Protein AF-0000000082584749 (afdb_homodimer)

Sequence (1196 aa):
MNTLLPANLIPKFQNQLLIPPVYKPTIVIDPNTGKVLSHNYVISIRAFRQQLLPKKFPQTTVWGYSGTVIDPLSGSTINNFYSSPGPTFQAERNIPINVQWINAIKTPHLLPVDPTLCWADPNGLGMVLPQAVPPFPPGLPKAQMPVPIVTHIHGGENSSIFDGHPNAWFTAEEKKIGSAFITSVYNYPNKQPSATLWYHDHAMGITRLNVLMGLAGFYIIKDPKNKLDYSESILPSKKYDIPIVIQDRSFNKDGSFNFPTKGINPGIHPYWMPEFFGNTIMVNGRVWPNLNVEKRQYRFRLLNGSNARFYKLKFSNNIPFMQISSDGGYLAHAVKLSSLTLAPGERADILVDFSNEHSKSKIILQNYANAPYPMGDAPDPNTTGQIMQFTIKNSHSETPNKLPKTLNKITKLKVDSKKRILVLFEVQGPNGPKEVLLNGQKWSAPVSELPRIGSTEEWEFVNLTQDAHPMHLHLIQFQVYNRQAFKVKEYTNDWIALNGNPPLNHPTKRLSVKPYLIGNPINPDSNEEGWKDTVRANPGEVTRIKVRFAPQDIDPKLTSPGKNFYSFNPEIGPGYVWHCHILDHEDNEMMRPYKIILMNTLLPANLIPKFQNQLLIPPVYKPTIVIDPNTGKVLSHNYVISIRAFRQQLLPKKFPQTTVWGYSGTVIDPLSGSTINNFYSSPGPTFQAERNIPINVQWINAIKTPHLLPVDPTLCWADPNGLGMVLPQAVPPFPPGLPKAQMPVPIVTHIHGGENSSIFDGHPNAWFTAEEKKIGSAFITSVYNYPNKQPSATLWYHDHAMGITRLNVLMGLAGFYIIKDPKNKLDYSESILPSKKYDIPIVIQDRSFNKDGSFNFPTKGINPGIHPYWMPEFFGNTIMVNGRVWPNLNVEKRQYRFRLLNGSNARFYKLKFSNNIPFMQISSDGGYLAHAVKLSSLTLAPGERADILVDFSNEHSKSKIILQNYANAPYPMGDAPDPNTTGQIMQFTIKNSHSETPNKLPKTLNKITKLKVDSKKRILVLFEVQGPNGPKEVLLNGQKWSAPVSELPRIGSTEEWEFVNLTQDAHPMHLHLIQFQVYNRQAFKVKEYTNDWIALNGNPPLNHPTKRLSVKPYLIGNPINPDSNEEGWKDTVRANPGEVTRIKVRFAPQDIDPKLTSPGKNFYSFNPEIGPGYVWHCHILDHEDNEMMRPYKIIL

Secondary structure (DSSP, 8-state):
---B--GGGSPSS-SBPP-PPEEPPEEEE-TTT--EEEEEEEEEEEEEEE--S-TTSPPEEEEEEEEEEE-TTT--EEEEEEESSEEEEEEETT--EEEEEEE---S--SS---TTSS---TT---S--GGG-PPTTT--HHHHSSPPB-EEEET----GGGS--TT--B-GGGSSB-TT---SEEEE---SPSEEEEEEE--TTTHHHHHHHT-EEEEEEE-TT-HHHH-TTTS--GGGEEEEEEEEE-BBTTSSB----S-SSTTT-SS--S----SEEEETTEES-EEEE-SSEEEEEEEE--SS--EEEEETT---EEEEEETTEEEEEEEEES-EEE-TT-EEEEEEE-TTSPTT-EEEEEE---BSTTTSBPPPTTTTTEEEEEEEPS----PPPPPPS-S---PPP---S--EEEEEEEEEETTEEEEEEETTB-TTSPP-B-PBTT-EEEEEEEE-SSS-EEEEESS--BEEEEEEEE-HHHHHHHHHHHH-SSSBSSPPPP--SGGGEEEEEEPPPGGGSS-BSEEEE-TTEEEEEEEESS-TTS-GGG--TT---SSS-TTSSS-EEEEES-HHHHHTT-EEEE--B-/---B--GGGS-SS-SBPP-PPEEPPEEEE-TTT--EEEEEEEEEEEEEEE--S-TTSPPEEEEEEEEEEE-TTT--EEEEEEESSEEEEEEETT--EEEEEEE---S--SS---TTSS---TT---S--GGG-PPTTT--HHHHSSPPB-EEEET----GGGS--TT--B-GGGSSB-TT---SEEEE---SPSEEEEEEE--TTTHHHHHHHT-EEEEEEE-TT-HHHH-TTTS--GGGEEEEEEEEE-BBTTSSB----S-SSTTT-SS--S----SEEEETTEES-EEEE-SSEEEEEEEE--SS--EEEEETT---EEEEEETTEEEEEEEEES-EEE-TT-EEEEEEE-TTSPTT-EEEEEE---BSTTTSBPPPTTTTTEEEEEEEPS----PPPPPPS-S---PPP---S--EEEEEEEEEETTEEEEEEETTB-TTSPP-B-PBTT-EEEEEEEE-SSS-EEEEESS--BEEEEEEEE-HHHHHHHHHHHH-SSSBSSPPPP--SGGGEEEEEEPPPGGGSS-BSEEEE-TTEEEEEEEESS-TTS-GGG--TT---SSS-TTSSS-EEEEES-HHHHHTT-EEEE--B-

Nearest PDB structures (foldseek):
  5ys1-assembly1_A  TM=8.151E-01  e=1.477E-40  Escherichia coli K-12
  1pf3-assembly1_A  TM=8.143E-01  e=9.425E-40  Escherichia coli
  3nsd-assembly1_A  TM=7.878E-01  e=1.653E-39  Escherichia coli
  3nsf-assembly1_A  TM=7.879E-01  e=1.180E-38  Escherichia coli
  3nsy-assembly1_A  TM=7.837E-01  e=5.684E-39  Escherichia coli

Foldseek 3Di:
DQQFDDQLPADFAQAAFDFAFEADFDFDADPVPRHTQATEWEKEKEWDWACQGPPVAGTEIFIEIFAWGQDLVPRDIDGGDTDFDHHEYEAEAQHKYKYQYAYPQFDFQPAEQWLLFFFAQQPPPHNDALVVWDFDVVTDRSRRDDDWWFKAWAQAQAFQLQRRPQQLIAGGVRPGGGPQHDHSMHMGRNNAAWFKIKMFTRHFLCSQRNVLRRGMGIYTYHYPVACQRPPCQAAPDRPQEGEKEKEAFIAGRNGYTDAFRQELPSNSTGGFYLFDDHQFMGISSHTAHEHEDEQFKGKYKYAHQYLQDKFKKAKPVQAKKWWQAKGRGGAFFIDIDRIDIDTHRIIIIIMDGNLPPDAQDKMWIFGFDAVQPHPHDTRDCSGNGTHYMYHYHPDHRDYYRDHDGTNDDADDADADDEAAEKEWDFPADPRGGPATAILLEFQQADADAAAFALGKYKYKYHYLDQGWFWKFWGSWFWFWAWKFAWQNVVVVVVQCVQANHGNDRYDGDDDDRVVTTDDDTGGDDSSRGDTDRIDIDHHRMITMIMIGNAHRPDDNVPTDGPDYPDPDDSQDGDAIKMFGSSNSNSNRGRMYGYGYDD/DQQFDDQLVADFAQAAFDFAFEADFDFDADPVPRHTQATEWEKEKEWDWACQGPPVAGTEIFIEIFAWGQDLVPRDIDGGDTDFDGHEYEAEAQHKYKYQYAYPQFDFQPAEQWLLFFFAQQPPPHNDALVVWDFDVVTDRSRRDDDWWFKAWAQAQAFQLQRRPQQLIAGGVRPGGGPQHDHSMHMGRNNAAWFKIKMFTRHFLCSQRNVLRRGMGIYTYHYPVACQRPPCQAAPDRPQEGEKEKEAFIAGRNGYTDAFRQELPSNSTGGFYLFDDHQFMGISSHTAHEHEDEQFKGKYKYAHQYLQDKFKKAKPVQAKKWWQAKGRGGAFFIDIDSIDIDTHRIIIIIMDGNLPPDAQDKMWIFGFDAVQPHPHDTRDCSGNGTHYMYHYHPDHRDYYRDHDGTNDDADDADADDEAAEKEWDFPADPRGGPATAILLEFQQADADAAAFALGKYKYKYHYLDQGWFWKFWGSWFWFWAWKFAWQNVVCVVVQCVQANDGNDRYDGDDDDRVVTTDDDTGGDDSSRGDTDRIDTDHHRMITIIMIGNAHRPDDNVPTDGPDYPDPDDSQDGDAIKMFGSSNSNSNRGRMYGYGYDD

Radius of gyration: 33.0 Å; Cα contacts (8 Å, |Δi|>4): 3386; chains: 2; bounding box: 64×98×89 Å

pLDDT: mean 96.72, std 3.55, range [47.72, 98.94]

Organism: NCBI:txid2716538

InterPro domains:
  IPR001117 Multicopper oxidase, second cupredoxin domain [PF00394] (288-357)
  IPR008972 Cupredoxin [G3DSA:2.60.40.420] (4-222)
  IPR008972 Cupredoxin [G3DSA:2.60.40.420] (231-408)
  IPR008972 Cupredoxin [G3DSA:2.60.40.420] (409-597)
  IPR008972 Cupredoxin [SSF49503] (16-226)
  IPR008972 Cupredoxin [SSF49503] (239-357)
  IPR008972 Cupredoxin [SSF49503] (417-596)
  IPR011706 Multicopper oxidase, C-terminal [PF07731] (433-594)
  IPR011707 Multicopper oxidase-like, N-terminal [PF07732] (150-225)
  IPR045087 Multicopper oxidase [PTHR48267] (146-597)

Structure (mmCIF, N/CA/C/O backbone):
data_AF-0000000082584749-model_v1
#
loop_
_entity.id
_entity.type
_entity.pdbx_description
1 polymer 'Multicopper oxidase domain-containing protein'
#
loop_
_atom_site.group_PDB
_atom_site.id
_atom_site.type_symbol
_atom_site.label_atom_id
_atom_site.label_alt_id
_atom_site.label_comp_id
_atom_site.label_asym_id
_atom_site.label_entity_id
_atom_site.label_seq_id
_atom_site.pdbx_PDB_ins_code
_atom_site.Cartn_x
_atom_site.Cartn_y
_atom_site.Cartn_z
_atom_site.occupancy
_atom_site.B_iso_or_equiv
_atom_site.auth_seq_id
_atom_site.auth_comp_id
_atom_site.auth_asym_id
_atom_site.auth_atom_id
_atom_site.pdbx_PDB_model_num
ATOM 1 N N . MET A 1 1 ? -32.188 34.812 14.328 1 47.72 1 MET A N 1
ATOM 2 C CA . MET A 1 1 ? -31.625 35.156 15.625 1 47.72 1 MET A CA 1
ATOM 3 C C . MET A 1 1 ? -30.141 34.844 15.656 1 47.72 1 MET A C 1
ATOM 5 O O . MET A 1 1 ? -29.688 33.844 15.07 1 47.72 1 MET A O 1
ATOM 9 N N . ASN A 1 2 ? -29.375 35.781 16.094 1 69.19 2 ASN A N 1
ATOM 10 C CA . ASN A 1 2 ? -27.922 35.656 16.219 1 69.19 2 ASN A CA 1
ATOM 11 C C . ASN A 1 2 ? -27.547 34.562 17.203 1 69.19 2 ASN A C 1
ATOM 13 O O . ASN A 1 2 ? -27.766 34.688 18.406 1 69.19 2 ASN A O 1
ATOM 17 N N . THR A 1 3 ? -27.219 33.406 16.719 1 89.62 3 THR A N 1
ATOM 18 C CA . THR A 1 3 ? -27 32.219 17.531 1 89.62 3 THR A CA 1
ATOM 19 C C . THR A 1 3 ? -25.578 32.219 18.094 1 89.62 3 THR A C 1
ATOM 21 O O . THR A 1 3 ? -25.234 31.391 18.953 1 89.62 3 THR A O 1
ATOM 24 N N . LEU A 1 4 ? -24.859 33.281 17.781 1 95.19 4 LEU A N 1
ATOM 25 C CA . LEU A 1 4 ? -23.469 33.312 18.188 1 95.19 4 LEU A CA 1
ATOM 26 C C . LEU A 1 4 ? -23.344 33.531 19.688 1 95.19 4 LEU A C 1
ATOM 28 O O . LEU A 1 4 ? -24.016 34.406 20.25 1 95.19 4 LEU A O 1
ATOM 32 N N . LEU A 1 5 ? -22.531 32.781 20.312 1 97.38 5 LEU A N 1
ATOM 33 C CA . LEU A 1 5 ? -22.141 33.031 21.688 1 97.38 5 LEU A CA 1
ATOM 34 C C . LEU A 1 5 ? -21.031 34.031 21.781 1 97.38 5 LEU A C 1
ATOM 36 O O . LEU A 1 5 ? -19.906 33.781 21.328 1 97.38 5 LEU A O 1
ATOM 40 N N . PRO A 1 6 ? -21.297 35.219 22.391 1 97.06 6 PRO A N 1
ATOM 41 C CA . PRO A 1 6 ? -20.219 36.219 22.5 1 97.06 6 PRO A CA 1
ATOM 42 C C . PRO A 1 6 ? -19.047 35.719 23.344 1 97.06 6 PRO A C 1
ATOM 44 O O . PRO A 1 6 ? -19.25 35.188 24.453 1 97.06 6 PRO A O 1
ATOM 47 N N . ALA A 1 7 ? -17.891 35.875 22.812 1 97.56 7 ALA A N 1
ATOM 48 C CA . ALA A 1 7 ? -16.688 35.344 23.469 1 97.56 7 ALA A CA 1
ATOM 49 C C . ALA A 1 7 ? -16.484 35.938 24.844 1 97.56 7 ALA A C 1
ATOM 51 O O . ALA A 1 7 ? -16 35.281 25.766 1 97.56 7 ALA A O 1
ATOM 52 N N . ASN A 1 8 ? -16.891 37.188 25.016 1 95.94 8 ASN A N 1
ATOM 53 C CA . ASN A 1 8 ? -16.656 37.906 26.266 1 95.94 8 ASN A CA 1
ATOM 54 C C . ASN A 1 8 ? -17.516 37.344 27.391 1 95.94 8 ASN A C 1
ATOM 56 O O . ASN A 1 8 ? -17.25 37.625 28.562 1 95.94 8 ASN A O 1
ATOM 60 N N . LEU A 1 9 ? -18.516 36.625 27.047 1 96 9 LEU A N 1
ATOM 61 C CA . LEU A 1 9 ? -19.391 36.031 28.047 1 96 9 LEU A CA 1
ATOM 62 C C . LEU A 1 9 ? -18.828 34.719 28.562 1 96 9 LEU A C 1
ATOM 64 O O . LEU A 1 9 ? -19.312 34.156 29.562 1 96 9 LEU A O 1
ATOM 68 N N . ILE A 1 10 ? -17.859 34.188 27.969 1 97.56 10 ILE A N 1
ATOM 69 C CA . ILE A 1 10 ? -17.297 32.906 28.344 1 97.56 10 ILE A CA 1
ATOM 70 C C . ILE A 1 10 ? -16.188 33.125 29.375 1 97.56 10 ILE A C 1
ATOM 72 O O . ILE A 1 10 ? -15.164 33.75 29.078 1 97.56 10 ILE A O 1
ATOM 76 N N . PRO A 1 11 ? -16.359 32.625 30.594 1 97.19 11 PRO A N 1
ATOM 77 C CA . PRO A 1 11 ? -15.281 32.75 31.562 1 97.19 11 PRO A CA 1
ATOM 78 C C . PRO A 1 11 ? -14.008 32.031 31.125 1 97.19 11 PRO A C 1
ATOM 80 O O . PRO A 1 11 ? -14.07 30.953 30.562 1 97.19 11 PRO A O 1
ATOM 83 N N . LYS A 1 12 ? -12.867 32.625 31.438 1 97.56 12 LYS A N 1
ATOM 84 C CA . LYS A 1 12 ? -11.578 32.062 31.031 1 97.56 12 LYS A CA 1
ATOM 85 C C . LYS A 1 12 ? -10.891 31.359 32.188 1 97.56 12 LYS A C 1
ATOM 87 O O . LYS A 1 12 ? -11.156 31.656 33.344 1 97.56 12 LYS A O 1
ATOM 92 N N . PHE A 1 13 ? -10.031 30.438 31.812 1 98 13 PHE A N 1
ATOM 93 C CA . PHE A 1 13 ? -9.078 29.75 32.688 1 98 13 PHE A CA 1
ATOM 94 C C . PHE A 1 13 ? -9.805 28.953 33.75 1 98 13 PHE A C 1
ATOM 96 O O . PHE A 1 13 ? -9.32 28.844 34.875 1 98 13 PHE A O 1
ATOM 103 N N . GLN A 1 14 ? -11.07 28.453 33.438 1 95.31 14 GLN A N 1
ATOM 104 C CA . GLN A 1 14 ? -11.867 27.672 34.375 1 95.31 14 GLN A CA 1
ATOM 105 C C . GLN A 1 14 ? -11.555 26.172 34.25 1 95.31 14 GLN A C 1
ATOM 107 O O . GLN A 1 14 ? -11.438 25.469 35.25 1 95.31 14 GLN A O 1
ATOM 112 N N . ASN A 1 15 ? -11.422 25.703 33 1 93.94 15 ASN A N 1
ATOM 113 C CA . ASN A 1 15 ? -11.109 24.297 32.75 1 93.94 15 ASN A CA 1
ATOM 114 C C . ASN A 1 15 ? -9.609 24.047 32.781 1 93.94 15 ASN A C 1
ATOM 116 O O . ASN A 1 15 ? -8.812 24.891 32.375 1 93.94 15 ASN A O 1
ATOM 120 N N . GLN A 1 16 ? -9.203 22.828 33.281 1 95.31 16 GLN A N 1
ATOM 121 C CA . GLN A 1 16 ? -7.809 22.406 33.188 1 95.31 16 GLN A CA 1
ATOM 122 C C . GLN A 1 16 ? -7.477 21.922 31.781 1 95.31 16 GLN A C 1
ATOM 124 O O . GLN A 1 16 ? -8.336 21.375 31.094 1 95.31 16 GLN A O 1
ATOM 129 N N . LEU A 1 17 ? -6.242 22.172 31.422 1 96.38 17 LEU A N 1
ATOM 130 C CA . LEU A 1 17 ? -5.77 21.703 30.125 1 96.38 17 LEU A CA 1
ATOM 131 C C . LEU A 1 17 ? -5.898 20.188 30.016 1 96.38 17 LEU A C 1
ATOM 133 O O . LEU A 1 17 ? -5.512 19.469 30.938 1 96.38 17 LEU A O 1
ATOM 137 N N . LEU A 1 18 ? -6.473 19.812 28.906 1 92.38 18 LEU A N 1
ATOM 138 C CA . LEU A 1 18 ? -6.48 18.391 28.594 1 92.38 18 LEU A CA 1
ATOM 139 C C . LEU A 1 18 ? -5.156 17.953 27.969 1 92.38 18 LEU A C 1
ATOM 141 O O . LEU A 1 18 ? -4.66 18.609 27.047 1 92.38 18 LEU A O 1
ATOM 145 N N . ILE A 1 19 ? -4.492 16.984 28.5 1 93.75 19 ILE A N 1
ATOM 146 C CA . ILE A 1 19 ? -3.332 16.375 27.859 1 93.75 19 ILE A CA 1
ATOM 147 C C . ILE A 1 19 ? -3.736 15.055 27.203 1 93.75 19 ILE A C 1
ATOM 149 O O . ILE A 1 19 ? -3.982 14.07 27.891 1 93.75 19 ILE A O 1
ATOM 153 N N . PRO A 1 20 ? -3.889 15.086 25.844 1 89.31 20 PRO A N 1
ATOM 154 C CA . PRO A 1 20 ? -4.328 13.836 25.219 1 89.31 20 PRO A CA 1
ATOM 155 C C . PRO A 1 20 ? -3.449 12.641 25.594 1 89.31 20 PRO A C 1
ATOM 157 O O . PRO A 1 20 ? -2.221 12.75 25.562 1 89.31 20 PRO A O 1
ATOM 160 N N . PRO A 1 21 ? -4.07 11.531 25.922 1 94.81 21 PRO A N 1
ATOM 161 C CA . PRO A 1 21 ? -3.277 10.352 26.266 1 94.81 21 PRO A CA 1
ATOM 162 C C . PRO A 1 21 ? -2.553 9.758 25.047 1 94.81 21 PRO A C 1
ATOM 164 O O . PRO A 1 21 ? -2.754 10.211 23.922 1 94.81 21 PRO A O 1
ATOM 167 N N . VAL A 1 22 ? -1.695 8.82 25.344 1 96.44 22 VAL A N 1
ATOM 168 C CA . VAL A 1 22 ? -0.92 8.148 24.312 1 96.44 22 VAL A CA 1
ATOM 169 C C . VAL A 1 22 ? -1.599 6.832 23.922 1 96.44 22 VAL A C 1
ATOM 171 O O . VAL A 1 22 ? -2.068 6.094 24.797 1 96.44 22 VAL A O 1
ATOM 174 N N . TYR A 1 23 ? -1.701 6.523 22.656 1 97.75 23 TYR A N 1
ATOM 175 C CA . TYR A 1 23 ? -2.215 5.238 22.188 1 97.75 23 TYR A CA 1
ATOM 176 C C . TYR A 1 23 ? -1.358 4.09 22.719 1 97.75 23 TYR A C 1
ATOM 178 O O . TYR A 1 23 ? -0.133 4.203 22.781 1 97.75 23 TYR A O 1
ATOM 186 N N . LYS A 1 24 ? -2.025 3.059 23.062 1 96.81 24 LYS A N 1
ATOM 187 C CA . LYS A 1 24 ? -1.333 1.807 23.359 1 96.81 24 LYS A CA 1
ATOM 188 C C . LYS A 1 24 ? -1.294 0.897 22.125 1 96.81 24 LYS A C 1
ATOM 190 O O . LYS A 1 24 ? -2.34 0.491 21.625 1 96.81 24 LYS A O 1
ATOM 195 N N . PRO A 1 25 ? -0.166 0.571 21.609 1 96.5 25 PRO A N 1
ATOM 196 C CA . PRO A 1 25 ? -0.093 -0.293 20.438 1 96.5 25 PRO A CA 1
ATOM 197 C C . PRO A 1 25 ? -0.237 -1.774 20.781 1 96.5 25 PRO A C 1
ATOM 199 O O . PRO A 1 25 ? 0.008 -2.174 21.922 1 96.5 25 PRO A O 1
ATOM 202 N N . THR A 1 26 ? -0.732 -2.572 19.812 1 96.06 26 THR A N 1
ATOM 203 C CA . THR A 1 26 ? -0.437 -4 19.797 1 96.06 26 THR A CA 1
ATOM 204 C C . THR A 1 26 ? 0.957 -4.262 19.234 1 96.06 26 THR A C 1
ATOM 206 O O . THR A 1 26 ? 1.226 -3.965 18.062 1 96.06 26 THR A O 1
ATOM 209 N N . ILE A 1 27 ? 1.803 -4.785 20.062 1 97 27 ILE A N 1
ATOM 210 C CA . ILE A 1 27 ? 3.184 -5.023 19.641 1 97 27 ILE A CA 1
ATOM 211 C C . ILE A 1 27 ? 3.271 -6.332 18.859 1 97 27 ILE A C 1
ATOM 213 O O . ILE A 1 27 ? 2.846 -7.383 19.359 1 97 27 ILE A O 1
ATOM 217 N N . VAL A 1 28 ? 3.727 -6.285 17.641 1 96.44 28 VAL A N 1
ATOM 218 C CA . VAL A 1 28 ? 3.943 -7.469 16.812 1 96.44 28 VAL A CA 1
ATOM 219 C C . VAL A 1 28 ? 5.418 -7.859 16.844 1 96.44 28 VAL A C 1
ATOM 221 O O . VAL A 1 28 ? 6.289 -7.035 16.562 1 96.44 28 VAL A O 1
ATOM 224 N N . ILE A 1 29 ? 5.676 -9.07 17.188 1 94.44 29 ILE A N 1
ATOM 225 C CA . ILE A 1 29 ? 7.047 -9.531 17.359 1 94.44 29 ILE A CA 1
ATOM 226 C C . ILE A 1 29 ? 7.348 -10.641 16.344 1 94.44 29 ILE A C 1
ATOM 228 O O . ILE A 1 29 ? 6.461 -11.422 15.992 1 94.44 29 ILE A O 1
ATOM 232 N N . ASP A 1 30 ? 8.547 -10.695 15.82 1 90.12 30 ASP A N 1
ATOM 233 C CA . ASP A 1 30 ? 9.023 -11.852 15.078 1 90.12 30 ASP A CA 1
ATOM 234 C C . ASP A 1 30 ? 9.172 -13.07 15.992 1 90.12 30 ASP A C 1
ATOM 236 O O . ASP A 1 30 ? 10.023 -13.086 16.875 1 90.12 30 ASP A O 1
ATOM 240 N N . PRO A 1 31 ? 8.375 -14.055 15.727 1 82.88 31 PRO A N 1
ATOM 241 C CA . PRO A 1 31 ? 8.43 -15.188 16.656 1 82.88 31 PRO A CA 1
ATOM 242 C C . PRO A 1 31 ? 9.773 -15.906 16.625 1 82.88 31 PRO A C 1
ATOM 244 O O . PRO A 1 31 ? 10.109 -16.625 17.562 1 82.88 31 PRO A O 1
ATOM 247 N N . ASN A 1 32 ? 10.562 -15.68 15.609 1 81.44 32 ASN A N 1
ATOM 248 C CA . ASN A 1 32 ? 11.844 -16.375 15.477 1 81.44 32 ASN A CA 1
ATOM 249 C C . ASN A 1 32 ? 12.961 -15.617 16.188 1 81.44 32 ASN A C 1
ATOM 251 O O . ASN A 1 32 ? 13.828 -16.234 16.812 1 81.44 32 ASN A O 1
ATOM 255 N N . THR A 1 33 ? 12.906 -14.289 16.141 1 88.12 33 THR A N 1
ATOM 256 C CA . THR A 1 33 ? 14.039 -13.516 16.641 1 88.12 33 THR A CA 1
ATOM 257 C C . THR A 1 33 ? 13.664 -12.758 17.906 1 88.12 33 THR A C 1
ATOM 259 O O . THR A 1 33 ? 14.539 -12.281 18.625 1 88.12 33 THR A O 1
ATOM 262 N N . GLY A 1 34 ? 12.422 -12.609 18.094 1 91.06 34 GLY A N 1
ATOM 263 C CA . GLY A 1 34 ? 11.969 -11.82 19.234 1 91.06 34 GLY A CA 1
ATOM 264 C C . GLY A 1 34 ? 12.023 -10.328 18.984 1 91.06 34 GLY A C 1
ATOM 265 O O . GLY A 1 34 ? 11.633 -9.539 19.844 1 91.06 34 GLY A O 1
ATOM 266 N N . LYS A 1 35 ? 12.375 -9.953 17.844 1 93.62 35 LYS A N 1
ATOM 267 C CA . LYS A 1 35 ? 12.461 -8.531 17.531 1 93.62 35 LYS A CA 1
ATOM 268 C C . LYS A 1 35 ? 11.07 -7.938 17.281 1 93.62 35 LYS A C 1
ATOM 270 O O . LYS A 1 35 ? 10.195 -8.602 16.719 1 93.62 35 LYS A O 1
ATOM 275 N N . VAL A 1 36 ? 10.891 -6.676 17.688 1 96.94 36 VAL A N 1
ATOM 276 C CA . VAL A 1 36 ? 9.648 -5.965 17.406 1 96.94 36 VAL A CA 1
ATOM 277 C C . VAL A 1 36 ? 9.562 -5.656 15.914 1 96.94 36 VAL A C 1
ATOM 279 O O . VAL A 1 36 ? 10.461 -5.039 15.352 1 96.94 36 VAL A O 1
ATOM 282 N N . LEU A 1 37 ? 8.492 -6.113 15.297 1 96.38 37 LEU A N 1
ATOM 283 C CA . LEU A 1 37 ? 8.289 -5.887 13.875 1 96.38 37 LEU A CA 1
ATOM 284 C C . LEU A 1 37 ? 7.516 -4.594 13.633 1 96.38 37 LEU A C 1
ATOM 286 O O . LEU A 1 37 ? 7.809 -3.859 12.688 1 96.38 37 LEU A O 1
ATOM 290 N N . SER A 1 38 ? 6.543 -4.344 14.5 1 98.06 38 SER A N 1
ATOM 291 C CA . SER A 1 38 ? 5.688 -3.18 14.289 1 98.06 38 SER A CA 1
ATOM 292 C C . SER A 1 38 ? 4.824 -2.906 15.516 1 98.06 38 SER A C 1
ATOM 294 O O . SER A 1 38 ? 4.656 -3.777 16.375 1 98.06 38 SER A O 1
ATOM 296 N N . HIS A 1 39 ? 4.418 -1.699 15.688 1 98.31 39 HIS A N 1
ATOM 297 C CA . HIS A 1 39 ? 3.311 -1.292 16.547 1 98.31 39 HIS A CA 1
ATOM 298 C C . HIS A 1 39 ? 2.025 -1.115 15.75 1 98.31 39 HIS A C 1
ATOM 300 O O . HIS A 1 39 ? 1.963 -0.279 14.844 1 98.31 39 HIS A O 1
ATOM 306 N N . ASN A 1 40 ? 1.024 -1.891 16.078 1 97.94 40 ASN A N 1
ATOM 307 C CA . ASN A 1 40 ? -0.213 -1.864 15.305 1 97.94 40 ASN A CA 1
ATOM 308 C C . ASN A 1 40 ? -1.341 -1.185 16.078 1 97.94 40 ASN A C 1
ATOM 310 O O . ASN A 1 40 ? -1.434 -1.322 17.297 1 97.94 40 ASN A O 1
ATOM 314 N N . TYR A 1 41 ? -2.178 -0.429 15.352 1 97.56 41 TYR A N 1
ATOM 315 C CA . TYR A 1 41 ? -3.277 0.316 15.953 1 97.56 41 TYR A CA 1
ATOM 316 C C . TYR A 1 41 ? -4.566 0.121 15.164 1 97.56 41 TYR A C 1
ATOM 318 O O . TYR A 1 41 ? -4.535 -0.064 13.945 1 97.56 41 TYR A O 1
ATOM 326 N N . VAL A 1 42 ? -5.695 0.097 15.844 1 97.81 42 VAL A N 1
ATOM 327 C CA . VAL A 1 42 ? -7.031 0.248 15.273 1 97.81 42 VAL A CA 1
ATOM 328 C C . VAL A 1 42 ? -7.645 1.567 15.734 1 97.81 42 VAL A C 1
ATOM 330 O O . VAL A 1 42 ? -7.906 1.754 16.922 1 97.81 42 VAL A O 1
ATOM 333 N N . ILE A 1 43 ? -7.816 2.494 14.805 1 98.12 43 ILE A N 1
ATOM 334 C CA . ILE A 1 43 ? -8.266 3.838 15.156 1 98.12 43 ILE A CA 1
ATOM 335 C C . ILE A 1 43 ? -9.578 4.148 14.438 1 98.12 43 ILE A C 1
ATOM 337 O O . ILE A 1 43 ? -9.648 4.074 13.203 1 98.12 43 ILE A O 1
ATOM 341 N N . SER A 1 44 ? -10.562 4.523 15.164 1 97.56 44 SER A N 1
ATOM 342 C CA . SER A 1 44 ? -11.852 4.891 14.594 1 97.56 44 SER A CA 1
ATOM 343 C C . SER A 1 44 ? -12.07 6.398 14.641 1 97.56 44 SER A C 1
ATOM 345 O O . SER A 1 44 ? -11.711 7.055 15.625 1 97.56 44 SER A O 1
ATOM 347 N N . ILE A 1 45 ? -12.562 6.918 13.586 1 98.12 45 ILE A N 1
ATOM 348 C CA . ILE A 1 45 ? -13.031 8.297 13.539 1 98.12 45 ILE A CA 1
ATOM 349 C C . ILE A 1 45 ? -14.531 8.344 13.812 1 98.12 45 ILE A C 1
ATOM 351 O O . ILE A 1 45 ? -15.32 7.711 13.102 1 98.12 45 ILE A O 1
ATOM 355 N N . ARG A 1 46 ? -14.922 9.117 14.789 1 97.19 46 ARG A N 1
ATOM 356 C CA . ARG A 1 46 ? -16.328 9.062 15.195 1 97.19 46 ARG A CA 1
ATOM 357 C C . ARG A 1 46 ? -16.797 10.422 15.695 1 97.19 46 ARG A C 1
ATOM 359 O O . ARG A 1 46 ? -15.984 11.281 16.047 1 97.19 46 ARG A O 1
ATOM 366 N N . ALA A 1 47 ? -18.078 10.602 15.742 1 97.56 47 ALA A N 1
ATOM 367 C CA . ALA A 1 47 ? -18.734 11.766 16.344 1 97.56 47 ALA A CA 1
ATOM 368 C C . ALA A 1 47 ? -19.109 11.5 17.797 1 97.56 47 ALA A C 1
ATOM 370 O O . ALA A 1 47 ? -19.5 10.391 18.141 1 97.56 47 ALA A O 1
ATOM 371 N N . PHE A 1 48 ? -18.906 12.453 18.594 1 97.5 48 PHE A N 1
ATOM 372 C CA . PHE A 1 48 ? -19.312 12.375 20 1 97.5 48 PHE A CA 1
ATOM 373 C C . PHE A 1 48 ? -19.469 13.773 20.594 1 97.5 48 PHE A C 1
ATOM 375 O O . PHE A 1 48 ? -19.203 14.773 19.922 1 97.5 48 PHE A O 1
ATOM 382 N N . ARG A 1 49 ? -20.125 13.914 21.859 1 97.62 49 ARG A N 1
ATOM 383 C CA . ARG A 1 49 ? -20.25 15.18 22.578 1 97.62 49 ARG A CA 1
ATOM 384 C C . ARG A 1 49 ? -19.094 15.367 23.562 1 97.62 49 ARG A C 1
ATOM 386 O O . ARG A 1 49 ? -18.672 14.414 24.234 1 97.62 49 ARG A O 1
ATOM 393 N N . GLN A 1 50 ? -18.438 16.531 23.531 1 97.5 50 GLN A N 1
ATOM 394 C CA . GLN A 1 50 ? -17.312 16.859 24.406 1 97.5 50 GLN A CA 1
ATOM 395 C C . GLN A 1 50 ? -17.5 18.234 25.031 1 97.5 50 GLN A C 1
ATOM 397 O O . GLN A 1 50 ? -18.016 19.156 24.406 1 97.5 50 GLN A O 1
ATOM 402 N N . GLN A 1 51 ? -17.125 18.344 26.297 1 97.19 51 GLN A N 1
ATOM 403 C CA . GLN A 1 51 ? -17.188 19.625 27 1 97.19 51 GLN A CA 1
ATOM 404 C C . GLN A 1 51 ? -16 20.5 26.625 1 97.19 51 GLN A C 1
ATOM 406 O O . GLN A 1 51 ? -14.961 20.453 27.281 1 97.19 51 GLN A O 1
ATOM 411 N N . LEU A 1 52 ? -16.141 21.328 25.609 1 98 52 LEU A N 1
ATOM 412 C CA . LEU A 1 52 ? -15.102 22.25 25.188 1 98 52 LEU A CA 1
ATOM 413 C C . LEU A 1 52 ? -15.148 23.547 25.984 1 98 52 LEU A C 1
ATOM 415 O O . LEU A 1 52 ? -14.109 24.094 26.359 1 98 52 LEU A O 1
ATOM 419 N N . LEU A 1 53 ? -16.328 24.047 26.203 1 98.19 53 LEU A N 1
ATOM 420 C CA . LEU A 1 53 ? -16.609 25.266 26.969 1 98.19 53 LEU A CA 1
ATOM 421 C C . LEU A 1 53 ? -16.641 24.969 28.453 1 98.19 53 LEU A C 1
ATOM 423 O O . LEU A 1 53 ? -16.672 23.812 28.875 1 98.19 53 LEU A O 1
ATOM 427 N N . PRO A 1 54 ? -16.516 26.031 29.219 1 96.94 54 PRO A N 1
ATOM 428 C CA . PRO A 1 54 ? -16.641 25.781 30.656 1 96.94 54 PRO A CA 1
ATOM 429 C C . PRO A 1 54 ? -17.891 25 31.031 1 96.94 54 PRO A C 1
ATOM 431 O O . PRO A 1 54 ? -18.891 25.047 30.297 1 96.94 54 PRO A O 1
ATOM 434 N N . LYS A 1 55 ? -17.891 24.281 32.125 1 94.56 55 LYS A N 1
ATOM 435 C CA . LYS A 1 55 ? -18.875 23.281 32.531 1 94.56 55 LYS A CA 1
ATOM 436 C C . LYS A 1 55 ? -20.297 23.875 32.5 1 94.56 55 LYS A C 1
ATOM 438 O O . LYS A 1 55 ? -21.266 23.141 32.281 1 94.56 55 LYS A O 1
ATOM 443 N N . LYS A 1 56 ? -20.562 25.094 32.719 1 94 56 LYS A N 1
ATOM 444 C CA . LYS A 1 56 ? -21.891 25.703 32.75 1 94 56 LYS A CA 1
ATOM 445 C C . LYS A 1 56 ? -22.484 25.828 31.359 1 94 56 LYS A C 1
ATOM 447 O O . LYS A 1 56 ? -23.688 26.016 31.203 1 94 56 LYS A O 1
ATOM 452 N N . PHE A 1 57 ? -21.672 25.656 30.344 1 97.31 57 PHE A N 1
ATOM 453 C CA . PHE A 1 57 ? -22.109 25.75 28.969 1 97.31 57 PHE A CA 1
ATOM 454 C C . PHE A 1 57 ? -22.391 24.359 28.391 1 97.31 57 PHE A C 1
ATOM 456 O O . PHE A 1 57 ? -21.922 23.359 28.922 1 97.31 57 PHE A O 1
ATOM 463 N N . PRO A 1 58 ? -23.156 24.266 27.312 1 97.44 58 PRO A N 1
ATOM 464 C CA . PRO A 1 58 ? -23.469 22.969 26.703 1 97.44 58 PRO A CA 1
ATOM 465 C C . PRO A 1 58 ? -22.234 22.297 26.094 1 97.44 58 PRO A C 1
ATOM 467 O O . PRO A 1 58 ? -21.266 22.984 25.75 1 97.44 58 PRO A O 1
ATOM 470 N N . GLN A 1 59 ? -22.328 21 26 1 97.88 59 GLN A N 1
ATOM 471 C CA . GLN A 1 59 ? -21.312 20.25 25.281 1 97.88 59 GLN A CA 1
ATOM 472 C C . GLN A 1 59 ? -21.406 20.5 23.781 1 97.88 59 GLN A C 1
ATOM 474 O O . GLN A 1 59 ? -22.438 20.953 23.281 1 97.88 59 GLN A O 1
ATOM 479 N N . THR A 1 60 ? -20.312 20.281 23.156 1 98.38 60 THR A N 1
ATOM 480 C CA . THR A 1 60 ? -20.219 20.453 21.703 1 98.38 60 THR A CA 1
ATOM 481 C C . THR A 1 60 ? -20.109 19.109 21 1 98.38 60 THR A C 1
ATOM 483 O O . THR A 1 60 ? -19.375 18.219 21.438 1 98.38 60 THR A O 1
ATOM 486 N N . THR A 1 61 ? -20.922 18.875 19.922 1 98.25 61 THR A N 1
ATOM 487 C CA . THR A 1 61 ? -20.672 17.734 19.047 1 98.25 61 THR A CA 1
ATOM 488 C C . THR A 1 61 ? -19.391 17.922 18.25 1 98.25 61 THR A C 1
ATOM 490 O O . THR A 1 61 ? -19.234 18.891 17.516 1 98.25 61 THR A O 1
ATOM 493 N N . VAL A 1 62 ? -18.453 17.016 18.453 1 98.56 62 VAL A N 1
ATOM 494 C CA . VAL A 1 62 ? -17.172 17.062 17.766 1 98.56 62 VAL A CA 1
ATOM 495 C C . VAL A 1 62 ? -16.922 15.734 17.062 1 98.56 62 VAL A C 1
ATOM 497 O O . VAL A 1 62 ? -17.656 14.773 17.266 1 98.56 62 VAL A O 1
ATOM 500 N N . TRP A 1 63 ? -16.031 15.742 16.141 1 98.5 63 TRP A N 1
ATOM 501 C CA . TRP A 1 63 ? -15.406 14.516 15.656 1 98.5 63 TRP A CA 1
ATOM 502 C C . TRP A 1 63 ? -14.047 14.305 16.312 1 98.5 63 TRP A C 1
ATOM 504 O O . TRP A 1 63 ? -13.453 15.242 16.859 1 98.5 63 TRP A O 1
ATOM 514 N N . GLY A 1 64 ? -13.648 13.109 16.406 1 97.94 64 GLY A N 1
ATOM 515 C CA . GLY A 1 64 ? -12.344 12.781 16.953 1 97.94 64 GLY A CA 1
ATOM 516 C C . GLY A 1 64 ? -11.891 11.367 16.641 1 97.94 64 GLY A C 1
ATOM 517 O O . GLY A 1 64 ? -12.562 10.648 15.891 1 97.94 64 GLY A O 1
ATOM 518 N N . TYR A 1 65 ? -10.703 11 17.031 1 97.94 65 TYR A N 1
ATOM 519 C CA . TYR A 1 65 ? -10.102 9.68 16.859 1 97.94 65 TYR A CA 1
ATOM 520 C C . TYR A 1 65 ? -10.234 8.852 18.141 1 97.94 65 TYR A C 1
ATOM 522 O O . TYR A 1 65 ? -10.133 9.375 19.25 1 97.94 65 TYR A O 1
ATOM 530 N N . SER A 1 66 ? -10.516 7.609 17.922 1 96.56 66 SER A N 1
ATOM 531 C CA . SER A 1 66 ? -10.734 6.676 19.031 1 96.56 66 SER A CA 1
ATOM 532 C C . SER A 1 66 ? -9.812 5.465 18.906 1 96.56 66 SER A C 1
ATOM 534 O O . SER A 1 66 ? -9.57 4.965 17.812 1 96.56 66 SER A O 1
ATOM 536 N N . GLY A 1 67 ? -9.266 5.039 20.016 1 96.44 67 GLY A N 1
ATOM 537 C CA . GLY A 1 67 ? -8.422 3.857 20.094 1 96.44 67 GLY A CA 1
ATOM 538 C C . GLY A 1 67 ? -8.102 3.441 21.516 1 96.44 67 GLY A C 1
ATOM 539 O O . GLY A 1 67 ? -8.672 3.971 22.469 1 96.44 67 GLY A O 1
ATOM 540 N N . THR A 1 68 ? -7.234 2.453 21.625 1 95.69 68 THR A N 1
ATOM 541 C CA . THR A 1 68 ? -6.762 1.996 22.938 1 95.69 68 THR A CA 1
ATOM 542 C C . THR A 1 68 ? -5.652 2.9 23.453 1 95.69 68 THR A C 1
ATOM 544 O O . THR A 1 68 ? -4.691 3.188 22.734 1 95.69 68 THR A O 1
ATOM 547 N N . VAL A 1 69 ? -5.848 3.371 24.672 1 96.31 69 VAL A N 1
ATOM 548 C CA . VAL A 1 69 ? -4.848 4.277 25.234 1 96.31 69 VAL A CA 1
ATOM 549 C C . VAL A 1 69 ? -4.418 3.781 26.609 1 96.31 69 VAL A C 1
ATOM 551 O O . VAL A 1 69 ? -5.031 2.865 27.172 1 96.31 69 VAL A O 1
ATOM 554 N N . ILE A 1 70 ? -3.311 4.352 27.016 1 90 70 ILE A N 1
ATOM 555 C CA . ILE A 1 70 ? -2.863 4.184 28.391 1 90 70 ILE A CA 1
ATOM 556 C C . ILE A 1 70 ? -3.279 5.395 29.219 1 90 70 ILE A C 1
ATOM 558 O O . ILE A 1 70 ? -2.922 6.531 28.891 1 90 70 ILE A O 1
ATOM 562 N N . ASP A 1 71 ? -3.986 5.148 30.281 1 83.69 71 ASP A N 1
ATOM 563 C CA . ASP A 1 71 ? -4.344 6.227 31.188 1 83.69 71 ASP A CA 1
ATOM 564 C C . ASP A 1 71 ? -3.109 6.766 31.906 1 83.69 71 ASP A C 1
ATOM 566 O O . ASP A 1 71 ? -2.463 6.047 32.656 1 83.69 71 ASP A O 1
ATOM 570 N N . PRO A 1 72 ? -2.785 7.957 31.656 1 77.69 72 PRO A N 1
ATOM 571 C CA . PRO A 1 72 ? -1.567 8.492 32.281 1 77.69 72 PRO A CA 1
ATOM 572 C C . PRO A 1 72 ? -1.649 8.531 33.781 1 77.69 72 PRO A C 1
ATOM 574 O O . PRO A 1 72 ? -0.618 8.547 34.469 1 77.69 72 PRO A O 1
ATOM 577 N N . LEU A 1 73 ? -2.814 8.586 34.375 1 77.69 73 LEU A N 1
ATOM 578 C CA . LEU A 1 73 ? -2.996 8.688 35.812 1 77.69 73 LEU A CA 1
ATOM 579 C C . LEU A 1 73 ? -2.908 7.316 36.469 1 77.69 73 LEU A C 1
ATOM 581 O O . LEU A 1 73 ? -2.164 7.133 37.438 1 77.69 73 LEU A O 1
ATOM 585 N N . SER A 1 74 ? -3.662 6.352 35.906 1 81.56 74 SER A N 1
ATOM 586 C CA . SER A 1 74 ? -3.764 5.043 36.531 1 81.56 74 SER A CA 1
ATOM 587 C C . SER A 1 74 ? -2.797 4.047 35.906 1 81.56 74 SER A C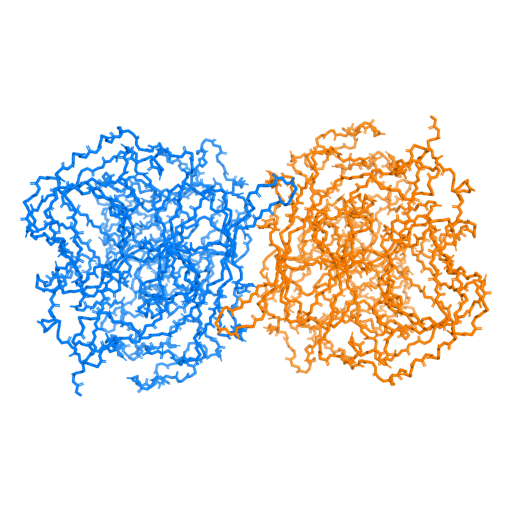 1
ATOM 589 O O . SER A 1 74 ? -2.477 3.02 36.531 1 81.56 74 SER A O 1
ATOM 591 N N . GLY A 1 75 ? -2.377 4.379 34.719 1 84 75 GLY A N 1
ATOM 592 C CA . GLY A 1 75 ? -1.558 3.42 34 1 84 75 GLY A CA 1
ATOM 593 C C . GLY A 1 75 ? -2.363 2.295 33.375 1 84 75 GLY A C 1
ATOM 594 O O . GLY A 1 75 ? -1.815 1.449 32.688 1 84 75 GLY A O 1
ATOM 595 N N . SER A 1 76 ? -3.652 2.369 33.594 1 90.19 76 SER A N 1
ATOM 596 C CA . SER A 1 76 ? -4.508 1.307 33.062 1 90.19 76 SER A CA 1
ATOM 597 C C . SER A 1 76 ? -4.816 1.511 31.594 1 90.19 76 SER A C 1
ATOM 599 O O . SER A 1 76 ? -4.75 2.635 31.078 1 90.19 76 SER A O 1
ATOM 601 N N . THR A 1 77 ? -5.16 0.366 30.953 1 92.38 77 THR A N 1
ATOM 602 C CA . THR A 1 77 ? -5.555 0.402 29.547 1 92.38 77 THR A CA 1
ATOM 603 C C . THR A 1 77 ? -7.031 0.773 29.422 1 92.38 77 THR A C 1
ATOM 605 O O . THR A 1 77 ? -7.879 0.224 30.109 1 92.38 77 THR A O 1
ATOM 608 N N . ILE A 1 78 ? -7.34 1.778 28.562 1 92.56 78 ILE A N 1
ATOM 609 C CA . ILE A 1 78 ? -8.711 2.156 28.234 1 92.56 78 ILE A CA 1
ATOM 610 C C . ILE A 1 78 ? -8.969 1.888 26.75 1 92.56 78 ILE A C 1
ATOM 612 O O . ILE A 1 78 ? -8.328 2.479 25.875 1 92.56 78 ILE A O 1
ATOM 616 N N . ASN A 1 79 ? -9.938 0.994 26.578 1 90.38 79 ASN A N 1
ATOM 617 C CA . ASN A 1 79 ? -10.328 0.709 25.203 1 90.38 79 ASN A CA 1
ATOM 618 C C . ASN A 1 79 ? -11.344 1.722 24.688 1 90.38 79 ASN A C 1
ATOM 620 O O . ASN A 1 79 ? -12.086 2.316 25.469 1 90.38 79 ASN A O 1
ATOM 624 N N . ASN A 1 80 ? -11.344 2.068 23.469 1 91.88 80 ASN A N 1
ATOM 625 C CA . ASN A 1 80 ? -12.305 2.926 22.781 1 91.88 80 ASN A CA 1
ATOM 626 C C . ASN A 1 80 ? -12.32 4.332 23.359 1 91.88 80 ASN A C 1
ATOM 628 O O . ASN A 1 80 ? -13.391 4.898 23.594 1 91.88 80 ASN A O 1
ATOM 632 N N . PHE A 1 81 ? -11.133 4.699 23.797 1 94.31 81 PHE A N 1
ATOM 633 C CA . PHE A 1 81 ? -11.008 6.09 24.219 1 94.31 81 PHE A CA 1
ATOM 634 C C . PHE A 1 81 ? -11.148 7.027 23.031 1 94.31 81 PHE A C 1
ATOM 636 O O . PHE A 1 81 ? -10.68 6.719 21.938 1 94.31 81 PHE A O 1
ATOM 643 N N . TYR A 1 82 ? -11.836 8.094 23.219 1 94.12 82 TYR A N 1
ATOM 644 C CA . TYR A 1 82 ? -11.961 9.094 22.156 1 94.12 82 TYR A CA 1
ATOM 645 C C . TYR A 1 82 ? -11.836 10.5 22.734 1 94.12 82 TYR A C 1
ATOM 647 O O . TYR A 1 82 ? -12.219 10.758 23.875 1 94.12 82 TYR A O 1
ATOM 655 N N . SER A 1 83 ? -11.297 11.336 22 1 95.5 83 SER A N 1
ATOM 656 C CA . SER A 1 83 ? -11.18 12.75 22.328 1 95.5 83 SER A CA 1
ATOM 657 C C . SER A 1 83 ? -10.914 13.594 21.094 1 95.5 83 SER A C 1
ATOM 659 O O . SER A 1 83 ? -10.57 13.062 20.031 1 95.5 83 SER A O 1
ATOM 661 N N . SER A 1 84 ? -11.133 14.875 21.219 1 97.06 84 SER A N 1
ATOM 662 C CA . SER A 1 84 ? -10.742 15.906 20.25 1 97.06 84 SER A CA 1
ATOM 663 C C . SER A 1 84 ? -9.945 17.016 20.938 1 97.06 84 SER A C 1
ATOM 665 O O . SER A 1 84 ? -10.477 17.75 21.766 1 97.06 84 SER A O 1
ATOM 667 N N . PRO A 1 85 ? -8.664 17.078 20.562 1 97.12 85 PRO A N 1
ATOM 668 C CA . PRO A 1 85 ? -7.879 16.328 19.594 1 97.12 85 PRO A CA 1
ATOM 669 C C . PRO A 1 85 ? -7.699 14.859 19.969 1 97.12 85 PRO A C 1
ATOM 671 O O . PRO A 1 85 ? -7.953 14.484 21.109 1 97.12 85 PRO A O 1
ATOM 674 N N . GLY A 1 86 ? -7.312 14.141 18.969 1 97.75 86 GLY A N 1
ATOM 675 C CA . GLY A 1 86 ? -7.117 12.719 19.188 1 97.75 86 GLY A CA 1
ATOM 676 C C . GLY A 1 86 ? -5.914 12.414 20.062 1 97.75 86 GLY A C 1
ATOM 677 O O . GLY A 1 86 ? -5.082 13.281 20.312 1 97.75 86 GLY A O 1
ATOM 678 N N . PRO A 1 87 ? -5.879 11.141 20.562 1 97.69 87 PRO A N 1
ATOM 679 C CA . PRO A 1 87 ? -4.711 10.711 21.344 1 97.69 87 PRO A CA 1
ATOM 680 C C . PRO A 1 87 ? -3.41 10.812 20.547 1 97.69 87 PRO A C 1
ATOM 682 O O . PRO A 1 87 ? -3.439 10.992 19.328 1 97.69 87 PRO A O 1
ATOM 685 N N . THR A 1 88 ? -2.342 10.75 21.281 1 97.75 88 THR A N 1
ATOM 686 C CA . THR A 1 88 ? -1.021 10.945 20.703 1 97.75 88 THR A CA 1
ATOM 687 C C . THR A 1 88 ? -0.416 9.617 20.266 1 97.75 88 THR A C 1
ATOM 689 O O . THR A 1 88 ? -0.396 8.656 21.047 1 97.75 88 THR A O 1
ATOM 692 N N . PHE A 1 89 ? 0.008 9.531 19.016 1 98.31 89 PHE A N 1
ATOM 693 C CA . PHE A 1 89 ? 0.92 8.453 18.641 1 98.31 89 PHE A CA 1
ATOM 694 C C . PHE A 1 89 ? 2.32 8.727 19.172 1 98.31 89 PHE A C 1
ATOM 696 O O . PHE A 1 89 ? 2.895 9.789 18.922 1 98.31 89 PHE A O 1
ATOM 703 N N . GLN A 1 90 ? 2.854 7.895 19.922 1 96.81 90 GLN A N 1
ATOM 704 C CA . GLN A 1 90 ? 4.262 7.922 20.297 1 96.81 90 GLN A CA 1
ATOM 705 C C . GLN A 1 90 ? 5.043 6.82 19.578 1 96.81 90 GLN A C 1
ATOM 707 O O . GLN A 1 90 ? 5.145 5.699 20.078 1 96.81 90 GLN A O 1
ATOM 712 N N . ALA A 1 91 ? 5.633 7.141 18.516 1 98.19 91 ALA A N 1
ATOM 713 C CA . ALA A 1 91 ? 6.359 6.191 17.672 1 98.19 91 ALA A CA 1
ATOM 714 C C . ALA A 1 91 ? 7.836 6.133 18.062 1 98.19 91 ALA A C 1
ATOM 716 O O . ALA A 1 91 ? 8.375 7.086 18.625 1 98.19 91 ALA A O 1
ATOM 717 N N . GLU A 1 92 ? 8.43 5.039 17.812 1 98.06 92 GLU A N 1
ATOM 718 C CA . GLU A 1 92 ? 9.867 4.848 17.938 1 98.06 92 GLU A CA 1
ATOM 719 C C . GLU A 1 92 ? 10.547 4.75 16.578 1 98.06 92 GLU A C 1
ATOM 721 O O . GLU A 1 92 ? 10.102 4 15.711 1 98.06 92 GLU A O 1
ATOM 726 N N . ARG A 1 93 ? 11.609 5.539 16.438 1 97.88 93 ARG A N 1
ATOM 727 C CA . ARG A 1 93 ? 12.32 5.531 15.164 1 97.88 93 ARG A CA 1
ATOM 728 C C . ARG A 1 93 ? 12.727 4.117 14.773 1 97.88 93 ARG A C 1
ATOM 730 O O . ARG A 1 93 ? 13.219 3.354 15.609 1 97.88 93 ARG A O 1
ATOM 737 N N . ASN A 1 94 ? 12.508 3.703 13.547 1 96.94 94 ASN A N 1
ATOM 738 C CA . ASN A 1 94 ? 12.867 2.439 12.914 1 96.94 94 ASN A CA 1
ATOM 739 C C . ASN A 1 94 ? 11.922 1.314 13.328 1 96.94 94 ASN A C 1
ATOM 741 O O . ASN A 1 94 ? 12.141 0.154 12.977 1 96.94 94 ASN A O 1
ATOM 745 N N . ILE A 1 95 ? 10.891 1.539 14.117 1 97.75 95 ILE A N 1
ATOM 746 C CA . ILE A 1 95 ? 9.797 0.6 14.312 1 97.75 95 ILE A CA 1
ATOM 747 C C . ILE A 1 95 ? 8.578 1.056 13.508 1 97.75 95 ILE A C 1
ATOM 749 O O . ILE A 1 95 ? 7.957 2.072 13.836 1 97.75 95 ILE A O 1
ATOM 753 N N . PRO A 1 96 ? 8.266 0.321 12.469 1 97.81 96 PRO A N 1
ATOM 754 C CA . PRO A 1 96 ? 7.086 0.702 11.68 1 97.81 96 PRO A CA 1
ATOM 755 C C . PRO A 1 96 ? 5.793 0.652 12.492 1 97.81 96 PRO A C 1
ATOM 757 O O . PRO A 1 96 ? 5.684 -0.133 13.438 1 97.81 96 PRO A O 1
ATOM 760 N N . ILE A 1 97 ? 4.887 1.514 12.102 1 97.94 97 ILE A N 1
ATOM 761 C CA . ILE A 1 97 ? 3.539 1.502 12.664 1 97.94 97 ILE A CA 1
ATOM 762 C C . ILE A 1 97 ? 2.525 1.163 11.57 1 97.94 97 ILE A C 1
ATOM 764 O O . ILE A 1 97 ? 2.645 1.633 10.438 1 97.94 97 ILE A O 1
ATOM 768 N N . ASN A 1 98 ? 1.629 0.227 11.898 1 98.25 98 ASN A N 1
ATOM 769 C CA . ASN A 1 98 ? 0.467 -0.035 11.055 1 98.25 98 ASN A CA 1
ATOM 770 C C . ASN A 1 98 ? -0.82 0.464 11.703 1 98.25 98 ASN A C 1
ATOM 772 O O . ASN A 1 98 ? -1.083 0.174 12.875 1 98.25 98 ASN A O 1
ATOM 776 N N . VAL A 1 99 ? -1.622 1.231 10.961 1 98.5 99 VAL A N 1
ATOM 777 C CA . VAL A 1 99 ? -2.863 1.78 11.5 1 98.5 99 VAL A CA 1
ATOM 778 C C . VAL A 1 99 ? -4.039 1.358 10.617 1 98.5 99 VAL A C 1
ATOM 780 O O . VAL A 1 99 ? -4.082 1.679 9.43 1 98.5 99 VAL A O 1
ATOM 783 N N . GLN A 1 100 ? -4.996 0.603 11.195 1 98.25 100 GLN A N 1
ATOM 784 C CA . GLN A 1 100 ? -6.316 0.445 10.586 1 98.25 100 GLN A CA 1
ATOM 785 C C . GLN A 1 100 ? -7.207 1.644 10.898 1 98.25 100 GLN A C 1
ATOM 787 O O . GLN A 1 100 ? -7.648 1.82 12.039 1 98.25 100 GLN A O 1
ATOM 792 N N . TRP A 1 101 ? -7.453 2.453 9.891 1 98.19 101 TRP A N 1
ATOM 793 C CA . TRP A 1 101 ? -8.383 3.57 10.047 1 98.19 101 TRP A CA 1
ATOM 794 C C . TRP A 1 101 ? -9.82 3.125 9.781 1 98.19 101 TRP A C 1
ATOM 796 O O . TRP A 1 101 ? -10.086 2.416 8.812 1 98.19 101 TRP A O 1
ATOM 806 N N . ILE A 1 102 ? -10.711 3.498 10.633 1 98 102 ILE A N 1
ATOM 807 C CA . ILE A 1 102 ? -12.125 3.176 10.484 1 98 102 ILE A CA 1
ATOM 808 C C . ILE A 1 102 ? -12.953 4.461 10.453 1 98 102 ILE A C 1
ATOM 810 O O . ILE A 1 102 ? -12.859 5.281 11.367 1 98 102 ILE A O 1
ATOM 814 N N . ASN A 1 103 ? -13.68 4.738 9.391 1 97.81 103 ASN A N 1
ATOM 815 C CA . ASN A 1 103 ? -14.641 5.832 9.352 1 97.81 103 ASN A CA 1
ATOM 816 C C . ASN A 1 103 ? -15.984 5.426 9.953 1 97.81 103 ASN A C 1
ATOM 818 O O . ASN A 1 103 ? -16.75 4.699 9.328 1 97.81 103 ASN A O 1
ATOM 822 N N . ALA A 1 104 ? -16.281 5.922 11.109 1 97.25 104 ALA A N 1
ATOM 823 C CA . ALA A 1 104 ? -17.516 5.555 11.797 1 97.25 104 ALA A CA 1
ATOM 824 C C . ALA A 1 104 ? -18.531 6.695 11.758 1 97.25 104 ALA A C 1
ATOM 826 O O . ALA A 1 104 ? -19.516 6.688 12.5 1 97.25 104 ALA A O 1
ATOM 827 N N . ILE A 1 105 ? -18.25 7.707 10.969 1 97.25 105 ILE A N 1
ATOM 828 C CA . ILE A 1 105 ? -19.203 8.805 10.812 1 97.25 105 ILE A CA 1
ATOM 829 C C . ILE A 1 105 ? -20.328 8.383 9.859 1 97.25 105 ILE A C 1
ATOM 831 O O . ILE A 1 105 ? -20.094 8.195 8.664 1 97.25 105 ILE A O 1
ATOM 835 N N . LYS A 1 106 ? -21.609 8.336 10.32 1 93.38 106 LYS A N 1
ATOM 836 C CA . LYS A 1 106 ? -22.719 7.848 9.523 1 93.38 106 LYS A CA 1
ATOM 837 C C . LYS A 1 106 ? -23.797 8.922 9.367 1 93.38 106 LYS A C 1
ATOM 839 O O . LYS A 1 106 ? -24.844 8.672 8.766 1 93.38 106 LYS A O 1
ATOM 844 N N . THR A 1 107 ? -23.531 10.094 9.922 1 95.94 107 THR A N 1
ATOM 845 C CA . THR A 1 107 ? -24.469 11.219 9.836 1 95.94 107 THR A CA 1
ATOM 846 C C . THR A 1 107 ? -23.953 12.266 8.852 1 95.94 107 THR A C 1
ATOM 848 O O . THR A 1 107 ? -22.766 12.266 8.492 1 95.94 107 THR A O 1
ATOM 851 N N . PRO A 1 108 ? -24.875 13.094 8.406 1 97.75 108 PRO A N 1
ATOM 852 C CA . PRO A 1 108 ? -24.422 14.172 7.527 1 97.75 108 PRO A CA 1
ATOM 853 C C . PRO A 1 108 ? -23.422 15.102 8.203 1 97.75 108 PRO A C 1
ATOM 855 O O . PRO A 1 108 ? -23.422 15.227 9.43 1 97.75 108 PRO A O 1
ATOM 858 N N . HIS A 1 109 ? -22.625 15.703 7.391 1 98.38 109 HIS A N 1
ATOM 859 C CA . HIS A 1 109 ? -21.719 16.719 7.918 1 98.38 109 HIS A CA 1
ATOM 860 C C . HIS A 1 109 ? -22.469 17.812 8.648 1 98.38 109 HIS A C 1
ATOM 862 O O . HIS A 1 109 ? -23.531 18.266 8.188 1 98.38 109 HIS A O 1
ATOM 868 N N . LEU A 1 110 ? -21.953 18.312 9.695 1 97.44 110 LEU A N 1
ATOM 869 C CA . LEU A 1 110 ? -22.625 19.312 10.531 1 97.44 110 LEU A CA 1
ATOM 870 C C . LEU A 1 110 ? -22.281 20.719 10.07 1 97.44 110 LEU A C 1
ATOM 872 O O . LEU A 1 110 ? -22.922 21.688 10.508 1 97.44 110 LEU A O 1
ATOM 876 N N . LEU A 1 111 ? -21.281 20.859 9.242 1 98.31 111 LEU A N 1
ATOM 877 C CA . LEU A 1 111 ? -20.891 22.125 8.633 1 98.31 111 LEU A CA 1
ATOM 878 C C . LEU A 1 111 ? -21.172 22.125 7.137 1 98.31 111 LEU A C 1
ATOM 880 O O . LEU A 1 111 ? -21.344 21.062 6.535 1 98.31 111 LEU A O 1
ATOM 884 N N . PRO A 1 112 ? -21.297 23.297 6.535 1 98.25 112 PRO A N 1
ATOM 885 C CA . PRO A 1 112 ? -21.719 23.359 5.137 1 98.25 112 PRO A CA 1
ATOM 886 C C . PRO A 1 112 ? -20.625 22.891 4.172 1 98.25 112 PRO A C 1
ATOM 888 O O . PRO A 1 112 ? -19.656 23.594 3.949 1 98.25 112 PRO A O 1
ATOM 891 N N . VAL A 1 113 ? -20.828 21.797 3.529 1 98.62 113 VAL A N 1
ATOM 892 C CA . VAL A 1 113 ? -19.969 21.344 2.436 1 98.62 113 VAL A CA 1
ATOM 893 C C . VAL A 1 113 ? -20.297 22.125 1.167 1 98.62 113 VAL A C 1
ATOM 895 O O . VAL A 1 113 ? -21.453 22.203 0.758 1 98.62 113 VAL A O 1
ATOM 898 N N . ASP A 1 114 ? -19.359 22.75 0.562 1 98.56 114 ASP A N 1
ATOM 899 C CA . ASP A 1 114 ? -19.562 23.562 -0.634 1 98.56 114 ASP A CA 1
ATOM 900 C C . ASP A 1 114 ? -19.219 22.766 -1.897 1 98.56 114 ASP A C 1
ATOM 902 O O . ASP A 1 114 ? -18.047 22.672 -2.277 1 98.56 114 ASP A O 1
ATOM 906 N N . PRO A 1 115 ? -20.141 22.266 -2.602 1 98.06 115 PRO A N 1
ATOM 907 C CA . PRO A 1 115 ? -19.875 21.406 -3.754 1 98.06 115 PRO A CA 1
ATOM 908 C C . PRO A 1 115 ? -19.531 22.188 -5.016 1 98.06 115 PRO A C 1
ATOM 910 O O . PRO A 1 115 ? -19.453 21.609 -6.105 1 98.06 115 PRO A O 1
ATOM 913 N N . THR A 1 116 ? -19.422 23.531 -4.879 1 98.19 116 THR A N 1
ATOM 914 C CA . THR A 1 116 ? -18.938 24.328 -6 1 98.19 116 THR A CA 1
ATOM 915 C C . THR A 1 116 ? -17.406 24.328 -6.043 1 98.19 116 THR A C 1
ATOM 917 O O . THR A 1 116 ? -16.812 24.828 -6.996 1 98.19 116 THR A O 1
ATOM 920 N N . LEU A 1 117 ? -16.719 23.734 -5.047 1 98.06 117 LEU A N 1
ATOM 921 C CA . LEU A 1 117 ? -15.273 23.547 -5.004 1 98.06 117 LEU A CA 1
ATOM 922 C C . LEU A 1 117 ? -14.891 22.203 -5.594 1 98.06 117 LEU A C 1
ATOM 924 O O . LEU A 1 117 ? -15.742 21.328 -5.801 1 98.06 117 LEU A O 1
ATOM 928 N N . CYS A 1 118 ? -13.586 22.047 -6.012 1 96.88 118 CYS A N 1
ATOM 929 C CA . CYS A 1 118 ? -13.047 20.703 -6.188 1 96.88 118 CYS A CA 1
ATOM 930 C C . CYS A 1 118 ? -12.984 19.953 -4.859 1 96.88 118 CYS A C 1
ATOM 932 O O . CYS A 1 118 ? -12.273 20.375 -3.941 1 96.88 118 CYS A O 1
ATOM 934 N N . TRP A 1 119 ? -13.781 18.922 -4.723 1 97.38 119 TRP A N 1
ATOM 935 C CA . TRP A 1 119 ? -13.938 18.328 -3.395 1 97.38 119 TRP A CA 1
ATOM 936 C C . TRP A 1 119 ? -14.078 16.812 -3.479 1 97.38 119 TRP A C 1
ATOM 938 O O . TRP A 1 119 ? -14.219 16.266 -4.57 1 97.38 119 TRP A O 1
ATOM 948 N N . ALA A 1 120 ? -13.828 16.109 -2.363 1 97.81 120 ALA A N 1
ATOM 949 C CA . ALA A 1 120 ? -14.133 14.688 -2.213 1 97.81 120 ALA A CA 1
ATOM 950 C C . ALA A 1 120 ? -15.633 14.43 -2.367 1 97.81 120 ALA A C 1
ATOM 952 O O . ALA A 1 120 ? -16.422 14.773 -1.484 1 97.81 120 ALA A O 1
ATOM 953 N N . ASP A 1 121 ? -16.031 13.82 -3.434 1 97.44 121 ASP A N 1
ATOM 954 C CA . ASP A 1 121 ? -17.422 13.711 -3.895 1 97.44 121 ASP A CA 1
ATOM 955 C C . ASP A 1 121 ? -17.875 12.258 -3.93 1 97.44 121 ASP A C 1
ATOM 957 O O . ASP A 1 121 ? -17.875 11.625 -4.988 1 97.44 121 ASP A O 1
ATOM 961 N N . PRO A 1 122 ? -18.375 11.773 -2.775 1 97.25 122 PRO A N 1
ATOM 962 C CA . PRO A 1 122 ? -18.734 10.359 -2.721 1 97.25 122 PRO A CA 1
ATOM 963 C C . PRO A 1 122 ? -19.906 10.016 -3.631 1 97.25 122 PRO A C 1
ATOM 965 O O . PRO A 1 122 ? -20.047 8.867 -4.066 1 97.25 122 PRO A O 1
ATOM 968 N N . ASN A 1 123 ? -20.734 10.992 -4.004 1 97.38 123 ASN A N 1
ATOM 969 C CA . ASN A 1 123 ? -21.953 10.695 -4.754 1 97.38 123 ASN A CA 1
ATOM 970 C C . ASN A 1 123 ? -21.828 11.094 -6.223 1 97.38 123 ASN A C 1
ATOM 972 O O . ASN A 1 123 ? -22.797 11.047 -6.977 1 97.38 123 ASN A O 1
ATOM 976 N N . GLY A 1 124 ? -20.688 11.617 -6.633 1 94.94 124 GLY A N 1
ATOM 977 C CA . GLY A 1 124 ? -20.438 11.93 -8.031 1 94.94 124 GLY A CA 1
ATOM 978 C C . GLY A 1 124 ? -21.219 13.133 -8.523 1 94.94 124 GLY A C 1
ATOM 979 O O . GLY A 1 124 ? -21.672 13.164 -9.664 1 94.94 124 GLY A O 1
ATOM 980 N N . LEU A 1 125 ? -21.438 14.102 -7.668 1 96 125 LEU A N 1
ATOM 981 C CA . LEU A 1 125 ? -22.172 15.312 -8.023 1 96 125 LEU A CA 1
ATOM 982 C C . LEU A 1 125 ? -21.359 16.172 -8.984 1 96 125 LEU A C 1
ATOM 984 O O . LEU A 1 125 ? -21.922 16.922 -9.781 1 96 125 LEU A O 1
ATOM 988 N N . GLY A 1 126 ? -20.047 16.047 -8.883 1 94.88 126 GLY A N 1
ATOM 989 C CA . GLY A 1 126 ? -19.188 17.016 -9.547 1 94.88 126 GLY A CA 1
ATOM 990 C C . GLY A 1 126 ? -19.25 18.391 -8.914 1 94.88 126 GLY A C 1
ATOM 991 O O . GLY A 1 126 ? -19.891 18.578 -7.879 1 94.88 126 GLY A O 1
ATOM 992 N N . MET A 1 127 ? -18.531 19.359 -9.445 1 96.44 127 MET A N 1
ATOM 993 C CA . MET A 1 127 ? -18.672 20.766 -9.039 1 96.44 127 MET A CA 1
ATOM 994 C C . MET A 1 127 ? -19.969 21.359 -9.57 1 96.44 127 MET A C 1
ATOM 996 O O . MET A 1 127 ? -20.094 21.641 -10.766 1 96.44 127 MET A O 1
ATOM 1000 N N . VAL A 1 128 ? -20.859 21.641 -8.703 1 97.44 128 VAL A N 1
ATOM 1001 C CA . VAL A 1 128 ? -22.188 22.094 -9.125 1 97.44 128 VAL A CA 1
ATOM 1002 C C . VAL A 1 128 ? -22.188 23.609 -9.281 1 97.44 128 VAL A C 1
ATOM 1004 O O . VAL A 1 128 ? -21.266 24.297 -8.836 1 97.44 128 VAL A O 1
ATOM 1007 N N . LEU A 1 129 ? -23.25 24.141 -9.906 1 97.38 129 LEU A N 1
ATOM 1008 C CA . LEU A 1 129 ? -23.438 25.578 -10.016 1 97.38 129 LEU A CA 1
ATOM 1009 C C . LEU A 1 129 ? -23.938 26.156 -8.695 1 97.38 129 LEU A C 1
ATOM 1011 O O . LEU A 1 129 ? -24.703 25.516 -7.977 1 97.38 129 LEU A O 1
ATOM 1015 N N . PRO A 1 130 ? -23.469 27.359 -8.422 1 97.44 130 PRO A N 1
ATOM 1016 C CA . PRO A 1 130 ? -23.844 27.953 -7.145 1 97.44 130 PRO A CA 1
ATOM 1017 C C . PRO A 1 130 ? -25.359 28.062 -6.973 1 97.44 130 PRO A C 1
ATOM 1019 O O . PRO A 1 130 ? -25.859 27.953 -5.852 1 97.44 130 PRO A O 1
ATOM 1022 N N . GLN A 1 131 ? -26.109 28.219 -8.07 1 96.69 131 GLN A N 1
ATOM 1023 C CA . GLN A 1 131 ? -27.562 28.391 -8.008 1 96.69 131 GLN A CA 1
ATOM 1024 C C . GLN A 1 131 ? -28.234 27.109 -7.523 1 96.69 131 GLN A C 1
ATOM 1026 O O . GLN A 1 131 ? -29.359 27.141 -7.031 1 96.69 131 GLN A O 1
ATOM 1031 N N . ALA A 1 132 ? -27.5 26.031 -7.66 1 96.31 132 ALA A N 1
ATOM 1032 C CA . ALA A 1 132 ? -28.062 24.734 -7.293 1 96.31 132 ALA A CA 1
ATOM 1033 C C . ALA A 1 132 ? -27.844 24.453 -5.809 1 96.31 132 ALA A C 1
ATOM 1035 O O . ALA A 1 132 ? -28.375 23.469 -5.281 1 96.31 132 ALA A O 1
ATOM 1036 N N . VAL A 1 133 ? -27.156 25.25 -5.117 1 97.81 133 VAL A N 1
ATOM 1037 C CA . VAL A 1 133 ? -26.797 25.016 -3.725 1 97.81 133 VAL A CA 1
ATOM 1038 C C . VAL A 1 133 ? -27.703 25.812 -2.803 1 97.81 133 VAL A C 1
ATOM 1040 O O . VAL A 1 133 ? -27.656 27.047 -2.801 1 97.81 133 VAL A O 1
ATOM 1043 N N . PRO A 1 134 ? -28.5 25.188 -2 1 97.62 134 PRO A N 1
ATOM 1044 C CA . PRO A 1 134 ? -29.391 25.906 -1.097 1 97.62 134 PRO A CA 1
ATOM 1045 C C . PRO A 1 134 ? -28.672 26.484 0.122 1 97.62 134 PRO A C 1
ATOM 1047 O O . PRO A 1 134 ? -27.531 26.125 0.387 1 97.62 134 PRO A O 1
ATOM 1050 N N . PRO A 1 135 ? -29.359 27.359 0.809 1 96.31 135 PRO A N 1
ATOM 1051 C CA . PRO A 1 135 ? -28.781 27.859 2.062 1 96.31 135 PRO A CA 1
ATOM 1052 C C . PRO A 1 135 ? -28.578 26.75 3.092 1 96.31 135 PRO A C 1
ATOM 1054 O O . PRO A 1 135 ? -29.328 25.766 3.113 1 96.31 135 PRO A O 1
ATOM 1057 N N . PHE A 1 136 ? -27.594 26.828 3.877 1 96.38 136 PHE A N 1
ATOM 1058 C CA . PHE A 1 136 ? -27.312 25.953 5 1 96.38 136 PHE A CA 1
ATOM 1059 C C . PHE A 1 136 ? -27.875 26.531 6.297 1 96.38 136 PHE A C 1
ATOM 1061 O O . PHE A 1 136 ? -27.797 27.734 6.527 1 96.38 136 PHE A O 1
ATOM 1068 N N . PRO A 1 137 ? -28.406 25.734 7.043 1 93.38 137 PRO A N 1
ATOM 1069 C CA . PRO A 1 137 ? -28.703 24.312 6.895 1 93.38 137 PRO A CA 1
ATOM 1070 C C . PRO A 1 137 ? -29.984 24.062 6.102 1 93.38 137 PRO A C 1
ATOM 1072 O O . PRO A 1 137 ? -30.922 24.875 6.137 1 93.38 137 PRO A O 1
ATOM 1075 N N . PRO A 1 138 ? -30.172 22.906 5.461 1 94.44 138 PRO A N 1
ATOM 1076 C CA . PRO A 1 138 ? -29.266 21.781 5.645 1 94.44 138 PRO A CA 1
ATOM 1077 C C . PRO A 1 138 ? -28.172 21.734 4.578 1 94.44 138 PRO A C 1
ATOM 1079 O O . PRO A 1 138 ? -27.312 20.844 4.602 1 94.44 138 PRO A O 1
ATOM 1082 N N . GLY A 1 139 ? -28.156 22.656 3.605 1 96.5 139 GLY A N 1
ATOM 1083 C CA . GLY A 1 139 ? -27.281 22.547 2.453 1 96.5 139 GLY A CA 1
ATOM 1084 C C . GLY A 1 139 ? -27.734 21.531 1.435 1 96.5 139 GLY A C 1
ATOM 1085 O O . GLY A 1 139 ? -28.922 21.141 1.417 1 96.5 139 GLY A O 1
ATOM 1086 N N . LEU A 1 140 ? -26.875 21.172 0.505 1 97.31 140 LEU A N 1
ATOM 1087 C CA . LEU A 1 140 ? -27.203 20.141 -0.479 1 97.31 140 LEU A CA 1
ATOM 1088 C C . LEU A 1 140 ? -27.047 18.75 0.11 1 97.31 140 LEU A C 1
ATOM 1090 O O . LEU A 1 140 ? -25.922 18.297 0.357 1 97.31 140 LEU A O 1
ATOM 1094 N N . PRO A 1 141 ? -28.078 18.047 0.234 1 96.94 141 PRO A N 1
ATOM 1095 C CA . PRO A 1 141 ? -28.047 16.781 0.969 1 96.94 141 PRO A CA 1
ATOM 1096 C C . PRO A 1 141 ? -27.016 15.797 0.404 1 96.94 141 PRO A C 1
ATOM 1098 O O . PRO A 1 141 ? -26.281 15.156 1.163 1 96.94 141 PRO A O 1
ATOM 1101 N N . LYS A 1 142 ? -26.859 15.656 -0.881 1 97.25 142 LYS A N 1
ATOM 1102 C CA . LYS A 1 142 ? -25.953 14.711 -1.522 1 97.25 142 LYS A CA 1
ATOM 1103 C C . LYS A 1 142 ? -24.5 15.125 -1.313 1 97.25 142 LYS A C 1
ATOM 1105 O O . LYS A 1 142 ? -23.578 14.328 -1.525 1 97.25 142 LYS A O 1
ATOM 1110 N N . ALA A 1 143 ? -24.266 16.344 -0.916 1 98.12 143 ALA A N 1
ATOM 1111 C CA . ALA A 1 143 ? -22.922 16.797 -0.598 1 98.12 143 ALA A CA 1
ATOM 1112 C C . ALA A 1 143 ? -22.594 16.578 0.878 1 98.12 143 ALA A C 1
ATOM 1114 O O . ALA A 1 143 ? -21.422 16.422 1.251 1 98.12 143 ALA A O 1
ATOM 1115 N N . GLN A 1 144 ? -23.688 16.484 1.662 1 98.31 144 GLN A N 1
ATOM 1116 C CA . GLN A 1 144 ? -23.516 16.5 3.111 1 98.31 144 GLN A CA 1
ATOM 1117 C C . GLN A 1 144 ? -23.266 15.086 3.639 1 98.31 144 GLN A C 1
ATOM 1119 O O . GLN A 1 144 ? -22.812 14.914 4.773 1 98.31 144 GLN A O 1
ATOM 1124 N N . MET A 1 145 ? -23.531 14.031 2.863 1 97.81 145 MET A N 1
ATOM 1125 C CA . MET A 1 145 ? -23.359 12.648 3.293 1 97.81 145 MET A CA 1
ATOM 1126 C C . MET A 1 145 ? -23.234 11.719 2.092 1 97.81 145 MET A C 1
ATOM 1128 O O . MET A 1 145 ? -23.859 11.953 1.053 1 97.81 145 MET A O 1
ATOM 1132 N N . PRO A 1 146 ? -22.531 10.555 2.221 1 98.25 146 PRO A N 1
ATOM 1133 C CA . PRO A 1 146 ? -21.719 10.219 3.383 1 98.25 146 PRO A CA 1
ATOM 1134 C C . PRO A 1 146 ? -20.453 11.078 3.484 1 98.25 146 PRO A C 1
ATOM 1136 O O . PRO A 1 146 ? -20.062 11.727 2.51 1 98.25 146 PRO A O 1
ATOM 1139 N N . VAL A 1 147 ? -19.844 11.148 4.633 1 98.69 147 VAL A N 1
ATOM 1140 C CA . VAL A 1 147 ? -18.688 12 4.906 1 98.69 147 VAL A CA 1
ATOM 1141 C C . VAL A 1 147 ? -17.406 11.266 4.539 1 98.69 147 VAL A C 1
ATOM 1143 O O . VAL A 1 147 ? -17.141 10.18 5.062 1 98.69 147 VAL A O 1
ATOM 1146 N N . PRO A 1 148 ? -16.625 11.766 3.625 1 98.75 148 PRO A N 1
ATOM 1147 C CA . PRO A 1 148 ? -15.32 11.172 3.324 1 98.75 148 PRO A CA 1
ATOM 1148 C C . PRO A 1 148 ? -14.227 11.648 4.277 1 98.75 148 PRO A C 1
ATOM 1150 O O . PRO A 1 148 ? -14.234 12.805 4.711 1 98.75 148 PRO A O 1
ATOM 1153 N N . ILE A 1 149 ? -13.234 10.758 4.574 1 98.81 149 ILE A N 1
ATOM 1154 C CA . ILE A 1 149 ? -12.086 11.117 5.398 1 98.81 149 ILE A CA 1
ATOM 1155 C C . ILE A 1 149 ? -10.812 10.523 4.797 1 98.81 149 ILE A C 1
ATOM 1157 O O . ILE A 1 149 ? -10.875 9.547 4.047 1 98.81 149 ILE A O 1
ATOM 1161 N N . VAL A 1 150 ? -9.758 11.055 5.062 1 98.81 150 VAL A N 1
ATOM 1162 C CA . VAL A 1 150 ? -8.43 10.484 4.852 1 98.81 150 VAL A CA 1
ATOM 1163 C C . VAL A 1 150 ? -7.434 11.133 5.812 1 98.81 150 VAL A C 1
ATOM 1165 O O . VAL A 1 150 ? -7.402 12.359 5.953 1 98.81 150 VAL A O 1
ATOM 1168 N N . THR A 1 151 ? -6.664 10.391 6.539 1 98.75 151 THR A N 1
ATOM 1169 C CA . THR A 1 151 ? -5.754 10.914 7.551 1 98.75 151 THR A CA 1
ATOM 1170 C C . THR A 1 151 ? -4.344 11.055 6.98 1 98.75 151 THR A C 1
ATOM 1172 O O . THR A 1 151 ? -3.832 10.141 6.336 1 98.75 151 THR A O 1
ATOM 1175 N N . HIS A 1 152 ? -3.74 12.133 7.188 1 98.62 152 HIS A N 1
ATOM 1176 C CA . HIS A 1 152 ? -2.389 12.484 6.77 1 98.62 152 HIS A CA 1
ATOM 1177 C C . HIS A 1 152 ? -1.485 12.727 7.977 1 98.62 152 HIS A C 1
ATOM 1179 O O . HIS A 1 152 ? -1.886 13.383 8.938 1 98.62 152 HIS A O 1
ATOM 1185 N N . ILE A 1 153 ? -0.283 12.141 7.965 1 98.69 153 ILE A N 1
ATOM 1186 C CA . ILE A 1 153 ? 0.735 12.5 8.945 1 98.69 153 ILE A CA 1
ATOM 1187 C C . ILE A 1 153 ? 1.555 13.68 8.43 1 98.69 153 ILE A C 1
ATOM 1189 O O . ILE A 1 153 ? 2.461 13.508 7.613 1 98.69 153 ILE A O 1
ATOM 1193 N N . HIS A 1 154 ? 1.293 14.773 8.953 1 98.62 154 HIS A N 1
ATOM 1194 C CA . HIS A 1 154 ? 1.942 16.031 8.57 1 98.62 154 HIS A CA 1
ATOM 1195 C C . HIS A 1 154 ? 3.408 16.031 8.992 1 98.62 154 HIS A C 1
ATOM 1197 O O . HIS A 1 154 ? 3.717 16.031 10.18 1 98.62 154 HIS A O 1
ATOM 1203 N N . GLY A 1 155 ? 4.289 16.031 8.008 1 98.31 155 GLY A N 1
ATOM 1204 C CA . GLY A 1 155 ? 5.723 16.031 8.258 1 98.31 155 GLY A CA 1
ATOM 1205 C C . GLY A 1 155 ? 6.359 14.664 8.141 1 98.31 155 GLY A C 1
ATOM 1206 O O . GLY A 1 155 ? 7.574 14.523 8.289 1 98.31 155 GLY A O 1
ATOM 1207 N N . GLY A 1 156 ? 5.578 13.664 7.801 1 98.06 156 GLY A N 1
ATOM 1208 C CA . GLY A 1 156 ? 6.078 12.305 7.758 1 98.06 156 GLY A CA 1
ATOM 1209 C C . GLY A 1 156 ? 6.758 11.961 6.441 1 98.06 156 GLY A C 1
ATOM 1210 O O . GLY A 1 156 ? 6.34 12.43 5.383 1 98.06 156 GLY A O 1
ATOM 1211 N N . GLU A 1 157 ? 7.848 11.172 6.527 1 97.94 157 GLU A N 1
ATOM 1212 C CA . GLU A 1 157 ? 8.461 10.562 5.355 1 97.94 157 GLU A CA 1
ATOM 1213 C C . GLU A 1 157 ? 7.824 9.211 5.031 1 97.94 157 GLU A C 1
ATOM 1215 O O . GLU A 1 157 ? 8.352 8.164 5.398 1 97.94 157 GLU A O 1
ATOM 1220 N N . ASN A 1 158 ? 6.758 9.258 4.301 1 98.12 158 ASN A N 1
ATOM 1221 C CA . ASN A 1 158 ? 5.973 8.07 4.004 1 98.12 158 ASN A CA 1
ATOM 1222 C C . ASN A 1 158 ? 5.77 7.883 2.504 1 98.12 158 ASN A C 1
ATOM 1224 O O . ASN A 1 158 ? 5.797 8.859 1.747 1 98.12 158 ASN A O 1
ATOM 1228 N N . SER A 1 159 ? 5.574 6.617 2.08 1 97.88 159 SER A N 1
ATOM 1229 C CA . SER A 1 159 ? 5.164 6.355 0.704 1 97.88 159 SER A CA 1
ATOM 1230 C C . SER A 1 159 ? 3.898 7.129 0.35 1 97.88 159 SER A C 1
ATOM 1232 O O . SER A 1 159 ? 3.02 7.312 1.195 1 97.88 159 SER A O 1
ATOM 1234 N N . SER A 1 160 ? 3.828 7.543 -0.955 1 98 160 SER A N 1
ATOM 1235 C CA . SER A 1 160 ? 2.66 8.305 -1.375 1 98 160 SER A CA 1
ATOM 1236 C C . SER A 1 160 ? 1.378 7.5 -1.199 1 98 160 SER A C 1
ATOM 1238 O O . SER A 1 160 ? 0.292 8.07 -1.073 1 98 160 SER A O 1
ATOM 1240 N N . ILE A 1 161 ? 1.512 6.156 -1.12 1 97.75 161 ILE A N 1
ATOM 1241 C CA . ILE A 1 161 ? 0.383 5.25 -0.921 1 97.75 161 ILE A CA 1
ATOM 1242 C C . ILE A 1 161 ? -0.233 5.492 0.455 1 97.75 161 ILE A C 1
ATOM 1244 O O . ILE A 1 161 ? -1.447 5.367 0.629 1 97.75 161 ILE A O 1
ATOM 1248 N N . PHE A 1 162 ? 0.606 5.902 1.437 1 98.44 162 PHE A N 1
ATOM 1249 C CA . PHE A 1 162 ? 0.174 6.004 2.824 1 98.44 162 PHE A CA 1
ATOM 1250 C C . PHE A 1 162 ? 0.309 7.438 3.328 1 98.44 162 PHE A C 1
ATOM 1252 O O . PHE A 1 162 ? 0.382 7.672 4.535 1 98.44 162 PHE A O 1
ATOM 1259 N N . ASP A 1 163 ? 0.399 8.406 2.469 1 98.31 163 ASP A N 1
ATOM 1260 C CA . ASP A 1 163 ? 0.672 9.797 2.832 1 98.31 163 ASP A CA 1
ATOM 1261 C C . ASP A 1 163 ? -0.615 10.531 3.193 1 98.31 163 ASP A C 1
ATOM 1263 O O . ASP A 1 163 ? -0.572 11.641 3.734 1 98.31 163 ASP A O 1
ATOM 1267 N N . GLY A 1 164 ? -1.708 9.922 2.914 1 98.31 164 GLY A N 1
ATOM 1268 C CA . GLY A 1 164 ? -2.967 10.625 3.084 1 98.31 164 GLY A CA 1
ATOM 1269 C C . GLY A 1 164 ? -3.27 11.586 1.948 1 98.31 164 GLY A C 1
ATOM 1270 O O . GLY A 1 164 ? -3.631 12.742 2.184 1 98.31 164 GLY A O 1
ATOM 1271 N N . HIS A 1 165 ? -3.039 11.102 0.7 1 98.44 165 HIS A N 1
ATOM 1272 C CA . HIS A 1 165 ? -3.391 11.883 -0.482 1 98.44 165 HIS A CA 1
ATOM 1273 C C . HIS A 1 165 ? -4.844 12.336 -0.427 1 98.44 165 HIS A C 1
ATOM 1275 O O . HIS A 1 165 ? -5.73 11.562 -0.059 1 98.44 165 HIS A O 1
ATOM 1281 N N . PRO A 1 166 ? -5.137 13.555 -0.807 1 98.5 166 PRO A N 1
ATOM 1282 C CA . PRO A 1 166 ? -6.488 14.094 -0.633 1 98.5 166 PRO A CA 1
ATOM 1283 C C . PRO A 1 166 ? -7.551 13.258 -1.346 1 98.5 166 PRO A C 1
ATOM 1285 O O . PRO A 1 166 ? -8.711 13.234 -0.922 1 98.5 166 PRO A O 1
ATOM 1288 N N . ASN A 1 167 ? -7.188 12.57 -2.385 1 98.19 167 ASN A N 1
ATOM 1289 C CA . ASN A 1 167 ? -8.125 11.75 -3.143 1 98.19 167 ASN A CA 1
ATOM 1290 C C . ASN A 1 167 ? -8.117 10.305 -2.672 1 98.19 167 ASN A C 1
ATOM 1292 O O . ASN A 1 167 ? -8.766 9.445 -3.27 1 98.19 167 ASN A O 1
ATOM 1296 N N . ALA A 1 168 ? -7.41 9.961 -1.643 1 98.56 168 ALA A N 1
ATOM 1297 C CA . ALA A 1 168 ? -7.41 8.609 -1.089 1 98.56 168 ALA A CA 1
ATOM 1298 C C . ALA A 1 168 ? -8.477 8.461 -0.007 1 98.56 168 ALA A C 1
ATOM 1300 O O . ALA A 1 168 ? -8.352 7.621 0.887 1 98.56 168 ALA A O 1
ATOM 1301 N N . TRP A 1 169 ? -9.516 9.273 -0.068 1 98.69 169 TRP A N 1
ATOM 1302 C CA . TRP A 1 169 ? -10.562 9.312 0.946 1 98.69 169 TRP A CA 1
ATOM 1303 C C . TRP A 1 169 ? -11.469 8.094 0.845 1 98.69 169 TRP A C 1
ATOM 1305 O O . TRP A 1 169 ? -11.469 7.395 -0.17 1 98.69 169 TRP A O 1
ATOM 1315 N N . PHE A 1 170 ? -12.188 7.77 1.913 1 98.5 170 PHE A N 1
ATOM 1316 C CA . PHE A 1 170 ? -13.195 6.715 1.958 1 98.5 170 PHE A CA 1
ATOM 1317 C C . PHE A 1 170 ? -14.289 7.059 2.961 1 98.5 170 PHE A C 1
ATOM 1319 O O . PHE A 1 170 ? -14.07 7.84 3.887 1 98.5 170 PHE A O 1
ATOM 1326 N N . THR A 1 171 ? -15.5 6.566 2.775 1 98.31 171 THR A N 1
ATOM 1327 C CA . THR A 1 171 ? -16.641 6.773 3.658 1 98.31 171 THR A CA 1
ATOM 1328 C C . THR A 1 171 ? -16.828 5.586 4.602 1 98.31 171 THR A C 1
ATOM 1330 O O . THR A 1 171 ? -16 4.66 4.602 1 98.31 171 THR A O 1
ATOM 1333 N N . ALA A 1 172 ? -17.797 5.707 5.484 1 96.62 172 ALA A N 1
ATOM 1334 C CA . ALA A 1 172 ? -18.094 4.621 6.41 1 96.62 172 ALA A CA 1
ATOM 1335 C C . ALA A 1 172 ? -18.219 3.289 5.676 1 96.62 172 ALA A C 1
ATOM 1337 O O . ALA A 1 172 ? -18.844 3.213 4.609 1 96.62 172 ALA A O 1
ATOM 1338 N N . GLU A 1 173 ? -17.516 2.246 6.195 1 93.56 173 GLU A N 1
ATOM 1339 C CA . GLU A 1 173 ? -17.516 0.885 5.668 1 93.56 173 GLU A CA 1
ATOM 1340 C C . GLU A 1 173 ? -16.875 0.825 4.285 1 93.56 173 GLU A C 1
ATOM 1342 O O . GLU A 1 173 ? -17.062 -0.144 3.547 1 93.56 173 GLU A O 1
ATOM 1347 N N . GLU A 1 174 ? -16.203 1.959 3.896 1 95.25 174 GLU A N 1
ATOM 1348 C CA . GLU A 1 174 ? -15.523 2.045 2.607 1 95.25 174 GLU A CA 1
ATOM 1349 C C . GLU A 1 174 ? -16.5 1.85 1.453 1 95.25 174 GLU A C 1
ATOM 1351 O O . GLU A 1 174 ? -16.156 1.267 0.426 1 95.25 174 GLU A O 1
ATOM 1356 N N . LYS A 1 175 ? -17.719 2.305 1.664 1 95.31 175 LYS A N 1
ATOM 1357 C CA . LYS A 1 175 ? -18.75 2.137 0.644 1 95.31 175 LYS A CA 1
ATOM 1358 C C . LYS A 1 175 ? -18.438 2.961 -0.6 1 95.31 175 LYS A C 1
ATOM 1360 O O . LYS A 1 175 ? -18.75 2.557 -1.719 1 95.31 175 LYS A O 1
ATOM 1365 N N . LYS A 1 176 ? -17.969 4.133 -0.313 1 96.62 176 LYS A N 1
ATOM 1366 C CA . LYS A 1 176 ? -17.453 5.008 -1.365 1 96.62 176 LYS A CA 1
ATOM 1367 C C . LYS A 1 176 ? -15.984 5.332 -1.141 1 96.62 176 LYS A C 1
ATOM 1369 O O . LYS A 1 176 ? -15.555 5.52 -0.002 1 96.62 176 LYS A O 1
ATOM 1374 N N . ILE A 1 177 ? -15.219 5.34 -2.219 1 96.62 177 ILE A N 1
ATOM 1375 C CA . ILE A 1 177 ? -13.781 5.562 -2.109 1 96.62 177 ILE A CA 1
ATOM 1376 C C . ILE A 1 177 ? -13.336 6.586 -3.15 1 96.62 177 ILE A C 1
ATOM 1378 O O . ILE A 1 177 ? -14 6.766 -4.176 1 96.62 177 ILE A O 1
ATOM 1382 N N . GLY A 1 178 ? -12.258 7.262 -2.832 1 97.25 178 GLY A N 1
ATOM 1383 C CA . GLY A 1 178 ? -11.688 8.219 -3.768 1 97.25 178 GLY A CA 1
ATOM 1384 C C . GLY A 1 178 ? -10.844 7.559 -4.844 1 97.25 178 GLY A C 1
ATOM 1385 O O . GLY A 1 178 ? -10.539 6.367 -4.758 1 97.25 178 GLY A O 1
ATOM 1386 N N . SER A 1 179 ? -10.43 8.352 -5.816 1 95.75 179 SER A N 1
ATOM 1387 C CA . SER A 1 179 ? -9.734 7.852 -7 1 95.75 179 SER A CA 1
ATOM 1388 C C . SER A 1 179 ? -8.32 7.395 -6.656 1 95.75 179 SER A C 1
ATOM 1390 O O . SER A 1 179 ? -7.699 6.656 -7.426 1 95.75 179 SER A O 1
ATOM 1392 N N . ALA A 1 180 ? -7.797 7.801 -5.516 1 97.12 180 ALA A N 1
ATOM 1393 C CA . ALA A 1 180 ? -6.445 7.41 -5.125 1 97.12 180 ALA A CA 1
ATOM 1394 C C . ALA A 1 180 ? -6.477 6.391 -3.988 1 97.12 180 ALA A C 1
ATOM 1396 O O . ALA A 1 180 ? -5.438 6.07 -3.406 1 97.12 180 ALA A O 1
ATOM 1397 N N . PHE A 1 181 ? -7.672 5.824 -3.596 1 97.44 181 PHE A N 1
ATOM 1398 C CA . PHE A 1 181 ? -7.812 4.914 -2.467 1 97.44 181 PHE A CA 1
ATOM 1399 C C . PHE A 1 181 ? -7.242 3.541 -2.807 1 97.44 181 PHE A C 1
ATOM 1401 O O . PHE A 1 181 ? -7.5 3.004 -3.885 1 97.44 181 PHE A O 1
ATOM 1408 N N . ILE A 1 182 ? -6.492 2.977 -1.867 1 96.81 182 ILE A N 1
ATOM 1409 C CA . ILE A 1 182 ? -5.957 1.628 -2.014 1 96.81 182 ILE A CA 1
ATOM 1410 C C . ILE A 1 182 ? -6.434 0.756 -0.854 1 96.81 182 ILE A C 1
ATOM 1412 O O . ILE A 1 182 ? -6.996 -0.321 -1.069 1 96.81 182 ILE A O 1
ATOM 1416 N N . THR A 1 183 ? -6.27 1.247 0.354 1 97 183 THR A N 1
ATOM 1417 C CA . THR A 1 183 ? -6.617 0.539 1.582 1 97 183 THR A CA 1
ATOM 1418 C C . THR A 1 183 ? -6.766 1.516 2.744 1 97 183 THR A C 1
ATOM 1420 O O . THR A 1 183 ? -6.254 2.635 2.693 1 97 183 THR A O 1
ATOM 1423 N N . SER A 1 184 ? -7.527 1.113 3.75 1 97.5 184 SER A N 1
ATOM 1424 C CA . SER A 1 184 ? -7.645 1.903 4.973 1 97.5 184 SER A CA 1
ATOM 1425 C C . SER A 1 184 ? -6.613 1.469 6.008 1 97.5 184 SER A C 1
ATOM 1427 O O . SER A 1 184 ? -6.582 2 7.121 1 97.5 184 SER A O 1
ATOM 1429 N N . VAL A 1 185 ? -5.742 0.521 5.699 1 97.88 185 VAL A N 1
ATOM 1430 C CA . VAL A 1 185 ? -4.594 0.156 6.527 1 97.88 185 VAL A CA 1
ATOM 1431 C C . VAL A 1 185 ? -3.352 0.901 6.043 1 97.88 185 VAL A C 1
ATOM 1433 O O . VAL A 1 185 ? -2.916 0.719 4.906 1 97.88 185 VAL A O 1
ATOM 1436 N N . TYR A 1 186 ? -2.816 1.715 6.883 1 98.56 186 TYR A N 1
ATOM 1437 C CA . TYR A 1 186 ? -1.65 2.51 6.512 1 98.56 186 TYR A CA 1
ATOM 1438 C C . TYR A 1 186 ? -0.399 2.002 7.223 1 98.56 186 TYR A C 1
ATOM 1440 O O . TYR A 1 186 ? -0.47 1.527 8.359 1 98.56 186 TYR A O 1
ATOM 1448 N N . ASN A 1 187 ? 0.728 2.062 6.527 1 98.25 187 ASN A N 1
ATOM 1449 C CA . ASN A 1 187 ? 2.049 1.7 7.031 1 98.25 187 ASN A CA 1
ATOM 1450 C C . ASN A 1 187 ? 2.98 2.906 7.078 1 98.25 187 ASN A C 1
ATOM 1452 O O . ASN A 1 187 ? 3.18 3.584 6.066 1 98.25 187 ASN A O 1
ATOM 1456 N N . TYR A 1 188 ? 3.5 3.17 8.234 1 98.62 188 TYR A N 1
ATOM 1457 C CA . TYR A 1 188 ? 4.461 4.25 8.438 1 98.62 188 TYR A CA 1
ATOM 1458 C C . TYR A 1 188 ? 5.793 3.709 8.938 1 98.62 188 TYR A C 1
ATOM 1460 O O . TYR A 1 188 ? 5.898 3.25 10.07 1 98.62 188 TYR A O 1
ATOM 1468 N N . PRO A 1 189 ? 6.883 3.859 8.188 1 97.75 189 PRO A N 1
ATOM 1469 C CA . PRO A 1 189 ? 8.156 3.223 8.531 1 97.75 189 PRO A CA 1
ATOM 1470 C C . PRO A 1 189 ? 8.852 3.887 9.711 1 97.75 189 PRO A C 1
ATOM 1472 O O . PRO A 1 189 ? 9.617 3.238 10.43 1 97.75 189 PRO A O 1
ATOM 1475 N N . ASN A 1 190 ? 8.609 5.184 9.922 1 98.19 190 ASN A N 1
ATOM 1476 C CA . ASN A 1 190 ? 9.203 5.957 11.008 1 98.19 190 ASN A CA 1
ATOM 1477 C C . ASN A 1 190 ? 10.727 5.914 10.961 1 98.19 190 ASN A C 1
ATOM 1479 O O . ASN A 1 190 ? 11.375 5.668 11.977 1 98.19 190 ASN A O 1
ATOM 1483 N N . LYS A 1 191 ? 11.289 6.207 9.781 1 97.31 191 LYS A N 1
ATOM 1484 C CA . LYS A 1 191 ? 12.742 6.156 9.617 1 97.31 191 LYS A CA 1
ATOM 1485 C C . LYS A 1 191 ? 13.375 7.508 9.938 1 97.31 191 LYS A C 1
ATOM 1487 O O . LYS A 1 191 ? 14.57 7.582 10.234 1 97.31 191 LYS A O 1
ATOM 1492 N N . GLN A 1 192 ? 12.633 8.602 9.891 1 97.69 192 GLN A N 1
ATOM 1493 C CA . GLN A 1 192 ? 13.18 9.938 10.062 1 97.69 192 GLN A CA 1
ATOM 1494 C C . GLN A 1 192 ? 13.586 10.188 11.508 1 97.69 192 GLN A C 1
ATOM 1496 O O . GLN A 1 192 ? 13.203 9.438 12.406 1 97.69 192 GLN A O 1
ATOM 1501 N N . PRO A 1 193 ? 14.406 11.242 11.734 1 97.19 193 PRO A N 1
ATOM 1502 C CA . PRO A 1 193 ? 14.805 11.594 13.094 1 97.19 193 PRO A CA 1
ATOM 1503 C C . PRO A 1 193 ? 13.633 12.055 13.961 1 97.19 193 PRO A C 1
ATOM 1505 O O . PRO A 1 193 ? 12.547 12.32 13.438 1 97.19 193 PRO A O 1
ATOM 1508 N N . SER A 1 194 ? 13.945 12.125 15.266 1 97.19 194 SER A N 1
ATOM 1509 C CA . SER A 1 194 ? 12.938 12.539 16.234 1 97.19 194 SER A CA 1
ATOM 1510 C C . SER A 1 194 ? 12.32 13.883 15.867 1 97.19 194 SER A C 1
ATOM 1512 O O . SER A 1 194 ? 13.031 14.797 15.438 1 97.19 194 SER A O 1
ATOM 1514 N N . ALA A 1 195 ? 11.023 13.953 15.984 1 98.31 195 ALA A N 1
ATOM 1515 C CA . ALA A 1 195 ? 10.312 15.18 15.648 1 98.31 195 ALA A CA 1
ATOM 1516 C C . ALA A 1 195 ? 8.906 15.172 16.234 1 98.31 195 ALA A C 1
ATOM 1518 O O . ALA A 1 195 ? 8.352 14.109 16.516 1 98.31 195 ALA A O 1
ATOM 1519 N N . THR A 1 196 ? 8.367 16.359 16.453 1 98.5 196 THR A N 1
ATOM 1520 C CA . THR A 1 196 ? 6.953 16.531 16.75 1 98.5 196 THR A CA 1
ATOM 1521 C C . THR A 1 196 ? 6.137 16.703 15.477 1 98.5 196 THR A C 1
ATOM 1523 O O . THR A 1 196 ? 6.062 17.797 14.914 1 98.5 196 THR A O 1
ATOM 1526 N N . LEU A 1 197 ? 5.539 15.578 15.078 1 98.75 197 LEU A N 1
ATOM 1527 C CA . LEU A 1 197 ? 4.621 15.617 13.945 1 98.75 197 LEU A CA 1
ATOM 1528 C C . LEU A 1 197 ? 3.172 15.656 14.414 1 98.75 197 LEU A C 1
ATOM 1530 O O . LEU A 1 197 ? 2.91 15.781 15.617 1 98.75 197 LEU A O 1
ATOM 1534 N N . TRP A 1 198 ? 2.238 15.719 13.492 1 98.62 198 TRP A N 1
ATOM 1535 C CA . TRP A 1 198 ? 0.821 15.625 13.828 1 98.62 198 TRP A CA 1
ATOM 1536 C C . TRP A 1 198 ? 0.032 14.984 12.688 1 98.62 198 TRP A C 1
ATOM 1538 O O . TRP A 1 198 ? 0.544 14.836 11.578 1 98.62 198 TRP A O 1
ATOM 1548 N N . TYR A 1 199 ? -1.066 14.398 13 1 98.75 199 TYR A N 1
ATOM 1549 C CA . TYR A 1 199 ? -1.961 13.812 12.008 1 98.75 199 TYR A CA 1
ATOM 1550 C C . TYR A 1 199 ? -3.291 14.555 11.961 1 98.75 199 TYR A C 1
ATOM 1552 O O . TYR A 1 199 ? -3.764 15.055 12.992 1 98.75 199 TYR A O 1
ATOM 1560 N N . HIS A 1 200 ? -3.881 14.703 10.797 1 98.88 200 HIS A N 1
ATOM 1561 C CA . HIS A 1 200 ? -5.168 15.352 10.602 1 98.88 200 HIS A CA 1
ATOM 1562 C C . HIS A 1 200 ? -5.809 14.922 9.289 1 98.88 200 HIS A C 1
ATOM 1564 O O . HIS A 1 200 ? -5.16 14.289 8.453 1 98.88 200 HIS A O 1
ATOM 1570 N N . ASP A 1 201 ? -7.035 15.164 9.172 1 98.81 201 ASP A N 1
ATOM 1571 C CA . ASP A 1 201 ? -7.742 14.852 7.938 1 98.81 201 ASP A CA 1
ATOM 1572 C C . ASP A 1 201 ? -7.23 15.703 6.777 1 98.81 201 ASP A C 1
ATOM 1574 O O . ASP A 1 201 ? -6.824 16.859 6.98 1 98.81 201 ASP A O 1
ATOM 1578 N N . HIS A 1 202 ? -7.266 15.117 5.621 1 98.75 202 HIS A N 1
ATOM 1579 C CA . HIS A 1 202 ? -6.746 15.805 4.441 1 98.75 202 HIS A CA 1
ATOM 1580 C C . HIS A 1 202 ? -7.605 15.516 3.213 1 98.75 202 HIS A C 1
ATOM 1582 O O . HIS A 1 202 ? -7.098 15.477 2.09 1 98.75 202 HIS A O 1
ATOM 1588 N N . ALA A 1 203 ? -8.914 15.266 3.436 1 98.75 203 ALA A N 1
ATOM 1589 C CA . ALA A 1 203 ? -9.812 14.953 2.33 1 98.75 203 ALA A CA 1
ATOM 1590 C C . ALA A 1 203 ? -10 16.172 1.418 1 98.75 203 ALA A C 1
ATOM 1592 O O . ALA A 1 203 ? -10.148 17.297 1.895 1 98.75 203 ALA A O 1
ATOM 1593 N N . MET A 1 204 ? -10.055 16.016 0.172 1 98.44 204 MET A N 1
ATOM 1594 C CA . MET A 1 204 ? -10.102 17.047 -0.853 1 98.44 204 MET A CA 1
ATOM 1595 C C . MET A 1 204 ? -11.297 17.969 -0.626 1 98.44 204 MET A C 1
ATOM 1597 O O . MET A 1 204 ? -12.438 17.516 -0.559 1 98.44 204 MET A O 1
ATOM 1601 N N . GLY A 1 205 ? -11.023 19.203 -0.457 1 98.19 205 GLY A N 1
ATOM 1602 C CA . GLY A 1 205 ? -12.039 20.234 -0.49 1 98.19 205 GLY A CA 1
ATOM 1603 C C . GLY A 1 205 ? -12.82 20.344 0.806 1 98.19 205 GLY A C 1
ATOM 1604 O O . GLY A 1 205 ? -13.688 21.219 0.943 1 98.19 205 GLY A O 1
ATOM 1605 N N . ILE A 1 206 ? -12.547 19.469 1.78 1 98.44 206 ILE A N 1
ATOM 1606 C CA . ILE A 1 206 ? -13.328 19.531 3.008 1 98.44 206 ILE A CA 1
ATOM 1607 C C . ILE A 1 206 ? -12.406 19.375 4.219 1 98.44 206 ILE A C 1
ATOM 1609 O O . ILE A 1 206 ? -12.867 19.094 5.324 1 98.44 206 ILE A O 1
ATOM 1613 N N . THR A 1 207 ? -11.109 19.516 4.059 1 98.69 207 THR A N 1
ATOM 1614 C CA . THR A 1 207 ? -10.164 19.484 5.164 1 98.69 207 THR A CA 1
ATOM 1615 C C . THR A 1 207 ? -10.516 20.531 6.207 1 98.69 207 THR A C 1
ATOM 1617 O O . THR A 1 207 ? -10.484 20.266 7.41 1 98.69 207 THR A O 1
ATOM 1620 N N . ARG A 1 208 ? -10.906 21.797 5.742 1 98.62 208 ARG A N 1
ATOM 1621 C CA . ARG A 1 208 ? -11.219 22.906 6.637 1 98.62 208 ARG A CA 1
ATOM 1622 C C . ARG A 1 208 ? -12.383 22.562 7.559 1 98.62 208 ARG A C 1
ATOM 1624 O O . ARG A 1 208 ? -12.414 22.984 8.719 1 98.62 208 ARG A O 1
ATOM 1631 N N . LEU A 1 209 ? -13.281 21.734 7.055 1 98.81 209 LEU A N 1
ATOM 1632 C CA . LEU A 1 209 ? -14.453 21.344 7.828 1 98.81 209 LEU A CA 1
ATOM 1633 C C . LEU A 1 209 ? -14.125 20.203 8.789 1 98.81 209 LEU A C 1
ATOM 1635 O O . LEU A 1 209 ? -14.453 20.266 9.977 1 98.81 209 LEU A O 1
ATOM 1639 N N . ASN A 1 210 ? -13.438 19.156 8.227 1 98.75 210 ASN A N 1
ATOM 1640 C CA . ASN A 1 210 ? -13.125 17.969 9.016 1 98.75 210 ASN A CA 1
ATOM 1641 C C . ASN A 1 210 ? -12.203 18.297 10.18 1 98.75 210 ASN A C 1
ATOM 1643 O O . ASN A 1 210 ? -12.383 17.781 11.289 1 98.75 210 ASN A O 1
ATOM 1647 N N . VAL A 1 211 ? -11.234 19.141 9.969 1 98.81 211 VAL A N 1
ATOM 1648 C CA . VAL A 1 211 ? -10.305 19.531 11.023 1 98.81 211 VAL A CA 1
ATOM 1649 C C . VAL A 1 211 ? -11.016 20.438 12.023 1 98.81 211 VAL A C 1
ATOM 1651 O O . VAL A 1 211 ? -10.789 20.328 13.234 1 98.81 211 VAL A O 1
ATOM 1654 N N . LEU A 1 212 ? -11.898 21.344 11.5 1 98.69 212 LEU A N 1
ATOM 1655 C CA . LEU A 1 212 ? -12.68 22.188 12.398 1 98.69 212 LEU A CA 1
ATOM 1656 C C . LEU A 1 212 ? -13.523 21.328 13.344 1 98.69 212 LEU A C 1
ATOM 1658 O O . LEU A 1 212 ? -13.656 21.672 14.523 1 98.69 212 LEU A O 1
ATOM 1662 N N . MET A 1 213 ? -13.984 20.25 12.836 1 98.62 213 MET A N 1
ATOM 1663 C CA . MET A 1 213 ? -14.812 19.375 13.648 1 98.62 213 MET A CA 1
ATOM 1664 C C . MET A 1 213 ? -13.969 18.641 14.688 1 98.62 213 MET A C 1
ATOM 1666 O O . MET A 1 213 ? -14.508 18.094 15.656 1 98.62 213 MET A O 1
ATOM 1670 N N . GLY A 1 214 ? -12.664 18.516 14.453 1 98.44 214 GLY A N 1
ATOM 1671 C CA . GLY A 1 214 ? -11.859 17.984 15.539 1 98.44 214 GLY A CA 1
ATOM 1672 C C . GLY A 1 214 ? -10.844 16.969 15.078 1 98.44 214 GLY A C 1
ATOM 1673 O O . GLY A 1 214 ? -10.078 16.422 15.883 1 98.44 214 GLY A O 1
ATOM 1674 N N . LEU A 1 215 ? -10.711 16.672 13.758 1 98.62 215 LEU A N 1
ATOM 1675 C CA . LEU A 1 215 ? -9.867 15.578 13.273 1 98.62 215 LEU A CA 1
ATOM 1676 C C . LEU A 1 215 ? -8.406 16.016 13.188 1 98.62 215 LEU A C 1
ATOM 1678 O O . LEU A 1 215 ? -7.902 16.281 12.094 1 98.62 215 LEU A O 1
ATOM 1682 N N . ALA A 1 216 ? -7.73 15.969 14.312 1 98.56 216 ALA A N 1
ATOM 1683 C CA . ALA A 1 216 ? -6.32 16.297 14.477 1 98.56 216 ALA A CA 1
ATOM 1684 C C . ALA A 1 216 ? -5.742 15.641 15.727 1 98.56 216 ALA A C 1
ATOM 1686 O O . ALA A 1 216 ? -6.473 15.352 16.672 1 98.56 216 ALA A O 1
ATOM 1687 N N . GLY A 1 217 ? -4.5 15.398 15.75 1 98.5 217 GLY A N 1
ATOM 1688 C CA . GLY A 1 217 ? -3.771 14.859 16.891 1 98.5 217 GLY A CA 1
ATOM 1689 C C . GLY A 1 217 ? -2.268 14.875 16.703 1 98.5 217 GLY A C 1
ATOM 1690 O O . GLY A 1 217 ? -1.778 15.172 15.602 1 98.5 217 GLY A O 1
ATOM 1691 N N . PHE A 1 218 ? -1.562 14.578 17.781 1 98.56 218 PHE A N 1
ATOM 1692 C CA . PHE A 1 218 ? -0.106 14.609 17.734 1 98.56 218 PHE A CA 1
ATOM 1693 C C . PHE A 1 218 ? 0.455 13.266 17.297 1 98.56 218 PHE A C 1
ATOM 1695 O O . PHE A 1 218 ? -0.126 12.219 17.594 1 98.56 218 PHE A O 1
ATOM 1702 N N . TYR A 1 219 ? 1.491 13.281 16.578 1 98.75 219 TYR A N 1
ATOM 1703 C CA . TYR A 1 219 ? 2.346 12.164 16.203 1 98.75 219 TYR A CA 1
ATOM 1704 C C . TYR A 1 219 ? 3.803 12.445 16.547 1 98.75 219 TYR A C 1
ATOM 1706 O O . TYR A 1 219 ? 4.477 13.211 15.852 1 98.75 219 TYR A O 1
ATOM 1714 N N . ILE A 1 220 ? 4.305 11.82 17.562 1 98.44 220 ILE A N 1
ATOM 1715 C CA . ILE A 1 220 ? 5.641 12.125 18.062 1 98.44 220 ILE A CA 1
ATOM 1716 C C . ILE A 1 220 ? 6.574 10.945 17.781 1 98.44 220 ILE A C 1
ATOM 1718 O O . ILE A 1 220 ? 6.273 9.812 18.156 1 98.44 220 ILE A O 1
ATOM 1722 N N . ILE A 1 221 ? 7.676 11.188 17.125 1 98.5 221 ILE A N 1
ATOM 1723 C CA . ILE A 1 221 ? 8.711 10.188 16.906 1 98.5 221 ILE A CA 1
ATOM 1724 C C . ILE A 1 221 ? 9.844 10.391 17.906 1 98.5 221 ILE A C 1
ATOM 1726 O O . ILE A 1 221 ? 10.391 11.492 18.031 1 98.5 221 ILE A O 1
ATOM 1730 N N . LYS A 1 222 ? 10.188 9.438 18.625 1 97.75 222 LYS A N 1
ATOM 1731 C CA . LYS A 1 222 ? 11.359 9.422 19.484 1 97.75 222 LYS A CA 1
ATOM 1732 C C . LYS A 1 222 ? 12.43 8.477 18.953 1 97.75 222 LYS A C 1
ATOM 1734 O O . LYS A 1 222 ? 12.117 7.504 18.266 1 97.75 222 LYS A O 1
ATOM 1739 N N . ASP A 1 223 ? 13.609 8.781 19.172 1 97.44 223 ASP A N 1
ATOM 1740 C CA . ASP A 1 223 ? 14.75 7.969 18.766 1 97.44 223 ASP A CA 1
ATOM 1741 C C . ASP A 1 223 ? 15.469 7.391 19.984 1 97.44 223 ASP A C 1
ATOM 1743 O O . ASP A 1 223 ? 16.078 8.125 20.766 1 97.44 223 ASP A O 1
ATOM 1747 N N . PRO A 1 224 ? 15.43 6.086 20.109 1 95 224 PRO A N 1
ATOM 1748 C CA . PRO A 1 224 ? 16.078 5.473 21.281 1 95 224 PRO A CA 1
ATOM 1749 C C . PRO A 1 224 ? 17.578 5.727 21.312 1 95 224 PRO A C 1
ATOM 1751 O O . PRO A 1 224 ? 18.203 5.633 22.375 1 95 224 PRO A O 1
ATOM 1754 N N . LYS A 1 225 ? 18.156 6.098 20.266 1 95.12 225 LYS A N 1
ATOM 1755 C CA . LYS A 1 225 ? 19.594 6.324 20.203 1 95.12 225 LYS A CA 1
ATOM 1756 C C . LYS A 1 225 ? 19.938 7.785 20.5 1 95.12 225 LYS A C 1
ATOM 1758 O O . LYS A 1 225 ? 21.109 8.141 20.641 1 95.12 225 LYS A O 1
ATOM 1763 N N . ASN A 1 226 ? 18.922 8.664 20.578 1 95.69 226 ASN A N 1
ATOM 1764 C CA . ASN A 1 226 ? 19.125 10.07 20.891 1 95.69 226 ASN A CA 1
ATOM 1765 C C . ASN A 1 226 ? 18.938 10.344 22.391 1 95.69 226 ASN A C 1
ATOM 1767 O O . ASN A 1 226 ? 17.828 10.242 22.906 1 95.69 226 ASN A O 1
ATOM 1771 N N . LYS A 1 227 ? 19.906 10.758 23.031 1 94.06 227 LYS A N 1
ATOM 1772 C CA . LYS A 1 227 ? 19.875 10.992 24.484 1 94.06 227 LYS A CA 1
ATOM 1773 C C . LYS A 1 227 ? 18.859 12.086 24.828 1 94.06 227 LYS A C 1
ATOM 1775 O O . LYS A 1 227 ? 18.297 12.078 25.922 1 94.06 227 LYS A O 1
ATOM 1780 N N . LEU A 1 228 ? 18.625 12.984 23.922 1 95.75 228 LEU A N 1
ATOM 1781 C CA . LEU A 1 228 ? 17.688 14.078 24.188 1 95.75 228 LEU A CA 1
ATOM 1782 C C . LEU A 1 228 ? 16.266 13.547 24.328 1 95.75 228 LEU A C 1
ATOM 1784 O O . LEU A 1 228 ? 15.422 14.203 24.938 1 95.75 228 LEU A O 1
ATOM 1788 N N . ASP A 1 229 ? 16 12.383 23.781 1 94.75 229 ASP A N 1
ATOM 1789 C CA . ASP A 1 229 ? 14.641 11.859 23.766 1 94.75 229 ASP A CA 1
ATOM 1790 C C . ASP A 1 229 ? 14.336 11.055 25.016 1 94.75 229 ASP A C 1
ATOM 1792 O O . ASP A 1 229 ? 13.18 10.945 25.438 1 94.75 229 ASP A O 1
ATOM 1796 N N . TYR A 1 230 ? 15.289 10.469 25.688 1 89 230 TYR A N 1
ATOM 1797 C CA . TYR A 1 230 ? 14.961 9.547 26.781 1 89 230 TYR A CA 1
ATOM 1798 C C . TYR A 1 230 ? 15.719 9.906 28.047 1 89 230 TYR A C 1
ATOM 1800 O O . TYR A 1 230 ? 15.383 9.422 29.141 1 89 230 TYR A O 1
ATOM 1808 N N . SER A 1 231 ? 16.688 10.773 27.969 1 84.06 231 SER A N 1
ATOM 1809 C CA . SER A 1 231 ? 17.391 11.156 29.172 1 84.06 231 SER A CA 1
ATOM 1810 C C . SER A 1 231 ? 16.609 12.195 29.969 1 84.06 231 SER A C 1
ATOM 1812 O O . SER A 1 231 ? 16.438 13.328 29.516 1 84.06 231 SER A O 1
ATOM 1814 N N . GLU A 1 232 ? 16.328 11.859 31.156 1 83.88 232 GLU A N 1
ATOM 1815 C CA . GLU A 1 232 ? 15.586 12.773 32.031 1 83.88 232 GLU A CA 1
ATOM 1816 C C . GLU A 1 232 ? 16.5 13.844 32.594 1 83.88 232 GLU A C 1
ATOM 1818 O O . GLU A 1 232 ? 16.031 14.852 33.156 1 83.88 232 GLU A O 1
ATOM 1823 N N . SER A 1 233 ? 17.703 13.68 32.312 1 87 233 SER A N 1
ATOM 1824 C CA . SER A 1 233 ? 18.672 14.617 32.875 1 87 233 SER A CA 1
ATOM 1825 C C . SER A 1 233 ? 18.953 15.758 31.906 1 87 233 SER A C 1
ATOM 1827 O O . SER A 1 233 ? 19.672 16.703 32.25 1 87 233 SER A O 1
ATOM 1829 N N . ILE A 1 234 ? 18.391 15.648 30.766 1 92.69 234 ILE A N 1
ATOM 1830 C CA . ILE A 1 234 ? 18.703 16.688 29.797 1 92.69 234 ILE A CA 1
ATOM 1831 C C . ILE A 1 234 ? 17.469 17.531 29.531 1 92.69 234 ILE A C 1
ATOM 1833 O O . ILE A 1 234 ? 17.484 18.766 29.688 1 92.69 234 ILE A O 1
ATOM 1837 N N . LEU A 1 235 ? 16.422 16.906 29.125 1 96.12 235 LEU A N 1
ATOM 1838 C CA . LEU A 1 235 ? 15.172 17.609 28.828 1 96.12 235 LEU A CA 1
ATOM 1839 C C . LEU A 1 235 ? 14.047 17.125 29.734 1 96.12 235 LEU A C 1
ATOM 1841 O O . LEU A 1 235 ? 14.039 15.969 30.172 1 96.12 235 LEU A O 1
ATOM 1845 N N . PRO A 1 236 ? 13.094 18.047 30 1 94.88 236 PRO A N 1
ATOM 1846 C CA . PRO A 1 236 ? 11.898 17.594 30.719 1 94.88 236 PRO A CA 1
ATOM 1847 C C . PRO A 1 236 ? 11.227 16.406 30.016 1 94.88 236 PRO A C 1
ATOM 1849 O O . PRO A 1 236 ? 11.156 16.359 28.797 1 94.88 236 PRO A O 1
ATOM 1852 N N . SER A 1 237 ? 10.734 15.438 30.797 1 91.56 237 SER A N 1
ATOM 1853 C CA . SER A 1 237 ? 10.125 14.219 30.281 1 91.56 237 SER A CA 1
ATOM 1854 C C . SER A 1 237 ? 8.844 13.875 31.031 1 91.56 237 SER A C 1
ATOM 1856 O O . SER A 1 237 ? 8.453 14.594 31.953 1 91.56 237 SER A O 1
ATOM 1858 N N . LYS A 1 238 ? 8.109 12.891 30.531 1 88.88 238 LYS A N 1
ATOM 1859 C CA . LYS A 1 238 ? 6.906 12.375 31.188 1 88.88 238 LYS A CA 1
ATOM 1860 C C . LYS A 1 238 ? 5.875 13.484 31.391 1 88.88 238 LYS A C 1
ATOM 1862 O O . LYS A 1 238 ? 5.512 14.188 30.453 1 88.88 238 LYS A O 1
ATOM 1867 N N . LYS A 1 239 ? 5.531 13.797 32.594 1 91.5 239 LYS A N 1
ATOM 1868 C CA . LYS A 1 239 ? 4.453 14.75 32.844 1 91.5 239 LYS A CA 1
ATOM 1869 C C . LYS A 1 239 ? 4.906 16.172 32.562 1 91.5 239 LYS A C 1
ATOM 1871 O O . LYS A 1 239 ? 4.086 17.094 32.5 1 91.5 239 LYS A O 1
ATOM 1876 N N . TYR A 1 240 ? 6.211 16.406 32.344 1 95.5 240 TYR A N 1
ATOM 1877 C CA . TYR A 1 240 ? 6.746 17.734 32.125 1 95.5 240 TYR A CA 1
ATOM 1878 C C . TYR A 1 240 ? 6.992 17.984 30.625 1 95.5 240 TYR A C 1
ATOM 1880 O O . TYR A 1 240 ? 7.508 19.047 30.25 1 95.5 240 TYR A O 1
ATOM 1888 N N . ASP A 1 241 ? 6.734 16.984 29.766 1 96.31 241 ASP A N 1
ATOM 1889 C CA . ASP A 1 241 ? 6.691 17.078 28.312 1 96.31 241 ASP A CA 1
ATOM 1890 C C . ASP A 1 241 ? 5.254 17.094 27.797 1 96.31 241 ASP A C 1
ATOM 1892 O O . ASP A 1 241 ? 4.609 16.047 27.703 1 96.31 241 ASP A O 1
ATOM 1896 N N . ILE A 1 242 ? 4.766 18.312 27.422 1 97.38 242 ILE A N 1
ATOM 1897 C CA . ILE A 1 242 ? 3.328 18.484 27.234 1 97.38 242 ILE A CA 1
ATOM 1898 C C . ILE A 1 242 ? 3.049 18.969 25.812 1 97.38 242 ILE A C 1
ATOM 1900 O O . ILE A 1 242 ? 3.49 20.047 25.422 1 97.38 242 ILE A O 1
ATOM 1904 N N . PRO A 1 243 ? 2.32 18.141 25 1 97.75 243 PRO A N 1
ATOM 1905 C CA . PRO A 1 243 ? 1.858 18.625 23.703 1 97.75 243 PRO A CA 1
ATOM 1906 C C . PRO A 1 243 ? 0.726 19.641 23.828 1 97.75 243 PRO A C 1
ATOM 1908 O O . PRO A 1 243 ? -0.205 19.453 24.609 1 97.75 243 PRO A O 1
ATOM 1911 N N . ILE A 1 244 ? 0.821 20.734 23.078 1 98.5 244 ILE A N 1
ATOM 1912 C CA . ILE A 1 244 ? -0.158 21.812 23.109 1 98.5 244 ILE A CA 1
ATOM 1913 C C . ILE A 1 244 ? -0.559 22.172 21.672 1 98.5 244 ILE A C 1
ATOM 1915 O O . ILE A 1 244 ? 0.255 22.703 20.906 1 98.5 244 ILE A O 1
ATOM 1919 N N . VAL A 1 245 ? -1.77 21.844 21.312 1 98.81 245 VAL A N 1
ATOM 1920 C CA . VAL A 1 245 ? -2.287 22.297 20.031 1 98.81 245 VAL A CA 1
ATOM 1921 C C . VAL A 1 245 ? -3.207 23.5 20.234 1 98.81 245 VAL A C 1
ATOM 1923 O O . VAL A 1 245 ? -4.121 23.453 21.062 1 98.81 245 VAL A O 1
ATOM 1926 N N . ILE A 1 246 ? -2.9 24.594 19.562 1 98.88 246 ILE A N 1
ATOM 1927 C CA . ILE A 1 246 ? -3.686 25.828 19.625 1 98.88 246 ILE A CA 1
ATOM 1928 C C . ILE A 1 246 ? -4.578 25.922 18.391 1 98.88 246 ILE A C 1
ATOM 1930 O O . ILE A 1 246 ? -4.102 25.812 17.266 1 98.88 246 ILE A O 1
ATOM 1934 N N . GLN A 1 247 ? -5.84 26.094 18.641 1 98.81 247 GLN A N 1
ATOM 1935 C CA . GLN A 1 247 ? -6.844 26.266 17.594 1 98.81 247 GLN A CA 1
ATOM 1936 C C . GLN A 1 247 ? -7.816 27.391 17.938 1 98.81 247 GLN A C 1
ATOM 1938 O O . GLN A 1 247 ? -7.848 27.859 19.078 1 98.81 247 GLN A O 1
ATOM 1943 N N . ASP A 1 248 ? -8.555 27.953 17 1 98.69 248 ASP A N 1
ATOM 1944 C CA . ASP A 1 248 ? -9.633 28.891 17.281 1 98.69 248 ASP A CA 1
ATOM 1945 C C . ASP A 1 248 ? -10.984 28.359 16.812 1 98.69 248 ASP A C 1
ATOM 1947 O O . ASP A 1 248 ? -11.047 27.578 15.859 1 98.69 248 ASP A O 1
ATOM 1951 N N . ARG A 1 249 ? -11.953 28.688 17.594 1 98.62 249 ARG A N 1
ATOM 1952 C CA . ARG A 1 249 ? -13.328 28.281 17.328 1 98.62 249 ARG A CA 1
ATOM 1953 C C . ARG A 1 249 ? -14.305 29.391 17.672 1 98.62 249 ARG A C 1
ATOM 1955 O O . ARG A 1 249 ? -13.969 30.328 18.406 1 98.62 249 ARG A O 1
ATOM 1962 N N . SER A 1 250 ? -15.469 29.344 17.094 1 98.56 250 SER A N 1
ATOM 1963 C CA . SER A 1 250 ? -16.656 30.078 17.516 1 98.56 250 SER A CA 1
ATOM 1964 C C . SER A 1 250 ? -17.797 29.141 17.859 1 98.56 250 SER A C 1
ATOM 1966 O O . SER A 1 250 ? -17.922 28.062 17.281 1 98.56 250 SER A O 1
ATOM 1968 N N . PHE A 1 251 ? -18.609 29.578 18.797 1 98.5 251 PHE A N 1
ATOM 1969 C CA . PHE A 1 251 ? -19.672 28.719 19.281 1 98.5 251 PHE A CA 1
ATOM 1970 C C . PHE A 1 251 ? -21.031 29.422 19.188 1 98.5 251 PHE A C 1
ATOM 1972 O O . PHE A 1 251 ? -21.094 30.656 19.266 1 98.5 251 PHE A O 1
ATOM 1979 N N . ASN A 1 252 ? -22.031 28.625 18.953 1 98.12 252 ASN A N 1
ATOM 1980 C CA . ASN A 1 252 ? -23.391 29.078 19.188 1 98.12 252 ASN A CA 1
ATOM 1981 C C . ASN A 1 252 ? -23.797 28.953 20.656 1 98.12 252 ASN A C 1
ATOM 1983 O O . ASN A 1 252 ? -23.156 28.234 21.406 1 98.12 252 ASN A O 1
ATOM 1987 N N . LYS A 1 253 ? -24.875 29.578 20.953 1 96.94 253 LYS A N 1
ATOM 1988 C CA . LYS A 1 253 ? -25.375 29.562 22.328 1 96.94 253 LYS A CA 1
ATOM 1989 C C . LYS A 1 253 ? -25.719 28.141 22.766 1 96.94 253 LYS A C 1
ATOM 1991 O O . LYS A 1 253 ? -25.609 27.797 23.953 1 96.94 253 LYS A O 1
ATOM 1996 N N . ASP A 1 254 ? -26.047 27.266 21.844 1 97.06 254 ASP A N 1
ATOM 1997 C CA . ASP A 1 254 ? -26.406 25.891 22.156 1 97.06 254 ASP A CA 1
ATOM 1998 C C . ASP A 1 254 ? -25.172 25 22.25 1 97.06 254 ASP A C 1
ATOM 2000 O O . ASP A 1 254 ? -25.281 23.781 22.375 1 97.06 254 ASP A O 1
ATOM 2004 N N . GLY A 1 255 ? -24 25.578 22.109 1 97.25 255 GLY A N 1
ATOM 2005 C CA . GLY A 1 255 ? -22.75 24.844 22.281 1 97.25 255 GLY A CA 1
ATOM 2006 C C . GLY A 1 255 ? -22.172 24.344 20.969 1 97.25 255 GLY A C 1
ATOM 2007 O O . GLY A 1 255 ? -21.016 23.922 20.906 1 97.25 255 GLY A O 1
ATOM 2008 N N . SER A 1 256 ? -22.969 24.328 19.922 1 97.75 256 SER A N 1
ATOM 2009 C CA . SER A 1 256 ? -22.469 23.875 18.625 1 97.75 256 SER A CA 1
ATOM 2010 C C . SER A 1 256 ? -21.484 24.891 18.031 1 97.75 256 SER A C 1
ATOM 2012 O O . SER A 1 256 ? -21.453 26.047 18.453 1 97.75 256 SER A O 1
ATOM 2014 N N . PHE A 1 257 ? -20.672 24.469 17.156 1 98.25 257 PHE A N 1
ATOM 2015 C CA . PHE A 1 257 ? -19.734 25.359 16.484 1 98.25 257 PHE A CA 1
ATOM 2016 C C . PHE A 1 257 ? -20.484 26.391 15.633 1 98.25 257 PHE A C 1
ATOM 2018 O O . PHE A 1 257 ? -21.484 26.062 14.992 1 98.25 257 PHE A O 1
ATOM 2025 N N . ASN A 1 258 ? -20.062 27.578 15.766 1 98.06 258 ASN A N 1
ATOM 2026 C CA . ASN A 1 258 ? -20.516 28.625 14.844 1 98.06 258 ASN A CA 1
ATOM 2027 C C . ASN A 1 258 ? -19.531 28.797 13.688 1 98.06 258 ASN A C 1
ATOM 2029 O O . ASN A 1 258 ? -18.453 29.375 13.859 1 98.06 258 ASN A O 1
ATOM 2033 N N . PHE A 1 259 ? -19.766 28.266 12.57 1 97.69 259 PHE A N 1
ATOM 2034 C CA . PHE A 1 259 ? -18.984 28.328 11.344 1 97.69 259 PHE A CA 1
ATOM 2035 C C . PHE A 1 259 ? -19.75 29.062 10.25 1 97.69 259 PHE A C 1
ATOM 2037 O O . PHE A 1 259 ? -20.984 28.969 10.18 1 97.69 259 PHE A O 1
ATOM 2044 N N . PRO A 1 260 ? -19.047 29.812 9.414 1 96.81 260 PRO A N 1
ATOM 2045 C CA . PRO A 1 260 ? -19.766 30.562 8.375 1 96.81 260 PRO A CA 1
ATOM 2046 C C . PRO A 1 260 ? -20.641 29.688 7.496 1 96.81 260 PRO A C 1
ATOM 2048 O O . PRO A 1 260 ? -20.203 28.609 7.062 1 96.81 260 PRO A O 1
ATOM 2051 N N . THR A 1 261 ? -21.812 30.156 7.203 1 97.19 261 THR A N 1
ATOM 2052 C CA . THR A 1 261 ? -22.75 29.422 6.355 1 97.19 261 THR A CA 1
ATOM 2053 C C . THR A 1 261 ? -22.953 30.141 5.023 1 97.19 261 THR A C 1
ATOM 2055 O O . THR A 1 261 ? -23.688 29.656 4.156 1 97.19 261 THR A O 1
ATOM 2058 N N . LYS A 1 262 ? -22.438 31.281 4.887 1 97.12 262 LYS A N 1
ATOM 2059 C CA . LYS A 1 262 ? -22.438 32.062 3.656 1 97.12 262 LYS A CA 1
ATOM 2060 C C . LYS A 1 262 ? -21.031 32.5 3.262 1 97.12 262 LYS A C 1
ATOM 2062 O O . LYS A 1 262 ? -20.281 33 4.094 1 97.12 262 LYS A O 1
ATOM 2067 N N . GLY A 1 263 ? -20.703 32.281 2.07 1 97.44 263 GLY A N 1
ATOM 2068 C CA . GLY A 1 263 ? -19.391 32.656 1.581 1 97.44 263 GLY A CA 1
ATOM 2069 C C . GLY A 1 263 ? -19.219 34.156 1.363 1 97.44 263 GLY A C 1
ATOM 2070 O O . GLY A 1 263 ? -20.188 34.906 1.484 1 97.44 263 GLY A O 1
ATOM 2071 N N . ILE A 1 264 ? -17.953 34.531 1.1 1 96.69 264 ILE A N 1
ATOM 2072 C CA . ILE A 1 264 ? -17.672 35.969 0.883 1 96.69 264 ILE A CA 1
ATOM 2073 C C . ILE A 1 264 ? -18.188 36.375 -0.493 1 96.69 264 ILE A C 1
ATOM 2075 O O . ILE A 1 264 ? -18.516 37.562 -0.708 1 96.69 264 ILE A O 1
ATOM 2079 N N . ASN A 1 265 ? -18.188 35.438 -1.443 1 97.06 265 ASN A N 1
ATOM 2080 C CA . ASN A 1 265 ? -18.797 35.562 -2.76 1 97.06 265 ASN A CA 1
ATOM 2081 C C . ASN A 1 265 ? -19.844 34.469 -2.98 1 97.06 265 ASN A C 1
ATOM 2083 O O . ASN A 1 265 ? -19.641 33.562 -3.785 1 97.06 265 ASN A O 1
ATOM 2087 N N . PRO A 1 266 ? -20.969 34.594 -2.404 1 96.94 266 PRO A N 1
ATOM 2088 C CA . PRO A 1 266 ? -21.938 33.5 -2.391 1 96.94 266 PRO A CA 1
ATOM 2089 C C . PRO A 1 266 ? -22.469 33.188 -3.781 1 96.94 266 PRO A C 1
ATOM 2091 O O . PRO A 1 266 ? -22.953 32.062 -4.012 1 96.94 266 PRO A O 1
ATOM 2094 N N . GLY A 1 267 ? -22.438 34.125 -4.688 1 97 267 GLY A N 1
ATOM 2095 C CA . GLY A 1 267 ? -22.859 33.875 -6.055 1 97 267 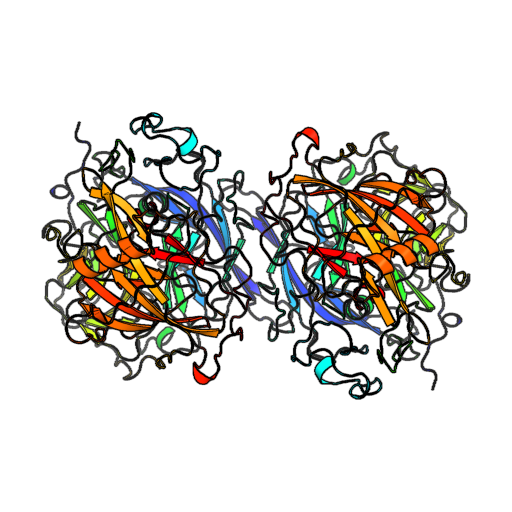GLY A CA 1
ATOM 2096 C C . GLY A 1 267 ? -21.891 32.969 -6.801 1 97 267 GLY A C 1
ATOM 2097 O O . GLY A 1 267 ? -22.234 32.406 -7.852 1 97 267 GLY A O 1
ATOM 2098 N N . ILE A 1 268 ? -20.719 32.781 -6.277 1 97.62 268 ILE A N 1
ATOM 2099 C CA . ILE A 1 268 ? -19.688 31.922 -6.863 1 97.62 268 ILE A CA 1
ATOM 2100 C C . ILE A 1 268 ? -19.5 30.688 -5.992 1 97.62 268 ILE A C 1
ATOM 2102 O O . ILE A 1 268 ? -19.594 29.562 -6.477 1 97.62 268 ILE A O 1
ATOM 2106 N N . HIS A 1 269 ? -19.234 30.906 -4.762 1 98.25 269 HIS A N 1
ATOM 2107 C CA . HIS A 1 269 ? -19.156 29.859 -3.74 1 98.25 269 HIS A CA 1
ATOM 2108 C C . HIS A 1 269 ? -20.109 30.156 -2.58 1 98.25 269 HIS A C 1
ATOM 2110 O O . HIS A 1 269 ? -19.812 31 -1.73 1 98.25 269 HIS A O 1
ATOM 2116 N N . PRO A 1 270 ? -21.109 29.422 -2.486 1 98.44 270 PRO A N 1
ATOM 2117 C CA . PRO A 1 270 ? -22.172 29.75 -1.534 1 98.44 270 PRO A CA 1
ATOM 2118 C C . PRO A 1 270 ? -21.688 29.75 -0.086 1 98.44 270 PRO A C 1
ATOM 2120 O O . PRO A 1 270 ? -22.156 30.562 0.719 1 98.44 270 PRO A O 1
ATOM 2123 N N . TYR A 1 271 ? -20.75 28.844 0.154 1 98.44 271 TYR A N 1
ATOM 2124 C CA . TYR A 1 271 ? -20.453 28.656 1.57 1 98.44 271 TYR A CA 1
ATOM 2125 C C . TYR A 1 271 ? -19 29 1.878 1 98.44 271 TYR A C 1
ATOM 2127 O O . TYR A 1 271 ? -18.641 29.219 3.037 1 98.44 271 TYR A O 1
ATOM 2135 N N . TRP A 1 272 ? -18.047 29.141 0.973 1 98.19 272 TRP A N 1
ATOM 2136 C CA . TRP A 1 272 ? -16.609 29.172 1.2 1 98.19 272 TRP A CA 1
ATOM 2137 C C . TRP A 1 272 ? -16.156 30.578 1.608 1 98.19 272 TRP A C 1
ATOM 2139 O O . TRP A 1 272 ? -16.531 31.562 0.974 1 98.19 272 TRP A O 1
ATOM 2149 N N . MET A 1 273 ? -15.414 30.672 2.678 1 97.44 273 MET A N 1
ATOM 2150 C CA . MET A 1 273 ? -14.641 31.828 3.115 1 97.44 273 MET A CA 1
ATOM 2151 C C . MET A 1 273 ? -13.148 31.594 2.912 1 97.44 273 MET A C 1
ATOM 2153 O O . MET A 1 273 ? -12.656 30.484 3.123 1 97.44 273 MET A O 1
ATOM 2157 N N . PRO A 1 274 ? -12.406 32.531 2.488 1 97.12 274 PRO A N 1
ATOM 2158 C CA . PRO A 1 274 ? -10.969 32.344 2.283 1 97.12 274 PRO A CA 1
ATOM 2159 C C . PRO A 1 274 ? -10.227 32 3.578 1 97.12 274 PRO A C 1
ATOM 2161 O O . PRO A 1 274 ? -9.172 31.359 3.545 1 97.12 274 PRO A O 1
ATOM 2164 N N . GLU A 1 275 ? -10.719 32.531 4.672 1 97.88 275 GLU A N 1
ATOM 2165 C CA . GLU A 1 275 ? -10.125 32.25 5.977 1 97.88 275 GLU A CA 1
ATOM 2166 C C . GLU A 1 275 ? -11.188 32.188 7.066 1 97.88 275 GLU A C 1
ATOM 2168 O O . GLU A 1 275 ? -12.133 33 7.062 1 97.88 275 GLU A O 1
ATOM 2173 N N . PHE A 1 276 ? -11.047 31.312 7.949 1 97.81 276 PHE A N 1
ATOM 2174 C CA . PHE A 1 276 ? -11.875 31.266 9.148 1 97.81 276 PHE A CA 1
ATOM 2175 C C . PHE A 1 276 ? -11.109 31.797 10.352 1 97.81 276 PHE A C 1
ATOM 2177 O O . PHE A 1 276 ? -9.977 31.391 10.609 1 97.81 276 PHE A O 1
ATOM 2184 N N . PHE A 1 277 ? -11.727 32.688 11.102 1 98.25 277 PHE A N 1
ATOM 2185 C CA . PHE A 1 277 ? -11.188 33.219 12.344 1 98.25 277 PHE A CA 1
ATOM 2186 C C . PHE A 1 277 ? -12.211 33.125 13.469 1 98.25 277 PHE A C 1
ATOM 2188 O O . PHE A 1 277 ? -13.125 33.938 13.562 1 98.25 277 PHE A O 1
ATOM 2195 N N . GLY A 1 278 ? -12.031 32.188 14.344 1 98.38 278 GLY A N 1
ATOM 2196 C CA . GLY A 1 278 ? -12.898 32.031 15.5 1 98.38 278 GLY A CA 1
ATOM 2197 C C . GLY A 1 278 ? -12.695 33.125 16.531 1 98.38 278 GLY A C 1
ATOM 2198 O O . GLY A 1 278 ? -11.633 33.75 16.578 1 98.38 278 GLY A O 1
ATOM 2199 N N . ASN A 1 279 ? -13.672 33.312 17.391 1 98.12 279 ASN A N 1
ATOM 2200 C CA . ASN A 1 279 ? -13.586 34.375 18.375 1 98.12 279 ASN A CA 1
ATOM 2201 C C . ASN A 1 279 ? -13.141 33.844 19.734 1 98.12 279 ASN A C 1
ATOM 2203 O O . ASN A 1 279 ? -13.109 34.594 20.719 1 98.12 279 ASN A O 1
ATOM 2207 N N . THR A 1 280 ? -12.859 32.594 19.797 1 98.56 280 THR A N 1
ATOM 2208 C CA . THR A 1 280 ? -12.273 31.969 20.984 1 98.56 280 THR A CA 1
ATOM 2209 C C . THR A 1 280 ? -11.008 31.203 20.609 1 98.56 280 THR A C 1
ATOM 2211 O O . THR A 1 280 ? -10.812 30.828 19.453 1 98.56 280 THR A O 1
ATOM 2214 N N . ILE A 1 281 ? -10.125 31.078 21.609 1 98.69 281 ILE A N 1
ATOM 2215 C CA . ILE A 1 281 ? -8.961 30.219 21.453 1 98.69 281 ILE A CA 1
ATOM 2216 C C . ILE A 1 281 ? -9.172 28.922 22.234 1 98.69 281 ILE A C 1
ATOM 2218 O O . ILE A 1 281 ? -9.586 28.953 23.406 1 98.69 281 ILE A O 1
ATOM 2222 N N . MET A 1 282 ? -9.016 27.859 21.531 1 98.5 282 MET A N 1
ATOM 2223 C CA . MET A 1 282 ? -9.094 26.516 22.094 1 98.5 282 MET A CA 1
ATOM 2224 C C . MET A 1 282 ? -7.723 25.859 22.141 1 98.5 282 MET A C 1
ATOM 2226 O O . MET A 1 282 ? -6.949 25.969 21.188 1 98.5 282 MET A O 1
ATOM 2230 N N . VAL A 1 283 ? -7.344 25.297 23.312 1 98.75 283 VAL A N 1
ATOM 2231 C CA . VAL A 1 283 ? -6.094 24.578 23.5 1 98.75 283 VAL A CA 1
ATOM 2232 C C . VAL A 1 283 ? -6.383 23.141 23.938 1 98.75 283 VAL A C 1
ATOM 2234 O O . VAL A 1 283 ? -7 22.922 24.984 1 98.75 283 VAL A O 1
ATOM 2237 N N . ASN A 1 284 ? -5.926 22.188 23.141 1 98.25 284 ASN A N 1
ATOM 2238 C CA . ASN A 1 284 ? -6.152 20.781 23.406 1 98.25 284 ASN A CA 1
ATOM 2239 C C . ASN A 1 284 ? -7.629 20.484 23.641 1 98.25 284 A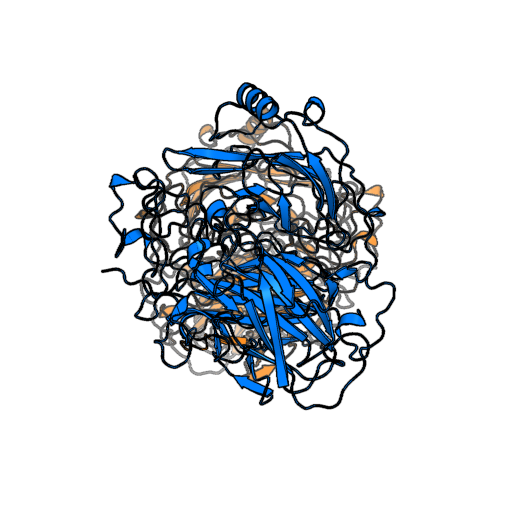SN A C 1
ATOM 2241 O O . ASN A 1 284 ? -7.977 19.766 24.578 1 98.25 284 ASN A O 1
ATOM 2245 N N . GLY A 1 285 ? -8.484 21.125 22.969 1 97.56 285 GLY A N 1
ATOM 2246 C CA . GLY A 1 285 ? -9.898 20.797 23.031 1 97.56 285 GLY A CA 1
ATOM 2247 C C . GLY A 1 285 ? -10.609 21.484 24.188 1 97.56 285 GLY A C 1
ATOM 2248 O O . GLY A 1 285 ? -11.719 21.094 24.562 1 97.56 285 GLY A O 1
ATOM 2249 N N . ARG A 1 286 ? -9.992 22.484 24.812 1 97.94 286 ARG A N 1
ATOM 2250 C CA . ARG A 1 286 ? -10.594 23.281 25.859 1 97.94 286 ARG A CA 1
ATOM 2251 C C . ARG A 1 286 ? -10.43 24.781 25.578 1 97.94 286 ARG A C 1
ATOM 2253 O O . ARG A 1 286 ? -9.336 25.234 25.266 1 97.94 286 ARG A O 1
ATOM 2260 N N . VAL A 1 287 ? -11.539 25.5 25.719 1 98.44 287 VAL A N 1
ATOM 2261 C CA . VAL A 1 287 ? -11.469 26.938 25.484 1 98.44 287 VAL A CA 1
ATOM 2262 C C . VAL A 1 287 ? -10.773 27.625 26.656 1 98.44 287 VAL A C 1
ATOM 2264 O O . VAL A 1 287 ? -11.211 27.5 27.812 1 98.44 287 VAL A O 1
ATOM 2267 N N . TRP A 1 288 ? -9.68 28.312 26.438 1 98.69 288 TRP A N 1
ATOM 2268 C CA . TRP A 1 288 ? -8.867 29.078 27.375 1 98.69 288 TRP A CA 1
ATOM 2269 C C . TRP A 1 288 ? -8.617 28.266 28.641 1 98.69 288 TRP A C 1
ATOM 2271 O O . TRP A 1 288 ? -8.992 28.703 29.734 1 98.69 288 TRP A O 1
ATOM 2281 N N . PRO A 1 289 ? -7.859 27.188 28.562 1 98.56 289 PRO A N 1
ATOM 2282 C CA . PRO A 1 289 ? -7.652 26.359 29.75 1 98.56 289 PRO A CA 1
ATOM 2283 C C . PRO A 1 289 ? -6.582 26.922 30.688 1 98.56 289 PRO A C 1
ATOM 2285 O O . PRO A 1 289 ? -5.883 27.875 30.328 1 98.56 289 PRO A O 1
ATOM 2288 N N . ASN A 1 290 ? -6.605 26.359 31.844 1 98.62 290 ASN A N 1
ATOM 2289 C CA . ASN A 1 290 ? -5.523 26.531 32.812 1 98.62 290 ASN A CA 1
ATOM 2290 C C . ASN A 1 290 ? -4.66 25.266 32.906 1 98.62 290 ASN A C 1
ATOM 2292 O O . ASN A 1 290 ? -5.16 24.156 32.75 1 98.62 290 ASN A O 1
ATOM 2296 N N . LEU A 1 291 ? -3.398 25.453 33 1 98.44 291 LEU A N 1
ATOM 2297 C CA . LEU A 1 291 ? -2.496 24.375 33.375 1 98.44 291 LEU A CA 1
ATOM 2298 C C . LEU A 1 291 ? -1.778 24.703 34.688 1 98.44 291 LEU A C 1
ATOM 2300 O O . LEU A 1 291 ? -1.091 25.719 34.781 1 98.44 291 LEU A O 1
ATOM 2304 N N . ASN A 1 292 ? -1.947 23.859 35.75 1 98 292 ASN A N 1
ATOM 2305 C CA . ASN A 1 292 ? -1.119 23.969 36.938 1 98 292 ASN A CA 1
ATOM 2306 C C . ASN A 1 292 ? 0.292 23.438 36.688 1 98 292 ASN A C 1
ATOM 2308 O O . ASN A 1 292 ? 0.464 22.328 36.188 1 98 292 ASN A O 1
ATOM 2312 N N . VAL A 1 293 ? 1.278 24.281 37.031 1 98.12 293 VAL A N 1
ATOM 2313 C CA . VAL A 1 293 ? 2.656 23.859 36.781 1 98.12 293 VAL A CA 1
ATOM 2314 C C . VAL A 1 293 ? 3.457 23.953 38.094 1 98.12 293 VAL A C 1
ATOM 2316 O O . VAL A 1 293 ? 3.145 24.766 38.969 1 98.12 293 VAL A O 1
ATOM 2319 N N . GLU A 1 294 ? 4.406 23.125 38.188 1 97.81 294 GLU A N 1
ATOM 2320 C CA . GLU A 1 294 ? 5.379 23.172 39.281 1 97.81 294 GLU A CA 1
ATOM 2321 C C . GLU A 1 294 ? 6.492 24.172 39 1 97.81 294 GLU A C 1
ATOM 2323 O O . GLU A 1 294 ? 6.629 24.641 37.844 1 97.81 294 GLU A O 1
ATOM 2328 N N . LYS A 1 295 ? 7.211 24.5 40.062 1 97.62 295 LYS A N 1
ATOM 2329 C CA . LYS A 1 295 ? 8.352 25.406 39.906 1 97.62 295 LYS A CA 1
ATOM 2330 C C . LYS A 1 295 ? 9.555 24.672 39.312 1 97.62 295 LYS A C 1
ATOM 2332 O O . LYS A 1 295 ? 10.555 24.469 40 1 97.62 295 LYS A O 1
ATOM 2337 N N . ARG A 1 296 ? 9.531 24.469 38.062 1 97.44 296 ARG A N 1
ATOM 2338 C CA . ARG A 1 296 ? 10.57 23.781 37.312 1 97.44 296 ARG A CA 1
ATOM 2339 C C . ARG A 1 296 ? 10.438 24.047 35.812 1 97.44 296 ARG A C 1
ATOM 2341 O O . ARG A 1 296 ? 9.539 24.781 35.406 1 97.44 296 ARG A O 1
ATOM 2348 N N . GLN A 1 297 ? 11.367 23.438 35.062 1 97.31 297 GLN A N 1
ATOM 2349 C CA . GLN A 1 297 ? 11.32 23.594 33.625 1 97.31 297 GLN A CA 1
ATOM 2350 C C . GLN A 1 297 ? 10.359 22.594 33 1 97.31 297 GLN A C 1
ATOM 2352 O O . GLN A 1 297 ? 10.305 21.438 33.406 1 97.31 297 GLN A O 1
ATOM 2357 N N . TYR A 1 298 ? 9.586 23.062 32 1 97.69 298 TYR A N 1
ATOM 2358 C CA . TYR A 1 298 ? 8.695 22.234 31.188 1 97.69 298 TYR A CA 1
ATOM 2359 C C . TYR A 1 298 ? 9.102 22.297 29.719 1 97.69 298 TYR A C 1
ATOM 2361 O O . TYR A 1 298 ? 9.648 23.297 29.25 1 97.69 298 TYR A O 1
ATOM 2369 N N . ARG A 1 299 ? 8.953 21.188 29.031 1 98 299 ARG A N 1
ATOM 2370 C CA . ARG A 1 299 ? 8.938 21.188 27.578 1 98 299 ARG A CA 1
ATOM 2371 C C . ARG A 1 299 ? 7.508 21.281 27.047 1 98 299 ARG A C 1
ATOM 2373 O O . ARG A 1 299 ? 6.668 20.438 27.375 1 98 299 ARG A O 1
ATOM 2380 N N . PHE A 1 300 ? 7.195 22.281 26.297 1 98.56 300 PHE A N 1
ATOM 2381 C CA . PHE A 1 300 ? 5.918 22.406 25.594 1 98.56 300 PHE A CA 1
ATOM 2382 C C . PHE A 1 300 ? 6.098 22.203 24.094 1 98.56 300 PHE A C 1
ATOM 2384 O O . PHE A 1 300 ? 6.898 22.906 23.469 1 98.56 300 PHE A O 1
ATOM 2391 N N . ARG A 1 301 ? 5.414 21.188 23.547 1 98.56 301 ARG A N 1
ATOM 2392 C CA . ARG A 1 301 ? 5.367 20.984 22.109 1 98.56 301 ARG A CA 1
ATOM 2393 C C . ARG A 1 301 ? 4.195 21.734 21.484 1 98.56 301 ARG A C 1
ATOM 2395 O O . ARG A 1 301 ? 3.061 21.266 21.516 1 98.56 301 ARG A O 1
ATOM 2402 N N . LEU A 1 302 ? 4.508 22.812 20.859 1 98.81 302 LEU A N 1
ATOM 2403 C CA . LEU A 1 302 ? 3.473 23.719 20.375 1 98.81 302 LEU A CA 1
ATOM 2404 C C . LEU A 1 302 ? 3.131 23.406 18.922 1 98.81 302 LEU A C 1
ATOM 2406 O O . LEU A 1 302 ? 4.023 23.203 18.094 1 98.81 302 LEU A O 1
ATOM 2410 N N . LEU A 1 303 ? 1.873 23.266 18.641 1 98.88 303 LEU A N 1
ATOM 2411 C CA . LEU A 1 303 ? 1.328 23.094 17.297 1 98.88 303 LEU A CA 1
ATOM 2412 C C . LEU A 1 303 ? 0.244 24.141 17.016 1 98.88 303 LEU A C 1
ATOM 2414 O O . LEU A 1 303 ? -0.67 24.312 17.828 1 98.88 303 LEU A O 1
ATOM 2418 N N . ASN A 1 304 ? 0.406 24.938 15.945 1 98.94 304 ASN A N 1
ATOM 2419 C CA . ASN A 1 304 ? -0.727 25.703 15.438 1 98.94 304 ASN A CA 1
ATOM 2420 C C . ASN A 1 304 ? -1.641 24.844 14.57 1 98.94 304 ASN A C 1
ATOM 2422 O O . ASN A 1 304 ? -1.34 24.578 13.406 1 98.94 304 ASN A O 1
ATOM 2426 N N . GLY A 1 305 ? -2.734 24.422 15.133 1 98.75 305 GLY A N 1
ATOM 2427 C CA . GLY A 1 305 ? -3.682 23.578 14.43 1 98.75 305 GLY A CA 1
ATOM 2428 C C . GLY A 1 305 ? -4.887 24.328 13.906 1 98.75 305 GLY A C 1
ATOM 2429 O O . GLY A 1 305 ? -5.938 23.734 13.656 1 98.75 305 GLY A O 1
ATOM 2430 N N . SER A 1 306 ? -4.793 25.656 13.805 1 98.81 306 SER A N 1
ATOM 2431 C CA . SER A 1 306 ? -5.914 26.484 13.352 1 98.81 306 SER A CA 1
ATOM 2432 C C . SER A 1 306 ? -6.066 26.422 11.836 1 98.81 306 SER A C 1
ATOM 2434 O O . SER A 1 306 ? -5.129 26.047 11.125 1 98.81 306 SER A O 1
ATOM 2436 N N . ASN A 1 307 ? -7.227 26.797 11.391 1 98.69 307 ASN A N 1
ATOM 2437 C CA . ASN A 1 307 ? -7.496 26.844 9.961 1 98.69 307 ASN A CA 1
ATOM 2438 C C . ASN A 1 307 ? -6.641 27.891 9.258 1 98.69 307 ASN A C 1
ATOM 2440 O O . ASN A 1 307 ? -6.062 27.625 8.203 1 98.69 307 ASN A O 1
ATOM 2444 N N . ALA A 1 308 ? -6.582 29.078 9.953 1 98.69 308 ALA A N 1
ATOM 2445 C CA . ALA A 1 308 ? -5.961 30.188 9.211 1 98.69 308 ALA A CA 1
ATOM 2446 C C . ALA A 1 308 ? -5.164 31.094 10.148 1 98.69 308 ALA A C 1
ATOM 2448 O O . ALA A 1 308 ? -4.223 31.75 9.719 1 98.69 308 ALA A O 1
ATOM 2449 N N . ARG A 1 309 ? -5.453 31.156 11.414 1 98.75 309 ARG A N 1
ATOM 2450 C CA . ARG A 1 309 ? -4.918 32.125 12.344 1 98.75 309 ARG A CA 1
ATOM 2451 C C . ARG A 1 309 ? -3.441 31.875 12.625 1 98.75 309 ARG A C 1
ATOM 2453 O O . ARG A 1 309 ? -3.055 30.75 12.953 1 98.75 309 ARG A O 1
ATOM 2460 N N . PHE A 1 310 ? -2.666 32.875 12.445 1 98.81 310 PHE A N 1
ATOM 2461 C CA . PHE A 1 310 ? -1.297 32.875 12.945 1 98.81 310 PHE A CA 1
ATOM 2462 C C . PHE A 1 310 ? -1.264 33.219 14.43 1 98.81 310 PHE A C 1
ATOM 2464 O O . PHE A 1 310 ? -2.18 33.875 14.945 1 98.81 310 PHE A O 1
ATOM 2471 N N . TYR A 1 311 ? -0.257 32.812 15.062 1 98.81 311 TYR A N 1
ATOM 2472 C CA . TYR A 1 311 ? -0.015 33.219 16.453 1 98.81 311 TYR A CA 1
ATOM 2473 C C . TYR A 1 311 ? 1.379 33.812 16.609 1 98.81 311 TYR A C 1
ATOM 2475 O O . TYR A 1 311 ? 2.346 33.312 16.031 1 98.81 311 TYR A O 1
ATOM 2483 N N . LYS A 1 312 ? 1.474 34.875 17.203 1 98.62 312 LYS A N 1
ATOM 2484 C CA . LYS A 1 312 ? 2.703 35.406 17.797 1 98.62 312 LYS A CA 1
ATOM 2485 C C . LYS A 1 312 ? 2.654 35.344 19.328 1 98.62 312 LYS A C 1
ATOM 2487 O O . LYS A 1 312 ? 2.035 36.188 19.953 1 98.62 312 LYS A O 1
ATOM 2492 N N . LEU A 1 313 ? 3.396 34.438 19.875 1 98.81 313 LEU A N 1
ATOM 2493 C CA . LEU A 1 313 ? 3.201 34 21.25 1 98.81 313 LEU A CA 1
ATOM 2494 C C . LEU A 1 313 ? 4.215 34.656 22.188 1 98.81 313 LEU A C 1
ATOM 2496 O O . LEU A 1 313 ? 5.387 34.812 21.828 1 98.81 313 LEU A O 1
ATOM 2500 N N . LYS A 1 314 ? 3.799 35.094 23.297 1 98.38 314 LYS A N 1
ATOM 2501 C CA . LYS A 1 314 ? 4.641 35.594 24.375 1 98.38 314 LYS A CA 1
ATOM 2502 C C . LYS A 1 314 ? 3.975 35.406 25.734 1 98.38 314 LYS A C 1
ATOM 2504 O O . LYS A 1 314 ? 2.748 35.312 25.812 1 98.38 314 LYS A O 1
ATOM 2509 N N . PHE A 1 315 ? 4.762 35.281 26.734 1 98.56 315 PHE A N 1
ATOM 2510 C CA . PHE A 1 315 ? 4.23 35.156 28.078 1 98.56 315 PHE A CA 1
ATOM 2511 C C . PHE A 1 315 ? 3.938 36.531 28.672 1 98.56 315 PHE A C 1
ATOM 2513 O O . PHE A 1 315 ? 4.688 37.5 28.438 1 98.56 315 PHE A O 1
ATOM 2520 N N . SER A 1 316 ? 2.893 36.656 29.453 1 98.19 316 SER A N 1
ATOM 2521 C CA . SER A 1 316 ? 2.414 37.938 29.984 1 98.19 316 SER A CA 1
ATOM 2522 C C . SER A 1 316 ? 3.459 38.594 30.875 1 98.19 316 SER A C 1
ATOM 2524 O O . SER A 1 316 ? 3.482 39.812 31.031 1 98.19 316 SER A O 1
ATOM 2526 N N . ASN A 1 317 ? 4.312 37.781 31.5 1 97.31 317 ASN A N 1
ATOM 2527 C CA . ASN A 1 317 ? 5.359 38.312 32.344 1 97.31 317 ASN A CA 1
ATOM 2528 C C . ASN A 1 317 ? 6.676 38.469 31.594 1 97.31 317 ASN A C 1
ATOM 2530 O O . ASN A 1 317 ? 7.727 38.688 32.188 1 97.31 317 ASN A O 1
ATOM 2534 N N . ASN A 1 318 ? 6.688 38.188 30.359 1 97.12 318 ASN A N 1
ATOM 2535 C CA . ASN A 1 318 ? 7.801 38.406 29.453 1 97.12 318 ASN A CA 1
ATOM 2536 C C . ASN A 1 318 ? 8.969 37.469 29.75 1 97.12 318 ASN A C 1
ATOM 2538 O O . ASN A 1 318 ? 10.109 37.75 29.406 1 97.12 318 ASN A O 1
ATOM 2542 N N . ILE A 1 319 ? 8.695 36.406 30.422 1 96.62 319 ILE A N 1
ATOM 2543 C CA . ILE A 1 319 ? 9.773 35.469 30.625 1 96.62 319 ILE A CA 1
ATOM 2544 C C . ILE A 1 319 ? 10.242 34.906 29.281 1 96.62 319 ILE A C 1
ATOM 2546 O O . ILE A 1 319 ? 9.422 34.656 28.391 1 96.62 319 ILE A O 1
ATOM 2550 N N . PRO A 1 320 ? 11.539 34.875 29.094 1 97.31 320 PRO A N 1
ATOM 2551 C CA . PRO A 1 320 ? 12.039 34.219 27.875 1 97.31 320 PRO A CA 1
ATOM 2552 C C . PRO A 1 320 ? 11.914 32.719 27.922 1 97.31 320 PRO A C 1
ATOM 2554 O O . PRO A 1 320 ? 11.609 32.125 28.969 1 97.31 320 PRO A O 1
ATOM 2557 N N . PHE A 1 321 ? 12.094 32.094 26.828 1 98.06 321 PHE A N 1
ATOM 2558 C CA . PHE A 1 321 ? 12.102 30.641 26.703 1 98.06 321 PHE A CA 1
ATOM 2559 C C . PHE A 1 321 ? 13.086 30.203 25.641 1 98.06 321 PHE A C 1
ATOM 2561 O O . PHE A 1 321 ? 13.617 31.016 24.891 1 98.06 321 PHE A O 1
ATOM 2568 N N . MET A 1 322 ? 13.414 28.922 25.625 1 98.12 322 MET A N 1
ATOM 2569 C CA . MET A 1 322 ? 14.328 28.344 24.641 1 98.12 322 MET A CA 1
ATOM 2570 C C . MET A 1 322 ? 13.57 27.469 23.641 1 98.12 322 MET A C 1
ATOM 2572 O O . MET A 1 322 ? 12.867 26.547 24.031 1 98.12 322 MET A O 1
ATOM 2576 N N . GLN A 1 323 ? 13.664 27.797 22.391 1 98.69 323 GLN A N 1
ATOM 2577 C CA . GLN A 1 323 ? 13.203 26.859 21.375 1 98.69 323 GLN A CA 1
ATOM 2578 C C . GLN A 1 323 ? 14.266 25.797 21.094 1 98.69 323 GLN A C 1
ATOM 2580 O O . GLN A 1 323 ? 15.422 26.125 20.828 1 98.69 323 GLN A O 1
ATOM 2585 N N . ILE A 1 324 ? 13.898 24.531 21.125 1 98.44 324 ILE A N 1
ATOM 2586 C CA . ILE A 1 324 ? 14.898 23.469 20.953 1 98.44 324 ILE A CA 1
ATOM 2587 C C . ILE A 1 324 ? 14.586 22.672 19.688 1 98.44 324 ILE A C 1
ATOM 2589 O O . ILE A 1 324 ? 15.422 21.891 19.234 1 98.44 324 ILE A O 1
ATOM 2593 N N . SER A 1 325 ? 13.375 22.797 19.156 1 98.38 325 SER A N 1
ATOM 2594 C CA . SER A 1 325 ? 12.984 22.047 17.969 1 98.38 325 SER A CA 1
ATOM 2595 C C . SER A 1 325 ? 12.07 22.891 17.078 1 98.38 325 SER A C 1
ATOM 2597 O O . SER A 1 325 ? 11.383 23.781 17.547 1 98.38 325 SER A O 1
ATOM 2599 N N . SER A 1 326 ? 12.133 22.641 15.781 1 98 326 SER A N 1
ATOM 2600 C CA . SER A 1 326 ? 11.156 23.094 14.797 1 98 326 SER A CA 1
ATOM 2601 C C . SER A 1 326 ? 10.359 21.922 14.227 1 98 326 SER A C 1
ATOM 2603 O O . SER A 1 326 ? 10.227 20.891 14.875 1 98 326 SER A O 1
ATOM 2605 N N . ASP A 1 327 ? 9.766 22.031 12.977 1 97.56 327 ASP A N 1
ATOM 2606 C CA . ASP A 1 327 ? 8.867 21.047 12.383 1 97.56 327 ASP A CA 1
ATOM 2607 C C . ASP A 1 327 ? 9.539 19.688 12.297 1 97.56 327 ASP A C 1
ATOM 2609 O O . ASP A 1 327 ? 8.93 18.672 12.656 1 97.56 327 ASP A O 1
ATOM 2613 N N . GLY A 1 328 ? 10.828 19.75 11.859 1 97.56 328 GLY A N 1
ATOM 2614 C CA . GLY A 1 328 ? 11.492 18.516 11.5 1 97.56 328 GLY A CA 1
ATOM 2615 C C . GLY A 1 328 ? 12.438 18.016 12.57 1 97.56 328 GLY A C 1
ATOM 2616 O O . GLY A 1 328 ? 13.391 17.297 12.266 1 97.56 328 GLY A O 1
ATOM 2617 N N . GLY A 1 329 ? 12.266 18.469 13.82 1 98.12 329 GLY A N 1
ATOM 2618 C CA . GLY A 1 329 ? 13.102 17.953 14.898 1 98.12 329 GLY A CA 1
ATOM 2619 C C . GLY A 1 329 ? 13.969 19.016 15.539 1 98.12 329 GLY A C 1
ATOM 2620 O O . GLY A 1 329 ? 13.68 20.203 15.438 1 98.12 329 GLY A O 1
ATOM 2621 N N . TYR A 1 330 ? 14.992 18.578 16.234 1 98.31 330 TYR A N 1
ATOM 2622 C CA . TYR A 1 330 ? 15.844 19.438 17.047 1 98.31 330 TYR A CA 1
ATOM 2623 C C . TYR A 1 330 ? 16.594 20.438 16.172 1 98.31 330 TYR A C 1
ATOM 2625 O O . TYR A 1 330 ? 17.031 20.094 15.07 1 98.31 330 TYR A O 1
ATOM 2633 N N . LEU A 1 331 ? 16.688 21.641 16.672 1 98.38 331 LEU A N 1
ATOM 2634 C CA . LEU A 1 331 ? 17.578 22.641 16.094 1 98.38 331 LEU A CA 1
ATOM 2635 C C . LEU A 1 331 ? 19.031 22.281 16.359 1 98.38 331 LEU A C 1
ATOM 2637 O O . LEU A 1 331 ? 19.328 21.453 17.203 1 98.38 331 LEU A O 1
ATOM 2641 N N . ALA A 1 332 ? 19.906 22.938 15.547 1 97.5 332 ALA A N 1
ATOM 2642 C CA . ALA A 1 332 ? 21.328 22.719 15.812 1 97.5 332 ALA A CA 1
ATOM 2643 C C . ALA A 1 332 ? 21.703 23.203 17.219 1 97.5 332 ALA A C 1
ATOM 2645 O O . ALA A 1 332 ? 22.484 22.547 17.906 1 97.5 332 ALA A O 1
ATOM 2646 N N . HIS A 1 333 ? 21.141 24.391 17.547 1 97.5 333 HIS A N 1
ATOM 2647 C CA . HIS A 1 333 ? 21.328 24.984 18.859 1 97.5 333 HIS A CA 1
ATOM 2648 C C . HIS A 1 333 ? 20.016 25.562 19.406 1 97.5 333 HIS A C 1
ATOM 2650 O O . HIS A 1 333 ? 19.172 26.031 18.625 1 97.5 333 HIS A O 1
ATOM 2656 N N . ALA A 1 334 ? 19.906 25.469 20.719 1 98.06 334 ALA A N 1
ATOM 2657 C CA . ALA A 1 334 ? 18.734 26.109 21.312 1 98.06 334 ALA A CA 1
ATOM 2658 C C . ALA A 1 334 ? 18.734 27.609 21.047 1 98.06 334 ALA A C 1
ATOM 2660 O O . ALA A 1 334 ? 19.781 28.25 21.047 1 98.06 334 ALA A O 1
ATOM 2661 N N . VAL A 1 335 ? 17.625 28.125 20.859 1 98.56 335 VAL A N 1
ATOM 2662 C CA . VAL A 1 335 ? 17.5 29.547 20.562 1 98.56 335 VAL A CA 1
ATOM 2663 C C . VAL A 1 335 ? 16.672 30.234 21.641 1 98.56 335 VAL A C 1
ATOM 2665 O O . VAL A 1 335 ? 15.531 29.844 21.906 1 98.56 335 VAL A O 1
ATOM 2668 N N . LYS A 1 336 ? 17.203 31.266 22.25 1 98 336 LYS A N 1
ATOM 2669 C CA . LYS A 1 336 ? 16.484 32.031 23.25 1 98 336 LYS A CA 1
ATOM 2670 C C . LYS A 1 336 ? 15.539 33.031 22.578 1 98 336 LYS A C 1
ATOM 2672 O O . LYS A 1 336 ? 15.953 33.812 21.703 1 98 336 LYS A O 1
ATOM 2677 N N . LEU A 1 337 ? 14.305 33 22.969 1 98.38 337 LEU A N 1
ATOM 2678 C CA . LEU A 1 337 ? 13.289 33.875 22.375 1 98.38 337 LEU A CA 1
ATOM 2679 C C . LEU A 1 337 ? 12.445 34.531 23.469 1 98.38 337 LEU A C 1
ATOM 2681 O O . LEU A 1 337 ? 12.336 34.031 24.578 1 98.38 337 LEU A O 1
ATOM 2685 N N . SER A 1 338 ? 11.867 35.656 23.109 1 97 338 SER A N 1
ATOM 2686 C CA . SER A 1 338 ? 10.852 36.281 23.938 1 97 338 SER A CA 1
ATOM 2687 C C . SER A 1 338 ? 9.469 36.188 23.297 1 97 338 SER A C 1
ATOM 2689 O O . SER A 1 338 ? 8.461 36.438 23.953 1 97 338 SER A O 1
ATOM 2691 N N . SER A 1 339 ? 9.453 35.875 22.078 1 98 339 SER A N 1
ATOM 2692 C CA . SER A 1 339 ? 8.227 35.625 21.328 1 98 339 SER A CA 1
ATOM 2693 C C . SER A 1 339 ? 8.438 34.625 20.219 1 98 339 SER A C 1
ATOM 2695 O O . SER A 1 339 ? 9.57 34.406 19.781 1 98 339 SER A O 1
ATOM 2697 N N . LEU A 1 340 ? 7.418 33.938 19.781 1 98.56 340 LEU A N 1
ATOM 2698 C CA . LEU A 1 340 ? 7.473 32.906 18.766 1 98.56 340 LEU A CA 1
ATOM 2699 C C . LEU A 1 340 ? 6.277 33 17.828 1 98.56 340 LEU A C 1
ATOM 2701 O O . LEU A 1 340 ? 5.129 33.062 18.266 1 98.56 340 LEU A O 1
ATOM 2705 N N . THR A 1 341 ? 6.531 33.156 16.562 1 98.44 341 THR A N 1
ATOM 2706 C CA . THR A 1 341 ? 5.469 33.125 15.555 1 98.44 341 THR A CA 1
ATOM 2707 C C . THR A 1 341 ? 5.25 31.719 15.031 1 98.44 341 THR A C 1
ATOM 2709 O O . THR A 1 341 ? 6.207 31.031 14.672 1 98.44 341 THR A O 1
ATOM 2712 N N . LEU A 1 342 ? 4.055 31.25 15.039 1 98.69 342 LEU A N 1
ATOM 2713 C CA . LEU A 1 342 ? 3.668 29.969 14.461 1 98.69 342 LEU A CA 1
ATOM 2714 C C . LEU A 1 342 ? 2.561 30.156 13.43 1 98.69 342 LEU A C 1
ATOM 2716 O O . LEU A 1 342 ? 1.483 30.656 13.75 1 98.69 342 LEU A O 1
ATOM 2720 N N . ALA A 1 343 ? 2.834 29.781 12.227 1 98.69 343 ALA A N 1
ATOM 2721 C CA . ALA A 1 343 ? 1.813 29.719 11.188 1 98.69 343 ALA A CA 1
ATOM 2722 C C . ALA A 1 343 ? 1.031 28.406 11.266 1 98.69 343 ALA A C 1
ATOM 2724 O O . ALA A 1 343 ? 1.476 27.453 11.898 1 98.69 343 ALA A O 1
ATOM 2725 N N . PRO A 1 344 ? -0.167 28.359 10.656 1 98.81 344 PRO A N 1
ATOM 2726 C CA . PRO A 1 344 ? -0.914 27.094 10.641 1 98.81 344 PRO A CA 1
ATOM 2727 C C . PRO A 1 344 ? -0.079 25.922 10.141 1 98.81 344 PRO A C 1
ATOM 2729 O O . PRO A 1 344 ? 0.527 26 9.07 1 98.81 344 PRO A O 1
ATOM 2732 N N . GLY A 1 345 ? -0.039 24.859 10.961 1 98.69 345 GLY A N 1
ATOM 2733 C CA . GLY A 1 345 ? 0.68 23.656 10.586 1 98.69 345 GLY A CA 1
ATOM 2734 C C . GLY A 1 345 ? 2.094 23.609 11.133 1 98.69 345 GLY A C 1
ATOM 2735 O O . GLY A 1 345 ? 2.729 22.547 11.141 1 98.69 345 GLY A O 1
ATOM 2736 N N . GLU A 1 346 ? 2.68 24.719 11.609 1 98.81 346 GLU A N 1
ATOM 2737 C CA . GLU A 1 346 ? 4.031 24.75 12.164 1 98.81 346 GLU A CA 1
ATOM 2738 C C . GLU A 1 346 ? 4.055 24.25 13.602 1 98.81 346 GLU A C 1
ATOM 2740 O O . GLU A 1 346 ? 3.041 24.297 14.305 1 98.81 346 GLU A O 1
ATOM 2745 N N . ARG A 1 347 ? 5.191 23.719 13.984 1 98.75 347 ARG A N 1
ATOM 2746 C CA . ARG A 1 347 ? 5.441 23.25 15.344 1 98.75 347 ARG A CA 1
ATOM 2747 C C . ARG A 1 347 ? 6.75 23.812 15.883 1 98.75 347 ARG A C 1
ATOM 2749 O O . ARG A 1 347 ? 7.648 24.172 15.109 1 98.75 347 ARG A O 1
ATOM 2756 N N . ALA A 1 348 ? 6.82 23.906 17.172 1 98.81 348 ALA A N 1
ATOM 2757 C CA . ALA A 1 348 ? 8.031 24.25 17.906 1 98.81 348 ALA A CA 1
ATOM 2758 C C . ALA A 1 348 ? 7.996 23.656 19.312 1 98.81 348 ALA A C 1
ATOM 2760 O O . ALA A 1 348 ? 6.965 23.719 19.984 1 98.81 348 ALA A O 1
ATOM 2761 N N . ASP A 1 349 ? 9.086 23.078 19.703 1 98.69 349 ASP A N 1
ATOM 2762 C CA . ASP A 1 349 ? 9.25 22.703 21.109 1 98.69 349 ASP A CA 1
ATOM 2763 C C . ASP A 1 349 ? 10.008 23.781 21.875 1 98.69 349 ASP A C 1
ATOM 2765 O O . ASP A 1 349 ? 11.109 24.188 21.469 1 98.69 349 ASP A O 1
ATOM 2769 N N . ILE A 1 350 ? 9.43 24.141 22.969 1 98.75 350 ILE A N 1
ATOM 2770 C CA . ILE A 1 350 ? 10.078 25.188 23.766 1 98.75 350 ILE A CA 1
ATOM 2771 C C . ILE A 1 350 ? 10.258 24.703 25.203 1 98.75 350 ILE A C 1
ATOM 2773 O O . ILE A 1 350 ? 9.492 23.875 25.688 1 98.75 350 ILE A O 1
ATOM 2777 N N . LEU A 1 351 ? 11.289 25.219 25.828 1 98.31 351 LEU A N 1
ATOM 2778 C CA . LEU A 1 351 ? 11.539 25.031 27.25 1 98.31 351 LEU A CA 1
ATOM 2779 C C . LEU A 1 351 ? 11.203 26.297 28.031 1 98.31 351 LEU A C 1
ATOM 2781 O O . LEU A 1 351 ? 11.734 27.375 27.734 1 98.31 351 LEU A O 1
ATOM 2785 N N . VAL A 1 352 ? 10.344 26.172 28.953 1 98.38 352 VAL A N 1
ATOM 2786 C CA . VAL A 1 352 ? 9.938 27.281 29.812 1 98.38 352 VAL A CA 1
ATOM 2787 C C . VAL A 1 352 ? 10.305 26.969 31.266 1 98.38 352 VAL A C 1
ATOM 2789 O O . VAL A 1 352 ? 9.914 25.938 31.797 1 98.38 352 VAL A O 1
ATOM 2792 N N . ASP A 1 353 ? 10.992 27.891 31.844 1 97.81 353 ASP A N 1
ATOM 2793 C CA . ASP A 1 353 ? 11.469 27.719 33.219 1 97.81 353 ASP A CA 1
ATOM 2794 C C . ASP A 1 353 ? 10.602 28.484 34.219 1 97.81 353 ASP A C 1
ATOM 2796 O O . ASP A 1 353 ? 10.602 29.719 34.219 1 97.81 353 ASP A O 1
ATOM 2800 N N . PHE A 1 354 ? 9.922 27.781 35.094 1 97.75 354 PHE A N 1
ATOM 2801 C CA . PHE A 1 354 ? 9.062 28.391 36.094 1 97.75 354 PHE A CA 1
ATOM 2802 C C . PHE A 1 354 ? 9.719 28.375 37.469 1 97.75 354 PHE A C 1
ATOM 2804 O O . PHE A 1 354 ? 9.086 28.672 38.469 1 97.75 354 PHE A O 1
ATOM 2811 N N . SER A 1 355 ? 10.961 28.031 37.562 1 96.94 355 SER A N 1
ATOM 2812 C CA . SER A 1 355 ? 11.625 27.766 38.844 1 96.94 355 SER A CA 1
ATOM 2813 C C . SER A 1 355 ? 11.695 29.031 39.688 1 96.94 355 SER A C 1
ATOM 2815 O O . SER A 1 355 ? 11.719 28.953 40.906 1 96.94 355 SER A O 1
ATOM 2817 N N . ASN A 1 356 ? 11.703 30.172 39.094 1 95.25 356 ASN A N 1
ATOM 2818 C CA . ASN A 1 356 ? 11.875 31.406 39.844 1 95.25 356 ASN A CA 1
ATOM 2819 C C . ASN A 1 356 ? 10.555 32.156 40.031 1 95.25 356 ASN A C 1
ATOM 2821 O O . ASN A 1 356 ? 10.523 33.25 40.531 1 95.25 356 ASN A O 1
ATOM 2825 N N . GLU A 1 357 ? 9.523 31.562 39.625 1 96.06 357 GLU A N 1
ATOM 2826 C CA . GLU A 1 357 ? 8.219 32.219 39.719 1 96.06 357 GLU A CA 1
ATOM 2827 C C . GLU A 1 357 ? 7.652 32.062 41.125 1 96.06 357 GLU A C 1
ATOM 2829 O O . GLU A 1 357 ? 7.965 31.094 41.844 1 96.06 357 GLU A O 1
ATOM 2834 N N . HIS A 1 358 ? 6.762 32.969 41.5 1 95.94 358 HIS A N 1
ATOM 2835 C CA . HIS A 1 358 ? 6.148 32.938 42.844 1 95.94 358 HIS A CA 1
ATOM 2836 C C . HIS A 1 358 ? 4.953 31.969 42.844 1 95.94 358 HIS A C 1
ATOM 2838 O O . HIS A 1 358 ? 4.18 31.922 41.875 1 95.94 358 HIS A O 1
ATOM 2844 N N . SER A 1 359 ? 4.848 31.344 43.969 1 95.56 359 SER A N 1
ATOM 2845 C CA . SER A 1 359 ? 3.693 30.453 44.156 1 95.56 359 SER A CA 1
ATOM 2846 C C . SER A 1 359 ? 2.385 31.234 44 1 95.56 359 SER A C 1
ATOM 2848 O O . SER A 1 359 ? 2.273 32.375 44.438 1 95.56 359 SER A O 1
ATOM 2850 N N . LYS A 1 360 ? 1.486 30.641 43.312 1 95.06 360 LYS A N 1
ATOM 2851 C CA . LYS A 1 360 ? 0.123 31.125 43.094 1 95.06 360 LYS A CA 1
ATOM 2852 C C . LYS A 1 360 ? 0.083 32.25 42.062 1 95.06 360 LYS A C 1
ATOM 2854 O O . LYS A 1 360 ? -0.988 32.75 41.75 1 95.06 360 LYS A O 1
ATOM 2859 N N . SER A 1 361 ? 1.203 32.469 41.531 1 96.75 361 SER A N 1
ATOM 2860 C CA . SER A 1 361 ? 1.195 33.438 40.406 1 96.75 361 SER A CA 1
ATOM 2861 C C . SER A 1 361 ? 0.541 32.844 39.188 1 96.75 361 SER A C 1
ATOM 2863 O O . SER A 1 361 ? 0.495 31.625 39 1 96.75 361 SER A O 1
ATOM 2865 N N . LYS A 1 362 ? -0.057 33.719 38.438 1 98.12 362 LYS A N 1
ATOM 2866 C CA . LYS A 1 362 ? -0.707 33.375 37.188 1 98.12 362 LYS A CA 1
ATOM 2867 C C . LYS A 1 362 ? -0.016 34.031 36 1 98.12 362 LYS A C 1
ATOM 2869 O O . LYS A 1 362 ? 0.251 35.219 36 1 98.12 362 LYS A O 1
ATOM 2874 N N . ILE A 1 363 ? 0.372 33.188 35.031 1 98.5 363 ILE A N 1
ATOM 2875 C CA . ILE A 1 363 ? 1.023 33.656 33.812 1 98.5 363 ILE A CA 1
ATOM 2876 C C . ILE A 1 363 ? 0.168 33.281 32.625 1 98.5 363 ILE A C 1
ATOM 2878 O O . ILE A 1 363 ? -0.279 32.156 32.469 1 98.5 363 ILE A O 1
ATOM 2882 N N . ILE A 1 364 ? -0.078 34.25 31.719 1 98.69 364 ILE A N 1
ATOM 2883 C CA . ILE A 1 364 ? -0.9 34 30.547 1 98.69 364 ILE A CA 1
ATOM 2884 C C . ILE A 1 364 ? -0.01 33.906 29.297 1 98.69 364 ILE A C 1
ATOM 2886 O O . ILE A 1 364 ? 0.877 34.75 29.109 1 98.69 364 ILE A O 1
ATOM 2890 N N . LEU A 1 365 ? -0.122 32.812 28.547 1 98.81 365 LEU A N 1
ATOM 2891 C CA . LEU A 1 365 ? 0.387 32.812 27.188 1 98.81 365 LEU A CA 1
ATOM 2892 C C . LEU A 1 365 ? -0.494 33.688 26.281 1 98.81 365 LEU A C 1
ATOM 2894 O O . LEU A 1 365 ? -1.704 33.469 26.188 1 98.81 365 LEU A O 1
ATOM 2898 N N . GLN A 1 366 ? 0.103 34.625 25.578 1 98.75 366 GLN A N 1
ATOM 2899 C CA . GLN A 1 366 ? -0.652 35.625 24.797 1 98.75 366 GLN A CA 1
ATOM 2900 C C . GLN A 1 366 ? -0.368 35.5 23.312 1 98.75 366 GLN A C 1
ATOM 2902 O O . GLN A 1 366 ? 0.583 34.812 22.906 1 98.75 366 GLN A O 1
ATOM 2907 N N . ASN A 1 367 ? -1.234 36.062 22.531 1 98.69 367 ASN A N 1
ATOM 2908 C CA . ASN A 1 367 ? -1.105 36.156 21.094 1 98.69 367 ASN A CA 1
ATOM 2909 C C . ASN A 1 367 ? -1.196 37.625 20.625 1 98.69 367 ASN A C 1
ATOM 2911 O O . ASN A 1 367 ? -2.08 38.344 21.062 1 98.69 367 ASN A O 1
ATOM 2915 N N . TYR A 1 368 ? -0.354 38.031 19.734 1 97.56 368 TYR A N 1
ATOM 2916 C CA . TYR A 1 368 ? -0.431 39.406 19.234 1 97.56 368 TYR A CA 1
ATOM 2917 C C . TYR A 1 368 ? -0.339 39.438 17.719 1 97.56 368 TYR A C 1
ATOM 2919 O O . TYR A 1 368 ? -0.046 40.469 17.125 1 97.56 368 TYR A O 1
ATOM 2927 N N . ALA A 1 369 ? -0.477 38.312 17.109 1 98.44 369 ALA A N 1
ATOM 2928 C CA . ALA A 1 369 ? -0.466 38.281 15.648 1 98.44 369 ALA A CA 1
ATOM 2929 C C . ALA A 1 369 ? -1.779 38.812 15.07 1 98.44 369 ALA A C 1
ATOM 2931 O O . ALA A 1 369 ? -2.859 38.469 15.555 1 98.44 369 ALA A O 1
ATOM 2932 N N . ASN A 1 370 ? -1.689 39.625 14.062 1 97.94 370 ASN A N 1
ATOM 2933 C CA . ASN A 1 370 ? -2.865 40.094 13.328 1 97.94 370 ASN A CA 1
ATOM 2934 C C . ASN A 1 370 ? -3.562 38.969 12.602 1 97.94 370 ASN A C 1
ATOM 2936 O O . ASN A 1 370 ? -2.957 37.906 12.352 1 97.94 370 ASN A O 1
ATOM 2940 N N . ALA A 1 371 ? -4.801 39.156 12.32 1 97.31 371 ALA A N 1
ATOM 2941 C CA . ALA A 1 371 ? -5.586 38.219 11.516 1 97.31 371 ALA A CA 1
ATOM 2942 C C . ALA A 1 371 ? -6.488 38.969 10.531 1 97.31 371 ALA A C 1
ATOM 2944 O O . ALA A 1 371 ? -7.348 39.75 10.945 1 97.31 371 ALA A O 1
ATOM 2945 N N . PRO A 1 372 ? -6.391 38.875 9.25 1 96.25 372 PRO A N 1
ATOM 2946 C CA . PRO A 1 372 ? -5.414 38 8.602 1 96.25 372 PRO A CA 1
ATOM 2947 C C . PRO A 1 372 ? -3.977 38.469 8.789 1 96.25 372 PRO A C 1
ATOM 2949 O O . PRO A 1 372 ? -3.746 39.656 9.078 1 96.25 372 PRO A O 1
ATOM 2952 N N . TYR A 1 373 ? -3.084 37.594 8.727 1 97.31 373 TYR A N 1
ATOM 2953 C CA . TYR A 1 373 ? -1.678 37.906 8.953 1 97.31 373 TYR A CA 1
ATOM 2954 C C . TYR A 1 373 ? -0.982 38.25 7.645 1 97.31 373 TYR A C 1
ATOM 2956 O O . TYR A 1 373 ? -1.14 37.562 6.641 1 97.31 373 TYR A O 1
ATOM 2964 N N . PRO A 1 374 ? -0.169 39.406 7.531 1 96.38 374 PRO A N 1
ATOM 2965 C CA . PRO A 1 374 ? 0.268 40.219 8.664 1 96.38 374 PRO A CA 1
ATOM 2966 C C . PRO A 1 374 ? -0.51 41.531 8.781 1 96.38 374 PRO A C 1
ATOM 2968 O O . PRO A 1 374 ? -0.3 42.281 9.727 1 96.38 374 PRO A O 1
ATOM 2971 N N . MET A 1 375 ? -1.388 41.875 7.895 1 92.5 375 MET A N 1
ATOM 2972 C CA . MET A 1 375 ? -1.908 43.219 7.805 1 92.5 375 MET A CA 1
ATOM 2973 C C . MET A 1 375 ? -3.309 43.312 8.406 1 92.5 375 MET A C 1
ATOM 2975 O O . MET A 1 375 ? -3.91 44.375 8.438 1 92.5 375 MET A O 1
ATOM 2979 N N . GLY A 1 376 ? -3.854 42.312 9 1 95.38 376 GLY A N 1
ATOM 2980 C CA . GLY A 1 376 ? -5.207 42.312 9.539 1 95.38 376 GLY A CA 1
ATOM 2981 C C . GLY A 1 376 ? -5.312 42.969 10.898 1 95.38 376 GLY A C 1
ATOM 2982 O O . GLY A 1 376 ? -4.535 43.875 11.219 1 95.38 376 GLY A O 1
ATOM 2983 N N . ASP A 1 377 ? -6.316 42.719 11.594 1 96.88 377 ASP A N 1
ATOM 2984 C CA . ASP A 1 377 ? -6.613 43.312 12.883 1 96.88 377 ASP A CA 1
ATOM 2985 C C . ASP A 1 377 ? -5.824 42.656 14.008 1 96.88 377 ASP A C 1
ATOM 2987 O O . ASP A 1 377 ? -5.621 41.438 13.984 1 96.88 377 ASP A O 1
ATOM 2991 N N . ALA A 1 378 ? -5.422 43.469 14.883 1 97.81 378 ALA A N 1
ATOM 2992 C CA . ALA A 1 378 ? -4.824 42.906 16.094 1 97.81 378 ALA A CA 1
ATOM 2993 C C . ALA A 1 378 ? -5.832 42.062 16.875 1 97.81 378 ALA A C 1
ATOM 2995 O O . ALA A 1 378 ? -7.035 42.344 16.859 1 97.81 378 ALA A O 1
ATOM 2996 N N . PRO A 1 379 ? -5.305 41.062 17.5 1 98 379 PRO A N 1
ATOM 2997 C CA . PRO A 1 379 ? -6.242 40.281 18.281 1 98 379 PRO A CA 1
ATOM 2998 C C . PRO A 1 379 ? -6.809 41.031 19.484 1 98 379 PRO A C 1
ATOM 3000 O O . PRO A 1 379 ? -6.121 41.875 20.062 1 98 379 PRO A O 1
ATOM 3003 N N . ASP A 1 380 ? -8.047 40.719 19.828 1 97.69 380 ASP A N 1
ATOM 3004 C CA . ASP A 1 380 ? -8.656 41.281 21.047 1 97.69 380 ASP A CA 1
ATOM 3005 C C . ASP A 1 380 ? -7.91 40.812 22.297 1 97.69 380 ASP A C 1
ATOM 3007 O O . ASP A 1 380 ? -7.879 39.625 22.594 1 97.69 380 ASP A O 1
ATOM 3011 N N . PRO A 1 381 ? -7.363 41.75 23.016 1 96.81 381 PRO A N 1
ATOM 3012 C CA . PRO A 1 381 ? -6.555 41.344 24.172 1 96.81 381 PRO A CA 1
ATOM 3013 C C . PRO A 1 381 ? -7.352 40.562 25.219 1 96.81 381 PRO A C 1
ATOM 3015 O O . PRO A 1 381 ? -6.766 39.875 26.062 1 96.81 381 PRO A O 1
ATOM 3018 N N . ASN A 1 382 ? -8.648 40.688 25.141 1 96.44 382 ASN A N 1
ATOM 3019 C CA . ASN A 1 382 ? -9.461 40.031 26.156 1 96.44 382 ASN A CA 1
ATOM 3020 C C . ASN A 1 382 ? -9.992 38.688 25.672 1 96.44 382 ASN A C 1
ATOM 3022 O O . ASN A 1 382 ? -10.57 37.906 26.453 1 96.44 382 ASN A O 1
ATOM 3026 N N . THR A 1 383 ? -9.836 38.344 24.422 1 98 383 THR A N 1
ATOM 3027 C CA . THR A 1 383 ? -10.344 37.062 23.891 1 98 383 THR A CA 1
ATOM 3028 C C . THR A 1 383 ? -9.273 36.375 23.062 1 98 383 THR A C 1
ATOM 3030 O O . THR A 1 383 ? -8.438 35.625 23.609 1 98 383 THR A O 1
ATOM 3033 N N . THR A 1 384 ? -9.18 36.688 21.781 1 98.38 384 THR A N 1
ATOM 3034 C CA . THR A 1 384 ? -8.281 35.969 20.891 1 98.38 384 THR A CA 1
ATOM 3035 C C . THR A 1 384 ? -6.828 36.375 21.156 1 98.38 384 THR A C 1
ATOM 3037 O O . THR A 1 384 ? -5.902 35.688 20.703 1 98.38 384 THR A O 1
ATOM 3040 N N . GLY A 1 385 ? -6.57 37.344 21.969 1 98.62 385 GLY A N 1
ATOM 3041 C CA . GLY A 1 385 ? -5.234 37.719 22.406 1 98.62 385 GLY A CA 1
ATOM 3042 C C . GLY A 1 385 ? -4.73 36.875 23.578 1 98.62 385 GLY A C 1
ATOM 3043 O O . GLY A 1 385 ? -3.57 37 23.969 1 98.62 385 GLY A O 1
ATOM 3044 N N . GLN A 1 386 ? -5.559 36.062 24.141 1 98.44 386 GLN A N 1
ATOM 3045 C CA . GLN A 1 386 ? -5.203 35.156 25.219 1 98.44 386 GLN A CA 1
ATOM 3046 C C . GLN A 1 386 ? -5.277 33.719 24.75 1 98.44 386 GLN A C 1
ATOM 3048 O O . GLN A 1 386 ? -6.219 33.312 24.062 1 98.44 386 GLN A O 1
ATOM 3053 N N . ILE A 1 387 ? -4.25 32.938 25.156 1 98.75 387 ILE A N 1
ATOM 3054 C CA . ILE A 1 387 ? -4.195 31.547 24.719 1 98.75 387 ILE A CA 1
ATOM 3055 C C . ILE A 1 387 ? -4.586 30.625 25.859 1 98.75 387 ILE A C 1
ATOM 3057 O O . ILE A 1 387 ? -5.578 29.891 25.781 1 98.75 387 ILE A O 1
ATOM 3061 N N . MET A 1 388 ? -3.875 30.641 26.938 1 98.81 388 MET A N 1
ATOM 3062 C CA . MET A 1 388 ? -4.09 29.828 28.125 1 98.81 388 MET A CA 1
ATOM 3063 C C . MET A 1 388 ? -3.359 30.422 29.328 1 98.81 388 MET A C 1
ATOM 3065 O O . MET A 1 388 ? -2.549 31.344 29.172 1 98.81 388 MET A O 1
ATOM 3069 N N . GLN A 1 389 ? -3.693 29.891 30.5 1 98.81 389 GLN A N 1
ATOM 3070 C CA . GLN A 1 389 ? -3.094 30.359 31.75 1 98.81 389 GLN A CA 1
ATOM 3071 C C . GLN A 1 389 ? -2.266 29.25 32.406 1 98.81 389 GLN A C 1
ATOM 3073 O O . GLN A 1 389 ? -2.617 28.078 32.344 1 98.81 389 GLN A O 1
ATOM 3078 N N . PHE A 1 390 ? -1.12 29.641 32.938 1 98.75 390 PHE A N 1
ATOM 3079 C CA . PHE A 1 390 ? -0.33 28.797 33.844 1 98.75 390 PHE A CA 1
ATOM 3080 C C . PHE A 1 390 ? -0.438 29.281 35.281 1 98.75 390 PHE A C 1
ATOM 3082 O O . PHE A 1 390 ? -0.161 30.438 35.562 1 98.75 390 PHE A O 1
ATOM 3089 N N . THR A 1 391 ? -0.882 28.406 36.094 1 98.62 391 THR A N 1
ATOM 3090 C CA . THR A 1 391 ? -0.891 28.688 37.531 1 98.62 391 THR A CA 1
ATOM 3091 C C . THR A 1 391 ? 0.26 27.969 38.25 1 98.62 391 THR A C 1
ATOM 3093 O O . THR A 1 391 ? 0.357 26.75 38.188 1 98.62 391 THR A O 1
ATOM 3096 N N . ILE A 1 392 ? 1.1 28.734 38.938 1 98.19 392 ILE A N 1
ATOM 3097 C CA . ILE A 1 392 ? 2.273 28.172 39.594 1 98.19 392 ILE A CA 1
ATOM 3098 C C . ILE A 1 392 ? 1.863 27.547 40.938 1 98.19 392 ILE A C 1
ATOM 3100 O O . ILE A 1 392 ? 1.375 28.234 41.812 1 98.19 392 ILE A O 1
ATOM 3104 N N . LYS A 1 393 ? 2.146 26.344 41 1 97.44 393 LYS A N 1
ATOM 3105 C CA . LYS A 1 393 ? 1.845 25.625 42.219 1 97.44 393 LYS A CA 1
ATOM 3106 C C . LYS A 1 393 ? 2.873 25.938 43.312 1 97.44 393 LYS A C 1
ATOM 3108 O O . LYS A 1 393 ? 3.994 26.359 43 1 97.44 393 LYS A O 1
ATOM 3113 N N . ASN A 1 394 ? 2.354 25.703 44.594 1 95.62 394 ASN A N 1
ATOM 3114 C CA . ASN A 1 394 ? 3.32 25.719 45.688 1 95.62 394 ASN A CA 1
ATOM 3115 C C . ASN A 1 394 ? 4.16 24.438 45.719 1 95.62 394 ASN A C 1
ATOM 3117 O O . ASN A 1 394 ? 3.703 23.406 46.188 1 95.62 394 ASN A O 1
ATOM 3121 N N . SER A 1 395 ? 5.301 24.562 45.125 1 93 395 SER A N 1
ATOM 3122 C CA . SER A 1 395 ? 6.199 23.406 45.031 1 93 395 SER A CA 1
ATOM 3123 C C . SER A 1 395 ? 7.652 23.828 45.219 1 93 395 SER A C 1
ATOM 3125 O O . SER A 1 395 ? 7.973 25.016 45.219 1 93 395 SER A O 1
ATOM 3127 N N . HIS A 1 396 ? 8.453 22.797 45.469 1 94.06 396 HIS A N 1
ATOM 3128 C CA . HIS A 1 396 ? 9.883 23.062 45.531 1 94.06 396 HIS A CA 1
ATOM 3129 C C . HIS A 1 396 ? 10.414 23.531 44.188 1 94.06 396 HIS A C 1
ATOM 3131 O O . HIS A 1 396 ? 9.984 23.047 43.156 1 94.06 396 HIS A O 1
ATOM 3137 N N . SER A 1 397 ? 11.266 24.453 44.344 1 94.62 397 SER A N 1
ATOM 3138 C CA . SER A 1 397 ? 11.906 24.953 43.125 1 94.62 397 SER A CA 1
ATOM 3139 C C . SER A 1 397 ? 13 24 42.625 1 94.62 397 SER A C 1
ATOM 3141 O O . SER A 1 397 ? 13.852 23.578 43.406 1 94.62 397 SER A O 1
ATOM 3143 N N . GLU A 1 398 ? 12.93 23.688 41.375 1 94.69 398 GLU A N 1
ATOM 3144 C CA . GLU A 1 398 ? 13.938 22.844 40.719 1 94.69 398 GLU A CA 1
ATOM 3145 C C . GLU A 1 398 ? 14.648 23.578 39.594 1 94.69 398 GLU A C 1
ATOM 3147 O O . GLU A 1 398 ? 14.008 24.047 38.656 1 94.69 398 GLU A O 1
ATOM 3152 N N . THR A 1 399 ? 15.977 23.594 39.656 1 91.94 399 THR A N 1
ATOM 3153 C CA . THR A 1 399 ? 16.781 24.281 38.625 1 91.94 399 THR A CA 1
ATOM 3154 C C . THR A 1 399 ? 16.781 23.484 37.344 1 91.94 399 THR A C 1
ATOM 3156 O O . THR A 1 399 ? 16.875 22.25 37.344 1 91.94 399 THR A O 1
ATOM 3159 N N . PRO A 1 400 ? 16.688 24.25 36.25 1 93.31 400 PRO A N 1
ATOM 3160 C CA . PRO A 1 400 ? 16.688 23.562 34.969 1 93.31 400 PRO A CA 1
ATOM 3161 C C . PRO A 1 400 ? 18 22.812 34.688 1 93.31 400 PRO A C 1
ATOM 3163 O O . PRO A 1 400 ? 19.062 23.25 35.125 1 93.31 400 PRO A O 1
ATOM 3166 N N . ASN A 1 401 ? 17.828 21.75 33.969 1 90.44 401 ASN A N 1
ATOM 3167 C CA . ASN A 1 401 ? 19.016 21.031 33.5 1 90.44 401 ASN A CA 1
ATOM 3168 C C . ASN A 1 401 ? 19.812 21.875 32.5 1 90.44 401 ASN A C 1
ATOM 3170 O O . ASN A 1 401 ? 19.281 22.75 31.828 1 90.44 401 ASN A O 1
ATOM 3174 N N . LYS A 1 402 ? 21.141 21.516 32.5 1 91.38 402 LYS A N 1
ATOM 3175 C CA . LYS A 1 402 ? 21.984 22.172 31.5 1 91.38 402 LYS A CA 1
ATOM 3176 C C . LYS A 1 402 ? 21.781 21.578 30.109 1 91.38 402 LYS A C 1
ATOM 3178 O O . LYS A 1 402 ? 21.875 20.359 29.938 1 91.38 402 LYS A O 1
ATOM 3183 N N . LEU A 1 403 ? 21.5 22.438 29.172 1 94.44 403 LEU A N 1
ATOM 3184 C CA . LEU A 1 403 ? 21.344 21.969 27.797 1 94.44 403 LEU A CA 1
ATOM 3185 C C . LEU A 1 403 ? 22.703 21.797 27.125 1 94.44 403 LEU A C 1
ATOM 3187 O O . LEU A 1 403 ? 23.625 22.594 27.328 1 94.44 403 LEU A O 1
ATOM 3191 N N . PRO A 1 404 ? 22.859 20.75 26.359 1 95.06 404 PRO A N 1
ATOM 3192 C CA . PRO A 1 404 ? 24.062 20.688 25.547 1 95.06 404 PRO A CA 1
ATOM 3193 C C . PRO A 1 404 ? 24.172 21.844 24.562 1 95.06 404 PRO A C 1
ATOM 3195 O O . PRO A 1 404 ? 23.156 22.391 24.109 1 95.06 404 PRO A O 1
ATOM 3198 N N . LYS A 1 405 ? 25.359 22.141 24.234 1 94.94 405 LYS A N 1
ATOM 3199 C CA . LYS A 1 405 ? 25.609 23.219 23.281 1 94.94 405 LYS A CA 1
ATOM 3200 C C . LYS A 1 405 ? 25.047 22.891 21.906 1 94.94 405 LYS A C 1
ATOM 3202 O O . LYS A 1 405 ? 24.531 23.766 21.219 1 94.94 405 LYS A O 1
ATOM 3207 N N . THR A 1 406 ? 25.266 21.688 21.531 1 96.5 406 THR A N 1
ATOM 3208 C CA . THR A 1 406 ? 24.766 21.188 20.25 1 96.5 406 THR A CA 1
ATOM 3209 C C . THR A 1 406 ? 23.656 20.156 20.453 1 96.5 406 THR A C 1
ATOM 3211 O O . THR A 1 406 ? 23.844 19.172 21.156 1 96.5 406 THR A O 1
ATOM 3214 N N . LEU A 1 407 ? 22.484 20.469 19.891 1 97.06 407 LEU A N 1
ATOM 3215 C CA . LEU A 1 407 ? 21.344 19.547 20.016 1 97.06 407 LEU A CA 1
ATOM 3216 C C . LEU A 1 407 ? 21.281 18.594 18.812 1 97.06 407 LEU A C 1
ATOM 3218 O O . LEU A 1 407 ? 20.781 17.484 18.938 1 97.06 407 LEU A O 1
ATOM 3222 N N . ASN A 1 408 ? 21.688 19.062 17.688 1 95.81 408 ASN A N 1
ATOM 3223 C CA . ASN A 1 408 ? 21.578 18.359 16.422 1 95.81 408 ASN A CA 1
ATOM 3224 C C . ASN A 1 408 ? 22.641 18.828 15.43 1 95.81 408 ASN A C 1
ATOM 3226 O O . ASN A 1 408 ? 23.172 19.938 15.555 1 95.81 408 ASN A O 1
ATOM 3230 N N . LYS A 1 409 ? 23.094 18 14.586 1 93.81 409 LYS A N 1
ATOM 3231 C CA . LYS A 1 409 ? 23.953 18.375 13.469 1 93.81 409 LYS A CA 1
ATOM 3232 C C . LYS A 1 409 ? 23.156 18.453 12.164 1 93.81 409 LYS A C 1
ATOM 3234 O O . LYS A 1 409 ? 22.688 17.422 11.656 1 93.81 409 LYS A O 1
ATOM 3239 N N . ILE A 1 410 ? 22.953 19.625 11.68 1 95.69 410 ILE A N 1
ATOM 3240 C CA . ILE A 1 410 ? 22.188 19.844 10.453 1 95.69 410 ILE A CA 1
ATOM 3241 C C . ILE A 1 410 ? 23.141 20.297 9.344 1 95.69 410 ILE A C 1
ATOM 3243 O O . ILE A 1 410 ? 23.672 21.422 9.398 1 95.69 410 ILE A O 1
ATOM 3247 N N . THR A 1 411 ? 23.328 19.438 8.375 1 93.62 411 THR A N 1
ATOM 3248 C CA . THR A 1 411 ? 24.188 19.797 7.246 1 93.62 411 THR A CA 1
ATOM 3249 C C . THR A 1 411 ? 23.438 20.672 6.25 1 93.62 411 THR A C 1
ATOM 3251 O O . THR A 1 411 ? 22.281 20.391 5.906 1 93.62 411 THR A O 1
ATOM 3254 N N . LYS A 1 412 ? 24.094 21.719 5.82 1 94.06 412 LYS A N 1
ATOM 3255 C CA . LYS A 1 412 ? 23.5 22.594 4.824 1 94.06 412 LYS A CA 1
ATOM 3256 C C . LYS A 1 412 ? 23.359 21.875 3.48 1 94.06 412 LYS A C 1
ATOM 3258 O O . LYS A 1 412 ? 24.266 21.156 3.053 1 94.06 412 LYS A O 1
ATOM 3263 N N . LEU A 1 413 ? 22.266 22.078 2.887 1 96.81 413 LEU A N 1
ATOM 3264 C CA . LEU A 1 413 ? 22 21.438 1.607 1 96.81 413 LEU A CA 1
ATOM 3265 C C . LEU A 1 413 ? 22.609 22.234 0.458 1 96.81 413 LEU A C 1
ATOM 3267 O O . LEU A 1 413 ? 22.609 23.453 0.473 1 96.81 413 LEU A O 1
ATOM 3271 N N . LYS A 1 414 ? 23.188 21.484 -0.504 1 95.5 414 LYS A N 1
ATOM 3272 C CA . LYS A 1 414 ? 23.734 22.078 -1.723 1 95.5 414 LYS A CA 1
ATOM 3273 C C . LYS A 1 414 ? 22.875 21.719 -2.934 1 95.5 414 LYS A C 1
ATOM 3275 O O . LYS A 1 414 ? 22.609 20.547 -3.195 1 95.5 414 LYS A O 1
ATOM 3280 N N . VAL A 1 415 ? 22.5 22.672 -3.643 1 96.88 415 VAL A N 1
ATOM 3281 C CA . VAL A 1 415 ? 21.625 22.484 -4.805 1 96.88 415 VAL A CA 1
ATOM 3282 C C . VAL A 1 415 ? 22.406 21.812 -5.93 1 96.88 415 VAL A C 1
ATOM 3284 O O . VAL A 1 415 ? 23.562 22.188 -6.199 1 96.88 415 VAL A O 1
ATOM 3287 N N . ASP A 1 416 ? 21.797 20.828 -6.586 1 96.5 416 ASP A N 1
ATOM 3288 C CA . ASP A 1 416 ? 22.469 20.141 -7.688 1 96.5 416 ASP A CA 1
ATOM 3289 C C . ASP A 1 416 ? 21.531 20.016 -8.891 1 96.5 416 ASP A C 1
ATOM 3291 O O . ASP A 1 416 ? 21.781 19.188 -9.781 1 96.5 416 ASP A O 1
ATOM 3295 N N . SER A 1 417 ? 20.391 20.703 -8.82 1 95 417 SER A N 1
ATOM 3296 C CA . SER A 1 417 ? 19.391 20.656 -9.883 1 95 417 SER A CA 1
ATOM 3297 C C . SER A 1 417 ? 18.812 22.047 -10.148 1 95 417 SER A C 1
ATOM 3299 O O . SER A 1 417 ? 19.078 22.984 -9.398 1 95 417 SER A O 1
ATOM 3301 N N . LYS A 1 418 ? 18.031 22.156 -11.188 1 91.56 418 LYS A N 1
ATOM 3302 C CA . LYS A 1 418 ? 17.422 23.438 -11.555 1 91.56 418 LYS A CA 1
ATOM 3303 C C . LYS A 1 418 ? 16.438 23.906 -10.484 1 91.56 418 LYS A C 1
ATOM 3305 O O . LYS A 1 418 ? 15.734 23.094 -9.883 1 91.56 418 LYS A O 1
ATOM 3310 N N . LYS A 1 419 ? 16.438 25.203 -10.281 1 94.75 419 LYS A N 1
ATOM 3311 C CA . LYS A 1 419 ? 15.516 25.797 -9.312 1 94.75 419 LYS A CA 1
ATOM 3312 C C . LYS A 1 419 ? 14.078 25.75 -9.82 1 94.75 419 LYS A C 1
ATOM 3314 O O . LYS A 1 419 ? 13.852 25.656 -11.031 1 94.75 419 LYS A O 1
ATOM 3319 N N . ARG A 1 420 ? 13.195 25.703 -8.977 1 96.81 420 ARG A N 1
ATOM 3320 C CA . ARG A 1 420 ? 11.773 25.844 -9.273 1 96.81 420 ARG A CA 1
ATOM 3321 C C . ARG A 1 420 ? 11.234 27.188 -8.805 1 96.81 420 ARG A C 1
ATOM 3323 O O . ARG A 1 420 ? 11.508 27.609 -7.684 1 96.81 420 ARG A O 1
ATOM 3330 N N . ILE A 1 421 ? 10.539 27.891 -9.688 1 98 421 ILE A N 1
ATOM 3331 C CA . ILE A 1 421 ? 9.867 29.156 -9.352 1 98 421 ILE A CA 1
ATOM 3332 C C . ILE A 1 421 ? 8.359 28.922 -9.266 1 98 421 ILE A C 1
ATOM 3334 O O . ILE A 1 421 ? 7.727 28.547 -10.258 1 98 421 ILE A O 1
ATOM 3338 N N . LEU A 1 422 ? 7.832 29.125 -8.133 1 97.94 422 LEU A N 1
ATOM 3339 C CA . LEU A 1 422 ? 6.445 28.797 -7.812 1 97.94 422 LEU A CA 1
ATOM 3340 C C . LEU A 1 422 ? 5.684 30.062 -7.395 1 97.94 422 LEU A C 1
ATOM 3342 O O . LEU A 1 422 ? 5.973 30.641 -6.352 1 97.94 422 LEU A O 1
ATOM 3346 N N . VAL A 1 423 ? 4.715 30.375 -8.141 1 98.56 423 VAL A N 1
ATOM 3347 C CA . VAL A 1 423 ? 4.016 31.641 -7.969 1 98.56 423 VAL A CA 1
ATOM 3348 C C . VAL A 1 423 ? 2.73 31.422 -7.176 1 98.56 423 VAL A C 1
ATOM 3350 O O . VAL A 1 423 ? 1.942 30.531 -7.492 1 98.56 423 VAL A O 1
ATOM 3353 N N . LEU A 1 424 ? 2.533 32.188 -6.121 1 98.69 424 LEU A N 1
ATOM 3354 C CA . LEU A 1 424 ? 1.307 32.219 -5.332 1 98.69 424 LEU A CA 1
ATOM 3355 C C . LEU A 1 424 ? 0.362 33.312 -5.816 1 98.69 424 LEU A C 1
ATOM 3357 O O . LEU A 1 424 ? 0.732 34.469 -5.848 1 98.69 424 LEU A O 1
ATOM 3361 N N . PHE A 1 425 ? -0.816 32.938 -6.191 1 97.56 425 PHE A N 1
ATOM 3362 C CA . PHE A 1 425 ? -1.714 33.844 -6.91 1 97.56 425 PHE A CA 1
ATOM 3363 C C . PHE A 1 425 ? -3.121 33.781 -6.328 1 97.56 425 PHE A C 1
ATOM 3365 O O . PHE A 1 425 ? -3.619 32.688 -6.016 1 97.56 425 PHE A O 1
ATOM 3372 N N . GLU A 1 426 ? -3.746 34.875 -6.082 1 96.94 426 GLU A N 1
ATOM 3373 C CA . GLU A 1 426 ? -5.152 34.969 -5.703 1 96.94 426 GLU A CA 1
ATOM 3374 C C . GLU A 1 426 ? -5.996 35.531 -6.848 1 96.94 426 GLU A C 1
ATOM 3376 O O . GLU A 1 426 ? -5.691 36.594 -7.383 1 96.94 426 GLU A O 1
ATOM 3381 N N . VAL A 1 427 ? -6.957 34.781 -7.23 1 97.12 427 VAL A N 1
ATOM 3382 C CA . VAL A 1 427 ? -7.922 35.281 -8.203 1 97.12 427 VAL A CA 1
ATOM 3383 C C . VAL A 1 427 ? -9.016 36.062 -7.48 1 97.12 427 VAL A C 1
ATOM 3385 O O . VAL A 1 427 ? -9.758 35.5 -6.672 1 97.12 427 VAL A O 1
ATOM 3388 N N . GLN A 1 428 ? -9.203 37.281 -7.812 1 95 428 GLN A N 1
ATOM 3389 C CA . GLN A 1 428 ? -10.086 38.188 -7.07 1 95 428 GLN A CA 1
ATOM 3390 C C . GLN A 1 428 ? -11.531 38.062 -7.559 1 95 428 GLN A C 1
ATOM 3392 O O . GLN A 1 428 ? -11.773 37.875 -8.75 1 95 428 GLN A O 1
ATOM 3397 N N . GLY A 1 429 ? -12.398 38.062 -6.645 1 94.62 429 GLY A N 1
ATOM 3398 C CA . GLY A 1 429 ? -13.82 38.25 -6.898 1 94.62 429 GLY A CA 1
ATOM 3399 C C . GLY A 1 429 ? -14.352 39.562 -6.398 1 94.62 429 GLY A C 1
ATOM 3400 O O . GLY A 1 429 ? -13.57 40.438 -6.004 1 94.62 429 GLY A O 1
ATOM 3401 N N . PRO A 1 430 ? -15.695 39.75 -6.457 1 95.31 430 PRO A N 1
ATOM 3402 C CA . PRO A 1 430 ? -16.297 41.031 -6.086 1 95.31 430 PRO A CA 1
ATOM 3403 C C . PRO A 1 430 ? -16.016 41.406 -4.633 1 95.31 430 PRO A C 1
ATOM 3405 O O . PRO A 1 430 ? -15.836 42.594 -4.324 1 95.31 430 PRO A O 1
ATOM 3408 N N . ASN A 1 431 ? -15.953 40.469 -3.732 1 95.19 431 ASN A N 1
ATOM 3409 C CA . ASN A 1 431 ? -15.844 40.781 -2.311 1 95.19 431 ASN A CA 1
ATOM 3410 C C . ASN A 1 431 ? -14.594 40.156 -1.696 1 95.19 431 ASN A C 1
ATOM 3412 O O . ASN A 1 431 ? -14.562 39.906 -0.495 1 95.19 431 ASN A O 1
ATOM 3416 N N . GLY A 1 432 ? -13.609 39.875 -2.529 1 94 432 GLY A N 1
ATOM 3417 C CA . GLY A 1 432 ? -12.398 39.188 -2.119 1 94 432 GLY A CA 1
ATOM 3418 C C . GLY A 1 432 ? -12.031 38.031 -3.033 1 94 432 GLY A C 1
ATOM 3419 O O . GLY A 1 432 ? -12.656 37.844 -4.082 1 94 432 GLY A O 1
ATOM 3420 N N . PRO A 1 433 ? -11.078 37.281 -2.617 1 95.88 433 PRO A N 1
ATOM 3421 C CA . PRO A 1 433 ? -10.648 36.188 -3.52 1 95.88 433 PRO A CA 1
ATOM 3422 C C . PRO A 1 433 ? -11.75 35.188 -3.793 1 95.88 433 PRO A C 1
ATOM 3424 O O . PRO A 1 433 ? -12.516 34.844 -2.889 1 95.88 433 PRO A O 1
ATOM 3427 N N . LYS A 1 434 ? -11.891 34.75 -4.996 1 96.19 434 LYS A N 1
ATOM 3428 C CA . LYS A 1 434 ? -12.812 33.688 -5.348 1 96.19 434 LYS A CA 1
ATOM 3429 C C . LYS A 1 434 ? -12.078 32.344 -5.477 1 96.19 434 LYS A C 1
ATOM 3431 O O . LYS A 1 434 ? -12.703 31.297 -5.477 1 96.19 434 LYS A O 1
ATOM 3436 N N . GLU A 1 435 ? -10.758 32.406 -5.613 1 96.31 435 GLU A N 1
ATOM 3437 C CA . GLU A 1 435 ? -9.875 31.234 -5.668 1 96.31 435 GLU A CA 1
ATOM 3438 C C . GLU A 1 435 ? -8.438 31.609 -5.316 1 96.31 435 GLU A C 1
ATOM 3440 O O . GLU A 1 435 ? -8.016 32.75 -5.547 1 96.31 435 GLU A O 1
ATOM 3445 N N . VAL A 1 436 ? -7.742 30.703 -4.746 1 97.81 436 VAL A N 1
ATOM 3446 C CA . VAL A 1 436 ? -6.328 30.906 -4.445 1 97.81 436 VAL A CA 1
ATOM 3447 C C . VAL A 1 436 ? -5.504 29.781 -5.07 1 97.81 436 VAL A C 1
ATOM 3449 O O . VAL A 1 436 ? -5.785 28.594 -4.859 1 97.81 436 VAL A O 1
ATOM 3452 N N . LEU A 1 437 ? -4.488 30.109 -5.852 1 98.06 437 LEU A N 1
ATOM 3453 C CA . LEU A 1 437 ? -3.867 29.141 -6.746 1 98.06 437 LEU A CA 1
ATOM 3454 C C . LEU A 1 437 ? -2.357 29.094 -6.531 1 98.06 437 LEU A C 1
ATOM 3456 O O . LEU A 1 437 ? -1.763 30.062 -6.051 1 98.06 437 LEU A O 1
ATOM 3460 N N . LEU A 1 438 ? -1.77 27.984 -6.812 1 98.31 438 LEU A N 1
ATOM 3461 C CA . LEU A 1 438 ? -0.332 27.797 -6.973 1 98.31 438 LEU A CA 1
ATOM 3462 C C . LEU A 1 438 ? 0.043 27.719 -8.453 1 98.31 438 LEU A C 1
ATOM 3464 O O . LEU A 1 438 ? -0.509 26.906 -9.195 1 98.31 438 LEU A O 1
ATOM 3468 N N . ASN A 1 439 ? 0.938 28.609 -8.867 1 97.44 439 ASN A N 1
ATOM 3469 C CA . ASN A 1 439 ? 1.325 28.75 -10.266 1 97.44 439 ASN A CA 1
ATOM 3470 C C . ASN A 1 439 ? 0.128 29.094 -11.148 1 97.44 439 ASN A C 1
ATOM 3472 O O . ASN A 1 439 ? 0.065 28.688 -12.305 1 97.44 439 ASN A O 1
ATOM 3476 N N . GLY A 1 440 ? -0.856 29.656 -10.547 1 97.25 440 GLY A N 1
ATOM 3477 C CA . GLY A 1 440 ? -2.059 30.031 -11.281 1 97.25 440 GLY A CA 1
ATOM 3478 C C . GLY A 1 440 ? -2.838 28.844 -11.797 1 97.25 440 GLY A C 1
ATOM 3479 O O . GLY A 1 440 ? -3.752 29 -12.609 1 97.25 440 GLY A O 1
ATOM 3480 N N . GLN A 1 441 ? -2.521 27.656 -11.367 1 97.19 441 GLN A N 1
ATOM 3481 C CA . GLN A 1 441 ? -3.096 26.438 -11.914 1 97.19 441 GLN A CA 1
ATOM 3482 C C . GLN A 1 441 ? -4.16 25.859 -10.984 1 97.19 441 GLN A C 1
ATOM 3484 O O . GLN A 1 441 ? -4.027 25.938 -9.758 1 97.19 441 GLN A O 1
ATOM 3489 N N . LYS A 1 442 ? -5.148 25.234 -11.57 1 95.31 442 LYS A N 1
ATOM 3490 C CA . LYS A 1 442 ? -6.117 24.453 -10.812 1 95.31 442 LYS A CA 1
ATOM 3491 C C . LYS A 1 442 ? -5.57 23.062 -10.484 1 95.31 442 LYS A C 1
ATOM 3493 O O . LYS A 1 442 ? -4.578 22.625 -11.07 1 95.31 442 LYS A O 1
ATOM 3498 N N . TRP A 1 443 ? -6.203 22.406 -9.523 1 95.81 443 TRP A N 1
ATOM 3499 C CA . TRP A 1 443 ? -5.871 21.031 -9.172 1 95.81 443 TRP A CA 1
ATOM 3500 C C . TRP A 1 443 ? -5.906 20.141 -10.398 1 95.81 443 TRP A C 1
ATOM 3502 O O . TRP A 1 443 ? -5.086 19.219 -10.531 1 95.81 443 TRP A O 1
ATOM 3512 N N . SER A 1 444 ? -6.812 20.375 -11.32 1 93.94 444 SER A N 1
ATOM 3513 C CA . SER A 1 444 ? -7.082 19.516 -12.461 1 93.94 444 SER A CA 1
ATOM 3514 C C . SER A 1 444 ? -6.035 19.703 -13.555 1 93.94 444 SER A C 1
ATOM 3516 O O . SER A 1 444 ? -5.965 18.922 -14.5 1 93.94 444 SER A O 1
ATOM 3518 N N . ALA A 1 445 ? -5.234 20.797 -13.422 1 95.94 445 ALA A N 1
ATOM 3519 C CA . ALA A 1 445 ? -4.184 21 -14.414 1 95.94 445 ALA A CA 1
ATOM 3520 C C . ALA A 1 445 ? -3.164 19.859 -14.375 1 95.94 445 ALA A C 1
ATOM 3522 O O . ALA A 1 445 ? -3.037 19.172 -13.367 1 95.94 445 ALA A O 1
ATOM 3523 N N . PRO A 1 446 ? -2.492 19.625 -15.469 1 94.44 446 PRO A N 1
ATOM 3524 C CA . PRO A 1 446 ? -1.452 18.594 -15.453 1 94.44 446 PRO A CA 1
ATOM 3525 C C . PRO A 1 446 ? -0.401 18.828 -14.367 1 94.44 446 PRO A C 1
ATOM 3527 O O . PRO A 1 446 ? -0.077 19.984 -14.062 1 94.44 446 PRO A O 1
ATOM 3530 N N . VAL A 1 447 ? 0.063 17.781 -13.875 1 95.88 447 VAL A N 1
ATOM 3531 C CA . VAL A 1 447 ? 1.139 17.891 -12.891 1 95.88 447 VAL A CA 1
ATOM 3532 C C . VAL A 1 447 ? 2.371 18.516 -13.539 1 95.88 447 VAL A C 1
ATOM 3534 O O . VAL A 1 447 ? 2.838 18.047 -14.578 1 95.88 447 VAL A O 1
ATOM 3537 N N . SER A 1 448 ? 2.861 19.516 -13.008 1 94.69 448 SER A N 1
ATOM 3538 C CA . SER A 1 448 ? 4 20.234 -13.578 1 94.69 448 SER A CA 1
ATOM 3539 C C . SER A 1 448 ? 5.258 20.016 -12.742 1 94.69 448 SER A C 1
ATOM 3541 O O . SER A 1 448 ? 6.375 20.141 -13.25 1 94.69 448 SER A O 1
ATOM 3543 N N . GLU A 1 449 ? 5.125 19.734 -11.484 1 96.12 449 GLU A N 1
ATOM 3544 C CA . GLU A 1 449 ? 6.266 19.516 -10.602 1 96.12 449 GLU A CA 1
ATOM 3545 C C . GLU A 1 449 ? 6.684 18.047 -10.586 1 96.12 449 GLU A C 1
ATOM 3547 O O . GLU A 1 449 ? 6.02 17.219 -9.961 1 96.12 449 GLU A O 1
ATOM 3552 N N . LEU A 1 450 ? 7.773 17.766 -11.227 1 96.81 450 LEU A N 1
ATOM 3553 C CA . LEU A 1 450 ? 8.289 16.406 -11.383 1 96.81 450 LEU A CA 1
ATOM 3554 C C . LEU A 1 450 ? 9.75 16.328 -10.938 1 96.81 450 LEU A C 1
ATOM 3556 O O . LEU A 1 450 ? 10.633 16.047 -11.742 1 96.81 450 LEU A O 1
ATOM 3560 N N . PRO A 1 451 ? 9.984 16.531 -9.633 1 97.69 451 PRO A N 1
ATOM 3561 C CA . PRO A 1 451 ? 11.375 16.438 -9.18 1 97.69 451 PRO A CA 1
ATOM 3562 C C . PRO A 1 451 ? 11.961 15.039 -9.336 1 97.69 451 PRO A C 1
ATOM 3564 O O . PRO A 1 451 ? 11.242 14.047 -9.203 1 97.69 451 PRO A O 1
ATOM 3567 N N . ARG A 1 452 ? 13.273 15.039 -9.578 1 97.12 452 ARG A N 1
ATOM 3568 C CA . ARG A 1 452 ? 13.984 13.766 -9.68 1 97.12 452 ARG A CA 1
ATOM 3569 C C . ARG A 1 452 ? 14.359 13.242 -8.297 1 97.12 452 ARG A C 1
ATOM 3571 O O . ARG A 1 452 ? 14.812 14.008 -7.438 1 97.12 452 ARG A O 1
ATOM 3578 N N . ILE A 1 453 ? 14.195 12.008 -8.07 1 97.25 453 ILE A N 1
ATOM 3579 C CA . ILE A 1 453 ? 14.57 11.398 -6.801 1 97.25 453 ILE A CA 1
ATOM 3580 C C . ILE A 1 453 ? 16.047 11.641 -6.535 1 97.25 453 ILE A C 1
ATOM 3582 O O . ILE A 1 453 ? 16.875 11.602 -7.453 1 97.25 453 ILE A O 1
ATOM 3586 N N . GLY A 1 454 ? 16.406 11.984 -5.305 1 97.25 454 GLY A N 1
ATOM 3587 C CA . GLY A 1 454 ? 17.797 12.195 -4.902 1 97.25 454 GLY A CA 1
ATOM 3588 C C . GLY A 1 454 ? 18.297 13.594 -5.18 1 97.25 454 GLY A C 1
ATOM 3589 O O . GLY A 1 454 ? 19.344 14 -4.668 1 97.25 454 GLY A O 1
ATOM 3590 N N . SER A 1 455 ? 17.578 14.367 -5.906 1 97.81 455 SER A N 1
ATOM 3591 C CA . SER A 1 455 ? 18.016 15.719 -6.27 1 97.81 455 SER A CA 1
ATOM 3592 C C . SER A 1 455 ? 17.797 16.703 -5.125 1 97.81 455 SER A C 1
ATOM 3594 O O . SER A 1 455 ? 17.016 16.422 -4.211 1 97.81 455 SER A O 1
ATOM 3596 N N . THR A 1 456 ? 18.516 17.75 -5.172 1 98.19 456 THR A N 1
ATOM 3597 C CA . THR A 1 456 ? 18.312 18.906 -4.312 1 98.19 456 THR A CA 1
ATOM 3598 C C . THR A 1 456 ? 17.984 20.141 -5.145 1 98.19 456 THR A C 1
ATOM 3600 O O . THR A 1 456 ? 18.766 20.547 -5.996 1 98.19 456 THR A O 1
ATOM 3603 N N . GLU A 1 457 ? 16.859 20.672 -4.852 1 98.31 457 GLU A N 1
ATOM 3604 C CA . GLU A 1 457 ? 16.391 21.828 -5.602 1 98.31 457 GLU A CA 1
ATOM 3605 C C . GLU A 1 457 ? 16.234 23.047 -4.695 1 98.31 457 GLU A C 1
ATOM 3607 O O . GLU A 1 457 ? 16.078 22.906 -3.479 1 98.31 457 GLU A O 1
ATOM 3612 N N . GLU A 1 458 ? 16.391 24.188 -5.32 1 98.5 458 GLU A N 1
ATOM 3613 C CA . GLU A 1 458 ? 15.914 25.406 -4.699 1 98.5 458 GLU A CA 1
ATOM 3614 C C . GLU A 1 458 ? 14.508 25.75 -5.184 1 98.5 458 GLU A C 1
ATOM 3616 O O . GLU A 1 458 ? 14.258 25.812 -6.387 1 98.5 458 GLU A O 1
ATOM 3621 N N . TRP A 1 459 ? 13.609 25.875 -4.281 1 98.75 459 TRP A N 1
ATOM 3622 C CA . TRP A 1 459 ? 12.25 26.328 -4.59 1 98.75 459 TRP A CA 1
ATOM 3623 C C . TRP A 1 459 ? 12.062 27.781 -4.199 1 98.75 459 TRP A C 1
ATOM 3625 O O . TRP A 1 459 ? 12.359 28.172 -3.066 1 98.75 459 TRP A O 1
ATOM 3635 N N . GLU A 1 460 ? 11.617 28.578 -5.105 1 98.75 460 GLU A N 1
ATOM 3636 C CA . GLU A 1 460 ? 11.281 29.984 -4.863 1 98.75 460 GLU A CA 1
ATOM 3637 C C . GLU A 1 460 ? 9.766 30.172 -4.836 1 98.75 460 GLU A C 1
ATOM 3639 O O . GLU A 1 460 ? 9.094 30.031 -5.859 1 98.75 460 GLU A O 1
ATOM 3644 N N . PHE A 1 461 ? 9.273 30.484 -3.693 1 98.81 461 PHE A N 1
ATOM 3645 C CA . PHE A 1 461 ? 7.879 30.891 -3.586 1 98.81 461 PHE A CA 1
ATOM 3646 C C . PHE A 1 461 ? 7.73 32.375 -3.836 1 98.81 461 PHE A C 1
ATOM 3648 O O . PHE A 1 461 ? 8.203 33.219 -3.043 1 98.81 461 PHE A O 1
ATOM 3655 N N . VAL A 1 462 ? 7.094 32.75 -4.918 1 98.88 462 VAL A N 1
ATOM 3656 C CA . VAL A 1 462 ? 6.855 34.125 -5.285 1 98.88 462 VAL A CA 1
ATOM 3657 C C . VAL A 1 462 ? 5.438 34.531 -4.895 1 98.88 462 VAL A C 1
ATOM 3659 O O . VAL A 1 462 ? 4.48 34.25 -5.613 1 98.88 462 VAL A O 1
ATOM 3662 N N . ASN A 1 463 ? 5.332 35.281 -3.801 1 98.81 463 ASN A N 1
ATOM 3663 C CA . ASN A 1 463 ? 4.012 35.594 -3.264 1 98.81 463 ASN A CA 1
ATOM 3664 C C . ASN A 1 463 ? 3.459 36.875 -3.828 1 98.81 463 ASN A C 1
ATOM 3666 O O . ASN A 1 463 ? 3.855 37.969 -3.395 1 98.81 463 ASN A O 1
ATOM 3670 N N . LEU A 1 464 ? 2.527 36.781 -4.688 1 98.38 464 LEU A N 1
ATOM 3671 C CA . LEU A 1 464 ? 1.913 37.969 -5.316 1 98.38 464 LEU A CA 1
ATOM 3672 C C . LEU A 1 464 ? 0.731 38.469 -4.492 1 98.38 464 LEU A C 1
ATOM 3674 O O . LEU A 1 464 ? 0.085 39.438 -4.859 1 98.38 464 LEU A O 1
ATOM 3678 N N . THR A 1 465 ? 0.435 37.812 -3.396 1 97 465 THR A N 1
ATOM 3679 C CA . THR A 1 465 ? -0.784 38.062 -2.633 1 97 465 THR A CA 1
ATOM 3680 C C . THR A 1 465 ? -0.494 38.906 -1.415 1 97 465 THR A C 1
ATOM 3682 O O . THR A 1 465 ? 0.659 39.281 -1.156 1 97 465 THR A O 1
ATOM 3685 N N . GLN A 1 466 ? -1.554 39.25 -0.661 1 94.88 466 GLN A N 1
ATOM 3686 C CA . GLN A 1 466 ? -1.419 40.156 0.479 1 94.88 466 GLN A CA 1
ATOM 3687 C C . GLN A 1 466 ? -1.328 39.375 1.788 1 94.88 466 GLN A C 1
ATOM 3689 O O . GLN A 1 466 ? -1.099 39.969 2.85 1 94.88 466 GLN A O 1
ATOM 3694 N N . ASP A 1 467 ? -1.442 38.094 1.736 1 96.19 467 ASP A N 1
ATOM 3695 C CA . ASP A 1 467 ? -1.396 37.25 2.922 1 96.19 467 ASP A CA 1
ATOM 3696 C C . ASP A 1 467 ? -0.069 36.5 3.008 1 96.19 467 ASP A C 1
ATOM 3698 O O . ASP A 1 467 ? 0.558 36.219 1.985 1 96.19 467 ASP A O 1
ATOM 3702 N N . ALA A 1 468 ? 0.366 36.25 4.273 1 98.31 468 ALA A N 1
ATOM 3703 C CA . ALA A 1 468 ? 1.398 35.219 4.441 1 98.31 468 ALA A CA 1
ATOM 3704 C C . ALA A 1 468 ? 0.826 33.812 4.238 1 98.31 468 ALA A C 1
ATOM 3706 O O . ALA A 1 468 ? -0.244 33.5 4.762 1 98.31 468 ALA A O 1
ATOM 3707 N N . HIS A 1 469 ? 1.447 33.062 3.377 1 98.69 469 HIS A N 1
ATOM 3708 C CA . HIS A 1 469 ? 1.009 31.703 3.129 1 98.69 469 HIS A CA 1
ATOM 3709 C C . HIS A 1 469 ? 1.974 30.703 3.746 1 98.69 469 HIS A C 1
ATOM 3711 O O . HIS A 1 469 ? 3.148 30.641 3.373 1 98.69 469 HIS A O 1
ATOM 3717 N N . PRO A 1 470 ? 1.566 29.906 4.777 1 98.81 470 PRO A N 1
ATOM 3718 C CA . PRO A 1 470 ? 2.387 28.766 5.207 1 98.81 470 PRO A CA 1
ATOM 3719 C C . PRO A 1 470 ? 2.439 27.656 4.164 1 98.81 470 PRO A C 1
ATOM 3721 O O . PRO A 1 470 ? 1.483 26.875 4.027 1 98.81 470 PRO A O 1
ATOM 3724 N N . MET A 1 471 ? 3.537 27.516 3.496 1 98.88 471 MET A N 1
ATOM 3725 C CA . MET A 1 471 ? 3.691 26.547 2.426 1 98.88 471 MET A CA 1
ATOM 3726 C C . MET A 1 471 ? 4.207 25.219 2.973 1 98.88 471 MET A C 1
ATOM 3728 O O . MET A 1 471 ? 5.254 25.172 3.619 1 98.88 471 MET A O 1
ATOM 3732 N N . HIS A 1 472 ? 3.449 24.172 2.721 1 98.75 472 HIS A N 1
ATOM 3733 C CA . HIS A 1 472 ? 3.75 22.828 3.203 1 98.75 472 HIS A CA 1
ATOM 3734 C C . HIS A 1 472 ? 4.043 21.875 2.047 1 98.75 472 HIS A C 1
ATOM 3736 O O . HIS A 1 472 ? 3.328 21.875 1.041 1 98.75 472 HIS A O 1
ATOM 3742 N N . LEU A 1 473 ? 5.098 21.156 2.17 1 98.62 473 LEU A N 1
ATOM 3743 C CA . LEU A 1 473 ? 5.43 20.094 1.231 1 98.62 473 LEU A CA 1
ATOM 3744 C C . LEU A 1 473 ? 5.312 18.719 1.896 1 98.62 473 LEU A C 1
ATOM 3746 O O . LEU A 1 473 ? 5.883 18.5 2.965 1 98.62 473 LEU A O 1
ATOM 3750 N N . HIS A 1 474 ? 4.523 17.828 1.256 1 98.69 474 HIS A N 1
ATOM 3751 C CA . HIS A 1 474 ? 4.477 16.438 1.719 1 98.69 474 HIS A CA 1
ATOM 3752 C C . HIS A 1 474 ? 5.805 15.734 1.474 1 98.69 474 HIS A C 1
ATOM 3754 O O . HIS A 1 474 ? 6.551 16.094 0.567 1 98.69 474 HIS A O 1
ATOM 3760 N N . LEU A 1 475 ? 6.133 14.711 2.32 1 98.38 475 LEU A N 1
ATOM 3761 C CA . LEU A 1 475 ? 7.27 13.797 2.191 1 98.38 475 LEU A CA 1
ATOM 3762 C C . LEU A 1 475 ? 8.555 14.461 2.672 1 98.38 475 LEU A C 1
ATOM 3764 O O . LEU A 1 475 ? 9.484 13.781 3.115 1 98.38 475 LEU A O 1
ATOM 3768 N N . ILE A 1 476 ? 8.68 15.789 2.713 1 96.31 476 ILE A N 1
ATOM 3769 C CA . ILE A 1 476 ? 9.969 16.469 2.705 1 96.31 476 ILE A CA 1
ATOM 3770 C C . ILE A 1 476 ? 10.125 17.297 3.98 1 96.31 476 ILE A C 1
ATOM 3772 O O . ILE A 1 476 ? 9.188 17.953 4.418 1 96.31 476 ILE A O 1
ATOM 3776 N N . GLN A 1 477 ? 11.273 17.188 4.609 1 97.69 477 GLN A N 1
ATOM 3777 C CA . GLN A 1 477 ? 11.836 18.203 5.492 1 97.69 477 GLN A CA 1
ATOM 3778 C C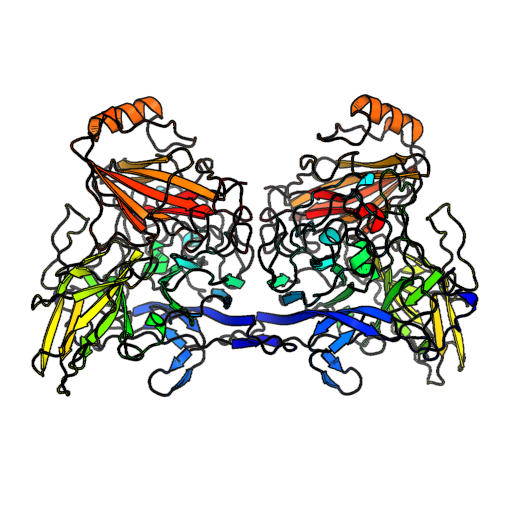 . GLN A 1 477 ? 12.867 19.062 4.762 1 97.69 477 GLN A C 1
ATOM 3780 O O . GLN A 1 477 ? 13.875 18.547 4.281 1 97.69 477 GLN A O 1
ATOM 3785 N N . PHE A 1 478 ? 12.633 20.312 4.605 1 98.5 478 PHE A N 1
ATOM 3786 C CA . PHE A 1 478 ? 13.492 21.203 3.826 1 98.5 478 PHE A CA 1
ATOM 3787 C C . PHE A 1 478 ? 14.188 22.203 4.727 1 98.5 478 PHE A C 1
ATOM 3789 O O . PHE A 1 478 ? 13.961 22.234 5.938 1 98.5 478 PHE A O 1
ATOM 3796 N N . GLN A 1 479 ? 15.047 23.062 4.16 1 98.25 479 GLN A N 1
ATOM 3797 C CA . GLN A 1 479 ? 15.742 24.156 4.844 1 98.25 479 GLN A CA 1
ATOM 3798 C C . GLN A 1 479 ? 15.375 25.5 4.246 1 98.25 479 GLN A C 1
ATOM 3800 O O . GLN A 1 479 ? 15.328 25.656 3.023 1 98.25 479 GLN A O 1
ATOM 3805 N N . VAL A 1 480 ? 15.039 26.422 5.129 1 98.69 480 VAL A N 1
ATOM 3806 C CA . VAL A 1 480 ? 14.797 27.797 4.672 1 98.69 480 VAL A CA 1
ATOM 3807 C C . VAL A 1 480 ? 16.125 28.453 4.312 1 98.69 480 VAL A C 1
ATOM 3809 O O . VAL A 1 480 ? 17.078 28.422 5.098 1 98.69 480 VAL A O 1
ATOM 3812 N N . TYR A 1 481 ? 16.203 29.016 3.154 1 98.19 481 TYR A N 1
ATOM 3813 C CA . TYR A 1 481 ? 17.438 29.641 2.682 1 98.19 481 TYR A CA 1
ATOM 3814 C C . TYR A 1 481 ? 17.438 31.141 2.949 1 98.19 481 TYR A C 1
ATOM 3816 O O . TYR A 1 481 ? 18.281 31.641 3.688 1 98.19 481 TYR A O 1
ATOM 3824 N N . ASN A 1 482 ? 16.516 31.859 2.354 1 98.5 482 ASN A N 1
ATOM 3825 C CA . ASN A 1 482 ? 16.375 33.281 2.605 1 98.5 482 ASN A CA 1
ATOM 3826 C C . ASN A 1 482 ? 15.055 33.844 2.066 1 98.5 482 ASN A C 1
ATOM 3828 O O . ASN A 1 482 ? 14.266 33.094 1.49 1 98.5 482 ASN A O 1
ATOM 3832 N N . ARG A 1 483 ? 14.797 35.094 2.348 1 98.75 483 ARG A N 1
ATOM 3833 C CA . ARG A 1 483 ? 13.656 35.875 1.839 1 98.75 483 ARG A CA 1
ATOM 3834 C C . ARG A 1 483 ? 14.117 37.188 1.245 1 98.75 483 ARG A C 1
ATOM 3836 O O . ARG A 1 483 ? 15.109 37.75 1.687 1 98.75 483 ARG A O 1
ATOM 3843 N N . GLN A 1 484 ? 13.383 37.625 0.248 1 98.81 484 GLN A N 1
ATOM 3844 C CA . GLN A 1 484 ? 13.766 38.906 -0.394 1 98.81 484 GLN A CA 1
ATOM 3845 C C . GLN A 1 484 ? 12.555 39.594 -1.01 1 98.81 484 GLN A C 1
ATOM 3847 O O . GLN A 1 484 ? 11.695 38.938 -1.611 1 98.81 484 GLN A O 1
ATOM 3852 N N . ALA A 1 485 ? 12.461 40.875 -0.8 1 98.69 485 ALA A N 1
ATOM 3853 C CA . ALA A 1 485 ? 11.391 41.656 -1.407 1 98.69 485 ALA A CA 1
ATOM 3854 C C . ALA A 1 485 ? 11.562 41.75 -2.92 1 98.69 485 ALA A C 1
ATOM 3856 O O . ALA A 1 485 ? 12.68 41.594 -3.432 1 98.69 485 ALA A O 1
ATOM 3857 N N . PHE A 1 486 ? 10.531 42 -3.652 1 98.75 486 PHE A N 1
ATOM 3858 C CA . PHE A 1 486 ? 10.562 42.156 -5.102 1 98.75 486 PHE A CA 1
ATOM 3859 C C . PHE A 1 486 ? 9.445 43.062 -5.57 1 98.75 486 PHE A C 1
ATOM 3861 O O . PHE A 1 486 ? 8.562 43.438 -4.789 1 98.75 486 PHE A O 1
ATOM 3868 N N . LYS A 1 487 ? 9.492 43.5 -6.809 1 98.62 487 LYS A N 1
ATOM 3869 C CA . LYS A 1 487 ? 8.5 44.375 -7.41 1 98.62 487 LYS A CA 1
ATOM 3870 C C . LYS A 1 487 ? 7.246 43.594 -7.816 1 98.62 487 LYS A C 1
ATOM 3872 O O . LYS A 1 487 ? 7.078 43.25 -8.992 1 98.62 487 LYS A O 1
ATOM 3877 N N . VAL A 1 488 ? 6.312 43.531 -6.938 1 98.62 488 VAL A N 1
ATOM 3878 C CA . VAL A 1 488 ? 5.156 42.656 -7.059 1 98.62 488 VAL A CA 1
ATOM 3879 C C . VAL A 1 488 ? 4.344 43.031 -8.289 1 98.62 488 VAL A C 1
ATOM 3881 O O . VAL A 1 488 ? 3.99 42.188 -9.102 1 98.62 488 VAL A O 1
ATOM 3884 N N . LYS A 1 489 ? 4.004 44.281 -8.477 1 97.94 489 LYS A N 1
ATOM 3885 C CA . LYS A 1 489 ? 3.135 44.719 -9.562 1 97.94 489 LYS A CA 1
ATOM 3886 C C . LYS A 1 489 ? 3.766 44.438 -10.922 1 97.94 489 LYS A C 1
ATOM 3888 O O . LYS A 1 489 ? 3.104 43.938 -11.82 1 97.94 489 LYS A O 1
ATOM 3893 N N . GLU A 1 490 ? 5.02 44.812 -11.07 1 98.5 490 GLU A N 1
ATOM 3894 C CA . GLU A 1 490 ? 5.723 44.594 -12.328 1 98.5 490 GLU A CA 1
ATOM 3895 C C . GLU A 1 490 ? 5.832 43.125 -12.664 1 98.5 490 GLU A C 1
ATOM 3897 O O . GLU A 1 490 ? 5.594 42.719 -13.805 1 98.5 490 GLU A O 1
ATOM 3902 N N . TYR A 1 491 ? 6.203 42.344 -11.656 1 98.69 491 TYR A N 1
ATOM 3903 C CA . TYR A 1 491 ? 6.328 40.906 -11.867 1 98.69 491 TYR A CA 1
ATOM 3904 C C . TYR A 1 491 ? 4.992 40.312 -12.266 1 98.69 491 TYR A C 1
ATOM 3906 O O . TYR A 1 491 ? 4.93 39.469 -13.164 1 98.69 491 TYR A O 1
ATOM 3914 N N . THR A 1 492 ? 3.953 40.719 -11.555 1 98.31 492 THR A N 1
ATOM 3915 C CA . THR A 1 492 ? 2.619 40.188 -11.836 1 98.31 492 THR A CA 1
ATOM 3916 C C . THR A 1 492 ? 2.232 40.469 -13.289 1 98.31 492 THR A C 1
ATOM 3918 O O . THR A 1 492 ? 1.748 39.562 -13.984 1 98.31 492 THR A O 1
ATOM 3921 N N . ASN A 1 493 ? 2.443 41.656 -13.742 1 98.12 493 ASN A N 1
ATOM 3922 C CA . ASN A 1 493 ? 2.1 42.031 -15.109 1 98.12 493 ASN A CA 1
ATOM 3923 C C . ASN A 1 493 ? 2.867 41.188 -16.125 1 98.12 493 ASN A C 1
ATOM 3925 O O . ASN A 1 493 ? 2.283 40.688 -17.094 1 98.12 493 ASN A O 1
ATOM 3929 N N . ASP A 1 494 ? 4.109 41.062 -15.875 1 98.56 494 ASP A N 1
ATOM 3930 C CA . ASP A 1 494 ? 4.949 40.312 -16.812 1 98.56 494 ASP A CA 1
ATOM 3931 C C . ASP A 1 494 ? 4.605 38.812 -16.781 1 98.56 494 ASP A C 1
ATOM 3933 O O . ASP A 1 494 ? 4.633 38.156 -17.828 1 98.56 494 ASP A O 1
ATOM 3937 N N . TRP A 1 495 ? 4.328 38.344 -15.633 1 98.31 495 TRP A N 1
ATOM 3938 C CA . TRP A 1 495 ? 3.971 36.938 -15.492 1 98.31 495 TRP A CA 1
ATOM 3939 C C . TRP A 1 495 ? 2.67 36.625 -16.234 1 98.31 495 TRP A C 1
ATOM 3941 O O . TRP A 1 495 ? 2.564 35.594 -16.922 1 98.31 495 TRP A O 1
ATOM 3951 N N . ILE A 1 496 ? 1.658 37.469 -16.078 1 98 496 ILE A N 1
ATOM 3952 C CA . ILE A 1 496 ? 0.374 37.281 -16.75 1 98 496 ILE A CA 1
ATOM 3953 C C . ILE A 1 496 ? 0.562 37.375 -18.266 1 98 496 ILE A C 1
ATOM 3955 O O . ILE A 1 496 ? -0.05 36.625 -19.031 1 98 496 ILE A O 1
ATOM 3959 N N . ALA A 1 497 ? 1.375 38.344 -18.688 1 98.06 497 ALA A N 1
ATOM 3960 C CA . ALA A 1 497 ? 1.659 38.5 -20.109 1 98.06 497 ALA A CA 1
ATOM 3961 C C . ALA A 1 497 ? 2.27 37.219 -20.688 1 98.06 497 ALA A C 1
ATOM 3963 O O . ALA A 1 497 ? 2.018 36.844 -21.844 1 98.06 497 ALA A O 1
ATOM 3964 N N . LEU A 1 498 ? 3.014 36.562 -19.859 1 97.75 498 LEU A N 1
ATOM 3965 C CA . LEU A 1 498 ? 3.742 35.375 -20.281 1 97.75 498 LEU A CA 1
ATOM 3966 C C . LEU A 1 498 ? 2.848 34.156 -20.234 1 97.75 498 LEU A C 1
ATOM 3968 O O . LEU A 1 498 ? 2.93 33.281 -21.109 1 97.75 498 LEU A O 1
ATOM 3972 N N . ASN A 1 499 ? 2.008 33.969 -19.234 1 97.38 499 ASN A N 1
ATOM 3973 C CA . ASN A 1 499 ? 1.311 32.719 -18.953 1 97.38 499 ASN A CA 1
ATOM 3974 C C . ASN A 1 499 ? -0.191 32.844 -19.203 1 97.38 499 ASN A C 1
ATOM 3976 O O . ASN A 1 499 ? -0.891 31.828 -19.328 1 97.38 499 ASN A O 1
ATOM 3980 N N . GLY A 1 500 ? -0.718 34 -19.234 1 96.88 500 GLY A N 1
ATOM 3981 C CA . GLY A 1 500 ? -2.15 34.25 -19.297 1 96.88 500 GLY A CA 1
ATOM 3982 C C . GLY A 1 500 ? -2.758 34.531 -17.938 1 96.88 500 GLY A C 1
ATOM 3983 O O . GLY A 1 500 ? -2.088 34.406 -16.906 1 96.88 500 GLY A O 1
ATOM 3984 N N . ASN A 1 501 ? -3.955 34.969 -17.953 1 95.94 501 ASN A N 1
ATOM 3985 C CA . ASN A 1 501 ? -4.68 35.25 -16.719 1 95.94 501 ASN A CA 1
ATOM 3986 C C . ASN A 1 501 ? -5.156 33.969 -16.031 1 95.94 501 ASN A C 1
ATOM 3988 O O . ASN A 1 501 ? -5.832 33.156 -16.641 1 95.94 501 ASN A O 1
ATOM 3992 N N . PRO A 1 502 ? -4.832 33.781 -14.781 1 96.75 502 PRO A N 1
ATOM 3993 C CA . PRO A 1 502 ? -5.336 32.625 -14.055 1 96.75 502 PRO A CA 1
ATOM 3994 C C . PRO A 1 502 ? -6.855 32.625 -13.898 1 96.75 502 PRO A C 1
ATOM 3996 O O . PRO A 1 502 ? -7.477 33.688 -13.953 1 96.75 502 PRO A O 1
ATOM 3999 N N . PRO A 1 503 ? -7.488 31.484 -13.656 1 96.56 503 PRO A N 1
ATOM 4000 C CA . PRO A 1 503 ? -6.902 30.156 -13.477 1 96.56 503 PRO A CA 1
ATOM 4001 C C . PRO A 1 503 ? -6.43 29.531 -14.789 1 96.56 503 PRO A C 1
ATOM 4003 O O . PRO A 1 503 ? -7.059 29.734 -15.828 1 96.56 503 PRO A O 1
ATOM 4006 N N . LEU A 1 504 ? -5.379 28.766 -14.703 1 95.88 504 LEU A N 1
ATOM 4007 C CA . LEU A 1 504 ? -4.77 28.125 -15.859 1 95.88 504 LEU A CA 1
ATOM 4008 C C . LEU A 1 504 ? -4.988 26.609 -15.812 1 95.88 504 LEU A C 1
ATOM 4010 O O . LEU A 1 504 ? -5.094 26.031 -14.734 1 95.88 504 LEU A O 1
ATOM 4014 N N . ASN A 1 505 ? -5.012 25.953 -16.938 1 91.44 505 ASN A N 1
ATOM 4015 C CA . ASN A 1 505 ? -5.152 24.5 -17.047 1 91.44 505 ASN A CA 1
ATOM 4016 C C . ASN A 1 505 ? -3.996 23.875 -17.828 1 91.44 505 ASN A C 1
ATOM 4018 O O . ASN A 1 505 ? -4.164 22.844 -18.484 1 91.44 505 ASN A O 1
ATOM 4022 N N . HIS A 1 506 ? -2.941 24.594 -17.891 1 92 506 HIS A N 1
ATOM 4023 C CA . HIS A 1 506 ? -1.714 24.141 -18.531 1 92 506 HIS A CA 1
ATOM 4024 C C . HIS A 1 506 ? -0.493 24.453 -17.672 1 92 506 HIS A C 1
ATOM 4026 O O . HIS A 1 506 ? -0.563 25.297 -16.766 1 92 506 HIS A O 1
ATOM 4032 N N . PRO A 1 507 ? 0.592 23.828 -17.938 1 90.12 507 PRO A N 1
ATOM 4033 C CA . PRO A 1 507 ? 1.812 24.172 -17.203 1 90.12 507 PRO A CA 1
ATOM 4034 C C . PRO A 1 507 ? 2.252 25.609 -17.438 1 90.12 507 PRO A C 1
ATOM 4036 O O . PRO A 1 507 ? 2.104 26.125 -18.562 1 90.12 507 PRO A O 1
ATOM 4039 N N . THR A 1 508 ? 2.811 26.203 -16.453 1 93.69 508 THR A N 1
ATOM 4040 C CA . THR A 1 508 ? 3.23 27.594 -16.547 1 93.69 508 THR A CA 1
ATOM 4041 C C . THR A 1 508 ? 4.672 27.688 -17.031 1 93.69 508 THR A C 1
ATOM 4043 O O . THR A 1 508 ? 5.477 26.781 -16.812 1 93.69 508 THR A O 1
ATOM 4046 N N . LYS A 1 509 ? 4.949 28.859 -17.75 1 94.06 509 LYS A N 1
ATOM 4047 C CA . LYS A 1 509 ? 6.309 29.219 -18.141 1 94.06 509 LYS A CA 1
ATOM 4048 C C . LYS A 1 509 ? 7.016 29.984 -17.016 1 94.06 509 LYS A C 1
ATOM 4050 O O . LYS A 1 509 ? 6.41 30.828 -16.359 1 94.06 509 LYS A O 1
ATOM 4055 N N . ARG A 1 510 ? 8.242 29.734 -16.781 1 93.44 510 ARG A N 1
ATOM 4056 C CA . ARG A 1 510 ? 9.023 30.344 -15.711 1 93.44 510 ARG A CA 1
ATOM 4057 C C . ARG A 1 510 ? 9.375 31.797 -16.047 1 93.44 510 ARG A C 1
ATOM 4059 O O . ARG A 1 510 ? 9.836 32.094 -17.141 1 93.44 5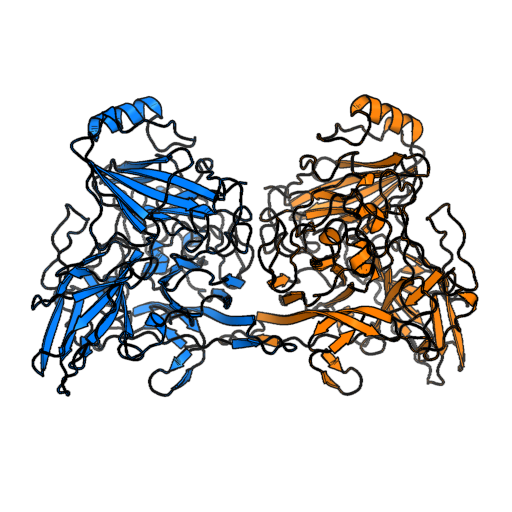10 ARG A O 1
ATOM 4066 N N . LEU A 1 511 ? 9.164 32.594 -15.094 1 97.62 511 LEU A N 1
ATOM 4067 C CA . LEU A 1 511 ? 9.664 33.969 -15.125 1 97.62 511 LEU A CA 1
ATOM 4068 C C . LEU A 1 511 ? 10.664 34.188 -14 1 97.62 511 LEU A C 1
ATOM 4070 O O . LEU A 1 511 ? 10.32 34.125 -12.82 1 97.62 511 LEU A O 1
ATOM 4074 N N . SER A 1 512 ? 11.836 34.531 -14.375 1 97.88 512 SER A N 1
ATOM 4075 C CA . SER A 1 512 ? 12.875 34.781 -13.383 1 97.88 512 SER A CA 1
ATOM 4076 C C . SER A 1 512 ? 12.5 35.906 -12.445 1 97.88 512 SER A C 1
ATOM 4078 O O . SER A 1 512 ? 11.945 36.938 -12.883 1 97.88 512 SER A O 1
ATOM 4080 N N . VAL A 1 513 ? 12.836 35.781 -11.188 1 98.44 513 VAL A N 1
ATOM 4081 C CA . VAL A 1 513 ? 12.531 36.844 -10.211 1 98.44 513 VAL A CA 1
ATOM 4082 C C . VAL A 1 513 ? 13.664 37.844 -10.164 1 98.44 513 VAL A C 1
ATOM 4084 O O . VAL A 1 513 ? 13.492 38.969 -9.664 1 98.44 513 VAL A O 1
ATOM 4087 N N . LYS A 1 514 ? 14.828 37.719 -10.664 1 97.12 514 LYS A N 1
ATOM 4088 C CA . LYS A 1 514 ? 16.078 38.438 -10.5 1 97.12 514 LYS A CA 1
ATOM 4089 C C . LYS A 1 514 ? 15.898 39.906 -10.859 1 97.12 514 LYS A C 1
ATOM 4091 O O . LYS A 1 514 ? 16.328 40.812 -10.117 1 97.12 514 LYS A O 1
ATOM 4096 N N . PRO A 1 515 ? 15.234 40.125 -12.047 1 98.31 515 PRO A N 1
ATOM 4097 C CA . PRO A 1 515 ? 15.125 41.562 -12.43 1 98.31 515 PRO A CA 1
ATOM 4098 C C . PRO A 1 515 ? 14.188 42.344 -11.523 1 98.31 515 PRO A C 1
ATOM 4100 O O . PRO A 1 515 ? 14.172 43.562 -11.578 1 98.31 515 PRO A O 1
ATOM 4103 N N . TYR A 1 516 ? 13.5 41.625 -10.695 1 98.75 516 TYR A N 1
ATOM 4104 C CA . TYR A 1 516 ? 12.438 42.281 -9.938 1 98.75 516 TYR A CA 1
ATOM 4105 C C . TYR A 1 516 ? 12.805 42.438 -8.469 1 98.75 516 TYR A C 1
ATOM 4107 O O . TYR A 1 516 ? 12.102 43.094 -7.699 1 98.75 516 TYR A O 1
ATOM 4115 N N . LEU A 1 517 ? 13.836 41.875 -8.078 1 98.75 517 LEU A N 1
ATOM 4116 C CA . LEU A 1 517 ? 14.211 41.781 -6.676 1 98.75 517 LEU A CA 1
ATOM 4117 C C . LEU A 1 517 ? 14.562 43.156 -6.129 1 98.75 517 LEU A C 1
ATOM 4119 O O . LEU A 1 517 ? 15.117 44 -6.852 1 98.75 517 LEU A O 1
ATOM 4123 N N . ILE A 1 518 ? 14.227 43.344 -4.91 1 98.5 518 ILE A N 1
ATOM 4124 C CA . ILE A 1 518 ? 14.5 44.594 -4.195 1 98.5 518 ILE A CA 1
ATOM 4125 C C . ILE A 1 518 ? 15.344 44.312 -2.961 1 98.5 518 ILE A C 1
ATOM 4127 O O . ILE A 1 518 ? 15.016 43.406 -2.168 1 98.5 518 ILE A O 1
ATOM 4131 N N . GLY A 1 519 ? 16.406 45.062 -2.84 1 97.81 519 GLY A N 1
ATOM 4132 C CA . GLY A 1 519 ? 17.25 44.938 -1.659 1 97.81 519 GLY A CA 1
ATOM 4133 C C . GLY A 1 519 ? 18 43.625 -1.606 1 97.81 519 GLY A C 1
ATOM 4134 O O . GLY A 1 519 ? 18.094 42.906 -2.613 1 97.81 519 GLY A O 1
ATOM 4135 N N . ASN A 1 520 ? 18.609 43.344 -0.452 1 97.75 520 ASN A N 1
ATOM 4136 C CA . ASN A 1 520 ? 19.375 42.125 -0.231 1 97.75 520 ASN A CA 1
ATOM 4137 C C . ASN A 1 520 ? 18.516 41.031 0.39 1 97.75 520 ASN A C 1
ATOM 4139 O O . ASN A 1 520 ? 17.531 41.312 1.081 1 97.75 520 ASN A O 1
ATOM 4143 N N . PRO A 1 521 ? 18.812 39.812 0.103 1 98.19 521 PRO A N 1
ATOM 4144 C CA . PRO A 1 521 ? 18.125 38.75 0.796 1 98.19 521 PRO A CA 1
ATOM 4145 C C . PRO A 1 521 ? 18.297 38.781 2.311 1 98.19 521 PRO A C 1
ATOM 4147 O O . PRO A 1 521 ? 19.344 39.219 2.795 1 98.19 521 PRO A O 1
ATOM 4150 N N . ILE A 1 522 ? 17.344 38.344 2.949 1 98.12 522 ILE A N 1
ATOM 4151 C CA . ILE A 1 522 ? 17.375 38.25 4.406 1 98.12 522 ILE A CA 1
ATOM 4152 C C . ILE A 1 522 ? 17.438 36.781 4.832 1 98.12 522 ILE A C 1
ATOM 4154 O O . ILE A 1 522 ? 16.578 35.969 4.449 1 98.12 522 ILE A O 1
ATOM 4158 N N . ASN A 1 523 ? 18.422 36.469 5.633 1 97.38 523 ASN A N 1
ATOM 4159 C CA . ASN A 1 523 ? 18.547 35.094 6.152 1 97.38 523 ASN A CA 1
ATOM 4160 C C . ASN A 1 523 ? 17.391 34.75 7.094 1 97.38 523 ASN A C 1
ATOM 4162 O O . ASN A 1 523 ? 16.766 35.656 7.668 1 97.38 523 ASN A O 1
ATOM 4166 N N . PRO A 1 524 ? 17.125 33.531 7.184 1 97 524 PRO A N 1
ATOM 4167 C CA . PRO A 1 524 ? 16.078 33.156 8.148 1 97 524 PRO A CA 1
ATOM 4168 C C . PRO A 1 524 ? 16.484 33.469 9.594 1 97 524 PRO A C 1
ATOM 4170 O O . PRO A 1 524 ? 17.672 33.5 9.914 1 97 524 PRO A O 1
ATOM 4173 N N . ASP A 1 525 ? 15.461 33.656 10.398 1 95.44 525 ASP A N 1
ATOM 4174 C CA . ASP A 1 525 ? 15.727 33.75 11.828 1 95.44 525 ASP A CA 1
ATOM 4175 C C . ASP A 1 525 ? 16.359 32.469 12.367 1 95.44 525 ASP A C 1
ATOM 4177 O O . ASP A 1 525 ? 16.172 31.406 11.805 1 95.44 525 ASP A O 1
ATOM 4181 N N . SER A 1 526 ? 17.078 32.625 13.461 1 95.75 526 SER A N 1
ATOM 4182 C CA . SER A 1 526 ? 17.797 31.484 14.039 1 95.75 526 SER A CA 1
ATOM 4183 C C . SER A 1 526 ? 16.844 30.344 14.375 1 95.75 526 SER A C 1
ATOM 4185 O O . SER A 1 526 ? 17.203 29.172 14.266 1 95.75 526 SER A O 1
ATOM 4187 N N . ASN A 1 527 ? 15.609 30.688 14.766 1 96.31 527 ASN A N 1
ATOM 4188 C CA . ASN A 1 527 ? 14.664 29.672 15.18 1 96.31 527 ASN A CA 1
ATOM 4189 C C . ASN A 1 527 ? 14 29 13.984 1 96.31 527 ASN A C 1
ATOM 4191 O O . ASN A 1 527 ? 13.203 28.062 14.148 1 96.31 527 ASN A O 1
ATOM 4195 N N . GLU A 1 528 ? 14.344 29.391 12.805 1 96.06 528 GLU A N 1
ATOM 4196 C CA . GLU A 1 528 ? 13.836 28.797 11.578 1 96.06 528 GLU A CA 1
ATOM 4197 C C . GLU A 1 528 ? 14.938 28.047 10.828 1 96.06 528 GLU A C 1
ATOM 4199 O O . GLU A 1 528 ? 14.727 27.594 9.703 1 96.06 528 GLU A O 1
ATOM 4204 N N . GLU A 1 529 ? 16.078 27.938 11.422 1 96.19 529 GLU A N 1
ATOM 4205 C CA . GLU A 1 529 ? 17.234 27.391 10.703 1 96.19 529 GLU A CA 1
ATOM 4206 C C . GLU A 1 529 ? 17.281 25.875 10.812 1 96.19 529 GLU A C 1
ATOM 4208 O O . GLU A 1 529 ? 18.203 25.234 10.312 1 96.19 529 GLU A O 1
ATOM 4213 N N . GLY A 1 530 ? 16.312 25.219 11.398 1 96.94 530 GLY A N 1
ATOM 4214 C CA . GLY A 1 530 ? 16.234 23.781 11.453 1 96.94 530 GLY A CA 1
ATOM 4215 C C . GLY A 1 530 ? 15.492 23.172 10.273 1 96.94 530 GLY A C 1
ATOM 4216 O O . GLY A 1 530 ? 15.258 23.844 9.273 1 96.94 530 GLY A O 1
ATOM 4217 N N . TRP A 1 531 ? 15.273 21.828 10.32 1 98.25 531 TRP A N 1
ATOM 4218 C CA . TRP A 1 531 ? 14.438 21.156 9.336 1 98.25 531 TRP A CA 1
ATOM 4219 C C . TRP A 1 531 ? 12.984 21.578 9.469 1 98.25 531 TRP A C 1
ATOM 4221 O O . TRP A 1 531 ? 12.438 21.625 10.578 1 98.25 531 TRP A O 1
ATOM 4231 N N . LYS A 1 532 ? 12.406 21.953 8.375 1 98.56 532 LYS A N 1
ATOM 4232 C CA . LYS A 1 532 ? 11.016 22.391 8.352 1 98.56 532 LYS A CA 1
ATOM 4233 C C . LYS A 1 532 ? 10.234 21.672 7.254 1 98.56 532 LYS A C 1
ATOM 4235 O O . LYS A 1 532 ? 10.812 21.219 6.266 1 98.56 532 LYS A O 1
ATOM 4240 N N . ASP A 1 533 ? 8.938 21.531 7.457 1 98.75 533 ASP A N 1
ATOM 4241 C CA . ASP A 1 533 ? 8.047 21.047 6.406 1 98.75 533 ASP A CA 1
ATOM 4242 C C . ASP A 1 533 ? 7.02 22.109 6.02 1 98.75 533 ASP A C 1
ATOM 4244 O O . ASP A 1 533 ? 6.246 21.922 5.078 1 98.75 533 ASP A O 1
ATOM 4248 N N . THR A 1 534 ? 6.965 23.203 6.695 1 98.81 534 THR A N 1
ATOM 4249 C CA . THR A 1 534 ? 6.098 24.344 6.477 1 98.81 534 THR A CA 1
ATOM 4250 C C . THR A 1 534 ? 6.875 25.656 6.637 1 98.81 534 THR A C 1
ATOM 4252 O O . THR A 1 534 ? 7.648 25.812 7.582 1 98.81 534 THR A O 1
ATOM 4255 N N . VAL A 1 535 ? 6.699 26.578 5.715 1 98.69 535 VAL A N 1
ATOM 4256 C CA . VAL A 1 535 ? 7.406 27.859 5.793 1 98.69 535 VAL A CA 1
ATOM 4257 C C . VAL A 1 535 ? 6.445 29 5.469 1 98.69 535 VAL A C 1
ATOM 4259 O O . VAL A 1 535 ? 5.59 28.875 4.59 1 98.69 535 VAL A O 1
ATOM 4262 N N . ARG A 1 536 ? 6.602 30.078 6.168 1 98.06 536 ARG A N 1
ATOM 4263 C CA . ARG A 1 536 ? 5.816 31.281 5.879 1 98.06 536 ARG A CA 1
ATOM 4264 C C . ARG A 1 536 ? 6.328 31.969 4.621 1 98.06 536 ARG A C 1
ATOM 4266 O O . ARG A 1 536 ? 7.465 32.438 4.586 1 98.06 536 ARG A O 1
ATOM 4273 N N . ALA A 1 537 ? 5.574 31.984 3.639 1 98.69 537 ALA A N 1
ATOM 4274 C CA . ALA A 1 537 ? 5.816 32.844 2.473 1 98.69 537 ALA A CA 1
ATOM 4275 C C . ALA A 1 537 ? 5.133 34.188 2.627 1 98.69 537 ALA A C 1
ATOM 4277 O O . ALA A 1 537 ? 3.93 34.312 2.393 1 98.69 537 ALA A O 1
ATOM 4278 N N . ASN A 1 538 ? 5.887 35.188 2.91 1 98.12 538 ASN A N 1
ATOM 4279 C CA . ASN A 1 538 ? 5.336 36.5 3.26 1 98.12 538 ASN A CA 1
ATOM 4280 C C . ASN A 1 538 ? 4.926 37.281 2.016 1 98.12 538 ASN A C 1
ATOM 4282 O O . ASN A 1 538 ? 5.492 37.094 0.94 1 98.12 538 ASN A O 1
ATOM 4286 N N . PRO A 1 539 ? 3.922 38.156 2.232 1 98.06 539 PRO A N 1
ATOM 4287 C CA . PRO A 1 539 ? 3.488 38.969 1.101 1 98.06 539 PRO A CA 1
ATOM 4288 C C . PRO A 1 539 ? 4.605 39.844 0.557 1 98.06 539 PRO A C 1
ATOM 4290 O O . PRO A 1 539 ? 5.336 40.469 1.331 1 98.06 539 PRO A O 1
ATOM 4293 N N . GLY A 1 540 ? 4.742 39.812 -0.753 1 97.88 540 GLY A N 1
ATOM 4294 C CA . GLY A 1 540 ? 5.688 40.719 -1.41 1 97.88 540 GLY A CA 1
ATOM 4295 C C . GLY A 1 540 ? 7.121 40.219 -1.312 1 97.88 540 GLY A C 1
ATOM 4296 O O . GLY A 1 540 ? 8.055 41 -1.556 1 97.88 540 GLY A O 1
ATOM 4297 N N . GLU A 1 541 ? 7.27 39.031 -0.969 1 98.62 541 GLU A N 1
ATOM 4298 C CA . GLU A 1 541 ? 8.617 38.469 -0.869 1 98.62 541 GLU A CA 1
ATOM 4299 C C . GLU A 1 541 ? 8.766 37.219 -1.715 1 98.62 541 GLU A C 1
ATOM 4301 O O . GLU A 1 541 ? 7.773 36.531 -2.033 1 98.62 541 GLU A O 1
ATOM 4306 N N . VAL A 1 542 ? 9.992 36.938 -2.162 1 98.81 542 VAL A N 1
ATOM 4307 C CA . VAL A 1 542 ? 10.414 35.625 -2.625 1 98.81 542 VAL A CA 1
ATOM 4308 C C . VAL A 1 542 ? 11.016 34.844 -1.466 1 98.81 542 VAL A C 1
ATOM 4310 O O . VAL A 1 542 ? 12.023 35.25 -0.885 1 98.81 542 VAL A O 1
ATOM 4313 N N . THR A 1 543 ? 10.344 33.812 -1.08 1 98.88 543 THR A N 1
ATOM 4314 C CA . THR A 1 543 ? 10.867 32.906 -0.058 1 98.88 543 THR A CA 1
ATOM 4315 C C . THR A 1 543 ? 11.555 31.703 -0.697 1 98.88 543 THR A C 1
ATOM 4317 O O . THR A 1 543 ? 10.938 31 -1.495 1 98.88 543 THR A O 1
ATOM 4320 N N . ARG A 1 544 ? 12.805 31.484 -0.351 1 98.69 544 ARG A N 1
ATOM 4321 C CA . ARG A 1 544 ? 13.578 30.406 -0.95 1 98.69 544 ARG A CA 1
ATOM 4322 C C . ARG A 1 544 ? 13.844 29.297 0.064 1 98.69 544 ARG A C 1
ATOM 4324 O O . ARG A 1 544 ? 14.234 29.562 1.201 1 98.69 544 ARG A O 1
ATOM 4331 N N . ILE A 1 545 ? 13.562 28.062 -0.361 1 98.75 545 ILE A N 1
ATOM 4332 C CA . ILE A 1 545 ? 13.883 26.891 0.443 1 98.75 545 ILE A CA 1
ATOM 4333 C C . ILE A 1 545 ? 14.75 25.922 -0.369 1 98.75 545 ILE A C 1
ATOM 4335 O O . ILE A 1 545 ? 14.75 25.984 -1.601 1 98.75 545 ILE A O 1
ATOM 4339 N N . LYS A 1 546 ? 15.531 25.156 0.306 1 98.5 546 LYS A N 1
ATOM 4340 C CA . LYS A 1 546 ? 16.266 24.047 -0.29 1 98.5 546 LYS A CA 1
ATOM 4341 C C . LYS A 1 546 ? 15.594 22.703 0.011 1 98.5 546 LYS A C 1
ATOM 4343 O O . LYS A 1 546 ? 15.406 22.344 1.176 1 98.5 546 LYS A O 1
ATOM 4348 N N . VAL A 1 547 ? 15.242 22.031 -1.02 1 98.38 547 VAL A N 1
ATOM 4349 C CA . VAL A 1 547 ? 14.453 20.797 -0.943 1 98.38 547 VAL A CA 1
ATOM 4350 C C . VAL A 1 547 ? 15.266 19.625 -1.475 1 98.38 547 VAL A C 1
ATOM 4352 O O . VAL A 1 547 ? 15.672 19.625 -2.639 1 98.38 547 VAL A O 1
ATOM 4355 N N . ARG A 1 548 ? 15.531 18.656 -0.664 1 97.94 548 ARG A N 1
ATOM 4356 C CA . ARG A 1 548 ? 16.203 17.422 -1.101 1 97.94 548 ARG A CA 1
ATOM 4357 C C . ARG A 1 548 ? 15.234 16.25 -1.133 1 97.94 548 ARG A C 1
ATOM 4359 O O . ARG A 1 548 ? 14.602 15.938 -0.124 1 97.94 548 ARG A O 1
ATOM 4366 N N . PHE A 1 549 ? 15.125 15.648 -2.223 1 98 549 PHE A N 1
ATOM 4367 C CA . PHE A 1 549 ? 14.211 14.531 -2.398 1 98 549 PHE A CA 1
ATOM 4368 C C . PHE A 1 549 ? 14.883 13.219 -2.018 1 98 549 PHE A C 1
ATOM 4370 O O . PHE A 1 549 ? 15 12.312 -2.844 1 98 549 PHE A O 1
ATOM 4377 N N . ALA A 1 550 ? 15.258 13.133 -0.822 1 97.75 550 ALA A N 1
ATOM 4378 C CA . ALA A 1 550 ? 15.883 12.039 -0.091 1 97.75 550 ALA A CA 1
ATOM 4379 C C . ALA A 1 550 ? 15.57 12.125 1.401 1 97.75 550 ALA A C 1
ATOM 4381 O O . ALA A 1 550 ? 15.109 13.156 1.886 1 97.75 550 ALA A O 1
ATOM 4382 N N . PRO A 1 551 ? 15.75 11.047 2.133 1 97.25 551 PRO A N 1
ATOM 4383 C CA . PRO A 1 551 ? 15.492 11.102 3.572 1 97.25 551 PRO A CA 1
ATOM 4384 C C . PRO A 1 551 ? 16.266 12.219 4.273 1 97.25 551 PRO A C 1
ATOM 4386 O O . PRO A 1 551 ? 17.406 12.5 3.908 1 97.25 551 PRO A O 1
ATOM 4389 N N . GLN A 1 552 ? 15.656 12.711 5.297 1 96.62 552 GLN A N 1
ATOM 4390 C CA . GLN A 1 552 ? 16.172 13.852 6.047 1 96.62 552 GLN A CA 1
ATOM 4391 C C . GLN A 1 552 ? 17.578 13.578 6.566 1 96.62 552 GLN A C 1
ATOM 4393 O O . GLN A 1 552 ? 18.422 14.469 6.551 1 96.62 552 GLN A O 1
ATOM 4398 N N . ASP A 1 553 ? 17.844 12.383 6.961 1 94 553 ASP A N 1
ATOM 4399 C CA . ASP A 1 553 ? 19.062 12.125 7.727 1 94 553 ASP A CA 1
ATOM 4400 C C . ASP A 1 553 ? 20.172 11.602 6.824 1 94 553 ASP A C 1
ATOM 4402 O O . ASP A 1 553 ? 21.266 11.273 7.297 1 94 553 ASP A O 1
ATOM 4406 N N . ILE A 1 554 ? 19.953 11.523 5.57 1 94.69 554 ILE A N 1
ATOM 4407 C CA . ILE A 1 554 ? 21 11.023 4.68 1 94.69 554 ILE A CA 1
ATOM 4408 C C . ILE A 1 554 ? 22.094 12.078 4.52 1 94.69 554 ILE A C 1
ATOM 4410 O O . ILE A 1 554 ? 21.797 13.281 4.52 1 94.69 554 ILE A O 1
ATOM 4414 N N . ASP A 1 555 ? 23.312 11.672 4.445 1 93.62 555 ASP A N 1
ATOM 4415 C CA . ASP A 1 555 ? 24.422 12.57 4.129 1 93.62 555 ASP A CA 1
ATOM 4416 C C . ASP A 1 555 ? 24.25 13.188 2.746 1 93.62 555 ASP A C 1
ATOM 4418 O O . ASP A 1 555 ? 24.203 12.477 1.741 1 93.62 555 ASP A O 1
ATOM 4422 N N . PRO A 1 556 ? 24.125 14.508 2.791 1 92.44 556 PRO A N 1
ATOM 4423 C CA . PRO A 1 556 ? 23.906 15.148 1.49 1 92.44 556 PRO A CA 1
ATOM 4424 C C . PRO A 1 556 ? 25 14.789 0.478 1 92.44 556 PRO A C 1
ATOM 4426 O O . PRO A 1 556 ? 24.75 14.828 -0.731 1 92.44 556 PRO A O 1
ATOM 4429 N N . LYS A 1 557 ? 26.328 14.336 0.889 1 92.19 557 LYS A N 1
ATOM 4430 C CA . LYS A 1 557 ? 27.438 13.992 -0.004 1 92.19 557 LYS A CA 1
ATOM 4431 C C . LYS A 1 557 ? 27.156 12.695 -0.754 1 92.19 557 LYS A C 1
ATOM 4433 O O . LYS A 1 557 ? 27.75 12.43 -1.798 1 92.19 557 LYS A O 1
ATOM 4438 N N . LEU A 1 558 ? 26.094 11.969 -0.188 1 93.38 558 LEU A N 1
ATOM 4439 C CA . LEU A 1 558 ? 25.812 10.664 -0.773 1 93.38 558 LEU A CA 1
ATOM 4440 C C . LEU A 1 558 ? 24.672 10.758 -1.793 1 93.38 558 LEU A C 1
ATOM 4442 O O . LEU A 1 558 ? 24.484 9.844 -2.598 1 93.38 558 LEU A O 1
ATOM 4446 N N . THR A 1 559 ? 23.922 11.836 -1.775 1 95.06 559 THR A N 1
ATOM 4447 C CA . THR A 1 559 ? 22.734 11.953 -2.615 1 95.06 559 THR A CA 1
ATOM 4448 C C . THR A 1 559 ? 23.109 12.469 -4.004 1 95.06 559 THR A C 1
ATOM 4450 O O . THR A 1 559 ? 24.109 13.164 -4.164 1 95.06 559 THR A O 1
ATOM 4453 N N . SER A 1 560 ? 22.438 12.047 -5.012 1 95.5 560 SER A N 1
ATOM 4454 C CA . SER A 1 560 ? 22.531 12.5 -6.398 1 95.5 560 SER A CA 1
ATOM 4455 C C . SER A 1 560 ? 21.25 12.195 -7.164 1 95.5 560 SER A C 1
ATOM 4457 O O . SER A 1 560 ? 20.516 11.281 -6.805 1 95.5 560 SER A O 1
ATOM 4459 N N . PRO A 1 561 ? 20.953 13.023 -8.172 1 95.81 561 PRO A N 1
ATOM 4460 C CA . PRO A 1 561 ? 19.734 12.75 -8.945 1 95.81 561 PRO A CA 1
ATOM 4461 C C . PRO A 1 561 ? 19.688 11.312 -9.453 1 95.81 561 PRO A C 1
ATOM 4463 O O . PRO A 1 561 ? 20.656 10.805 -10.016 1 95.81 561 PRO A O 1
ATOM 4466 N N . GLY A 1 562 ? 18.562 10.703 -9.234 1 94 562 GLY A N 1
ATOM 4467 C CA . GLY A 1 562 ? 18.344 9.367 -9.773 1 94 562 GLY A CA 1
ATOM 4468 C C . GLY A 1 562 ? 18.594 8.266 -8.758 1 94 562 GLY A C 1
ATOM 4469 O O . GLY A 1 562 ? 18.312 7.098 -9.016 1 94 562 GLY A O 1
ATOM 4470 N N . LYS A 1 563 ? 19.078 8.562 -7.609 1 93.06 563 LYS A N 1
ATOM 4471 C CA . LYS A 1 563 ? 19.359 7.562 -6.578 1 93.06 563 LYS A CA 1
ATOM 4472 C C . LYS A 1 563 ? 18.328 7.613 -5.457 1 93.06 563 LYS A C 1
ATOM 4474 O O . LYS A 1 563 ? 18.109 8.672 -4.859 1 93.06 563 LYS A O 1
ATOM 4479 N N . ASN A 1 564 ? 17.703 6.477 -5.203 1 94.81 564 ASN A N 1
ATOM 4480 C CA . ASN A 1 564 ? 16.703 6.395 -4.152 1 94.81 564 ASN A CA 1
ATOM 4481 C C . ASN A 1 564 ? 17.312 5.938 -2.828 1 94.81 564 ASN A C 1
ATOM 4483 O O . ASN A 1 564 ? 17.938 4.875 -2.76 1 94.81 564 ASN A O 1
ATOM 4487 N N . PHE A 1 565 ? 17.109 6.707 -1.766 1 95.44 565 PHE A N 1
ATOM 4488 C CA . PHE A 1 565 ? 17.641 6.34 -0.457 1 95.44 565 PHE A CA 1
ATOM 4489 C C . PHE A 1 565 ? 16.5 6.066 0.525 1 95.44 565 PHE A C 1
ATOM 4491 O O . PHE A 1 565 ? 16.75 5.68 1.671 1 95.44 565 PHE A O 1
ATOM 4498 N N . TYR A 1 566 ? 15.227 6.293 0.094 1 96.38 566 TYR A N 1
ATOM 4499 C CA . TYR A 1 566 ? 14.094 5.945 0.95 1 96.38 566 TYR A CA 1
ATOM 4500 C C . TYR A 1 566 ? 13.969 4.434 1.097 1 96.38 566 TYR A C 1
ATOM 4502 O O . TYR A 1 566 ? 14.477 3.678 0.264 1 96.38 566 TYR A O 1
ATOM 4510 N N . SER A 1 567 ? 13.281 3.988 2.113 1 95.81 567 SER A N 1
ATOM 4511 C CA . SER A 1 567 ? 13.016 2.57 2.334 1 95.81 567 SER A CA 1
ATOM 4512 C C . SER A 1 567 ? 11.844 2.09 1.485 1 95.81 567 SER A C 1
ATOM 4514 O O . SER A 1 567 ? 11.336 0.986 1.688 1 95.81 567 SER A O 1
ATOM 4516 N N . PHE A 1 568 ? 11.336 2.828 0.563 1 96.75 568 PHE A N 1
ATOM 4517 C CA . PHE A 1 568 ? 10.289 2.582 -0.425 1 96.75 568 PHE A CA 1
ATOM 4518 C C . PHE A 1 568 ? 10.555 3.377 -1.698 1 96.75 568 PHE A C 1
ATOM 4520 O O . PHE A 1 568 ? 11.43 4.246 -1.726 1 96.75 568 PHE A O 1
ATOM 4527 N N . ASN A 1 569 ? 9.883 3.09 -2.754 1 95.5 569 ASN A N 1
ATOM 4528 C CA . ASN A 1 569 ? 9.961 3.889 -3.971 1 95.5 569 ASN A CA 1
ATOM 4529 C C . ASN A 1 569 ? 8.914 5 -3.982 1 95.5 569 ASN A C 1
ATOM 4531 O O . ASN A 1 569 ? 7.727 4.734 -4.18 1 95.5 569 ASN A O 1
ATOM 4535 N N . PRO A 1 570 ? 9.328 6.219 -3.76 1 97.06 570 PRO A N 1
ATOM 4536 C CA . PRO A 1 570 ? 8.367 7.312 -3.652 1 97.06 570 PRO A CA 1
ATOM 4537 C C . PRO A 1 570 ? 7.703 7.648 -4.988 1 97.06 570 PRO A C 1
ATOM 4539 O O . PRO A 1 570 ? 6.73 8.406 -5.027 1 97.06 570 PRO A O 1
ATOM 4542 N N . GLU A 1 571 ? 8.203 7.094 -6.094 1 96 571 GLU A N 1
ATOM 4543 C CA . GLU A 1 571 ? 7.598 7.297 -7.406 1 96 571 GLU A CA 1
ATOM 4544 C C . GLU A 1 571 ? 6.246 6.594 -7.512 1 96 571 GLU A C 1
ATOM 4546 O O . GLU A 1 571 ? 5.371 7.023 -8.266 1 96 571 GLU A O 1
ATOM 4551 N N . ILE A 1 572 ? 6.148 5.547 -6.77 1 96.38 572 ILE A N 1
ATOM 4552 C CA . ILE A 1 572 ? 4.973 4.691 -6.891 1 96.38 572 ILE A CA 1
ATOM 4553 C C . ILE A 1 572 ? 3.826 5.266 -6.066 1 96.38 572 ILE A C 1
ATOM 4555 O O . ILE A 1 572 ? 4.02 5.676 -4.922 1 96.38 572 ILE A O 1
ATOM 4559 N N . GLY A 1 573 ? 2.639 5.215 -6.625 1 96.38 573 GLY A N 1
ATOM 4560 C CA . GLY A 1 573 ? 1.45 5.699 -5.941 1 96.38 573 GLY A CA 1
ATOM 4561 C C . GLY A 1 573 ? 0.872 6.953 -6.562 1 96.38 573 GLY A C 1
ATOM 4562 O O . GLY A 1 573 ? 1.221 7.312 -7.691 1 96.38 573 GLY A O 1
ATOM 4563 N N . PRO A 1 574 ? -0.009 7.637 -5.809 1 96.75 574 PRO A N 1
ATOM 4564 C CA . PRO A 1 574 ? -0.725 8.773 -6.387 1 96.75 574 PRO A CA 1
ATOM 4565 C C . PRO A 1 574 ? 0.108 10.055 -6.391 1 96.75 574 PRO A C 1
ATOM 4567 O O . PRO A 1 574 ? -0.291 11.055 -6.996 1 96.75 574 PRO A O 1
ATOM 4570 N N . GLY A 1 575 ? 1.225 10.031 -5.754 1 97.81 575 GLY A N 1
ATOM 4571 C CA . GLY A 1 575 ? 2.049 11.227 -5.633 1 97.81 575 GLY A CA 1
ATOM 4572 C C . GLY A 1 575 ? 1.809 11.992 -4.344 1 97.81 575 GLY A C 1
ATOM 4573 O O . GLY A 1 575 ? 1.182 11.477 -3.416 1 97.81 575 GLY A O 1
ATOM 4574 N N . TYR A 1 576 ? 2.412 13.148 -4.293 1 98.62 576 TYR A N 1
ATOM 4575 C CA . TYR A 1 576 ? 2.361 14.023 -3.127 1 98.62 576 TYR A CA 1
ATOM 4576 C C . TYR A 1 576 ? 1.756 15.375 -3.482 1 98.62 576 TYR A C 1
ATOM 4578 O O . TYR A 1 576 ? 1.304 15.586 -4.609 1 98.62 576 TYR A O 1
ATOM 4586 N N . VAL A 1 577 ? 1.688 16.219 -2.451 1 98.75 577 VAL A N 1
ATOM 4587 C CA . VAL A 1 577 ? 1.159 17.562 -2.717 1 98.75 577 VAL A CA 1
ATOM 4588 C C . VAL A 1 577 ? 2.035 18.609 -2.035 1 98.75 577 VAL A C 1
ATOM 4590 O O . VAL A 1 577 ? 2.795 18.297 -1.117 1 98.75 577 VAL A O 1
ATOM 4593 N N . TRP A 1 578 ? 2.018 19.766 -2.51 1 98.62 578 TRP A N 1
ATOM 4594 C CA . TRP A 1 578 ? 2.439 21 -1.848 1 98.62 578 TRP A CA 1
ATOM 4595 C C . TRP A 1 578 ? 1.309 22.016 -1.824 1 98.62 578 TRP A C 1
ATOM 4597 O O . TRP A 1 578 ? 0.495 22.078 -2.75 1 98.62 578 TRP A O 1
ATOM 4607 N N . HIS A 1 579 ? 1.215 22.719 -0.722 1 98.75 579 HIS A N 1
ATOM 4608 C CA . HIS A 1 579 ? 0.021 23.547 -0.58 1 98.75 579 HIS A CA 1
ATOM 4609 C C . HIS A 1 579 ? 0.198 24.578 0.524 1 98.75 579 HIS A C 1
ATOM 4611 O O . HIS A 1 579 ? 1.153 24.516 1.3 1 98.75 579 HIS A O 1
ATOM 4617 N N . CYS A 1 580 ? -0.659 25.578 0.519 1 98.75 580 CYS A N 1
ATOM 4618 C CA . CYS A 1 580 ? -0.805 26.5 1.645 1 98.75 580 CYS A CA 1
ATOM 4619 C C . CYS A 1 580 ? -1.547 25.828 2.797 1 98.75 580 CYS A C 1
ATOM 4621 O O . CYS A 1 580 ? -2.611 25.234 2.598 1 98.75 580 CYS A O 1
ATOM 4623 N N . HIS A 1 581 ? -1.029 25.875 3.953 1 98.62 581 HIS A N 1
ATOM 4624 C CA . HIS A 1 581 ? -1.637 25.172 5.082 1 98.62 581 HIS A CA 1
ATOM 4625 C C . HIS A 1 581 ? -2.65 26.062 5.797 1 98.62 581 HIS A C 1
ATOM 4627 O O . HIS A 1 581 ? -2.994 25.812 6.953 1 98.62 581 HIS A O 1
ATOM 4633 N N . ILE A 1 582 ? -3.027 27.172 5.215 1 98.75 582 ILE A N 1
ATOM 4634 C CA . ILE A 1 582 ? -4.352 27.703 5.5 1 98.75 582 ILE A CA 1
ATOM 4635 C C . ILE A 1 582 ? -5.422 26.828 4.867 1 98.75 582 ILE A C 1
ATOM 4637 O O . ILE A 1 582 ? -5.582 26.812 3.646 1 98.75 582 ILE A O 1
ATOM 4641 N N . LEU A 1 583 ? -6.09 26.109 5.699 1 98.69 583 LEU A N 1
ATOM 4642 C CA . LEU A 1 583 ? -6.93 25 5.25 1 98.69 583 LEU A CA 1
ATOM 4643 C C . LEU A 1 583 ? -8.016 25.5 4.301 1 98.69 583 LEU A C 1
ATOM 4645 O O . LEU A 1 583 ? -8.398 24.797 3.361 1 98.69 583 LEU A O 1
ATOM 4649 N N . ASP A 1 584 ? -8.484 26.734 4.5 1 98.44 584 ASP A N 1
ATOM 4650 C CA . ASP A 1 584 ? -9.492 27.328 3.627 1 98.44 584 ASP A CA 1
ATOM 4651 C C . ASP A 1 584 ? -8.922 27.625 2.242 1 98.44 584 ASP A C 1
ATOM 4653 O O . ASP A 1 584 ? -9.602 27.438 1.23 1 98.44 584 ASP A O 1
ATOM 4657 N N . HIS A 1 585 ? -7.695 28.094 2.205 1 98.56 585 HIS A N 1
ATOM 4658 C CA . HIS A 1 585 ? -7.016 28.297 0.928 1 98.56 585 HIS A CA 1
ATOM 4659 C C . HIS A 1 585 ? -6.793 26.969 0.218 1 98.56 585 HIS A C 1
ATOM 4661 O O . HIS A 1 585 ? -7.066 26.844 -0.978 1 98.56 585 HIS A O 1
ATOM 4667 N N . GLU A 1 586 ? -6.297 25.984 0.969 1 98.38 586 GLU A N 1
ATOM 4668 C CA . GLU A 1 586 ? -6.043 24.656 0.449 1 98.38 586 GLU A CA 1
ATOM 4669 C C . GLU A 1 586 ? -7.285 24.062 -0.22 1 98.38 586 GLU A C 1
ATOM 4671 O O . GLU A 1 586 ? -7.215 23.562 -1.344 1 98.38 586 GLU A O 1
ATOM 4676 N N . ASP A 1 587 ? -8.43 24.219 0.423 1 98.44 587 ASP A N 1
ATOM 4677 C CA . ASP A 1 587 ? -9.664 23.578 -0.013 1 98.44 587 ASP A CA 1
ATOM 4678 C C . ASP A 1 587 ? -10.211 24.234 -1.281 1 98.44 587 ASP A C 1
ATOM 4680 O O . ASP A 1 587 ? -11.023 23.641 -1.992 1 98.44 587 ASP A O 1
ATOM 4684 N N . ASN A 1 588 ? -9.836 25.484 -1.459 1 98.12 588 ASN A N 1
ATOM 4685 C CA . ASN A 1 588 ? -10.242 26.141 -2.699 1 98.12 588 ASN A CA 1
ATOM 4686 C C . ASN A 1 588 ? -9.055 26.391 -3.615 1 98.12 588 ASN A C 1
ATOM 4688 O O . ASN A 1 588 ? -8.773 27.547 -3.971 1 98.12 588 ASN A O 1
ATOM 4692 N N . GLU A 1 589 ? -8.344 25.359 -3.896 1 96.06 589 GLU A N 1
ATOM 4693 C CA . GLU A 1 589 ? -7.477 25.188 -5.062 1 96.06 589 GLU A CA 1
ATOM 4694 C C . GLU A 1 589 ? -6.035 25.562 -4.742 1 96.06 589 GLU A C 1
ATOM 4696 O O . GLU A 1 589 ? -5.152 25.453 -5.594 1 96.06 589 GLU A O 1
ATOM 4701 N N . MET A 1 590 ? -5.68 25.938 -3.521 1 98.44 590 MET A N 1
ATOM 4702 C CA . MET A 1 590 ? -4.277 26.281 -3.311 1 98.44 590 MET A CA 1
ATOM 4703 C C . MET A 1 590 ? -3.467 25.047 -2.924 1 98.44 590 MET A C 1
ATOM 4705 O O . MET A 1 590 ? -2.789 25.047 -1.895 1 98.44 590 MET A O 1
ATOM 4709 N N . MET A 1 591 ? -3.529 24.062 -3.686 1 98.5 591 MET A N 1
ATOM 4710 C CA . MET A 1 591 ? -2.854 22.781 -3.576 1 98.5 591 MET A CA 1
ATOM 4711 C C . MET A 1 591 ? -2.566 22.203 -4.957 1 98.5 591 MET A C 1
ATOM 4713 O O . MET A 1 591 ? -3.443 22.188 -5.824 1 98.5 591 MET A O 1
ATOM 4717 N N . ARG A 1 592 ? -1.367 21.812 -5.145 1 98.19 592 ARG A N 1
ATOM 4718 C CA . ARG A 1 592 ? -0.968 21.172 -6.391 1 98.19 592 ARG A CA 1
ATOM 4719 C C . ARG A 1 592 ? -0.262 19.844 -6.117 1 98.19 592 ARG A C 1
ATOM 4721 O O . ARG A 1 592 ? 0.458 19.719 -5.125 1 98.19 592 ARG A O 1
ATOM 4728 N N . PRO A 1 593 ? -0.508 18.938 -7.035 1 97.69 593 PRO A N 1
ATOM 4729 C CA . PRO A 1 593 ? 0.238 17.688 -6.918 1 97.69 593 PRO A CA 1
ATOM 4730 C C . PRO A 1 593 ? 1.673 17.797 -7.426 1 97.69 593 PRO A C 1
ATOM 4732 O O . PRO A 1 593 ? 1.968 18.656 -8.258 1 97.69 593 PRO A O 1
ATOM 4735 N N . TYR A 1 594 ? 2.533 17.016 -6.883 1 97.75 594 TYR A N 1
ATOM 4736 C CA . TYR A 1 594 ? 3.824 16.75 -7.504 1 97.75 594 TYR A CA 1
ATOM 4737 C C . TYR A 1 594 ? 4.152 15.258 -7.438 1 97.75 594 TYR A C 1
ATOM 4739 O O . TYR A 1 594 ? 3.611 14.531 -6.602 1 97.75 594 TYR A O 1
ATOM 4747 N N . LYS A 1 595 ? 4.93 14.828 -8.383 1 97.5 595 LYS A N 1
ATOM 4748 C CA . LYS A 1 595 ? 5.324 13.43 -8.469 1 97.5 595 LYS A CA 1
ATOM 4749 C C . LYS A 1 595 ? 6.84 13.289 -8.586 1 97.5 595 LYS A C 1
ATOM 4751 O O . LYS A 1 595 ? 7.473 13.984 -9.383 1 97.5 595 LYS A O 1
ATOM 4756 N N . ILE A 1 596 ? 7.383 12.422 -7.777 1 97.5 596 ILE A N 1
ATOM 4757 C CA . ILE A 1 596 ? 8.812 12.125 -7.848 1 97.5 596 ILE A CA 1
ATOM 4758 C C . ILE A 1 596 ? 9.078 11.156 -8.992 1 97.5 596 ILE A C 1
ATOM 4760 O O . ILE A 1 596 ? 8.344 10.18 -9.164 1 97.5 596 ILE A O 1
ATOM 4764 N N . ILE A 1 597 ? 10.047 11.398 -9.742 1 94.69 597 ILE A N 1
ATOM 4765 C CA . ILE A 1 597 ? 10.359 10.531 -10.875 1 94.69 597 ILE A CA 1
ATOM 4766 C C . ILE A 1 597 ? 11.797 10.023 -10.758 1 94.69 597 ILE A C 1
ATOM 4768 O O . ILE A 1 597 ? 12.617 10.617 -10.055 1 94.69 597 ILE A O 1
ATOM 4772 N N . LEU A 1 598 ? 12.164 8.898 -11.406 1 86.12 598 LEU A N 1
ATOM 4773 C CA . LEU A 1 598 ? 13.523 8.367 -11.445 1 86.12 598 LEU A CA 1
ATOM 4774 C C . LEU A 1 598 ? 14.422 9.227 -12.32 1 86.12 598 LEU A C 1
ATOM 4776 O O . LEU A 1 598 ? 13.969 9.789 -13.32 1 86.12 598 LEU A O 1
ATOM 4780 N N . MET B 1 1 ? 31.906 -36.656 -10.688 1 48.16 1 MET B N 1
ATOM 4781 C CA . MET B 1 1 ? 31.078 -37.781 -10.336 1 48.16 1 MET B CA 1
ATOM 4782 C C . MET B 1 1 ? 29.594 -37.469 -10.445 1 48.16 1 MET B C 1
ATOM 4784 O O . MET B 1 1 ? 29.188 -36.344 -10.148 1 48.16 1 MET B O 1
ATOM 4788 N N . ASN B 1 2 ? 28.859 -38.281 -11.109 1 69.69 2 ASN B N 1
ATOM 4789 C CA . ASN B 1 2 ? 27.422 -38.125 -11.289 1 69.69 2 ASN B CA 1
ATOM 4790 C C . ASN B 1 2 ? 26.672 -38.156 -9.953 1 69.69 2 ASN B C 1
ATOM 4792 O O . ASN B 1 2 ? 26.609 -39.188 -9.297 1 69.69 2 ASN B O 1
ATOM 4796 N N . THR B 1 3 ? 26.359 -37.031 -9.43 1 89.56 3 THR B N 1
ATOM 4797 C CA . THR B 1 3 ? 25.797 -36.906 -8.094 1 89.56 3 THR B CA 1
ATOM 4798 C C . THR B 1 3 ? 24.297 -37.156 -8.109 1 89.56 3 THR B C 1
ATOM 4800 O O . THR B 1 3 ? 23.672 -37.281 -7.051 1 89.56 3 THR B O 1
ATOM 4803 N N . LEU B 1 4 ? 23.812 -37.5 -9.281 1 95.25 4 LEU B N 1
ATOM 4804 C CA . LEU B 1 4 ? 22.375 -37.688 -9.414 1 95.25 4 LEU B CA 1
ATOM 4805 C C . LEU B 1 4 ? 21.906 -38.969 -8.734 1 95.25 4 LEU B C 1
ATOM 4807 O O . LEU B 1 4 ? 22.531 -40 -8.906 1 95.25 4 LEU B O 1
ATOM 4811 N N . LEU B 1 5 ? 20.891 -38.875 -7.992 1 97.38 5 LEU B N 1
ATOM 4812 C CA . LEU B 1 5 ? 20.203 -40.031 -7.449 1 97.38 5 LEU B CA 1
ATOM 4813 C C . LEU B 1 5 ? 19.219 -40.625 -8.469 1 97.38 5 LEU B C 1
ATOM 4815 O O . LEU B 1 5 ? 18.219 -39.969 -8.805 1 97.38 5 LEU B O 1
ATOM 4819 N N . PRO B 1 6 ? 19.469 -41.844 -8.953 1 97 6 PRO B N 1
ATOM 4820 C CA . PRO B 1 6 ? 18.531 -42.438 -9.914 1 97 6 PRO B CA 1
ATOM 4821 C C . PRO B 1 6 ? 17.141 -42.625 -9.32 1 97 6 PRO B C 1
ATOM 4823 O O . PRO B 1 6 ? 17 -43.188 -8.234 1 97 6 PRO B O 1
ATOM 4826 N N . ALA B 1 7 ? 16.156 -42.188 -10.031 1 97.56 7 ALA B N 1
ATOM 4827 C CA . ALA B 1 7 ? 14.789 -42.219 -9.531 1 97.56 7 ALA B CA 1
ATOM 4828 C C . ALA B 1 7 ? 14.336 -43.625 -9.234 1 97.56 7 ALA B C 1
ATOM 4830 O O . ALA B 1 7 ? 13.562 -43.875 -8.305 1 97.56 7 ALA B O 1
ATOM 4831 N N . ASN B 1 8 ? 14.82 -44.594 -10.008 1 95.94 8 ASN B N 1
ATOM 4832 C CA . ASN B 1 8 ? 14.391 -45.969 -9.891 1 95.94 8 ASN B CA 1
ATOM 4833 C C . ASN B 1 8 ? 14.867 -46.594 -8.586 1 95.94 8 ASN B C 1
ATOM 4835 O O . ASN B 1 8 ? 14.367 -47.656 -8.172 1 95.94 8 ASN B O 1
ATOM 4839 N N . LEU B 1 9 ? 15.828 -46 -7.977 1 95.94 9 LEU B N 1
ATOM 4840 C CA . LEU B 1 9 ? 16.359 -46.531 -6.723 1 95.94 9 LEU B CA 1
ATOM 4841 C C . LEU B 1 9 ? 15.539 -46.031 -5.535 1 95.94 9 LEU B C 1
ATOM 4843 O O . LEU B 1 9 ? 15.703 -46.531 -4.418 1 95.94 9 LEU B O 1
ATOM 4847 N N . ILE B 1 10 ? 14.703 -45.125 -5.723 1 97.56 10 ILE B N 1
ATOM 4848 C CA . ILE B 1 10 ? 13.906 -44.531 -4.645 1 97.56 10 ILE B CA 1
ATOM 4849 C C . ILE B 1 10 ? 12.617 -45.344 -4.473 1 97.56 10 ILE B C 1
ATOM 4851 O O . ILE B 1 10 ? 11.773 -45.375 -5.371 1 97.56 10 ILE B O 1
ATOM 4855 N N . PRO B 1 11 ? 12.438 -46 -3.346 1 97.19 11 PRO B N 1
ATOM 4856 C CA . PRO B 1 11 ? 11.172 -46.719 -3.127 1 97.19 11 PRO B CA 1
ATOM 4857 C C . PRO B 1 11 ? 9.961 -45.781 -3.133 1 97.19 11 PRO B C 1
ATOM 4859 O O . PRO B 1 11 ? 10.039 -44.656 -2.609 1 97.19 11 PRO B O 1
ATOM 4862 N N . LYS B 1 12 ? 8.867 -46.25 -3.68 1 97.56 12 LYS B N 1
ATOM 4863 C CA . LYS B 1 12 ? 7.664 -45.406 -3.801 1 97.56 12 LYS B CA 1
ATOM 4864 C C . LYS B 1 12 ? 6.637 -45.781 -2.736 1 97.56 12 LYS B C 1
ATOM 4866 O O . LYS B 1 12 ? 6.648 -46.906 -2.225 1 97.56 12 LYS B O 1
ATOM 4871 N N . PHE B 1 13 ? 5.785 -44.812 -2.441 1 98 13 PHE B N 1
ATOM 4872 C CA . PHE B 1 13 ? 4.578 -44.969 -1.635 1 98 13 PHE B CA 1
ATOM 4873 C C . PHE B 1 13 ? 4.926 -45.375 -0.21 1 98 13 PHE B C 1
ATOM 4875 O O . PHE B 1 13 ? 4.176 -46.125 0.426 1 98 13 PHE B O 1
ATOM 4882 N N . GLN B 1 14 ? 6.168 -44.969 0.286 1 95.31 14 GLN B N 1
ATOM 4883 C CA . GLN B 1 14 ? 6.621 -45.281 1.636 1 95.31 14 GLN B CA 1
ATOM 4884 C C . GLN B 1 14 ? 6.176 -44.219 2.631 1 95.31 14 GLN B C 1
ATOM 4886 O O . GLN B 1 14 ? 5.754 -44.531 3.746 1 95.31 14 GLN B O 1
ATOM 4891 N N . ASN B 1 15 ? 6.27 -42.969 2.244 1 94.06 15 ASN B N 1
ATOM 4892 C CA . ASN B 1 15 ? 5.867 -41.844 3.098 1 94.06 15 ASN B CA 1
ATOM 4893 C C . ASN B 1 15 ? 4.379 -41.562 2.963 1 94.06 15 ASN B C 1
ATOM 4895 O O . ASN B 1 15 ? 3.812 -41.656 1.875 1 94.06 15 ASN B O 1
ATOM 4899 N N . GLN B 1 16 ? 3.734 -41.125 4.094 1 95.31 16 GLN B N 1
ATOM 4900 C CA . GLN B 1 16 ? 2.365 -40.625 4.02 1 95.31 16 GLN B CA 1
ATOM 4901 C C . GLN B 1 16 ? 2.332 -39.188 3.482 1 95.31 16 GLN B C 1
ATOM 4903 O O . GLN B 1 16 ? 3.26 -38.406 3.713 1 95.31 16 GLN B O 1
ATOM 4908 N N . LEU B 1 17 ? 1.256 -38.906 2.785 1 96.38 17 LEU B N 1
ATOM 4909 C CA . LEU B 1 17 ? 1.062 -37.562 2.268 1 96.38 17 LEU B CA 1
ATOM 4910 C C . LEU B 1 17 ? 1.039 -36.562 3.402 1 96.38 17 LEU B C 1
ATOM 4912 O O . LEU B 1 17 ? 0.36 -36.75 4.41 1 96.38 17 LEU B O 1
ATOM 4916 N N . LEU B 1 18 ? 1.812 -35.531 3.186 1 92.31 18 LEU B N 1
ATOM 4917 C CA . LEU B 1 18 ? 1.733 -34.375 4.094 1 92.31 18 LEU B CA 1
ATOM 4918 C C . LEU B 1 18 ? 0.547 -33.5 3.748 1 92.31 18 LEU B C 1
ATOM 4920 O O . LEU B 1 18 ? 0.353 -33.125 2.584 1 92.31 18 LEU B O 1
ATOM 4924 N N . ILE B 1 19 ? -0.315 -33.219 4.648 1 93.69 19 ILE B N 1
ATOM 4925 C CA . ILE B 1 19 ? -1.352 -32.188 4.469 1 93.69 19 ILE B CA 1
ATOM 4926 C C . ILE B 1 19 ? -0.969 -30.922 5.223 1 93.69 19 ILE B C 1
ATOM 4928 O O . ILE B 1 19 ? -1.041 -30.875 6.453 1 93.69 19 ILE B O 1
ATOM 4932 N N . PRO B 1 20 ? -0.431 -29.922 4.465 1 89 20 PRO B N 1
ATOM 4933 C CA . PRO B 1 20 ? -0.008 -28.719 5.188 1 89 20 PRO B CA 1
ATOM 4934 C C . PRO B 1 20 ? -1.105 -28.156 6.086 1 89 20 PRO B C 1
ATOM 4936 O O . PRO B 1 20 ? -2.262 -28.062 5.668 1 89 20 PRO B O 1
ATOM 4939 N N . PRO B 1 21 ? -0.755 -27.781 7.285 1 94.75 21 PRO B N 1
ATOM 4940 C CA . PRO B 1 21 ? -1.756 -27.219 8.195 1 94.75 21 PRO B CA 1
ATOM 4941 C C . PRO B 1 21 ? -2.227 -25.828 7.762 1 94.75 21 PRO B C 1
ATOM 4943 O O . PRO B 1 21 ? -1.693 -25.266 6.805 1 94.75 21 PRO B O 1
ATOM 4946 N N . VAL B 1 22 ? -3.248 -25.375 8.438 1 96.44 22 VAL B N 1
ATOM 4947 C CA . VAL B 1 22 ? -3.816 -24.062 8.156 1 96.44 22 VAL B CA 1
ATOM 4948 C C . VAL B 1 22 ? -3.227 -23.031 9.117 1 96.44 22 VAL B C 1
ATOM 4950 O O . VAL B 1 22 ? -3.082 -23.297 10.312 1 96.44 22 VAL B O 1
ATOM 4953 N N . TYR B 1 23 ? -2.842 -21.875 8.633 1 97.69 23 TYR B N 1
ATOM 4954 C CA . TYR B 1 23 ? -2.387 -20.766 9.477 1 97.69 23 TYR B CA 1
ATOM 4955 C C . TYR B 1 23 ? -3.475 -20.359 10.461 1 97.69 23 TYR B C 1
ATOM 4957 O O . TYR B 1 23 ? -4.66 -20.344 10.117 1 97.69 23 TYR B O 1
ATOM 4965 N N . LYS B 1 24 ? -3.049 -20.062 11.633 1 96.81 24 LYS B N 1
ATOM 4966 C CA . LYS B 1 24 ? -3.938 -19.438 12.602 1 96.81 24 LYS B CA 1
ATOM 4967 C C . LYS B 1 24 ? -3.789 -17.922 12.578 1 96.81 24 LYS B C 1
ATOM 4969 O O . LYS B 1 24 ? -2.707 -17.391 12.852 1 96.81 24 LYS B O 1
ATOM 4974 N N . PRO B 1 25 ? -4.793 -17.172 12.258 1 96.44 25 PRO B N 1
ATOM 4975 C CA . PRO B 1 25 ? -4.684 -15.719 12.219 1 96.44 25 PRO B CA 1
ATOM 4976 C C . PRO B 1 25 ? -4.801 -15.086 13.602 1 96.44 25 PRO B C 1
ATOM 4978 O O . PRO B 1 25 ? -5.359 -15.688 14.516 1 96.44 25 PRO B O 1
ATOM 4981 N N . THR B 1 26 ? -4.176 -13.891 13.766 1 96 26 THR B N 1
ATOM 4982 C CA . THR B 1 26 ? -4.621 -12.953 14.789 1 96 26 THR B CA 1
ATOM 4983 C C . THR B 1 26 ? -5.859 -12.188 14.328 1 96 26 THR B C 1
ATOM 4985 O O . THR B 1 26 ? -5.797 -11.438 13.344 1 96 26 THR B O 1
ATOM 4988 N N . ILE B 1 27 ? -6.945 -12.398 15.016 1 97.06 27 ILE B N 1
ATOM 4989 C CA . ILE B 1 27 ? -8.203 -11.766 14.617 1 97.06 27 ILE B CA 1
ATOM 4990 C C . ILE B 1 27 ? -8.258 -10.336 15.156 1 97.06 27 ILE B C 1
ATOM 4992 O O . ILE B 1 27 ? -8.086 -10.109 16.359 1 97.06 27 ILE B O 1
ATOM 4996 N N . VAL B 1 28 ? -8.383 -9.367 14.289 1 96.5 28 VAL B N 1
ATOM 4997 C CA . VAL B 1 28 ? -8.531 -7.965 14.672 1 96.5 28 VAL B CA 1
ATOM 4998 C C . VAL B 1 28 ? -10.008 -7.57 14.625 1 96.5 28 VAL B C 1
ATOM 5000 O O . VAL B 1 28 ? -10.672 -7.766 13.602 1 96.5 28 VAL B O 1
ATOM 5003 N N . ILE B 1 29 ? -10.492 -7.043 15.688 1 94.56 29 ILE B N 1
ATOM 5004 C CA . ILE B 1 29 ? -11.914 -6.723 15.805 1 94.56 29 ILE B CA 1
ATOM 5005 C C . ILE B 1 29 ? -12.094 -5.219 15.992 1 94.56 29 ILE B C 1
ATOM 5007 O O . ILE B 1 29 ? -11.242 -4.562 16.594 1 94.56 29 ILE B O 1
ATOM 5011 N N . ASP B 1 30 ? -13.117 -4.641 15.43 1 90.19 30 ASP B N 1
ATOM 5012 C CA . ASP B 1 30 ? -13.539 -3.287 15.781 1 90.19 30 ASP B CA 1
ATOM 5013 C C . ASP B 1 30 ? -14.039 -3.219 17.219 1 90.19 30 ASP B C 1
ATOM 5015 O O . ASP B 1 30 ? -15.078 -3.795 17.547 1 90.19 30 ASP B O 1
ATOM 5019 N N . PRO B 1 31 ? -13.32 -2.5 18.016 1 82.88 31 PRO B N 1
ATOM 5020 C CA . PRO B 1 31 ? -13.734 -2.504 19.422 1 82.88 31 PRO B CA 1
ATOM 5021 C C . PRO B 1 31 ? -15.109 -1.878 19.641 1 82.88 31 PRO B C 1
ATOM 5023 O O . PRO B 1 31 ? -15.742 -2.117 20.672 1 82.88 31 PRO B O 1
ATOM 5026 N N . ASN B 1 32 ? -15.594 -1.142 18.672 1 81.31 32 ASN B N 1
ATOM 5027 C CA . ASN B 1 32 ? -16.875 -0.461 18.828 1 81.31 32 ASN B CA 1
ATOM 5028 C C . ASN B 1 32 ? -18.031 -1.35 18.391 1 81.31 32 ASN B C 1
ATOM 5030 O O . ASN B 1 32 ? -19.094 -1.357 19.031 1 81.31 32 ASN B O 1
ATOM 5034 N N . THR B 1 33 ? -17.828 -2.135 17.344 1 88.19 33 THR B N 1
ATOM 5035 C CA . THR B 1 33 ? -18.938 -2.871 16.781 1 88.19 33 THR B CA 1
ATOM 5036 C C . THR B 1 33 ? -18.797 -4.367 17.031 1 88.19 33 THR B C 1
ATOM 5038 O O . THR B 1 33 ? -19.75 -5.125 16.891 1 88.19 33 THR B O 1
ATOM 5041 N N . GLY B 1 34 ? -17.625 -4.754 17.328 1 91.12 34 GLY B N 1
ATOM 5042 C CA . GLY B 1 34 ? -17.359 -6.176 17.5 1 91.12 34 GLY B CA 1
ATOM 5043 C C . GLY B 1 34 ? -17.172 -6.914 16.188 1 91.12 34 GLY B C 1
ATOM 5044 O O . GLY B 1 34 ? -16.922 -8.117 16.172 1 91.12 34 GLY B O 1
ATOM 5045 N N . LYS B 1 35 ? -17.203 -6.227 15.141 1 93.81 35 LYS B N 1
ATOM 5046 C CA . LYS B 1 35 ? -17.031 -6.852 13.836 1 93.81 35 LYS B CA 1
ATOM 5047 C C . LYS B 1 35 ? -15.57 -7.191 13.57 1 93.81 35 LYS B C 1
ATOM 5049 O O . LYS B 1 35 ? -14.672 -6.441 13.961 1 93.81 35 LYS B O 1
ATOM 5054 N N . VAL B 1 36 ? -15.352 -8.32 12.883 1 96.94 36 VAL B N 1
ATOM 5055 C CA . VAL B 1 36 ? -14 -8.688 12.469 1 96.94 36 VAL B CA 1
ATOM 5056 C C . VAL B 1 36 ? -13.516 -7.738 11.375 1 96.94 36 VAL B C 1
ATOM 5058 O O . VAL B 1 36 ? -14.18 -7.574 10.352 1 96.94 36 VAL B O 1
ATOM 5061 N N . LEU B 1 37 ? -12.391 -7.102 11.625 1 96.44 37 LEU B N 1
ATOM 5062 C CA . LEU B 1 37 ? -11.82 -6.164 10.664 1 96.44 37 LEU B CA 1
ATOM 5063 C C . LEU B 1 37 ? -10.867 -6.875 9.711 1 96.44 37 LEU B C 1
ATOM 5065 O O . LEU B 1 37 ? -10.836 -6.574 8.516 1 96.44 37 LEU B O 1
ATOM 5069 N N . SER B 1 38 ? -10.102 -7.82 10.273 1 98.06 38 SER B N 1
ATOM 5070 C CA . SER B 1 38 ? -9.094 -8.484 9.461 1 98.06 38 SER B CA 1
ATOM 5071 C C . SER B 1 38 ? -8.523 -9.711 10.172 1 98.06 38 SER B C 1
ATOM 5073 O O . SER B 1 38 ? -8.68 -9.852 11.391 1 98.06 38 SER B O 1
ATOM 5075 N N . HIS B 1 39 ? -8.031 -10.641 9.438 1 98.38 39 HIS B N 1
ATOM 5076 C CA . HIS B 1 39 ? -7.129 -11.688 9.898 1 98.38 39 HIS B CA 1
ATOM 5077 C C . HIS B 1 39 ? -5.676 -11.336 9.609 1 98.38 39 HIS B C 1
ATOM 5079 O O . HIS B 1 39 ? -5.297 -11.164 8.445 1 98.38 39 HIS B O 1
ATOM 5085 N N . ASN B 1 40 ? -4.891 -11.219 10.641 1 97.94 40 ASN B N 1
ATOM 5086 C CA . ASN B 1 40 ? -3.508 -10.781 10.469 1 97.94 40 ASN B CA 1
ATOM 5087 C C . ASN B 1 40 ? -2.531 -11.938 10.664 1 97.94 40 ASN B C 1
ATOM 5089 O O . ASN B 1 40 ? -2.754 -12.805 11.516 1 97.94 40 ASN B O 1
ATOM 5093 N N . TYR B 1 41 ? -1.454 -11.945 9.859 1 97.56 41 TYR B N 1
ATOM 5094 C CA . TYR B 1 41 ? -0.455 -13.008 9.898 1 97.56 41 TYR B CA 1
ATOM 5095 C C . TYR B 1 41 ? 0.955 -12.43 9.906 1 97.56 41 TYR B C 1
ATOM 5097 O O . TYR B 1 41 ? 1.199 -11.367 9.328 1 97.56 41 TYR B O 1
ATOM 5105 N N . VAL B 1 42 ? 1.876 -13.07 10.586 1 97.75 42 VAL B N 1
ATOM 5106 C CA . VAL B 1 42 ? 3.318 -12.883 10.461 1 97.75 42 VAL B CA 1
ATOM 5107 C C . VAL B 1 42 ? 3.949 -14.141 9.867 1 97.75 42 VAL B C 1
ATOM 5109 O O . VAL B 1 42 ? 3.932 -15.203 10.484 1 97.75 42 VAL B O 1
ATOM 5112 N N . ILE B 1 43 ? 4.457 -14.016 8.648 1 98.12 43 ILE B N 1
ATOM 5113 C CA . ILE B 1 43 ? 4.961 -15.18 7.922 1 98.12 43 ILE B CA 1
ATOM 5114 C C . ILE B 1 43 ? 6.434 -14.969 7.574 1 98.12 43 ILE B C 1
ATOM 5116 O O . ILE B 1 43 ? 6.793 -13.984 6.926 1 98.12 43 ILE B O 1
ATOM 5120 N N . SER B 1 44 ? 7.242 -15.891 7.953 1 97.56 44 SER B N 1
ATOM 5121 C CA . SER B 1 44 ? 8.672 -15.828 7.648 1 97.56 44 SER B CA 1
ATOM 5122 C C . SER B 1 44 ? 9.039 -16.828 6.559 1 97.56 44 SER B C 1
ATOM 5124 O O . SER B 1 44 ? 8.539 -17.953 6.539 1 97.56 44 SER B O 1
ATOM 5126 N N . ILE B 1 45 ? 9.828 -16.391 5.656 1 98.12 45 ILE B N 1
ATOM 5127 C CA . ILE B 1 45 ? 10.461 -17.281 4.672 1 98.12 45 ILE B CA 1
ATOM 5128 C C . ILE B 1 45 ? 11.844 -17.688 5.16 1 98.12 45 ILE B C 1
ATOM 5130 O O . ILE B 1 45 ? 12.695 -16.844 5.422 1 98.12 45 ILE B O 1
ATOM 5134 N N . ARG B 1 46 ? 12.078 -18.969 5.227 1 97.19 46 ARG B N 1
ATOM 5135 C CA . ARG B 1 46 ? 13.32 -19.422 5.848 1 97.19 46 ARG B CA 1
ATOM 5136 C C . ARG B 1 46 ? 13.82 -20.703 5.207 1 97.19 46 ARG B C 1
ATOM 5138 O O . ARG B 1 46 ? 13.055 -21.422 4.555 1 97.19 46 ARG B O 1
ATOM 5145 N N . ALA B 1 47 ? 15.062 -21 5.414 1 97.62 47 ALA B N 1
ATOM 5146 C CA . ALA B 1 47 ? 15.688 -22.266 5.023 1 97.62 47 ALA B CA 1
ATOM 5147 C C . ALA B 1 47 ? 15.656 -23.266 6.176 1 97.62 47 ALA B C 1
ATOM 5149 O O . ALA B 1 47 ? 15.82 -22.891 7.336 1 97.62 47 ALA B O 1
ATOM 5150 N N . PHE B 1 48 ? 15.391 -24.469 5.863 1 97.44 48 PHE B N 1
ATOM 5151 C CA . PHE B 1 48 ? 15.43 -25.547 6.84 1 97.44 48 PHE B CA 1
ATOM 5152 C C . PHE B 1 48 ? 15.617 -26.891 6.152 1 97.44 48 PHE B C 1
ATOM 5154 O O . PHE B 1 48 ? 15.641 -26.969 4.922 1 97.44 48 PHE B O 1
ATOM 5161 N N . ARG B 1 49 ? 15.938 -28.047 6.938 1 97.69 49 ARG B N 1
ATOM 5162 C CA . ARG B 1 49 ? 16.031 -29.406 6.414 1 97.69 49 ARG B CA 1
ATOM 5163 C C . ARG B 1 49 ? 14.711 -30.141 6.562 1 97.69 49 ARG B C 1
ATOM 5165 O O . ARG B 1 49 ? 14.031 -30 7.582 1 97.69 49 ARG B O 1
ATOM 5172 N N . GLN B 1 50 ? 14.219 -30.766 5.469 1 97.44 50 GLN B N 1
ATOM 5173 C CA . GLN B 1 50 ? 12.969 -31.516 5.457 1 97.44 50 GLN B CA 1
ATOM 5174 C C . GLN B 1 50 ? 13.148 -32.875 4.809 1 97.44 50 GLN B C 1
ATOM 5176 O O . GLN B 1 50 ? 13.914 -33.031 3.85 1 97.44 50 GLN B O 1
ATOM 5181 N N . GLN B 1 51 ? 12.508 -33.875 5.383 1 97.19 51 GLN B N 1
ATOM 5182 C CA . GLN B 1 51 ? 12.547 -35.219 4.809 1 97.19 51 GLN B CA 1
ATOM 5183 C C . GLN B 1 51 ? 11.602 -35.344 3.621 1 97.19 51 GLN B C 1
ATOM 5185 O O . GLN B 1 51 ? 10.43 -35.688 3.789 1 97.19 51 GLN B O 1
ATOM 5190 N N . LEU B 1 52 ? 12.086 -35.094 2.424 1 98.06 52 LEU B N 1
ATOM 5191 C CA . LEU B 1 52 ? 11.289 -35.219 1.205 1 98.06 52 LEU B CA 1
ATOM 5192 C C . LEU B 1 52 ? 11.297 -36.625 0.686 1 98.06 52 LEU B C 1
ATOM 5194 O O . LEU B 1 52 ? 10.266 -37.156 0.236 1 98.06 52 LEU B O 1
ATOM 5198 N N . LEU B 1 53 ? 12.445 -37.25 0.706 1 98.19 53 LEU B N 1
ATOM 5199 C CA . LEU B 1 53 ? 12.672 -38.625 0.281 1 98.19 53 LEU B CA 1
ATOM 5200 C C . LEU B 1 53 ? 12.297 -39.594 1.39 1 98.19 53 LEU B C 1
ATOM 5202 O O . LEU B 1 53 ? 12.094 -39.188 2.537 1 98.19 53 LEU B O 1
ATOM 5206 N N . PRO B 1 54 ? 12.141 -40.844 0.992 1 96.94 54 PRO B N 1
ATOM 5207 C CA . PRO B 1 54 ? 11.867 -41.812 2.053 1 96.94 54 PRO B CA 1
ATOM 5208 C C . PRO B 1 54 ? 12.891 -41.75 3.184 1 96.94 54 PRO B C 1
ATOM 5210 O O . PRO B 1 54 ? 14.031 -41.344 2.967 1 96.94 54 PRO B O 1
ATOM 5213 N N . LYS B 1 55 ? 12.539 -42.156 4.379 1 94.62 55 LYS B N 1
ATOM 5214 C CA . LYS B 1 55 ? 13.273 -42 5.633 1 94.62 55 LYS B CA 1
ATOM 5215 C C . LYS B 1 55 ? 14.703 -42.5 5.512 1 94.62 55 LYS B C 1
ATOM 5217 O O . LYS B 1 55 ? 15.609 -42 6.184 1 94.62 55 LYS B O 1
ATOM 5222 N N . LYS B 1 56 ? 15.062 -43.438 4.746 1 93.75 56 LYS B N 1
ATOM 5223 C CA . LYS B 1 56 ? 16.406 -44 4.633 1 93.75 56 LYS B CA 1
ATOM 5224 C C . LYS B 1 56 ? 17.328 -43.062 3.852 1 93.75 56 LYS B C 1
ATOM 5226 O O . LYS B 1 56 ? 18.547 -43.219 3.896 1 93.75 56 LYS B O 1
ATOM 5231 N N . PHE B 1 57 ? 16.766 -42.094 3.184 1 97.25 57 PHE B N 1
ATOM 5232 C CA . PHE B 1 57 ? 17.531 -41.125 2.406 1 97.25 57 PHE B CA 1
ATOM 5233 C C . PHE B 1 57 ? 17.781 -39.844 3.209 1 97.25 57 PHE B C 1
ATOM 5235 O O . PHE B 1 57 ? 17.078 -39.594 4.188 1 97.25 57 PHE B O 1
ATOM 5242 N N . PRO B 1 58 ? 18.781 -39.062 2.854 1 97.38 58 PRO B N 1
ATOM 5243 C CA . PRO B 1 58 ? 19.078 -37.812 3.578 1 97.38 58 PRO B CA 1
ATOM 5244 C C . PRO B 1 58 ? 17.953 -36.781 3.436 1 97.38 58 PRO B C 1
ATOM 5246 O O . PRO B 1 58 ? 17.188 -36.812 2.471 1 97.38 58 PRO B O 1
ATOM 5249 N N . GLN B 1 59 ? 17.906 -35.906 4.418 1 97.88 59 GLN B N 1
ATOM 5250 C CA . GLN B 1 59 ? 17.016 -34.75 4.332 1 97.88 59 GLN B CA 1
ATOM 5251 C C . GLN B 1 59 ? 17.484 -33.781 3.275 1 97.88 59 GLN B C 1
ATOM 5253 O O . GLN B 1 59 ? 18.656 -33.781 2.891 1 97.88 59 GLN B O 1
ATOM 5258 N N . THR B 1 60 ? 16.578 -33.031 2.812 1 98.38 60 THR B N 1
ATOM 5259 C CA . THR B 1 60 ? 16.859 -32 1.804 1 98.38 60 THR B CA 1
ATOM 5260 C C . THR B 1 60 ? 16.766 -30.609 2.404 1 98.38 60 THR B C 1
ATOM 5262 O O . THR B 1 60 ? 15.844 -30.312 3.174 1 98.38 60 THR B O 1
ATOM 5265 N N . THR B 1 61 ? 17.766 -29.719 2.143 1 98.25 61 THR B N 1
ATOM 5266 C CA . THR B 1 61 ? 17.609 -28.297 2.459 1 98.25 61 THR B CA 1
ATOM 5267 C C . THR B 1 61 ? 16.578 -27.656 1.537 1 98.25 61 THR B C 1
ATOM 5269 O O . THR B 1 61 ? 16.734 -27.672 0.314 1 98.25 61 THR B O 1
ATOM 5272 N N . VAL B 1 62 ? 15.539 -27.141 2.131 1 98.56 62 VAL B N 1
ATOM 5273 C CA . VAL B 1 62 ? 14.469 -26.484 1.385 1 98.56 62 VAL B CA 1
ATOM 5274 C C . VAL B 1 62 ? 14.234 -25.094 1.942 1 98.56 62 VAL B C 1
ATOM 5276 O O . VAL B 1 62 ? 14.781 -24.719 2.984 1 98.56 62 VAL B O 1
ATOM 5279 N N . TRP B 1 63 ? 13.602 -24.281 1.181 1 98.44 63 TRP B N 1
ATOM 5280 C CA . TRP B 1 63 ? 12.977 -23.062 1.692 1 98.44 63 TRP B CA 1
ATOM 5281 C C . TRP B 1 63 ? 11.484 -23.281 1.914 1 98.44 63 TRP B C 1
ATOM 5283 O O . TRP B 1 63 ? 10.891 -24.219 1.363 1 98.44 63 TRP B O 1
ATOM 5293 N N . GLY B 1 64 ? 10.93 -22.547 2.785 1 97.88 64 GLY B N 1
ATOM 5294 C CA . GLY B 1 64 ? 9.5 -22.625 3.045 1 97.88 64 GLY B CA 1
ATOM 5295 C C . GLY B 1 64 ? 8.977 -21.438 3.838 1 97.88 64 GLY B C 1
ATOM 5296 O O . GLY B 1 64 ? 9.719 -20.5 4.125 1 97.88 64 GLY B O 1
ATOM 5297 N N . TYR B 1 65 ? 7.691 -21.391 4.074 1 97.88 65 TYR B N 1
ATOM 5298 C CA . TYR B 1 65 ? 7.004 -20.359 4.848 1 97.88 65 TYR B CA 1
ATOM 5299 C C . TYR B 1 65 ? 6.727 -20.844 6.27 1 97.88 65 TYR B C 1
ATOM 5301 O O . TYR B 1 65 ? 6.418 -22.016 6.48 1 97.88 65 TYR B O 1
ATOM 5309 N N . SER B 1 66 ? 6.898 -19.938 7.168 1 96.56 66 SER B N 1
ATOM 5310 C CA . SER B 1 66 ? 6.727 -20.234 8.586 1 96.56 66 SER B CA 1
ATOM 5311 C C . SER B 1 66 ? 5.727 -19.281 9.234 1 96.56 66 SER B C 1
ATOM 5313 O O . SER B 1 66 ? 5.703 -18.094 8.914 1 96.56 66 SER B O 1
ATOM 5315 N N . GLY B 1 67 ? 4.879 -19.812 10.078 1 96.38 67 GLY B N 1
ATOM 5316 C CA . GLY B 1 67 ? 3.914 -19.016 10.828 1 96.38 67 GLY B CA 1
ATOM 5317 C C . GLY B 1 67 ? 3.201 -19.828 11.906 1 96.38 67 GLY B C 1
ATOM 5318 O O . GLY B 1 67 ? 3.572 -20.969 12.18 1 96.38 67 GLY B O 1
ATOM 5319 N N . THR B 1 68 ? 2.236 -19.188 12.539 1 95.69 68 THR B N 1
ATOM 5320 C CA . THR B 1 68 ? 1.411 -19.859 13.539 1 95.69 68 THR B CA 1
ATOM 5321 C C . THR B 1 68 ? 0.322 -20.688 12.875 1 95.69 68 THR B C 1
ATOM 5323 O O . THR B 1 68 ? -0.391 -20.203 11.992 1 95.69 68 THR B O 1
ATOM 5326 N N . VAL B 1 69 ? 0.267 -21.953 13.273 1 96.31 69 VAL B N 1
ATOM 5327 C CA . VAL B 1 69 ? -0.724 -22.828 12.656 1 96.31 69 VAL B CA 1
ATOM 5328 C C . VAL B 1 69 ? -1.53 -23.531 13.75 1 96.31 69 VAL B C 1
ATOM 5330 O O . VAL B 1 69 ? -1.182 -23.469 14.93 1 96.31 69 VAL B O 1
ATOM 5333 N N . ILE B 1 70 ? -2.625 -24.062 13.266 1 90 70 ILE B N 1
ATOM 5334 C CA . ILE B 1 70 ? -3.406 -24.969 14.102 1 90 70 ILE B CA 1
ATOM 5335 C C . ILE B 1 70 ? -3.055 -26.422 13.75 1 90 70 ILE B C 1
ATOM 5337 O O . ILE B 1 70 ? -3.188 -26.844 12.602 1 90 70 ILE B O 1
ATOM 5341 N N . ASP B 1 71 ? -2.648 -27.156 14.75 1 84.06 71 ASP B N 1
ATOM 5342 C CA . ASP B 1 71 ? -2.387 -28.578 14.539 1 84.06 71 ASP B CA 1
ATOM 5343 C C . ASP B 1 71 ? -3.676 -29.328 14.227 1 84.06 71 ASP B C 1
ATOM 5345 O O . ASP B 1 71 ? -4.578 -29.406 15.062 1 84.06 71 ASP B O 1
ATOM 5349 N N . PRO B 1 72 ? -3.756 -29.859 13.07 1 78.19 72 PRO B N 1
ATOM 5350 C CA . PRO B 1 72 ? -5.004 -30.531 12.711 1 78.19 72 PRO B CA 1
ATOM 5351 C C . PRO B 1 72 ? -5.285 -31.75 13.594 1 78.19 72 PRO B C 1
ATOM 5353 O O . PRO B 1 72 ? -6.438 -32.156 13.727 1 78.19 72 PRO B O 1
ATOM 5356 N N . LEU B 1 73 ? -4.289 -32.344 14.156 1 77.94 73 LEU B N 1
ATOM 5357 C CA . LEU B 1 73 ? -4.441 -33.562 14.969 1 77.94 73 LEU B CA 1
ATOM 5358 C C . LEU B 1 73 ? -4.863 -33.188 16.391 1 77.94 73 LEU B C 1
ATOM 5360 O O . LEU B 1 73 ? -5.836 -33.75 16.906 1 77.94 73 LEU B O 1
ATOM 5364 N N . SER B 1 74 ? -4.145 -32.219 17.016 1 82.19 74 SER B N 1
ATOM 5365 C CA . SER B 1 74 ? -4.367 -31.922 18.438 1 82.19 74 SER B CA 1
ATOM 5366 C C . SER B 1 74 ? -5.273 -30.719 18.594 1 82.19 74 SER B C 1
ATOM 5368 O O . SER B 1 74 ? -5.852 -30.5 19.672 1 82.19 74 SER B O 1
ATOM 5370 N N . GLY B 1 75 ? -5.352 -29.953 17.547 1 84.31 75 GLY B N 1
ATOM 5371 C CA . GLY B 1 75 ? -6.09 -28.703 17.672 1 84.31 75 GLY B CA 1
ATOM 5372 C C . GLY B 1 75 ? -5.309 -27.609 18.375 1 84.31 75 GLY B C 1
ATOM 5373 O O . GLY B 1 75 ? -5.773 -26.484 18.469 1 84.31 75 GLY B O 1
ATOM 5374 N N . SER B 1 76 ? -4.102 -27.953 18.75 1 90.38 76 SER B N 1
ATOM 5375 C CA . SER B 1 76 ? -3.289 -27 19.469 1 90.38 76 SER B CA 1
ATOM 5376 C C . SER B 1 76 ? -2.607 -26.016 18.531 1 90.38 76 SER B C 1
ATOM 5378 O O . SER B 1 76 ? -2.406 -26.328 17.344 1 90.38 76 SER B O 1
ATOM 5380 N N . THR B 1 77 ? -2.27 -24.859 19.109 1 92.5 77 THR B N 1
ATOM 5381 C CA . THR B 1 77 ? -1.545 -23.844 18.359 1 92.5 77 THR B CA 1
ATOM 5382 C C . THR B 1 77 ? -0.048 -24.141 18.344 1 92.5 77 THR B C 1
ATOM 5384 O O . THR B 1 77 ? 0.537 -24.438 19.391 1 92.5 77 THR B O 1
ATOM 5387 N N . ILE B 1 78 ? 0.577 -24.141 17.156 1 92.5 78 ILE B N 1
ATOM 5388 C CA . ILE B 1 78 ? 2.02 -24.266 16.984 1 92.5 78 ILE B CA 1
ATOM 5389 C C . ILE B 1 78 ? 2.598 -22.984 16.391 1 92.5 78 ILE B C 1
ATOM 5391 O O . ILE B 1 78 ? 2.248 -22.609 15.273 1 92.5 78 ILE B O 1
ATOM 5395 N N . ASN B 1 79 ? 3.463 -22.422 17.219 1 90.31 79 ASN B N 1
ATOM 5396 C CA . ASN B 1 79 ? 4.129 -21.219 16.734 1 90.31 79 ASN B CA 1
ATOM 5397 C C . ASN B 1 79 ? 5.355 -21.578 15.891 1 90.31 79 ASN B C 1
ATOM 5399 O O . ASN B 1 79 ? 5.953 -22.641 16.062 1 90.31 79 ASN B O 1
ATOM 5403 N N . ASN B 1 80 ? 5.691 -20.859 14.914 1 91.69 80 ASN B N 1
ATOM 5404 C CA . ASN B 1 80 ? 6.879 -20.969 14.07 1 91.69 80 ASN B CA 1
ATOM 5405 C C . ASN B 1 80 ? 6.922 -22.297 13.336 1 91.69 80 ASN B C 1
ATOM 5407 O O . ASN B 1 80 ? 7.965 -22.953 13.289 1 91.69 80 ASN B O 1
ATOM 5411 N N . PHE B 1 81 ? 5.723 -22.75 13.016 1 94.25 81 PHE B N 1
ATOM 5412 C CA . PHE B 1 81 ? 5.66 -23.922 12.156 1 94.25 81 PHE B CA 1
ATOM 5413 C C . PHE B 1 81 ? 6.195 -23.594 10.766 1 94.25 81 PHE B C 1
ATOM 5415 O O . PHE B 1 81 ? 5.961 -22.5 10.242 1 94.25 81 PHE B O 1
ATOM 5422 N N . TYR B 1 82 ? 6.941 -24.484 10.227 1 94.12 82 TYR B N 1
ATOM 5423 C CA . TYR B 1 82 ? 7.434 -24.312 8.859 1 94.12 82 TYR B CA 1
ATOM 5424 C C . TYR B 1 82 ? 7.34 -25.609 8.078 1 94.12 82 TYR B C 1
ATOM 5426 O O . TYR B 1 82 ? 7.465 -26.703 8.641 1 94.12 82 TYR B O 1
ATOM 5434 N N . SER B 1 83 ? 7.102 -25.5 6.867 1 95.5 83 SER B N 1
ATOM 5435 C CA . SER B 1 83 ? 7.082 -26.625 5.945 1 95.5 83 SER B CA 1
ATOM 5436 C C . SER B 1 83 ? 7.234 -26.156 4.5 1 95.5 83 SER B C 1
ATOM 5438 O O . SER B 1 83 ? 7.102 -24.969 4.207 1 95.5 83 SER B O 1
ATOM 5440 N N . SER B 1 84 ? 7.559 -27.078 3.633 1 97.06 84 SER B N 1
ATOM 5441 C CA . SER B 1 84 ? 7.543 -26.938 2.182 1 97.06 84 SER B CA 1
ATOM 5442 C C . SER B 1 84 ? 6.738 -28.047 1.525 1 97.06 84 SER B C 1
ATOM 5444 O O . SER B 1 84 ? 7.129 -29.219 1.58 1 97.06 84 SER B O 1
ATOM 5446 N N . PRO B 1 85 ? 5.602 -27.672 0.955 1 97.19 85 PRO B N 1
ATOM 5447 C CA . PRO B 1 85 ? 4.988 -26.344 0.767 1 97.19 85 PRO B CA 1
ATOM 5448 C C . PRO B 1 85 ? 4.555 -25.703 2.082 1 97.19 85 PRO B C 1
ATOM 5450 O O . PRO B 1 85 ? 4.473 -26.391 3.107 1 97.19 85 PRO B O 1
ATOM 5453 N N . GLY B 1 86 ? 4.348 -24.438 1.959 1 97.75 86 GLY B N 1
ATOM 5454 C CA . GLY B 1 86 ? 3.939 -23.688 3.141 1 97.75 86 GLY B CA 1
ATOM 5455 C C . GLY B 1 86 ? 2.533 -24.031 3.6 1 97.75 86 GLY B C 1
ATOM 5456 O O . GLY B 1 86 ? 1.772 -24.672 2.869 1 97.75 86 GLY B O 1
ATOM 5457 N N . PRO B 1 87 ? 2.225 -23.625 4.871 1 97.69 87 PRO B N 1
ATOM 5458 C CA . PRO B 1 87 ? 0.861 -23.812 5.367 1 97.69 87 PRO B CA 1
ATOM 5459 C C . PRO B 1 87 ? -0.187 -23.109 4.508 1 97.69 87 PRO B C 1
ATOM 5461 O O . PRO B 1 87 ? 0.159 -22.281 3.66 1 97.69 87 PRO B O 1
ATOM 5464 N N . THR B 1 88 ? -1.408 -23.516 4.723 1 97.75 88 THR B N 1
ATOM 5465 C CA . THR B 1 88 ? -2.514 -23.031 3.904 1 97.75 88 THR B CA 1
ATOM 5466 C C . THR B 1 88 ? -3.15 -21.797 4.535 1 97.75 88 THR B C 1
ATOM 5468 O O . THR B 1 88 ? -3.473 -21.797 5.723 1 97.75 88 THR B O 1
ATOM 5471 N N . PHE B 1 89 ? -3.258 -20.719 3.762 1 98.31 89 PHE B N 1
ATOM 5472 C CA . PHE B 1 89 ? -4.176 -19.656 4.152 1 98.31 89 PHE B CA 1
ATOM 5473 C C . PHE B 1 89 ? -5.621 -20.062 3.922 1 98.31 89 PHE B C 1
ATOM 5475 O O . PHE B 1 89 ? -5.988 -20.469 2.816 1 98.31 89 PHE B O 1
ATOM 5482 N N . GLN B 1 90 ? -6.414 -20.062 4.871 1 96.81 90 GLN B N 1
ATOM 5483 C CA . GLN B 1 90 ? -7.859 -20.203 4.73 1 96.81 90 GLN B CA 1
ATOM 5484 C C . GLN B 1 90 ? -8.57 -18.875 4.977 1 96.81 90 GLN B C 1
ATOM 5486 O O . GLN B 1 90 ? -8.922 -18.547 6.113 1 96.81 90 GLN B O 1
ATOM 5491 N N . ALA B 1 91 ? -8.836 -18.172 3.959 1 98.19 91 ALA B N 1
ATOM 5492 C CA . ALA B 1 91 ? -9.445 -16.859 4.023 1 98.19 91 ALA B CA 1
ATOM 5493 C C . ALA B 1 91 ? -10.969 -16.938 3.936 1 98.19 91 ALA B C 1
ATOM 5495 O O . ALA B 1 91 ? -11.508 -17.906 3.4 1 98.19 91 ALA B O 1
ATOM 5496 N N . GLU B 1 92 ? -11.609 -16 4.504 1 98.06 92 GLU B N 1
ATOM 5497 C CA . GLU B 1 92 ? -13.055 -15.812 4.379 1 98.06 92 GLU B CA 1
ATOM 5498 C C . GLU B 1 92 ? -13.391 -14.617 3.488 1 98.06 92 GLU B C 1
ATOM 5500 O O . GLU B 1 92 ? -12.836 -13.531 3.668 1 98.06 92 GLU B O 1
ATOM 5505 N N . ARG B 1 93 ? -14.281 -14.883 2.535 1 97.88 93 ARG B N 1
ATOM 5506 C CA . ARG B 1 93 ? -14.656 -13.805 1.618 1 97.88 93 ARG B CA 1
ATOM 5507 C C . ARG B 1 93 ? -15.125 -12.57 2.381 1 97.88 93 ARG B C 1
ATOM 5509 O O . ARG B 1 93 ? -15.891 -12.68 3.34 1 97.88 93 ARG B O 1
ATOM 5516 N N . ASN B 1 94 ? -14.656 -11.391 2.043 1 96.94 94 ASN B N 1
ATOM 5517 C CA . ASN B 1 94 ? -15 -10.078 2.559 1 96.94 94 ASN B CA 1
ATOM 5518 C C . ASN B 1 94 ? -14.32 -9.797 3.898 1 96.94 94 ASN B C 1
ATOM 5520 O O . ASN B 1 94 ? -14.586 -8.781 4.535 1 96.94 94 ASN B O 1
ATOM 5524 N N . ILE B 1 95 ? -13.5 -10.68 4.438 1 97.75 95 ILE B N 1
ATOM 5525 C CA . ILE B 1 95 ? -12.602 -10.367 5.543 1 97.75 95 ILE B CA 1
ATOM 5526 C C . ILE B 1 95 ? -11.18 -10.18 5.016 1 97.75 95 ILE B C 1
ATOM 5528 O O . ILE B 1 95 ? -10.547 -11.133 4.562 1 97.75 95 ILE B O 1
ATOM 5532 N N . PRO B 1 96 ? -10.711 -8.961 5.051 1 97.81 96 PRO B N 1
ATOM 5533 C CA . PRO B 1 96 ? -9.344 -8.727 4.582 1 97.81 96 PRO B CA 1
ATOM 5534 C C . PRO B 1 96 ? -8.305 -9.477 5.41 1 97.81 96 PRO B C 1
ATOM 5536 O O . PRO B 1 96 ? -8.516 -9.719 6.602 1 97.81 96 PRO B O 1
ATOM 5539 N N . ILE B 1 97 ? -7.23 -9.82 4.742 1 97.94 97 ILE B N 1
ATOM 5540 C CA . ILE B 1 97 ? -6.078 -10.398 5.418 1 97.94 97 ILE B CA 1
ATOM 5541 C C . ILE B 1 97 ? -4.879 -9.461 5.285 1 97.94 97 ILE B C 1
ATOM 5543 O O . ILE B 1 97 ? -4.656 -8.875 4.227 1 97.94 97 ILE B O 1
ATOM 5547 N N . ASN B 1 98 ? -4.203 -9.234 6.41 1 98.19 98 ASN B N 1
ATOM 5548 C CA . ASN B 1 98 ? -2.912 -8.555 6.402 1 98.19 98 ASN B CA 1
ATOM 5549 C C . ASN B 1 98 ? -1.77 -9.523 6.711 1 98.19 98 ASN B C 1
ATOM 5551 O O . ASN B 1 98 ? -1.831 -10.273 7.688 1 98.19 98 ASN B O 1
ATOM 5555 N N . VAL B 1 99 ? -0.729 -9.508 5.875 1 98.5 99 VAL B N 1
ATOM 5556 C CA . VAL B 1 99 ? 0.397 -10.422 6.066 1 98.5 99 VAL B CA 1
ATOM 5557 C C . VAL B 1 99 ? 1.694 -9.617 6.16 1 98.5 99 VAL B C 1
ATOM 5559 O O . VAL B 1 99 ? 2.061 -8.906 5.227 1 98.5 99 VAL B O 1
ATOM 5562 N N . GLN B 1 100 ? 2.391 -9.703 7.305 1 98.19 100 GLN B N 1
ATOM 5563 C CA . GLN B 1 100 ? 3.789 -9.297 7.395 1 98.19 100 GLN B CA 1
ATOM 5564 C C . GLN B 1 100 ? 4.715 -10.391 6.863 1 98.19 100 GLN B C 1
ATOM 5566 O O . GLN B 1 100 ? 4.875 -11.43 7.5 1 98.19 100 GLN B O 1
ATOM 5571 N N . TRP B 1 101 ? 5.293 -10.148 5.711 1 98.19 101 TRP B N 1
ATOM 5572 C CA . TRP B 1 101 ? 6.277 -11.07 5.164 1 98.19 101 TRP B CA 1
ATOM 5573 C C . TRP B 1 101 ? 7.672 -10.766 5.699 1 98.19 101 TRP B C 1
ATOM 5575 O O . TRP B 1 101 ? 8.086 -9.602 5.75 1 98.19 101 TRP B O 1
ATOM 5585 N N . ILE B 1 102 ? 8.375 -11.766 6.121 1 98 102 ILE B N 1
ATOM 5586 C CA . ILE B 1 102 ? 9.734 -11.617 6.625 1 98 102 ILE B CA 1
ATOM 5587 C C . ILE B 1 102 ? 10.68 -12.492 5.816 1 98 102 ILE B C 1
ATOM 5589 O O . ILE B 1 102 ? 10.469 -13.703 5.695 1 98 102 ILE B O 1
ATOM 5593 N N . ASN B 1 103 ? 11.688 -11.938 5.156 1 97.81 103 ASN B N 1
ATOM 5594 C CA . ASN B 1 103 ? 12.75 -12.695 4.52 1 97.81 103 ASN B CA 1
ATOM 5595 C C . ASN B 1 103 ? 13.844 -13.078 5.516 1 97.81 103 ASN B C 1
ATOM 5597 O O . ASN B 1 103 ? 14.664 -12.234 5.895 1 97.81 103 ASN B O 1
ATOM 5601 N N . ALA B 1 104 ? 13.906 -14.305 5.883 1 97.25 104 ALA B N 1
ATOM 5602 C CA . ALA B 1 104 ? 14.883 -14.758 6.871 1 97.25 104 ALA B CA 1
ATOM 5603 C C . ALA B 1 104 ? 16 -15.555 6.215 1 97.25 104 ALA B C 1
ATOM 5605 O O . ALA B 1 104 ? 16.766 -16.234 6.898 1 97.25 104 ALA B O 1
ATOM 5606 N N . ILE B 1 105 ? 16.062 -15.539 4.902 1 97.25 105 ILE B N 1
ATOM 5607 C CA . ILE B 1 105 ? 17.141 -16.219 4.195 1 97.25 105 ILE B CA 1
ATOM 5608 C C . ILE B 1 105 ? 18.406 -15.352 4.242 1 97.25 105 ILE B C 1
ATOM 5610 O O . ILE B 1 105 ? 18.453 -14.273 3.641 1 97.25 105 ILE B O 1
ATOM 5614 N N . LYS B 1 106 ? 19.516 -15.836 4.848 1 93.31 106 LYS B N 1
ATOM 5615 C CA . LYS B 1 106 ? 20.734 -15.055 5.035 1 93.31 106 LYS B CA 1
ATOM 5616 C C . LYS B 1 106 ? 21.922 -15.727 4.371 1 93.31 106 LYS B C 1
ATOM 5618 O O . LYS B 1 106 ? 23.047 -15.234 4.453 1 93.31 106 LYS B O 1
ATOM 5623 N N . THR B 1 107 ? 21.672 -16.859 3.723 1 95.94 107 THR B N 1
ATOM 5624 C CA . THR B 1 107 ? 22.719 -17.594 3.027 1 95.94 107 THR B CA 1
ATOM 5625 C C . THR B 1 107 ? 22.578 -17.422 1.516 1 95.94 107 THR B C 1
ATOM 5627 O O . THR B 1 107 ? 21.531 -17.016 1.021 1 95.94 107 THR B O 1
ATOM 5630 N N . PRO B 1 108 ? 23.672 -17.688 0.834 1 97.75 108 PRO B N 1
ATOM 5631 C CA . PRO B 1 108 ? 23.578 -17.625 -0.626 1 97.75 108 PRO B CA 1
ATOM 5632 C C . PRO B 1 108 ? 22.562 -18.609 -1.195 1 97.75 108 PRO B C 1
ATOM 5634 O O . PRO B 1 108 ? 22.281 -19.641 -0.573 1 97.75 108 PRO B O 1
ATOM 5637 N N . HIS B 1 109 ? 22.078 -18.266 -2.324 1 98.38 109 HIS B N 1
ATOM 5638 C CA . HIS B 1 109 ? 21.188 -19.188 -3.018 1 98.38 109 HIS B CA 1
ATOM 5639 C C . HIS B 1 109 ? 21.875 -20.531 -3.256 1 98.38 109 HIS B C 1
ATOM 5641 O O . HIS B 1 109 ? 23.047 -20.578 -3.623 1 98.38 109 HIS B O 1
ATOM 5647 N N . LEU B 1 110 ? 21.188 -21.594 -3.156 1 97.44 110 LEU B N 1
ATOM 5648 C CA . LEU B 1 110 ? 21.734 -22.922 -3.271 1 97.44 110 LEU B CA 1
ATOM 5649 C C . LEU B 1 110 ? 21.703 -23.422 -4.715 1 97.44 110 LEU B C 1
ATOM 5651 O O . LEU B 1 110 ? 22.312 -24.438 -5.051 1 97.44 110 LEU B O 1
ATOM 5655 N N . LEU B 1 111 ? 20.953 -22.75 -5.551 1 98.31 111 LEU B N 1
ATOM 5656 C CA . LEU B 1 111 ? 20.859 -23.016 -6.984 1 98.31 111 LEU B CA 1
ATOM 5657 C C . LEU B 1 111 ? 21.516 -21.891 -7.785 1 98.31 111 LEU B C 1
ATOM 5659 O O . LEU B 1 111 ? 21.688 -20.781 -7.273 1 98.31 111 LEU B O 1
ATOM 5663 N N . PRO B 1 112 ? 21.906 -22.156 -9.016 1 98.25 112 PRO B N 1
ATOM 5664 C CA . PRO B 1 112 ? 22.672 -21.156 -9.781 1 98.25 112 PRO B CA 1
ATOM 5665 C C . PRO B 1 112 ? 21.797 -20 -10.25 1 98.25 112 PRO B C 1
ATOM 5667 O O . PRO B 1 112 ? 20.984 -20.156 -11.164 1 98.25 112 PRO B O 1
ATOM 5670 N N . VAL B 1 113 ? 22.016 -18.844 -9.734 1 98.62 113 VAL B N 1
ATOM 5671 C CA . VAL B 1 113 ? 21.406 -17.625 -10.227 1 98.62 113 VAL B CA 1
ATOM 5672 C C . VAL B 1 113 ? 22.109 -17.172 -11.5 1 98.62 113 VAL B C 1
ATOM 5674 O O . VAL B 1 113 ? 23.344 -17.047 -11.523 1 98.62 113 VAL B O 1
ATOM 5677 N N . ASP B 1 114 ? 21.438 -16.969 -12.562 1 98.56 114 ASP B N 1
ATOM 5678 C CA . ASP B 1 114 ? 22.016 -16.562 -13.844 1 98.56 114 ASP B CA 1
ATOM 5679 C C . ASP B 1 114 ? 21.891 -15.062 -14.055 1 98.56 114 ASP B C 1
ATOM 5681 O O . ASP B 1 114 ? 20.844 -14.57 -14.477 1 98.56 114 ASP B O 1
ATOM 5685 N N . PRO B 1 115 ? 22.891 -14.305 -13.844 1 98.12 115 PRO B N 1
ATOM 5686 C CA . PRO B 1 115 ? 22.797 -12.844 -13.914 1 98.12 115 PRO B CA 1
ATOM 5687 C C . PRO B 1 115 ? 22.875 -12.32 -15.352 1 98.12 115 PRO B C 1
ATOM 5689 O O . PRO B 1 115 ? 23 -11.117 -15.562 1 98.12 115 PRO B O 1
ATOM 5692 N N . THR B 1 116 ? 22.891 -13.242 -16.328 1 98.19 116 THR B N 1
ATOM 5693 C CA . THR B 1 116 ? 22.781 -12.82 -17.719 1 98.19 116 THR B CA 1
ATOM 5694 C C . THR B 1 116 ? 21.328 -12.609 -18.125 1 98.19 116 THR B C 1
ATOM 5696 O O . THR B 1 116 ? 21.047 -12.117 -19.219 1 98.19 116 THR B O 1
ATOM 5699 N N . LEU B 1 117 ? 20.359 -12.938 -17.25 1 98.12 117 LEU B N 1
ATOM 5700 C CA . LEU B 1 117 ? 18.938 -12.68 -17.422 1 98.12 117 LEU B CA 1
ATOM 5701 C C . LEU B 1 117 ? 18.547 -11.336 -16.812 1 98.12 117 LEU B C 1
ATOM 5703 O O . LEU B 1 117 ? 19.312 -10.75 -16.062 1 98.12 117 LEU B O 1
ATOM 5707 N N . CYS B 1 118 ? 17.375 -10.766 -17.266 1 96.88 118 CYS B N 1
ATOM 5708 C CA . CYS B 1 118 ? 16.734 -9.734 -16.453 1 96.88 118 CYS B CA 1
ATOM 5709 C C . CYS B 1 118 ? 16.266 -10.289 -15.117 1 96.88 118 CYS B C 1
ATOM 5711 O O . CYS B 1 118 ? 15.406 -11.172 -15.078 1 96.88 118 CYS B O 1
ATOM 5713 N N . TRP B 1 119 ? 16.891 -9.836 -14.039 1 97.44 119 TRP B N 1
ATOM 5714 C CA . TRP B 1 119 ? 16.641 -10.523 -12.773 1 97.44 119 TRP B CA 1
ATOM 5715 C C . TRP B 1 119 ? 16.609 -9.531 -11.609 1 97.44 119 TRP B C 1
ATOM 5717 O O . TRP B 1 119 ? 16.953 -8.359 -11.781 1 97.44 119 TRP B O 1
ATOM 5727 N N . ALA B 1 120 ? 16.016 -9.93 -10.477 1 97.81 120 ALA B N 1
ATOM 5728 C CA . ALA B 1 120 ? 16.109 -9.203 -9.219 1 97.81 120 ALA B CA 1
ATOM 5729 C C . ALA B 1 120 ? 17.562 -9.102 -8.742 1 97.81 120 ALA B C 1
ATOM 5731 O O . ALA B 1 120 ? 18.141 -10.086 -8.297 1 97.81 120 ALA B O 1
ATOM 5732 N N . ASP B 1 121 ? 18.141 -7.945 -8.797 1 97.5 121 ASP B N 1
ATOM 5733 C CA . ASP B 1 121 ? 19.562 -7.684 -8.648 1 97.5 121 ASP B CA 1
ATOM 5734 C C . ASP B 1 121 ? 19.844 -6.805 -7.434 1 97.5 121 ASP B C 1
ATOM 5736 O O . ASP B 1 121 ? 20.016 -5.59 -7.566 1 97.5 121 ASP B O 1
ATOM 5740 N N . PRO B 1 122 ? 19.969 -7.453 -6.266 1 97.31 122 PRO B N 1
ATOM 5741 C CA . PRO B 1 122 ? 20.141 -6.652 -5.047 1 97.31 122 PRO B CA 1
ATOM 5742 C C . PRO B 1 122 ? 21.453 -5.875 -5.027 1 97.31 122 PRO B C 1
ATOM 5744 O O . PRO B 1 122 ? 21.547 -4.844 -4.359 1 97.31 122 PRO B O 1
ATOM 5747 N N . ASN B 1 123 ? 22.453 -6.293 -5.801 1 97.44 123 ASN B N 1
ATOM 5748 C CA . ASN B 1 123 ? 23.781 -5.676 -5.715 1 97.44 123 ASN B CA 1
ATOM 5749 C C . ASN B 1 123 ? 24.047 -4.773 -6.918 1 97.44 123 ASN B C 1
ATOM 5751 O O . ASN B 1 123 ? 25.172 -4.281 -7.086 1 97.44 123 ASN B O 1
ATOM 5755 N N . GLY B 1 124 ? 23.125 -4.641 -7.832 1 95 124 GLY B N 1
ATOM 5756 C CA . GLY B 1 124 ? 23.266 -3.729 -8.961 1 95 124 GLY B CA 1
ATOM 5757 C C . GLY B 1 124 ? 24.281 -4.191 -9.984 1 95 124 GLY B C 1
ATOM 5758 O O . GLY B 1 124 ? 25 -3.377 -10.555 1 95 124 GLY B O 1
ATOM 5759 N N . LEU B 1 125 ? 24.375 -5.473 -10.188 1 96.06 125 LEU B N 1
ATOM 5760 C CA . LEU B 1 125 ? 25.312 -6.039 -11.148 1 96.06 125 LEU B CA 1
ATOM 5761 C C . LEU B 1 125 ? 24.875 -5.738 -12.578 1 96.06 125 LEU B C 1
ATOM 5763 O O . LEU B 1 125 ? 25.703 -5.66 -13.484 1 96.06 125 LEU B O 1
ATOM 5767 N N . GLY B 1 126 ? 23.578 -5.57 -12.734 1 94.81 126 GLY B N 1
ATOM 5768 C CA . GLY B 1 126 ? 23.031 -5.559 -14.078 1 94.81 126 GLY B CA 1
ATOM 5769 C C . GLY B 1 126 ? 23.094 -6.914 -14.758 1 94.81 126 GLY B C 1
ATOM 5770 O O . GLY B 1 126 ? 23.469 -7.91 -14.141 1 94.81 126 GLY B O 1
ATOM 5771 N N . MET B 1 127 ? 22.656 -7.031 -16 1 96.44 127 MET B N 1
ATOM 5772 C CA . MET B 1 127 ? 22.844 -8.227 -16.812 1 96.44 127 MET B CA 1
ATOM 5773 C C . MET B 1 127 ? 24.297 -8.352 -17.281 1 96.44 127 MET B C 1
ATOM 5775 O O . MET B 1 127 ? 24.734 -7.609 -18.156 1 96.44 127 MET B O 1
ATOM 5779 N N . VAL B 1 128 ? 25 -9.297 -16.75 1 97.44 128 VAL B N 1
ATOM 5780 C CA . VAL B 1 128 ? 26.422 -9.406 -17.031 1 97.44 128 VAL B CA 1
ATOM 5781 C C . VAL B 1 128 ? 26.641 -10.227 -18.297 1 97.44 128 VAL B C 1
ATOM 5783 O O . VAL B 1 128 ? 25.719 -10.891 -18.781 1 97.44 128 VAL B O 1
ATOM 5786 N N . LEU B 1 129 ? 27.875 -10.195 -18.812 1 97.38 129 LEU B N 1
ATOM 5787 C CA . LEU B 1 129 ? 28.25 -11.031 -19.953 1 97.38 129 LEU B CA 1
ATOM 5788 C C . LEU B 1 129 ? 28.484 -12.477 -19.5 1 97.38 129 LEU B C 1
ATOM 5790 O O . LEU B 1 129 ? 28.953 -12.719 -18.391 1 97.38 129 LEU B O 1
ATOM 5794 N N . PRO B 1 130 ? 28.109 -13.375 -20.375 1 97.5 130 PRO B N 1
ATOM 5795 C CA . PRO B 1 130 ? 28.234 -14.789 -20 1 97.5 130 PRO B CA 1
ATOM 5796 C C . PRO B 1 130 ? 29.656 -15.164 -19.609 1 97.5 130 PRO B C 1
ATOM 5798 O O . PRO B 1 130 ? 29.859 -16.031 -18.75 1 97.5 130 PRO B O 1
ATOM 5801 N N . GLN B 1 131 ? 30.672 -14.508 -20.203 1 96.62 131 GLN B N 1
ATOM 5802 C CA . GLN B 1 131 ? 32.062 -14.828 -19.938 1 96.62 131 GLN B CA 1
ATOM 5803 C C . GLN B 1 131 ? 32.438 -14.484 -18.5 1 96.62 131 GLN B C 1
ATOM 5805 O O . GLN B 1 131 ? 33.406 -15.031 -17.953 1 96.62 131 GLN B O 1
ATOM 5810 N N . ALA B 1 132 ? 31.656 -13.625 -17.922 1 96.25 132 ALA B N 1
ATOM 5811 C CA . ALA B 1 132 ? 31.953 -13.172 -16.562 1 96.25 132 ALA B CA 1
ATOM 5812 C C . ALA B 1 132 ? 31.344 -14.117 -15.523 1 96.25 132 ALA B C 1
ATOM 5814 O O . ALA B 1 132 ? 31.609 -13.977 -14.328 1 96.25 132 ALA B O 1
ATOM 5815 N N . VAL B 1 133 ? 30.594 -15.07 -15.906 1 97.81 133 VAL B N 1
ATOM 5816 C CA . VAL B 1 133 ? 29.875 -15.953 -15 1 97.81 133 VAL B CA 1
ATOM 5817 C C . VAL B 1 133 ? 30.625 -17.281 -14.859 1 97.81 133 VAL B C 1
ATOM 5819 O O . VAL B 1 133 ? 30.734 -18.047 -15.828 1 97.81 133 VAL B O 1
ATOM 5822 N N . PRO B 1 134 ? 31.125 -17.578 -13.711 1 97.62 134 PRO B N 1
ATOM 5823 C CA . PRO B 1 134 ? 31.859 -18.844 -13.516 1 97.62 134 PRO B CA 1
ATOM 5824 C C . PRO B 1 134 ? 30.938 -20.047 -13.43 1 97.62 134 PRO B C 1
ATOM 5826 O O . PRO B 1 134 ? 29.719 -19.906 -13.266 1 97.62 134 PRO B O 1
ATOM 5829 N N . PRO B 1 135 ? 31.531 -21.219 -13.547 1 96.31 135 PRO B N 1
ATOM 5830 C CA . PRO B 1 135 ? 30.734 -22.438 -13.344 1 96.31 135 PRO B CA 1
ATOM 5831 C C . PRO B 1 135 ? 30.141 -22.516 -11.938 1 96.31 135 PRO B C 1
ATOM 5833 O O . PRO B 1 135 ? 30.75 -22.016 -10.984 1 96.31 135 PRO B O 1
ATOM 5836 N N . PHE B 1 136 ? 29.016 -23.047 -11.789 1 96.44 136 PHE B N 1
ATOM 5837 C CA . PHE B 1 136 ? 28.375 -23.344 -10.516 1 96.44 136 PHE B CA 1
ATOM 5838 C C . PHE B 1 136 ? 28.672 -24.766 -10.07 1 96.44 136 PHE B C 1
ATOM 5840 O O . PHE B 1 136 ? 28.688 -25.688 -10.891 1 96.44 136 PHE B O 1
ATOM 5847 N N . PRO B 1 137 ? 28.922 -24.953 -8.891 1 93.44 137 PRO B N 1
ATOM 5848 C CA . PRO B 1 137 ? 29.078 -23.984 -7.797 1 93.44 137 PRO B CA 1
ATOM 5849 C C . PRO B 1 137 ? 30.469 -23.359 -7.758 1 93.44 137 PRO B C 1
ATOM 5851 O O . PRO B 1 137 ? 31.453 -24 -8.141 1 93.44 137 PRO B O 1
ATOM 5854 N N . PRO B 1 138 ? 30.688 -22.172 -7.207 1 94.56 138 PRO B N 1
ATOM 5855 C CA . PRO B 1 138 ? 29.641 -21.484 -6.438 1 94.56 138 PRO B CA 1
ATOM 5856 C C . PRO B 1 138 ? 28.828 -20.5 -7.281 1 94.56 138 PRO B C 1
ATOM 5858 O O . PRO B 1 138 ? 27.906 -19.875 -6.773 1 94.56 138 PRO B O 1
ATOM 5861 N N . GLY B 1 139 ? 29.156 -20.312 -8.562 1 96.56 139 GLY B N 1
ATOM 5862 C CA . GLY B 1 139 ? 28.562 -19.266 -9.359 1 96.56 139 GLY B CA 1
ATOM 5863 C C . GLY B 1 139 ? 29.141 -17.891 -9.055 1 96.56 139 GLY B C 1
ATOM 5864 O O . GLY B 1 139 ? 30.219 -17.781 -8.484 1 96.56 139 GLY B O 1
ATOM 5865 N N . LEU B 1 140 ? 28.484 -16.844 -9.547 1 97.31 140 LEU B N 1
ATOM 5866 C CA . LEU B 1 140 ? 28.922 -15.484 -9.25 1 97.31 140 LEU B CA 1
ATOM 5867 C C . LEU B 1 140 ? 28.453 -15.047 -7.867 1 97.31 140 LEU B C 1
ATOM 5869 O O . LEU B 1 140 ? 27.266 -14.828 -7.652 1 97.31 140 LEU B O 1
ATOM 5873 N N . PRO B 1 141 ? 29.344 -14.828 -6.996 1 97 141 PRO B N 1
ATOM 5874 C CA . PRO B 1 141 ? 28.969 -14.609 -5.594 1 97 141 PRO B CA 1
ATOM 5875 C C . PRO B 1 141 ? 28.016 -13.438 -5.414 1 97 141 PRO B C 1
ATOM 5877 O O . PRO B 1 141 ? 27.047 -13.539 -4.652 1 97 141 PRO B O 1
ATOM 5880 N N . LYS B 1 142 ? 28.156 -12.344 -6.109 1 97.25 142 LYS B N 1
ATOM 5881 C CA . LYS B 1 142 ? 27.328 -11.148 -5.973 1 97.25 142 LYS B CA 1
ATOM 5882 C C . LYS B 1 142 ? 25.922 -11.398 -6.52 1 97.25 142 LYS B C 1
ATOM 5884 O O . LYS B 1 142 ? 25 -10.625 -6.246 1 97.25 142 LYS B O 1
ATOM 5889 N N . ALA B 1 143 ? 25.75 -12.43 -7.281 1 98.12 143 ALA B N 1
ATOM 5890 C CA . ALA B 1 143 ? 24.422 -12.805 -7.773 1 98.12 143 ALA B CA 1
ATOM 5891 C C . ALA B 1 143 ? 23.734 -13.766 -6.816 1 98.12 143 ALA B C 1
ATOM 5893 O O . ALA B 1 143 ? 22.5 -13.828 -6.766 1 98.12 143 ALA B O 1
ATOM 5894 N N . GLN B 1 144 ? 24.594 -14.453 -6.027 1 98.31 144 GLN B N 1
ATOM 5895 C CA . GLN B 1 144 ? 24.078 -15.555 -5.227 1 98.31 144 GLN B CA 1
ATOM 5896 C C . GLN B 1 144 ? 23.531 -15.062 -3.891 1 98.31 144 GLN B C 1
ATOM 5898 O O . GLN B 1 144 ? 22.797 -15.781 -3.205 1 98.31 144 GLN B O 1
ATOM 5903 N N . MET B 1 145 ? 23.844 -13.836 -3.455 1 97.81 145 MET B N 1
ATOM 5904 C CA . MET B 1 145 ? 23.406 -13.289 -2.176 1 97.81 145 MET B CA 1
ATOM 5905 C C . MET B 1 145 ? 23.469 -11.766 -2.18 1 97.81 145 MET B C 1
ATOM 5907 O O . MET B 1 145 ? 24.359 -11.188 -2.812 1 97.81 145 MET B O 1
ATOM 5911 N N . PRO B 1 146 ? 22.625 -11.062 -1.367 1 98.25 146 PRO B N 1
ATOM 5912 C CA . PRO B 1 146 ? 21.516 -11.656 -0.629 1 98.25 146 PRO B CA 1
ATOM 5913 C C . PRO B 1 146 ? 20.391 -12.117 -1.545 1 98.25 146 PRO B C 1
ATOM 5915 O O . PRO B 1 146 ? 20.328 -11.719 -2.711 1 98.25 146 PRO B O 1
ATOM 5918 N N . VAL B 1 147 ? 19.516 -12.977 -1.077 1 98.69 147 VAL B N 1
ATOM 5919 C CA . VAL B 1 147 ? 18.453 -13.578 -1.862 1 98.69 147 VAL B CA 1
ATOM 5920 C C . VAL B 1 147 ? 17.219 -12.688 -1.815 1 98.69 147 VAL B C 1
ATOM 5922 O O . VAL B 1 147 ? 16.703 -12.383 -0.736 1 98.69 147 VAL B O 1
ATOM 5925 N N . PRO B 1 148 ? 16.734 -12.188 -2.934 1 98.75 148 PRO B N 1
ATOM 5926 C CA . PRO B 1 148 ? 15.484 -11.438 -2.971 1 98.75 148 PRO B CA 1
ATOM 5927 C C . PRO B 1 148 ? 14.258 -12.336 -3.045 1 98.75 148 PRO B C 1
ATOM 5929 O O . PRO B 1 148 ? 14.297 -13.391 -3.684 1 98.75 148 PRO B O 1
ATOM 5932 N N . ILE B 1 149 ? 13.133 -11.891 -2.418 1 98.81 149 ILE B N 1
ATOM 5933 C CA . ILE B 1 149 ? 11.867 -12.617 -2.496 1 98.81 149 ILE B CA 1
ATOM 5934 C C . ILE B 1 149 ? 10.719 -11.633 -2.693 1 98.81 149 ILE B C 1
ATOM 5936 O O . ILE B 1 149 ? 10.836 -10.453 -2.359 1 98.81 149 ILE B O 1
ATOM 5940 N N . VAL B 1 150 ? 9.695 -12.039 -3.209 1 98.81 150 VAL B N 1
ATOM 5941 C CA . VAL B 1 150 ? 8.406 -11.367 -3.217 1 98.81 150 VAL B CA 1
ATOM 5942 C C . VAL B 1 150 ? 7.289 -12.391 -3.398 1 98.81 150 VAL B C 1
ATOM 5944 O O . VAL B 1 150 ? 7.371 -13.266 -4.27 1 98.81 150 VAL B O 1
ATOM 5947 N N . THR B 1 151 ? 6.285 -12.398 -2.576 1 98.75 151 THR B N 1
ATOM 5948 C CA . THR B 1 151 ? 5.227 -13.398 -2.611 1 98.75 151 THR B CA 1
ATOM 5949 C C . THR B 1 151 ? 4.023 -12.883 -3.396 1 98.75 151 THR B C 1
ATOM 5951 O O . THR B 1 151 ? 3.578 -11.758 -3.189 1 98.75 151 THR B O 1
ATOM 5954 N N . HIS B 1 152 ? 3.521 -13.641 -4.254 1 98.62 152 HIS B N 1
ATOM 5955 C CA . HIS B 1 152 ? 2.361 -13.375 -5.098 1 98.62 152 HIS B CA 1
ATOM 5956 C C . HIS B 1 152 ? 1.229 -14.352 -4.797 1 98.62 152 HIS B C 1
ATOM 5958 O O . HIS B 1 152 ? 1.462 -15.555 -4.645 1 98.62 152 HIS B O 1
ATOM 5964 N N . ILE B 1 153 ? 0.003 -13.844 -4.648 1 98.69 153 ILE B N 1
ATOM 5965 C CA . ILE B 1 153 ? -1.172 -14.703 -4.598 1 98.69 153 ILE B CA 1
ATOM 5966 C C . ILE B 1 153 ? -1.695 -14.945 -6.012 1 98.69 153 ILE B C 1
ATOM 5968 O O . ILE B 1 153 ? -2.393 -14.102 -6.574 1 98.69 153 ILE B O 1
ATOM 5972 N N . HIS B 1 154 ? -1.436 -16.062 -6.492 1 98.62 154 HIS B N 1
ATOM 5973 C CA . HIS B 1 154 ? -1.82 -16.469 -7.84 1 98.62 154 HIS B CA 1
ATOM 5974 C C . HIS B 1 154 ? -3.332 -16.625 -7.957 1 98.62 154 HIS B C 1
ATOM 5976 O O . HIS B 1 154 ? -3.918 -17.516 -7.328 1 98.62 154 HIS B O 1
ATOM 5982 N N . GLY B 1 155 ? -3.945 -15.758 -8.734 1 98.31 155 GLY B N 1
ATOM 5983 C CA . GLY B 1 155 ? -5.383 -15.789 -8.938 1 98.31 155 GLY B CA 1
ATOM 5984 C C . GLY B 1 155 ? -6.125 -14.766 -8.102 1 98.31 155 GLY B C 1
ATOM 5985 O O . GLY B 1 155 ? -7.352 -14.648 -8.195 1 98.31 155 GLY B O 1
ATOM 5986 N N . GLY B 1 156 ? -5.41 -13.977 -7.34 1 98.12 156 GLY B N 1
ATOM 5987 C CA . GLY B 1 156 ? -6.043 -13.031 -6.434 1 98.12 156 GLY B CA 1
ATOM 5988 C C . GLY B 1 156 ? -6.418 -11.727 -7.105 1 98.12 156 GLY B C 1
ATOM 5989 O O . GLY B 1 156 ? -5.707 -11.25 -7.992 1 98.12 156 GLY B O 1
ATOM 5990 N N . GLU B 1 157 ? -7.582 -11.164 -6.699 1 97.94 157 GLU B N 1
ATOM 5991 C CA . GLU B 1 157 ? -7.965 -9.805 -7.066 1 97.94 157 GLU B CA 1
ATOM 5992 C C . GLU B 1 157 ? -7.43 -8.789 -6.062 1 97.94 157 GLU B C 1
ATOM 5994 O O . GLU B 1 157 ? -8.148 -8.359 -5.16 1 97.94 157 GLU B O 1
ATOM 5999 N N . ASN B 1 158 ? -6.223 -8.383 -6.27 1 98.12 158 ASN B N 1
ATOM 6000 C CA . ASN B 1 158 ? -5.535 -7.504 -5.328 1 98.12 158 ASN B CA 1
ATOM 6001 C C . ASN B 1 158 ? -4.996 -6.254 -6.016 1 98.12 158 ASN B C 1
ATOM 6003 O O . ASN B 1 158 ? -4.719 -6.27 -7.215 1 98.12 158 ASN B O 1
ATOM 6007 N N . SER B 1 159 ? -4.859 -5.156 -5.234 1 97.88 159 SER B N 1
ATOM 6008 C CA . SER B 1 159 ? -4.164 -3.977 -5.742 1 97.88 159 SER B CA 1
ATOM 6009 C C . SER B 1 159 ? -2.768 -4.328 -6.238 1 97.88 159 SER B C 1
ATOM 6011 O O . SER B 1 159 ? -2.104 -5.199 -5.676 1 97.88 159 SER B O 1
ATOM 6013 N N . SER B 1 160 ? -2.336 -3.58 -7.297 1 98 160 SER B N 1
ATOM 6014 C CA . SER B 1 160 ? -1.02 -3.869 -7.855 1 98 160 SER B CA 1
ATOM 6015 C C . SER B 1 160 ? 0.079 -3.656 -6.82 1 98 160 SER B C 1
ATOM 6017 O O . SER B 1 160 ? 1.162 -4.234 -6.93 1 98 160 SER B O 1
ATOM 6019 N N . ILE B 1 161 ? -0.228 -2.871 -5.766 1 97.75 161 ILE B N 1
ATOM 6020 C CA . ILE B 1 161 ? 0.705 -2.6 -4.676 1 97.75 161 ILE B CA 1
ATOM 6021 C C . ILE B 1 161 ? 0.993 -3.889 -3.91 1 97.75 161 ILE B C 1
ATOM 6023 O O . ILE B 1 161 ? 2.105 -4.09 -3.416 1 97.75 161 ILE B O 1
ATOM 6027 N N . PHE B 1 162 ? -0.004 -4.805 -3.861 1 98.44 162 PHE B N 1
ATOM 6028 C CA . PHE B 1 162 ? 0.087 -6 -3.027 1 98.44 162 PHE B CA 1
ATOM 6029 C C . PHE B 1 162 ? 0.002 -7.262 -3.875 1 98.44 162 PHE B C 1
ATOM 6031 O O . PHE B 1 162 ? -0.341 -8.336 -3.371 1 98.44 162 PHE B O 1
ATOM 6038 N N . ASP B 1 163 ? 0.241 -7.188 -5.145 1 98.31 163 ASP B N 1
ATOM 6039 C CA . ASP B 1 163 ? 0.051 -8.297 -6.07 1 98.31 163 ASP B CA 1
ATOM 6040 C C . ASP B 1 163 ? 1.29 -9.188 -6.117 1 98.31 163 ASP B C 1
ATOM 6042 O O . ASP B 1 163 ? 1.247 -10.289 -6.672 1 98.31 163 ASP B O 1
ATOM 6046 N N . GLY B 1 164 ? 2.336 -8.727 -5.543 1 98.31 164 GLY B N 1
ATOM 6047 C CA . GLY B 1 164 ? 3.588 -9.445 -5.688 1 98.31 164 GLY B CA 1
ATOM 6048 C C . GLY B 1 164 ? 4.27 -9.203 -7.02 1 98.31 164 GLY B C 1
ATOM 6049 O O . GLY B 1 164 ? 4.699 -10.141 -7.691 1 98.31 164 GLY B O 1
ATOM 6050 N N . HIS B 1 165 ? 4.293 -7.898 -7.426 1 98.44 165 HIS B N 1
ATOM 6051 C CA . HIS B 1 165 ? 5.012 -7.512 -8.633 1 98.44 165 HIS B CA 1
ATOM 6052 C C . HIS B 1 165 ? 6.453 -8.016 -8.602 1 98.44 165 HIS B C 1
ATOM 6054 O O . HIS B 1 165 ? 7.125 -7.926 -7.574 1 98.44 165 HIS B O 1
ATOM 6060 N N . PRO B 1 166 ? 6.973 -8.516 -9.695 1 98.5 166 PRO B N 1
ATOM 6061 C CA . PRO B 1 166 ? 8.297 -9.141 -9.68 1 98.5 166 PRO B CA 1
ATOM 6062 C C . PRO B 1 166 ? 9.391 -8.203 -9.195 1 98.5 166 PRO B C 1
ATOM 6064 O O . PRO B 1 166 ? 10.406 -8.648 -8.648 1 98.5 166 PRO B O 1
ATOM 6067 N N . ASN B 1 167 ? 9.219 -6.918 -9.367 1 98.19 167 ASN B N 1
ATOM 6068 C CA . ASN B 1 167 ? 10.219 -5.938 -8.945 1 98.19 167 ASN B CA 1
ATOM 6069 C C . ASN B 1 167 ? 9.922 -5.395 -7.555 1 98.19 167 ASN B C 1
ATOM 6071 O O . ASN B 1 167 ? 10.594 -4.477 -7.082 1 98.19 167 ASN B O 1
ATOM 6075 N N . ALA B 1 168 ? 8.953 -5.902 -6.863 1 98.56 168 ALA B N 1
ATOM 6076 C CA . ALA B 1 168 ? 8.656 -5.488 -5.492 1 98.56 168 ALA B CA 1
ATOM 6077 C C . ALA B 1 168 ? 9.398 -6.355 -4.484 1 98.56 168 ALA B C 1
ATOM 6079 O O . ALA B 1 168 ? 8.961 -6.5 -3.338 1 98.56 168 ALA B O 1
ATOM 6080 N N . TRP B 1 169 ? 10.508 -6.938 -4.891 1 98.75 169 TRP B N 1
ATOM 6081 C CA . TRP B 1 169 ? 11.273 -7.871 -4.074 1 98.75 169 TRP B CA 1
ATOM 6082 C C . TRP B 1 169 ? 12.031 -7.141 -2.969 1 98.75 169 TRP B C 1
ATOM 6084 O O . TRP B 1 169 ? 12.188 -5.918 -3.023 1 98.75 169 TRP B O 1
ATOM 6094 N N . PHE B 1 170 ? 12.414 -7.852 -1.918 1 98.5 170 PHE B N 1
ATOM 6095 C CA . PHE B 1 170 ? 13.25 -7.348 -0.831 1 98.5 170 PHE B CA 1
ATOM 6096 C C . PHE B 1 170 ? 14.102 -8.469 -0.24 1 98.5 170 PHE B C 1
ATOM 6098 O O . PHE B 1 170 ? 13.75 -9.641 -0.352 1 98.5 170 PHE B O 1
ATOM 6105 N N . THR B 1 171 ? 15.25 -8.156 0.323 1 98.31 171 THR B N 1
ATOM 6106 C CA . THR B 1 171 ? 16.156 -9.102 0.959 1 98.31 171 THR B CA 1
ATOM 6107 C C . THR B 1 171 ? 15.961 -9.109 2.473 1 98.31 171 THR B C 1
ATOM 6109 O O . THR B 1 171 ? 15.07 -8.438 2.99 1 98.31 171 THR B O 1
ATOM 6112 N N . ALA B 1 172 ? 16.688 -9.984 3.133 1 96.62 172 ALA B N 1
ATOM 6113 C CA . ALA B 1 172 ? 16.641 -10.062 4.59 1 96.62 172 ALA B CA 1
ATOM 6114 C C . ALA B 1 172 ? 16.766 -8.672 5.219 1 96.62 172 ALA B C 1
ATOM 6116 O O . ALA B 1 172 ? 17.609 -7.875 4.801 1 96.62 172 ALA B O 1
ATOM 6117 N N . GLU B 1 173 ? 15.836 -8.359 6.156 1 93.69 173 GLU B N 1
ATOM 6118 C CA . GLU B 1 173 ? 15.805 -7.102 6.906 1 93.69 173 GLU B CA 1
ATOM 6119 C C . GLU B 1 173 ? 15.516 -5.918 5.988 1 93.69 173 GLU B C 1
ATOM 6121 O O . GLU B 1 173 ? 15.758 -4.766 6.355 1 93.69 173 GLU B O 1
ATOM 6126 N N . GLU B 1 174 ? 15.102 -6.238 4.715 1 95.31 174 GLU B N 1
ATOM 6127 C CA . GLU B 1 174 ? 14.773 -5.215 3.729 1 95.31 174 GLU B CA 1
ATOM 6128 C C . GLU B 1 174 ? 15.969 -4.32 3.441 1 95.31 174 GLU B C 1
ATOM 6130 O O . GLU B 1 174 ? 15.812 -3.119 3.203 1 95.31 174 GLU B O 1
ATOM 6135 N N . LYS B 1 175 ? 17.141 -4.91 3.506 1 95.38 175 LYS B N 1
ATOM 6136 C CA . LYS B 1 175 ? 18.359 -4.141 3.291 1 95.38 175 LYS B CA 1
ATOM 6137 C C . LYS B 1 175 ? 18.453 -3.654 1.848 1 95.38 175 LYS B C 1
ATOM 6139 O O . LYS B 1 175 ? 19 -2.576 1.584 1 95.38 175 LYS B O 1
ATOM 6144 N N . LYS B 1 176 ? 18.094 -4.555 0.992 1 96.69 176 LYS B N 1
ATOM 6145 C CA . LYS B 1 176 ? 17.953 -4.227 -0.424 1 96.69 176 LYS B CA 1
ATOM 6146 C C . LYS B 1 176 ? 16.531 -4.43 -0.905 1 96.69 176 LYS B C 1
ATOM 6148 O O . LYS B 1 176 ? 15.852 -5.375 -0.491 1 96.69 176 LYS B O 1
ATOM 6153 N N . ILE B 1 177 ? 16.047 -3.502 -1.724 1 96.69 177 ILE B N 1
ATOM 6154 C CA . ILE B 1 177 ? 14.664 -3.557 -2.178 1 96.69 177 ILE B CA 1
ATOM 6155 C C . ILE B 1 177 ? 14.609 -3.334 -3.688 1 96.69 177 ILE B C 1
ATOM 6157 O O . ILE B 1 177 ? 15.508 -2.723 -4.266 1 96.69 177 ILE B O 1
ATOM 6161 N N . GLY B 1 178 ? 13.586 -3.875 -4.285 1 97.25 178 GLY B N 1
ATOM 6162 C CA . GLY B 1 178 ? 13.367 -3.676 -5.711 1 97.25 178 GLY B CA 1
ATOM 6163 C C . GLY B 1 178 ? 12.734 -2.334 -6.035 1 97.25 178 GLY B C 1
ATOM 6164 O O . GLY B 1 178 ? 12.281 -1.622 -5.137 1 97.25 178 GLY B O 1
ATOM 6165 N N . SER B 1 179 ? 12.672 -2.027 -7.32 1 95.75 179 SER B N 1
ATOM 6166 C CA . SER B 1 179 ? 12.234 -0.718 -7.793 1 95.75 179 SER B CA 1
ATOM 6167 C C . SER B 1 179 ? 10.734 -0.529 -7.582 1 95.75 179 SER B C 1
ATOM 6169 O O . SER B 1 179 ? 10.234 0.598 -7.609 1 95.75 179 SER B O 1
ATOM 6171 N N . ALA B 1 180 ? 10 -1.606 -7.363 1 97.12 180 ALA B N 1
ATOM 6172 C CA . ALA B 1 180 ? 8.562 -1.505 -7.16 1 97.12 180 ALA B CA 1
ATOM 6173 C C . ALA B 1 180 ? 8.188 -1.75 -5.703 1 97.12 180 ALA B C 1
ATOM 6175 O O . ALA B 1 180 ? 7.012 -1.877 -5.367 1 97.12 180 ALA B O 1
ATOM 6176 N N . PHE B 1 181 ? 9.188 -1.843 -4.738 1 97.44 181 PHE B N 1
ATOM 6177 C CA . PHE B 1 181 ? 8.938 -2.162 -3.336 1 97.44 181 PHE B CA 1
ATOM 6178 C C . PHE B 1 181 ? 8.312 -0.976 -2.613 1 97.44 181 PHE B C 1
ATOM 6180 O O . PHE B 1 181 ? 8.773 0.16 -2.762 1 97.44 181 PHE B O 1
ATOM 6187 N N . ILE B 1 182 ? 7.297 -1.263 -1.825 1 96.94 182 ILE B N 1
ATOM 6188 C CA . ILE B 1 182 ? 6.656 -0.243 -1 1 96.94 182 ILE B CA 1
ATOM 6189 C C . ILE B 1 182 ? 6.727 -0.652 0.47 1 96.94 182 ILE B C 1
ATOM 6191 O O . ILE B 1 182 ? 7.188 0.119 1.314 1 96.94 182 ILE B O 1
ATOM 6195 N N . THR B 1 183 ? 6.336 -1.87 0.762 1 97.06 183 THR B N 1
ATOM 6196 C CA . THR B 1 183 ? 6.285 -2.418 2.113 1 97.06 183 THR B CA 1
ATOM 6197 C C . THR B 1 183 ? 6.262 -3.943 2.076 1 97.06 183 THR B C 1
ATOM 6199 O O . THR B 1 183 ? 5.914 -4.539 1.056 1 97.06 183 THR B O 1
ATOM 6202 N N . SER B 1 184 ? 6.707 -4.566 3.162 1 97.5 184 SER B N 1
ATOM 6203 C CA . SER B 1 184 ? 6.617 -6.016 3.295 1 97.5 184 SER B CA 1
ATOM 6204 C C . SER B 1 184 ? 5.32 -6.426 3.984 1 97.5 184 SER B C 1
ATOM 6206 O O . SER B 1 184 ? 5.082 -7.613 4.215 1 97.5 184 SER B O 1
ATOM 6208 N N . VAL B 1 185 ? 4.438 -5.496 4.324 1 97.88 185 VAL B N 1
ATOM 6209 C CA . VAL B 1 185 ? 3.09 -5.777 4.812 1 97.88 185 VAL B CA 1
ATOM 6210 C C . VAL B 1 185 ? 2.098 -5.723 3.652 1 97.88 185 VAL B C 1
ATOM 6212 O O . VAL B 1 185 ? 1.929 -4.676 3.021 1 97.88 185 VAL B O 1
ATOM 6215 N N . TYR B 1 186 ? 1.472 -6.812 3.385 1 98.56 186 TYR B N 1
ATOM 6216 C CA . TYR B 1 186 ? 0.533 -6.887 2.27 1 98.56 186 TYR B CA 1
ATOM 6217 C C . TYR B 1 186 ? -0.903 -6.973 2.773 1 98.56 186 TYR B C 1
ATOM 6219 O O . TYR B 1 186 ? -1.167 -7.57 3.818 1 98.56 186 TYR B O 1
ATOM 6227 N N . ASN B 1 187 ? -1.808 -6.34 2.051 1 98.25 187 ASN B N 1
ATOM 6228 C CA . ASN B 1 187 ? -3.244 -6.352 2.305 1 98.25 187 ASN B CA 1
ATOM 6229 C C . ASN B 1 187 ? -4.012 -7.031 1.175 1 98.25 187 ASN B C 1
ATOM 6231 O O . ASN B 1 187 ? -3.871 -6.656 0.01 1 98.25 187 ASN B O 1
ATOM 6235 N N . TYR B 1 188 ? -4.77 -8.031 1.524 1 98.62 188 TYR B N 1
ATOM 6236 C CA . TYR B 1 188 ? -5.613 -8.742 0.574 1 98.62 188 TYR B CA 1
ATOM 6237 C C . TYR B 1 188 ? -7.086 -8.633 0.961 1 98.62 188 TYR B C 1
ATOM 6239 O O . TYR B 1 188 ? -7.516 -9.227 1.955 1 98.62 188 TYR B O 1
ATOM 6247 N N . PRO B 1 189 ? -7.93 -8.016 0.149 1 97.75 189 PRO B N 1
ATOM 6248 C CA . PRO B 1 189 ? -9.312 -7.734 0.534 1 97.75 189 PRO B CA 1
ATOM 6249 C C . PRO B 1 189 ? -10.195 -8.984 0.542 1 97.75 189 PRO B C 1
ATOM 6251 O O . PRO B 1 189 ? -11.188 -9.039 1.271 1 97.75 189 PRO B O 1
ATOM 6254 N N . ASN B 1 190 ? -9.859 -9.984 -0.284 1 98.25 190 ASN B N 1
ATOM 6255 C CA . ASN B 1 190 ? -10.602 -11.234 -0.392 1 98.25 190 ASN B CA 1
ATOM 6256 C C . ASN B 1 190 ? -12.062 -10.992 -0.757 1 98.25 190 ASN B C 1
ATOM 6258 O O . ASN B 1 190 ? -12.961 -11.547 -0.131 1 98.25 190 ASN B O 1
ATOM 6262 N N . LYS B 1 191 ? -12.281 -10.195 -1.811 1 97.31 191 LYS B N 1
ATOM 6263 C CA . LYS B 1 191 ? -13.648 -9.867 -2.215 1 97.31 191 LYS B CA 1
ATOM 6264 C C . LYS B 1 191 ? -14.18 -10.875 -3.23 1 97.31 191 LYS B C 1
ATOM 6266 O O . LYS B 1 191 ? -15.391 -11 -3.414 1 97.31 191 LYS B O 1
ATOM 6271 N N . GLN B 1 192 ? -13.32 -11.602 -3.928 1 97.69 192 GLN B N 1
ATOM 6272 C CA . GLN B 1 192 ? -13.727 -12.508 -4.996 1 97.69 192 GLN B CA 1
ATOM 6273 C C . GLN B 1 192 ? -14.445 -13.734 -4.438 1 97.69 192 GLN B C 1
ATOM 6275 O O . GLN B 1 192 ? -14.367 -14.008 -3.238 1 97.69 192 GLN B O 1
ATOM 6280 N N . PRO B 1 193 ? -15.156 -14.477 -5.312 1 97.19 193 PRO B N 1
ATOM 6281 C CA . PRO B 1 193 ? -15.836 -15.703 -4.883 1 97.19 193 PRO B CA 1
ATOM 6282 C C . PRO B 1 193 ? -14.859 -16.797 -4.441 1 97.19 193 PRO B C 1
ATOM 6284 O O . PRO B 1 193 ? -13.656 -16.688 -4.688 1 97.19 193 PRO B O 1
ATOM 6287 N N . SER B 1 194 ? -15.469 -17.812 -3.814 1 97.19 194 SER B N 1
ATOM 6288 C CA . SER B 1 194 ? -14.68 -18.938 -3.316 1 97.19 194 SER B CA 1
ATOM 6289 C C . SER B 1 194 ? -13.844 -19.562 -4.426 1 97.19 194 SER B C 1
ATOM 6291 O O . SER B 1 194 ? -14.312 -19.719 -5.555 1 97.19 194 SER B O 1
ATOM 6293 N N . ALA B 1 195 ? -12.609 -19.844 -4.086 1 98.31 195 ALA B N 1
ATOM 6294 C CA . ALA B 1 195 ? -11.695 -20.438 -5.062 1 98.31 195 ALA B CA 1
ATOM 6295 C C . ALA B 1 195 ? -10.477 -21.031 -4.379 1 98.31 195 ALA B C 1
ATOM 6297 O O . ALA B 1 195 ? -10.141 -20.672 -3.25 1 98.31 195 ALA B O 1
ATOM 6298 N N . THR B 1 196 ? -9.883 -22 -5.027 1 98.5 196 THR B N 1
ATOM 6299 C CA . THR B 1 196 ? -8.57 -22.531 -4.648 1 98.5 196 THR B CA 1
ATOM 6300 C C . THR B 1 196 ? -7.457 -21.734 -5.324 1 98.5 196 THR B C 1
ATOM 6302 O O . THR B 1 196 ? -7.129 -21.984 -6.488 1 98.5 196 THR B O 1
ATOM 6305 N N . LEU B 1 197 ? -6.906 -20.797 -4.551 1 98.75 197 LEU B N 1
ATOM 6306 C CA . LEU B 1 197 ? -5.746 -20.062 -5.02 1 98.75 197 LEU B CA 1
ATOM 6307 C C . LEU B 1 197 ? -4.461 -20.609 -4.422 1 98.75 197 LEU B C 1
ATOM 6309 O O . LEU B 1 197 ? -4.48 -21.656 -3.758 1 98.75 197 LEU B O 1
ATOM 6313 N N . TRP B 1 198 ? -3.336 -20.047 -4.777 1 98.62 198 TRP B N 1
ATOM 6314 C CA . TRP B 1 198 ? -2.064 -20.422 -4.168 1 98.62 198 TRP B CA 1
ATOM 6315 C C . TRP B 1 198 ? -1.105 -19.234 -4.148 1 98.62 198 TRP B C 1
ATOM 6317 O O . TRP B 1 198 ? -1.346 -18.219 -4.812 1 98.62 198 TRP B O 1
ATOM 6327 N N . TYR B 1 199 ? -0.199 -19.234 -3.244 1 98.75 199 TYR B N 1
ATOM 6328 C CA . TYR B 1 199 ? 0.833 -18.203 -3.156 1 98.75 199 TYR B CA 1
ATOM 6329 C C . TYR B 1 199 ? 2.211 -18.797 -3.436 1 98.75 199 TYR B C 1
ATOM 6331 O O . TYR B 1 199 ? 2.479 -19.953 -3.109 1 98.75 199 TYR B O 1
ATOM 6339 N N . HIS B 1 200 ? 3.086 -18.047 -4.086 1 98.88 200 HIS B N 1
ATOM 6340 C CA . HIS B 1 200 ? 4.453 -18.453 -4.395 1 98.88 200 HIS B CA 1
ATOM 6341 C C . HIS B 1 200 ? 5.336 -17.25 -4.676 1 98.88 200 HIS B C 1
ATOM 6343 O O . HIS B 1 200 ? 4.84 -16.125 -4.828 1 98.88 200 HIS B O 1
ATOM 6349 N N . ASP B 1 201 ? 6.57 -17.453 -4.629 1 98.81 201 ASP B N 1
ATOM 6350 C CA . ASP B 1 201 ? 7.52 -16.391 -4.941 1 98.81 201 ASP B CA 1
ATOM 6351 C C . ASP B 1 201 ? 7.41 -15.969 -6.406 1 98.81 201 ASP B C 1
ATOM 6353 O O . ASP B 1 201 ? 7.113 -16.797 -7.273 1 98.81 201 ASP B O 1
ATOM 6357 N N . HIS B 1 202 ? 7.656 -14.711 -6.625 1 98.75 202 HIS B N 1
ATOM 6358 C CA . HIS B 1 202 ? 7.523 -14.164 -7.973 1 98.75 202 HIS B CA 1
ATOM 6359 C C . HIS B 1 202 ? 8.609 -13.141 -8.258 1 98.75 202 HIS B C 1
ATOM 6361 O O . HIS B 1 202 ? 8.391 -12.188 -9.016 1 98.75 202 HIS B O 1
ATOM 6367 N N . ALA B 1 203 ? 9.781 -13.305 -7.625 1 98.75 203 ALA B N 1
ATOM 6368 C CA . ALA B 1 203 ? 10.883 -12.367 -7.812 1 98.75 203 ALA B CA 1
ATOM 6369 C C . ALA B 1 203 ? 11.43 -12.438 -9.234 1 98.75 203 ALA B C 1
ATOM 6371 O O . ALA B 1 203 ? 11.586 -13.523 -9.797 1 98.75 203 ALA B O 1
ATOM 6372 N N . MET B 1 204 ? 11.758 -11.375 -9.836 1 98.44 204 MET B N 1
ATOM 6373 C CA . MET B 1 204 ? 12.172 -11.242 -11.227 1 98.44 204 MET B CA 1
ATOM 6374 C C . MET B 1 204 ? 13.375 -12.133 -11.523 1 98.44 204 MET B C 1
ATOM 6376 O O . MET B 1 204 ? 14.406 -12.039 -10.852 1 98.44 204 MET B O 1
ATOM 6380 N N . GLY B 1 205 ? 13.219 -13 -12.438 1 98.19 205 GLY B N 1
ATOM 6381 C CA . GLY B 1 205 ? 14.328 -13.742 -13.016 1 98.19 205 GLY B CA 1
ATOM 6382 C C . GLY B 1 205 ? 14.781 -14.898 -12.148 1 98.19 205 GLY B C 1
ATOM 6383 O O . GLY B 1 205 ? 15.688 -15.648 -12.523 1 98.19 205 GLY B O 1
ATOM 6384 N N . ILE B 1 206 ? 14.188 -15.07 -10.969 1 98.44 206 ILE B N 1
ATOM 6385 C CA . ILE B 1 206 ? 14.648 -16.141 -10.102 1 98.44 206 ILE B CA 1
ATOM 6386 C C . ILE B 1 206 ? 13.453 -16.891 -9.508 1 98.44 206 ILE B C 1
ATOM 6388 O O . ILE B 1 206 ? 13.586 -17.609 -8.523 1 98.44 206 ILE B O 1
ATOM 6392 N N . THR B 1 207 ? 12.258 -16.688 -10.016 1 98.69 207 THR B N 1
ATOM 6393 C CA . THR B 1 207 ? 11.07 -17.422 -9.578 1 98.69 207 THR B CA 1
ATOM 6394 C C . THR B 1 207 ? 11.281 -18.922 -9.695 1 98.69 207 THR B C 1
ATOM 6396 O O . THR B 1 207 ? 10.93 -19.672 -8.781 1 98.69 207 THR B O 1
ATOM 6399 N N . ARG B 1 208 ? 11.914 -19.391 -10.844 1 98.62 208 ARG B N 1
ATOM 6400 C CA . ARG B 1 208 ? 12.125 -20.812 -11.102 1 98.62 208 ARG B CA 1
ATOM 6401 C C . ARG B 1 208 ? 12.984 -21.438 -10.008 1 98.62 208 ARG B C 1
ATOM 6403 O O . ARG B 1 208 ? 12.781 -22.609 -9.641 1 98.62 208 ARG B O 1
ATOM 6410 N N . LEU B 1 209 ? 13.875 -20.641 -9.445 1 98.81 209 LEU B N 1
ATOM 6411 C CA . LEU B 1 209 ? 14.773 -21.141 -8.414 1 98.81 209 LEU B CA 1
ATOM 6412 C C . LEU B 1 209 ? 14.086 -21.141 -7.051 1 98.81 209 LEU B C 1
ATOM 6414 O O . LEU B 1 209 ? 14.125 -22.125 -6.328 1 98.81 209 LEU B O 1
ATOM 6418 N N . ASN B 1 210 ? 13.438 -19.969 -6.734 1 98.75 210 ASN B N 1
ATOM 6419 C CA . ASN B 1 210 ? 12.812 -19.797 -5.43 1 98.75 210 ASN B CA 1
ATOM 6420 C C . ASN B 1 210 ? 11.68 -20.797 -5.223 1 98.75 210 ASN B C 1
ATOM 6422 O O . ASN B 1 210 ? 11.523 -21.359 -4.133 1 98.75 210 ASN B O 1
ATOM 6426 N N . VAL B 1 211 ? 10.898 -21.047 -6.23 1 98.81 211 VAL B N 1
ATOM 6427 C CA . VAL B 1 211 ? 9.797 -21.984 -6.141 1 98.81 211 VAL B CA 1
ATOM 6428 C C . VAL B 1 211 ? 10.344 -23.406 -6.078 1 98.81 211 VAL B C 1
ATOM 6430 O O . VAL B 1 211 ? 9.82 -24.25 -5.34 1 98.81 211 VAL B O 1
ATOM 6433 N N . LEU B 1 212 ? 11.43 -23.688 -6.867 1 98.69 212 LEU B N 1
ATOM 6434 C CA . LEU B 1 212 ? 12.062 -24.984 -6.801 1 98.69 212 LEU B CA 1
ATOM 6435 C C . LEU B 1 212 ? 12.539 -25.297 -5.387 1 98.69 212 LEU B C 1
ATOM 6437 O O . LEU B 1 212 ? 12.422 -26.422 -4.918 1 98.69 212 LEU B O 1
ATOM 6441 N N . MET B 1 213 ? 12.984 -24.281 -4.746 1 98.62 213 MET B N 1
ATOM 6442 C CA . MET B 1 213 ? 13.484 -24.453 -3.387 1 98.62 213 MET B CA 1
ATOM 6443 C C . MET B 1 213 ? 12.336 -24.703 -2.416 1 98.62 213 MET B C 1
ATOM 6445 O O . MET B 1 213 ? 12.547 -25.172 -1.297 1 98.62 213 MET B O 1
ATOM 6449 N N . GLY B 1 214 ? 11.117 -24.297 -2.779 1 98.44 214 GLY B N 1
ATOM 6450 C CA . GLY B 1 214 ? 10.016 -24.703 -1.925 1 98.44 214 GLY B CA 1
ATOM 6451 C C . GLY B 1 214 ? 9.023 -23.594 -1.648 1 98.44 214 GLY B C 1
ATOM 6452 O O . GLY B 1 214 ? 8.047 -23.797 -0.93 1 98.44 214 GLY B O 1
ATOM 6453 N N . LEU B 1 215 ? 9.18 -22.375 -2.232 1 98.62 215 LEU B N 1
ATOM 6454 C CA . LEU B 1 215 ? 8.359 -21.219 -1.876 1 98.62 215 LEU B CA 1
ATOM 6455 C C . LEU B 1 215 ? 7.031 -21.25 -2.621 1 98.62 215 LEU B C 1
ATOM 6457 O O . LEU B 1 215 ? 6.836 -20.516 -3.588 1 98.62 215 LEU B O 1
ATOM 6461 N N . ALA B 1 216 ? 6.094 -22.016 -2.07 1 98.56 216 ALA B N 1
ATOM 6462 C CA . ALA B 1 216 ? 4.73 -22.172 -2.572 1 98.56 216 ALA B CA 1
ATOM 6463 C C . ALA B 1 216 ? 3.797 -22.656 -1.468 1 98.56 216 ALA B C 1
ATOM 6465 O O . ALA B 1 216 ? 4.238 -23.297 -0.509 1 98.56 216 ALA B O 1
ATOM 6466 N N . GLY B 1 217 ? 2.568 -22.375 -1.572 1 98.5 217 GLY B N 1
ATOM 6467 C CA . GLY B 1 217 ? 1.528 -22.828 -0.665 1 98.5 217 GLY B CA 1
ATOM 6468 C C . GLY B 1 217 ? 0.128 -22.516 -1.156 1 98.5 217 GLY B C 1
ATOM 6469 O O . GLY B 1 217 ? -0.043 -21.797 -2.139 1 98.5 217 GLY B O 1
ATOM 6470 N N . PHE B 1 218 ? -0.854 -23.094 -0.462 1 98.56 218 PHE B N 1
ATOM 6471 C CA . PHE B 1 218 ? -2.242 -22.906 -0.868 1 98.56 218 PHE B CA 1
ATOM 6472 C C . PHE B 1 218 ? -2.838 -21.672 -0.219 1 98.56 218 PHE B C 1
ATOM 6474 O O . PHE B 1 218 ? -2.475 -21.312 0.904 1 98.56 218 PHE B O 1
ATOM 6481 N N . TYR B 1 219 ? -3.652 -21 -0.912 1 98.75 219 TYR B N 1
ATOM 6482 C CA . TYR B 1 219 ? -4.52 -19.922 -0.476 1 98.75 219 TYR B CA 1
ATOM 6483 C C . TYR B 1 219 ? -5.973 -20.188 -0.848 1 98.75 219 TYR B C 1
ATOM 6485 O O . TYR B 1 219 ? -6.359 -20.047 -2.01 1 98.75 219 TYR B O 1
ATOM 6493 N N . ILE B 1 220 ? -6.781 -20.516 0.107 1 98.44 220 ILE B N 1
ATOM 6494 C CA . ILE B 1 220 ? -8.156 -20.938 -0.163 1 98.44 220 ILE B CA 1
ATOM 6495 C C . ILE B 1 220 ? -9.125 -19.875 0.364 1 98.44 220 ILE B C 1
ATOM 6497 O O . ILE B 1 220 ? -9.055 -19.484 1.532 1 98.44 220 ILE B O 1
ATOM 6501 N N . ILE B 1 221 ? -9.992 -19.391 -0.482 1 98.5 221 ILE B N 1
ATOM 6502 C CA . ILE B 1 221 ? -11.055 -18.469 -0.083 1 98.5 221 ILE B CA 1
ATOM 6503 C C . ILE B 1 221 ? -12.367 -19.25 0.074 1 98.5 221 ILE B C 1
ATOM 6505 O O . ILE B 1 221 ? -12.781 -19.969 -0.837 1 98.5 221 ILE B O 1
ATOM 6509 N N . LYS B 1 222 ? -12.977 -19.156 1.147 1 97.75 222 LYS B N 1
ATOM 6510 C CA . LYS B 1 222 ? -14.32 -19.688 1.379 1 97.75 222 LYS B CA 1
ATOM 6511 C C . LYS B 1 222 ? -15.328 -18.547 1.531 1 97.75 222 LYS B C 1
ATOM 6513 O O . LYS B 1 222 ? -14.977 -17.453 1.956 1 97.75 222 LYS B O 1
ATOM 6518 N N . ASP B 1 223 ? -16.484 -18.781 1.137 1 97.44 223 ASP B N 1
ATOM 6519 C CA . ASP B 1 223 ? -17.594 -17.828 1.249 1 97.44 223 ASP B CA 1
ATOM 6520 C C . ASP B 1 223 ? -18.641 -18.312 2.234 1 97.44 223 ASP B C 1
ATOM 6522 O O . ASP B 1 223 ? -19.344 -19.297 1.967 1 97.44 223 ASP B O 1
ATOM 6526 N N . PRO B 1 224 ? -18.797 -17.609 3.338 1 95.06 224 PRO B N 1
ATOM 6527 C CA . PRO B 1 224 ? -19.781 -18.047 4.336 1 95.06 224 PRO B CA 1
ATOM 6528 C C . PRO B 1 224 ? -21.203 -18.062 3.795 1 95.06 224 PRO B C 1
ATOM 6530 O O . PRO B 1 224 ? -22.062 -18.734 4.344 1 95.06 224 PRO B O 1
ATOM 6533 N N . LYS B 1 225 ? -21.469 -17.422 2.748 1 94.94 225 LYS B N 1
ATOM 6534 C CA . LYS B 1 225 ? -22.812 -17.344 2.186 1 94.94 225 LYS B CA 1
ATOM 6535 C C . LYS B 1 225 ? -23.031 -18.438 1.144 1 94.94 225 LYS B C 1
ATOM 6537 O O . LYS B 1 225 ? -24.156 -18.641 0.672 1 94.94 225 LYS B O 1
ATOM 6542 N N . ASN B 1 226 ? -21.953 -19.156 0.754 1 95.69 226 ASN B N 1
ATOM 6543 C CA . ASN B 1 226 ? -22.062 -20.25 -0.197 1 95.69 226 ASN B CA 1
ATOM 6544 C C . ASN B 1 226 ? -22.219 -21.594 0.515 1 95.69 226 ASN B C 1
ATOM 6546 O O . ASN B 1 226 ? -21.297 -22.062 1.174 1 95.69 226 ASN B O 1
ATOM 6550 N N . LYS B 1 227 ? -23.266 -22.25 0.339 1 94.06 227 LYS B N 1
ATOM 6551 C CA . LYS B 1 227 ? -23.547 -23.516 1.015 1 94.06 227 LYS B CA 1
ATOM 6552 C C . LYS B 1 227 ? -22.547 -24.594 0.633 1 94.06 227 LYS B C 1
ATOM 6554 O O . LYS B 1 227 ? -22.266 -25.5 1.418 1 94.06 227 LYS B O 1
ATOM 6559 N N . LEU B 1 228 ? -21.969 -24.469 -0.542 1 95.75 228 LEU B N 1
ATOM 6560 C CA . LEU B 1 228 ? -21 -25.469 -0.998 1 95.75 228 LEU B CA 1
ATOM 6561 C C . LEU B 1 228 ? -19.734 -25.422 -0.154 1 95.75 228 LEU B C 1
ATOM 6563 O O . LEU B 1 228 ? -18.984 -26.406 -0.089 1 95.75 228 LEU B O 1
ATOM 6567 N N . ASP B 1 229 ? -19.469 -24.312 0.481 1 94.81 229 ASP B N 1
ATOM 6568 C CA . ASP B 1 229 ? -18.219 -24.141 1.203 1 94.81 229 ASP B CA 1
ATOM 6569 C C . ASP B 1 229 ? -18.328 -24.641 2.637 1 94.81 229 ASP B C 1
ATOM 6571 O O . ASP B 1 229 ? -17.328 -25.031 3.242 1 94.81 229 ASP B O 1
ATOM 6575 N N . TYR B 1 230 ? -19.484 -24.688 3.252 1 89.12 230 TYR B N 1
ATOM 6576 C CA . TYR B 1 230 ? -19.531 -24.984 4.676 1 89.12 230 TYR B CA 1
ATOM 6577 C C . TYR B 1 230 ? -20.531 -26.109 4.961 1 89.12 230 TYR B C 1
ATOM 6579 O O . TYR B 1 230 ? -20.531 -26.672 6.051 1 89.12 230 TYR B O 1
ATOM 6587 N N . SER B 1 231 ? -21.328 -26.453 4.012 1 84.75 231 SER B N 1
ATOM 6588 C CA . SER B 1 231 ? -22.266 -27.562 4.25 1 84.75 231 SER B CA 1
ATOM 6589 C C . SER B 1 231 ? -21.578 -28.906 4.109 1 84.75 231 SER B C 1
ATOM 6591 O O . SER B 1 231 ? -21.141 -29.281 3.018 1 84.75 231 SER B O 1
ATOM 6593 N N . GLU B 1 232 ? -21.641 -29.656 5.125 1 84.31 232 GLU B N 1
ATOM 6594 C CA . GLU B 1 232 ? -21.031 -30.984 5.113 1 84.31 232 GLU B CA 1
ATOM 6595 C C . GLU B 1 232 ? -21.922 -31.984 4.387 1 84.31 232 GLU B C 1
ATOM 6597 O O . GLU B 1 232 ? -21.484 -33.094 4.047 1 84.31 232 GLU B O 1
ATOM 6602 N N . SER B 1 233 ? -23.031 -31.531 4.055 1 88 233 SER B N 1
ATOM 6603 C CA . SER B 1 233 ? -23.984 -32.438 3.428 1 88 233 SER B CA 1
ATOM 6604 C C . SER B 1 233 ? -23.891 -32.375 1.907 1 88 233 SER B C 1
ATOM 6606 O O . SER B 1 233 ? -24.547 -33.156 1.206 1 88 233 SER B O 1
ATOM 6608 N N . ILE B 1 234 ? -23.078 -31.469 1.469 1 92.94 234 ILE B N 1
ATOM 6609 C CA . ILE B 1 234 ? -23.016 -31.344 0.016 1 92.94 234 ILE B CA 1
ATOM 6610 C C . ILE B 1 234 ? -21.656 -31.797 -0.493 1 92.94 234 ILE B C 1
ATOM 6612 O O . ILE B 1 234 ? -21.578 -32.688 -1.345 1 92.94 234 ILE B O 1
ATOM 6616 N N . LEU B 1 235 ? -20.641 -31.219 0.007 1 96.25 235 LEU B N 1
ATOM 6617 C CA . LEU B 1 235 ? -19.281 -31.547 -0.406 1 96.25 235 LEU B CA 1
ATOM 6618 C C . LEU B 1 235 ? -18.469 -32.094 0.771 1 96.25 235 LEU B C 1
ATOM 6620 O O . LEU B 1 235 ? -18.719 -31.703 1.919 1 96.25 235 LEU B O 1
ATOM 6624 N N . PRO B 1 236 ? -17.5 -32.969 0.448 1 94.88 236 PRO B N 1
ATOM 6625 C CA . PRO B 1 236 ? -16.578 -33.375 1.512 1 94.88 236 PRO B CA 1
ATOM 6626 C C . PRO B 1 236 ? -15.906 -32.188 2.189 1 94.88 236 PRO B C 1
ATOM 6628 O O . PRO B 1 236 ? -15.547 -31.219 1.521 1 94.88 236 PRO B O 1
ATOM 6631 N N . SER B 1 237 ? -15.742 -32.25 3.518 1 91.56 237 SER B N 1
ATOM 6632 C CA . SER B 1 237 ? -15.18 -31.156 4.305 1 91.56 237 SER B CA 1
ATOM 6633 C C . SER B 1 237 ? -14.164 -31.688 5.32 1 91.56 237 SER B C 1
ATOM 6635 O O . SER B 1 237 ? -13.93 -32.875 5.402 1 91.56 237 SER B O 1
ATOM 6637 N N . LYS B 1 238 ? -13.453 -30.766 5.977 1 88.94 238 LYS B N 1
ATOM 6638 C CA . LYS B 1 238 ? -12.508 -31.094 7.043 1 88.94 238 LYS B CA 1
ATOM 6639 C C . LYS B 1 238 ? -11.438 -32.062 6.555 1 88.94 238 LYS B C 1
ATOM 6641 O O . LYS B 1 238 ? -10.781 -31.812 5.543 1 88.94 238 LYS B O 1
ATOM 6646 N N . LYS B 1 239 ? -11.359 -33.219 7.102 1 91.56 239 LYS B N 1
ATOM 6647 C CA . LYS B 1 239 ? -10.266 -34.125 6.77 1 91.56 239 LYS B CA 1
ATOM 6648 C C . LYS B 1 239 ? -10.469 -34.75 5.391 1 91.56 239 LYS B C 1
ATOM 6650 O O . LYS B 1 239 ? -9.562 -35.406 4.852 1 91.56 239 LYS B O 1
ATOM 6655 N N . TYR B 1 240 ? -11.648 -34.562 4.758 1 95.56 240 TYR B N 1
ATOM 6656 C CA . TYR B 1 240 ? -11.953 -35.156 3.463 1 95.56 240 TYR B CA 1
ATOM 6657 C C . TYR B 1 240 ? -11.797 -34.156 2.344 1 95.56 240 TYR B C 1
ATOM 6659 O O . TYR B 1 240 ? -12.078 -34.438 1.18 1 95.56 240 TYR B O 1
ATOM 6667 N N . ASP B 1 241 ? -11.461 -32.906 2.674 1 96.31 241 ASP B N 1
ATOM 6668 C CA . ASP B 1 241 ? -11.062 -31.828 1.765 1 96.31 241 ASP B CA 1
ATOM 6669 C C . ASP B 1 241 ? -9.547 -31.609 1.798 1 96.31 241 ASP B C 1
ATOM 6671 O O . ASP B 1 241 ? -9.031 -30.938 2.695 1 96.31 241 ASP B O 1
ATOM 6675 N N . ILE B 1 242 ? -8.844 -32.125 0.76 1 97.38 242 ILE B N 1
ATOM 6676 C CA . ILE B 1 242 ? -7.398 -32.25 0.867 1 97.38 242 ILE B CA 1
ATOM 6677 C C . ILE B 1 242 ? -6.727 -31.5 -0.274 1 97.38 242 ILE B C 1
ATOM 6679 O O . ILE B 1 242 ? -6.926 -31.812 -1.447 1 97.38 242 ILE B O 1
ATOM 6683 N N . PRO B 1 243 ? -5.926 -30.438 0.061 1 97.75 243 PRO B N 1
ATOM 6684 C CA . PRO B 1 243 ? -5.105 -29.797 -0.969 1 97.75 243 PRO B CA 1
ATOM 6685 C C . PRO B 1 243 ? -3.924 -30.656 -1.407 1 97.75 243 PRO B C 1
ATOM 6687 O O . PRO B 1 243 ? -3.24 -31.25 -0.567 1 97.75 243 PRO B O 1
ATOM 6690 N N . ILE B 1 244 ? -3.707 -30.75 -2.701 1 98.5 244 ILE B N 1
ATOM 6691 C CA . ILE B 1 244 ? -2.641 -31.562 -3.283 1 98.5 244 ILE B CA 1
ATOM 6692 C C . ILE B 1 244 ? -1.866 -30.734 -4.305 1 98.5 244 ILE B C 1
ATOM 6694 O O . ILE B 1 244 ? -2.4 -30.375 -5.359 1 98.5 244 ILE B O 1
ATOM 6698 N N . VAL B 1 245 ? -0.653 -30.391 -3.971 1 98.81 245 VAL B N 1
ATOM 6699 C CA . VAL B 1 245 ? 0.212 -29.734 -4.953 1 98.81 245 VAL B CA 1
ATOM 6700 C C . VAL B 1 245 ? 1.187 -30.75 -5.535 1 98.81 245 VAL B C 1
ATOM 6702 O O . VAL B 1 245 ? 1.862 -31.469 -4.793 1 98.81 245 VAL B O 1
ATOM 6705 N N . ILE B 1 246 ? 1.183 -30.875 -6.848 1 98.88 246 ILE B N 1
ATOM 6706 C CA . ILE B 1 246 ? 2.07 -31.781 -7.57 1 98.88 246 ILE B CA 1
ATOM 6707 C C . ILE B 1 246 ? 3.24 -31 -8.156 1 98.88 246 ILE B C 1
ATOM 6709 O O . ILE B 1 246 ? 3.039 -30 -8.836 1 98.88 246 ILE B O 1
ATOM 6713 N N . GLN B 1 247 ? 4.418 -31.438 -7.844 1 98.81 247 GLN B N 1
ATOM 6714 C CA . GLN B 1 247 ? 5.66 -30.859 -8.344 1 98.81 247 GLN B CA 1
ATOM 6715 C C . GLN B 1 247 ? 6.645 -31.938 -8.773 1 98.81 247 GLN B C 1
ATOM 6717 O O . GLN B 1 247 ? 6.453 -33.125 -8.461 1 98.81 247 GLN B O 1
ATOM 6722 N N . ASP B 1 248 ? 7.656 -31.641 -9.562 1 98.69 248 ASP B N 1
ATOM 6723 C CA . ASP B 1 248 ? 8.734 -32.594 -9.875 1 98.69 248 ASP B CA 1
ATOM 6724 C C . ASP B 1 248 ? 10.078 -32.031 -9.398 1 98.69 248 ASP B C 1
ATOM 6726 O O . ASP B 1 248 ? 10.281 -30.828 -9.344 1 98.69 248 ASP B O 1
ATOM 6730 N N . ARG B 1 249 ? 10.875 -32.969 -8.969 1 98.62 249 ARG B N 1
ATOM 6731 C CA . ARG B 1 249 ? 12.211 -32.656 -8.477 1 98.62 249 ARG B CA 1
ATOM 6732 C C . ARG B 1 249 ? 13.203 -33.75 -8.914 1 98.62 249 ARG B C 1
ATOM 6734 O O . ARG B 1 249 ? 12.812 -34.844 -9.289 1 98.62 249 ARG B O 1
ATOM 6741 N N . SER B 1 250 ? 14.453 -33.406 -8.922 1 98.5 250 SER B N 1
ATOM 6742 C CA . SER B 1 250 ? 15.578 -34.344 -8.961 1 98.5 250 SER B CA 1
ATOM 6743 C C . SER B 1 250 ? 16.484 -34.156 -7.754 1 98.5 250 SER B C 1
ATOM 6745 O O . SER B 1 250 ? 16.609 -33.031 -7.223 1 98.5 250 SER B O 1
ATOM 6747 N N . PHE B 1 251 ? 17.094 -35.25 -7.352 1 98.5 251 PHE B N 1
ATOM 6748 C CA . PHE B 1 251 ? 17.906 -35.219 -6.145 1 98.5 251 PHE B CA 1
ATOM 6749 C C . PHE B 1 251 ? 19.312 -35.719 -6.418 1 98.5 251 PHE B C 1
ATOM 6751 O O . PHE B 1 251 ? 19.5 -36.562 -7.297 1 98.5 251 PHE B O 1
ATOM 6758 N N . ASN B 1 252 ? 20.234 -35.188 -5.691 1 98.12 252 ASN B N 1
ATOM 6759 C CA . ASN B 1 252 ? 21.547 -35.781 -5.578 1 98.12 252 ASN B CA 1
ATOM 6760 C C . ASN B 1 252 ? 21.562 -36.906 -4.523 1 98.12 252 ASN B C 1
ATOM 6762 O O . ASN B 1 252 ? 20.672 -36.969 -3.68 1 98.12 252 ASN B O 1
ATOM 6766 N N . LYS B 1 253 ? 22.594 -37.656 -4.562 1 96.94 253 LYS B N 1
ATOM 6767 C CA . LYS B 1 253 ? 22.734 -38.75 -3.619 1 96.94 253 LYS B CA 1
ATOM 6768 C C . LYS B 1 253 ? 22.797 -38.25 -2.182 1 96.94 253 LYS B C 1
ATOM 6770 O O . LYS B 1 253 ? 22.375 -38.938 -1.254 1 96.94 253 LYS B O 1
ATOM 6775 N N . ASP B 1 254 ? 23.234 -37.031 -1.97 1 97.06 254 ASP B N 1
ATOM 6776 C CA . ASP B 1 254 ? 23.344 -36.469 -0.628 1 97.06 254 ASP B CA 1
ATOM 6777 C C . ASP B 1 254 ? 22.016 -35.812 -0.197 1 97.06 254 ASP B C 1
ATOM 6779 O O . ASP B 1 254 ? 21.953 -35.156 0.844 1 97.06 254 ASP B O 1
ATOM 6783 N N . GLY B 1 255 ? 20.984 -35.938 -1.005 1 97.25 255 GLY B N 1
ATOM 6784 C CA . GLY B 1 255 ? 19.656 -35.469 -0.648 1 97.25 255 GLY B CA 1
ATOM 6785 C C . GLY B 1 255 ? 19.359 -34.062 -1.164 1 97.25 255 GLY B C 1
ATOM 6786 O O . GLY B 1 255 ? 18.219 -33.625 -1.153 1 97.25 255 GLY B O 1
ATOM 6787 N N . SER B 1 256 ? 20.406 -33.344 -1.566 1 97.75 256 SER B N 1
ATOM 6788 C CA . SER B 1 256 ? 20.172 -32 -2.105 1 97.75 256 SER B CA 1
ATOM 6789 C C . SER B 1 256 ? 19.484 -32.062 -3.465 1 97.75 256 SER B C 1
ATOM 6791 O O . SER B 1 256 ? 19.484 -33.125 -4.121 1 97.75 256 SER B O 1
ATOM 6793 N N . PHE B 1 257 ? 18.875 -31.031 -3.863 1 98.19 257 PHE B N 1
ATOM 6794 C CA . PHE B 1 257 ? 18.25 -30.953 -5.176 1 98.19 257 PHE B CA 1
ATOM 6795 C C . PHE B 1 257 ? 19.297 -31.031 -6.281 1 98.19 257 PHE B C 1
ATOM 6797 O O . PHE B 1 257 ? 20.375 -30.453 -6.164 1 98.19 257 PHE B O 1
ATOM 6804 N N . ASN B 1 258 ? 19 -31.828 -7.227 1 98.06 258 ASN B N 1
ATOM 6805 C CA . ASN B 1 258 ? 19.781 -31.812 -8.461 1 98.06 258 ASN B CA 1
ATOM 6806 C C . ASN B 1 258 ? 19.141 -30.922 -9.523 1 98.06 258 ASN B C 1
ATOM 6808 O O . ASN B 1 258 ? 18.125 -31.297 -10.133 1 98.06 258 ASN B O 1
ATOM 6812 N N . PHE B 1 259 ? 19.562 -29.75 -9.695 1 97.69 259 PHE B N 1
ATOM 6813 C CA . PHE B 1 259 ? 19.109 -28.75 -10.656 1 97.69 259 PHE B CA 1
ATOM 6814 C C . PHE B 1 259 ? 20.203 -28.438 -11.68 1 97.69 259 PHE B C 1
ATOM 6816 O O . PHE B 1 259 ? 21.391 -28.469 -11.352 1 97.69 259 PHE B O 1
ATOM 6823 N N . PRO B 1 260 ? 19.828 -28.172 -12.914 1 96.88 260 PRO B N 1
ATOM 6824 C CA . PRO B 1 260 ? 20.844 -27.922 -13.938 1 96.88 260 PRO B CA 1
ATOM 6825 C C . PRO B 1 260 ? 21.797 -26.797 -13.562 1 96.88 260 PRO B C 1
ATOM 6827 O O . PRO B 1 260 ? 21.359 -25.734 -13.094 1 96.88 260 PRO B O 1
ATOM 6830 N N . THR B 1 261 ? 23.062 -27.016 -13.805 1 97.19 261 THR B N 1
ATOM 6831 C CA . THR B 1 261 ? 24.078 -26 -13.508 1 97.19 261 THR B CA 1
ATOM 6832 C C . THR B 1 261 ? 24.672 -25.438 -14.789 1 97.19 261 THR B C 1
ATOM 6834 O O . THR B 1 261 ? 25.516 -24.547 -14.75 1 97.19 261 THR B O 1
ATOM 6837 N N . LYS B 1 262 ? 24.328 -25.984 -15.875 1 97.25 262 LYS B N 1
ATOM 6838 C CA . LYS B 1 262 ? 24.719 -25.531 -17.203 1 97.25 262 LYS B CA 1
ATOM 6839 C C . LYS B 1 262 ? 23.516 -25.312 -18.094 1 97.25 262 LYS B C 1
ATOM 6841 O O . LYS B 1 262 ? 22.641 -26.188 -18.172 1 97.25 262 LYS B O 1
ATOM 6846 N N . GLY B 1 263 ? 23.484 -24.234 -18.734 1 97.5 263 GLY B N 1
ATOM 6847 C CA . GLY B 1 263 ? 22.375 -23.922 -19.625 1 97.5 263 GLY B CA 1
ATOM 6848 C C . GLY B 1 263 ? 22.453 -24.672 -20.953 1 97.5 263 GLY B C 1
ATOM 6849 O O . GLY B 1 263 ? 23.438 -25.344 -21.234 1 97.5 263 GLY B O 1
ATOM 6850 N N . ILE B 1 264 ? 21.344 -24.562 -21.719 1 96.75 264 ILE B N 1
ATOM 6851 C CA . ILE B 1 264 ? 21.297 -25.234 -23 1 96.75 264 ILE B CA 1
ATOM 6852 C C . ILE B 1 264 ? 22.172 -24.484 -24.016 1 96.75 264 ILE B C 1
ATOM 6854 O O . ILE B 1 264 ? 22.672 -25.094 -24.969 1 96.75 264 ILE B O 1
ATOM 6858 N N . ASN B 1 265 ? 22.281 -23.156 -23.828 1 97.19 265 ASN B N 1
ATOM 6859 C CA . ASN B 1 265 ? 23.219 -22.281 -24.531 1 97.19 265 ASN B CA 1
ATOM 6860 C C . ASN B 1 265 ? 24.141 -21.562 -23.578 1 97.19 265 ASN B C 1
ATOM 6862 O O . ASN B 1 265 ? 24.047 -20.344 -23.406 1 97.19 265 ASN B O 1
ATOM 6866 N N . PRO B 1 266 ? 25.109 -22.25 -23.078 1 97 266 PRO B N 1
ATOM 6867 C CA . PRO B 1 266 ? 25.906 -21.688 -21.984 1 97 266 PRO B CA 1
ATOM 6868 C C . PRO B 1 266 ? 26.719 -20.469 -22.406 1 97 266 PRO B C 1
ATOM 6870 O O . PRO B 1 266 ? 27.109 -19.656 -21.562 1 97 266 PRO B O 1
ATOM 6873 N N . GLY B 1 267 ? 27.016 -20.344 -23.688 1 97 267 GLY B N 1
ATOM 6874 C CA . GLY B 1 267 ? 27.719 -19.172 -24.172 1 97 267 GLY B CA 1
ATOM 6875 C C . GLY B 1 267 ? 26.859 -17.922 -24.141 1 97 267 GLY B C 1
ATOM 6876 O O . GLY B 1 267 ? 27.375 -16.797 -24.25 1 97 267 GLY B O 1
ATOM 6877 N N . ILE B 1 268 ? 25.578 -18.062 -23.984 1 97.69 268 ILE B N 1
ATOM 6878 C CA . ILE B 1 268 ? 24.625 -16.953 -23.906 1 97.69 268 ILE B CA 1
ATOM 6879 C C . ILE B 1 268 ? 24.094 -16.828 -22.484 1 97.69 268 ILE B C 1
ATOM 6881 O O . ILE B 1 268 ? 24.172 -15.773 -21.875 1 97.69 268 ILE B O 1
ATOM 6885 N N . HIS B 1 269 ? 23.562 -17.906 -22 1 98.31 269 HIS B N 1
ATOM 6886 C CA . HIS B 1 269 ? 23.109 -18.047 -20.625 1 98.31 269 HIS B CA 1
ATOM 6887 C C . HIS B 1 269 ? 23.781 -19.234 -19.938 1 98.31 269 HIS B C 1
ATOM 6889 O O . HIS B 1 269 ? 23.391 -20.375 -20.172 1 98.31 269 HIS B O 1
ATOM 6895 N N . PRO B 1 270 ? 24.641 -18.969 -19.062 1 98.44 270 PRO B N 1
ATOM 6896 C CA . PRO B 1 270 ? 25.469 -20.031 -18.516 1 98.44 270 PRO B CA 1
ATOM 6897 C C . PRO B 1 270 ? 24.656 -21.109 -17.781 1 98.44 270 PRO B C 1
ATOM 6899 O O . PRO B 1 270 ? 25 -22.281 -17.828 1 98.44 270 PRO B O 1
ATOM 6902 N N . TYR B 1 271 ? 23.578 -20.609 -17.172 1 98.44 271 TYR B N 1
ATOM 6903 C CA . TYR B 1 271 ? 22.922 -21.562 -16.266 1 98.44 271 TYR B CA 1
ATOM 6904 C C . TYR B 1 271 ? 21.5 -21.844 -16.703 1 98.44 271 TYR B C 1
ATOM 6906 O O . TYR B 1 271 ? 20.891 -22.812 -16.266 1 98.44 271 TYR B O 1
ATOM 6914 N N . TRP B 1 272 ? 20.812 -21.125 -17.594 1 98.19 272 TRP B N 1
ATOM 6915 C CA . TRP B 1 272 ? 19.375 -21.141 -17.828 1 98.19 272 TRP B CA 1
ATOM 6916 C C . TRP B 1 272 ? 19.016 -22.281 -18.781 1 98.19 272 TRP B C 1
ATOM 6918 O O . TRP B 1 272 ? 19.641 -22.453 -19.828 1 98.19 272 TRP B O 1
ATOM 6928 N N . MET B 1 273 ? 18.062 -23.078 -18.406 1 97.5 273 MET B N 1
ATOM 6929 C CA . MET B 1 273 ? 17.344 -24.047 -19.234 1 97.5 273 MET B CA 1
ATOM 6930 C C . MET B 1 273 ? 15.922 -23.562 -19.531 1 97.5 273 MET B C 1
ATOM 6932 O O . MET B 1 273 ? 15.266 -22.984 -18.672 1 97.5 273 MET B O 1
ATOM 6936 N N . PRO B 1 274 ? 15.414 -23.734 -20.688 1 97.19 274 PRO B N 1
ATOM 6937 C CA . PRO B 1 274 ? 14.062 -23.281 -21 1 97.19 274 PRO B CA 1
ATOM 6938 C C . PRO B 1 274 ? 12.992 -23.984 -20.172 1 97.19 274 PRO B C 1
ATOM 6940 O O . PRO B 1 274 ? 11.914 -23.438 -19.938 1 97.19 274 PRO B O 1
ATOM 6943 N N . GLU B 1 275 ? 13.258 -25.219 -19.797 1 97.88 275 GLU B N 1
ATOM 6944 C CA . GLU B 1 275 ? 12.336 -25.984 -18.969 1 97.88 275 GLU B CA 1
ATOM 6945 C C . GLU B 1 275 ? 13.094 -26.922 -18.031 1 97.88 275 GLU B C 1
ATOM 6947 O O . GLU B 1 275 ? 14.102 -27.531 -18.422 1 97.88 275 GLU B O 1
ATOM 6952 N N . PHE B 1 276 ? 12.641 -27.031 -16.859 1 97.81 276 PHE B N 1
ATOM 6953 C CA . PHE B 1 276 ? 13.141 -28.031 -15.93 1 97.81 276 PHE B CA 1
ATOM 6954 C C . PHE B 1 276 ? 12.18 -29.203 -15.828 1 97.81 276 PHE B C 1
ATOM 6956 O O . PHE B 1 276 ? 10.977 -29.016 -15.625 1 97.81 276 PHE B O 1
ATOM 6963 N N . PHE B 1 277 ? 12.695 -30.406 -15.93 1 98.25 277 PHE B N 1
ATOM 6964 C CA . PHE B 1 277 ? 11.938 -31.641 -15.734 1 98.25 277 PHE B CA 1
ATOM 6965 C C . PHE B 1 277 ? 12.648 -32.562 -14.75 1 98.25 277 PHE B C 1
ATOM 6967 O O . PHE B 1 277 ? 13.602 -33.25 -15.109 1 98.25 277 PHE B O 1
ATOM 6974 N N . GLY B 1 278 ? 12.148 -32.625 -13.562 1 98.38 278 GLY B N 1
ATOM 6975 C CA . GLY B 1 278 ? 12.688 -33.531 -12.57 1 98.38 278 GLY B CA 1
ATOM 6976 C C . GLY B 1 278 ? 12.375 -35 -12.852 1 98.38 278 GLY B C 1
ATOM 6977 O O . GLY B 1 278 ? 11.414 -35.312 -13.562 1 98.38 278 GLY B O 1
ATOM 6978 N N . ASN B 1 279 ? 13.133 -35.875 -12.242 1 98.12 279 ASN B N 1
ATOM 6979 C CA . ASN B 1 279 ? 12.93 -37.312 -12.508 1 98.12 279 ASN B CA 1
ATOM 6980 C C . ASN B 1 279 ? 12.109 -37.969 -11.414 1 98.12 279 ASN B C 1
ATOM 6982 O O . ASN B 1 279 ? 11.93 -39.188 -11.422 1 98.12 279 ASN B O 1
ATOM 6986 N N . THR B 1 280 ? 11.68 -37.188 -10.477 1 98.56 280 THR B N 1
ATOM 6987 C CA . THR B 1 280 ? 10.75 -37.656 -9.461 1 98.56 280 THR B CA 1
ATOM 6988 C C . THR B 1 280 ? 9.523 -36.75 -9.383 1 98.56 280 THR B C 1
ATOM 6990 O O . THR B 1 280 ? 9.57 -35.594 -9.836 1 98.56 280 THR B O 1
ATOM 6993 N N . ILE B 1 281 ? 8.422 -37.344 -8.922 1 98.69 281 ILE B N 1
ATOM 6994 C CA . ILE B 1 281 ? 7.23 -36.562 -8.625 1 98.69 281 ILE B CA 1
ATOM 6995 C C . ILE B 1 281 ? 7.09 -36.375 -7.117 1 98.69 281 ILE B C 1
ATOM 6997 O O . ILE B 1 281 ? 7.215 -37.344 -6.359 1 98.69 281 ILE B O 1
ATOM 7001 N N . MET B 1 282 ? 6.988 -35.156 -6.746 1 98.5 282 MET B N 1
ATOM 7002 C CA . MET B 1 282 ? 6.766 -34.781 -5.355 1 98.5 282 MET B CA 1
ATOM 7003 C C . MET B 1 282 ? 5.352 -34.219 -5.16 1 98.5 282 MET B C 1
ATOM 7005 O O . MET B 1 282 ? 4.852 -33.469 -5.988 1 98.5 282 MET B O 1
ATOM 7009 N N . VAL B 1 283 ? 4.641 -34.75 -4.121 1 98.69 283 VAL B N 1
ATOM 7010 C CA . VAL B 1 283 ? 3.303 -34.281 -3.76 1 98.69 283 VAL B CA 1
ATOM 7011 C C . VAL B 1 283 ? 3.307 -33.781 -2.322 1 98.69 283 VAL B C 1
ATOM 7013 O O . VAL B 1 283 ? 3.619 -34.5 -1.39 1 98.69 283 VAL B O 1
ATOM 7016 N N . ASN B 1 284 ? 2.949 -32.5 -2.176 1 98.25 284 ASN B N 1
ATOM 7017 C CA . ASN B 1 284 ? 2.939 -31.859 -0.869 1 98.25 284 ASN B CA 1
ATOM 7018 C C . ASN B 1 284 ? 4.27 -32.031 -0.143 1 98.25 284 ASN B C 1
ATOM 7020 O O . ASN B 1 284 ? 4.293 -32.344 1.049 1 98.25 284 ASN B O 1
ATOM 7024 N N . GLY B 1 285 ? 5.328 -32 -0.826 1 97.56 285 GLY B N 1
ATOM 7025 C CA . GLY B 1 285 ? 6.641 -32.031 -0.197 1 97.56 285 GLY B CA 1
ATOM 7026 C C . GLY B 1 285 ? 7.121 -33.406 0.126 1 97.56 285 GLY B C 1
ATOM 7027 O O . GLY B 1 285 ? 8.047 -33.594 0.924 1 97.56 285 GLY B O 1
ATOM 7028 N N . ARG B 1 286 ? 6.5 -34.438 -0.427 1 97.94 286 ARG B N 1
ATOM 7029 C CA . ARG B 1 286 ? 6.918 -35.844 -0.288 1 97.94 286 ARG B CA 1
ATOM 7030 C C . ARG B 1 286 ? 7.008 -36.531 -1.647 1 97.94 286 ARG B C 1
ATOM 7032 O O . ARG B 1 286 ? 6.082 -36.438 -2.455 1 97.94 286 ARG B O 1
ATOM 7039 N N . VAL B 1 287 ? 8.125 -37.219 -1.857 1 98.44 287 VAL B N 1
ATOM 7040 C CA . VAL B 1 287 ? 8.289 -37.938 -3.123 1 98.44 287 VAL B CA 1
ATOM 7041 C C . VAL B 1 287 ? 7.414 -39.188 -3.133 1 98.44 287 VAL B C 1
ATOM 7043 O O . VAL B 1 287 ? 7.539 -40.031 -2.258 1 98.44 287 VAL B O 1
ATOM 7046 N N . TRP B 1 288 ? 6.492 -39.312 -4.055 1 98.69 288 TRP B N 1
ATOM 7047 C CA . TRP B 1 288 ? 5.57 -40.406 -4.293 1 98.69 288 TRP B CA 1
ATOM 7048 C C . TRP B 1 288 ? 4.93 -40.875 -2.986 1 98.69 288 TRP B C 1
ATOM 7050 O O . TRP B 1 288 ? 5.082 -42.031 -2.586 1 98.69 288 TRP B O 1
ATOM 7060 N N . PRO B 1 289 ? 4.102 -40.031 -2.387 1 98.56 289 PRO B N 1
ATOM 7061 C CA . PRO B 1 289 ? 3.518 -40.406 -1.098 1 98.56 289 PRO B CA 1
ATOM 7062 C C . PRO B 1 289 ? 2.328 -41.344 -1.245 1 98.56 289 PRO B C 1
ATOM 7064 O O . PRO B 1 289 ? 1.852 -41.594 -2.359 1 98.56 289 PRO B O 1
ATOM 7067 N N . ASN B 1 290 ? 2.006 -41.906 -0.113 1 98.62 290 ASN B N 1
ATOM 7068 C CA . ASN B 1 290 ? 0.748 -42.625 0.055 1 98.62 290 ASN B CA 1
ATOM 7069 C C . ASN B 1 290 ? -0.254 -41.812 0.876 1 98.62 290 ASN B C 1
ATOM 7071 O O . ASN B 1 290 ? 0.135 -41.062 1.764 1 98.62 290 ASN B O 1
ATOM 7075 N N . LEU B 1 291 ? -1.472 -41.844 0.484 1 98.44 291 LEU B N 1
ATOM 7076 C CA . LEU B 1 291 ? -2.562 -41.375 1.324 1 98.44 291 LEU B CA 1
ATOM 7077 C C . LEU B 1 291 ? -3.529 -42.5 1.665 1 98.44 291 LEU B C 1
ATOM 7079 O O . LEU B 1 291 ? -4.094 -43.125 0.769 1 98.44 291 LEU B O 1
ATOM 7083 N N . ASN B 1 292 ? -3.717 -42.781 2.975 1 98.06 292 ASN B N 1
ATOM 7084 C CA . ASN B 1 292 ? -4.793 -43.688 3.387 1 98.06 292 ASN B CA 1
ATOM 7085 C C . ASN B 1 292 ? -6.152 -43 3.309 1 98.06 292 ASN B C 1
ATOM 7087 O O . ASN B 1 292 ? -6.332 -41.906 3.842 1 98.06 292 ASN B O 1
ATOM 7091 N N . VAL B 1 293 ? -7.094 -43.688 2.625 1 98.12 293 VAL B N 1
ATOM 7092 C CA . VAL B 1 293 ? -8.406 -43.062 2.475 1 98.12 293 VAL B CA 1
ATOM 7093 C C . VAL B 1 293 ? -9.484 -44.031 2.965 1 98.12 293 VAL B C 1
ATOM 7095 O O . VAL B 1 293 ? -9.305 -45.25 2.912 1 98.12 293 VAL B O 1
ATOM 7098 N N . GLU B 1 294 ? -10.523 -43.5 3.445 1 97.88 294 GLU B N 1
ATOM 7099 C CA . GLU B 1 294 ? -11.719 -44.25 3.809 1 97.88 294 GLU B CA 1
ATOM 7100 C C . GLU B 1 294 ? -12.594 -44.531 2.59 1 97.88 294 GLU B C 1
ATOM 7102 O O . GLU B 1 294 ? -12.406 -43.906 1.536 1 97.88 294 GLU B O 1
ATOM 7107 N N . LYS B 1 295 ? -13.5 -45.469 2.785 1 97.62 295 LYS B N 1
ATOM 7108 C CA . LYS B 1 295 ? -14.453 -45.781 1.724 1 97.62 295 LYS B CA 1
ATOM 7109 C C . LYS B 1 295 ? -15.562 -44.719 1.656 1 97.62 295 LYS B C 1
ATOM 7111 O O . LYS B 1 295 ? -16.719 -45.031 1.977 1 97.62 295 LYS B O 1
ATOM 7116 N N . ARG B 1 296 ? -15.266 -43.625 1.094 1 97.44 296 ARG B N 1
ATOM 7117 C CA . ARG B 1 296 ? -16.172 -42.5 0.931 1 97.44 296 ARG B CA 1
ATOM 7118 C C . ARG B 1 296 ? -15.648 -41.531 -0.127 1 97.44 296 ARG B C 1
ATOM 7120 O O . ARG B 1 296 ? -14.594 -41.75 -0.721 1 97.44 296 ARG B O 1
ATOM 7127 N N . GLN B 1 297 ? -16.438 -40.469 -0.326 1 97.31 297 GLN B N 1
ATOM 7128 C CA . GLN B 1 297 ? -16.016 -39.438 -1.285 1 97.31 297 GLN B CA 1
ATOM 7129 C C . GLN B 1 297 ? -15.062 -38.438 -0.647 1 97.31 297 GLN B C 1
ATOM 7131 O O . GLN B 1 297 ? -15.242 -38.062 0.507 1 97.31 297 GLN B O 1
ATOM 7136 N N . TYR B 1 298 ? -14.023 -38.062 -1.399 1 97.69 298 TYR B N 1
ATOM 7137 C CA . TYR B 1 298 ? -13.062 -37.031 -1.03 1 97.69 298 TYR B CA 1
ATOM 7138 C C . TYR B 1 298 ? -13.094 -35.875 -2.027 1 97.69 298 TYR B C 1
ATOM 7140 O O . TYR B 1 298 ? -13.391 -36.062 -3.207 1 97.69 298 TYR B O 1
ATOM 7148 N N . ARG B 1 299 ? -12.914 -34.688 -1.543 1 97.94 299 ARG B N 1
ATOM 7149 C CA . ARG B 1 299 ? -12.539 -33.562 -2.395 1 97.94 299 ARG B CA 1
ATOM 7150 C C . ARG B 1 299 ? -11.031 -33.375 -2.426 1 97.94 299 ARG B C 1
ATOM 7152 O O . ARG B 1 299 ? -10.398 -33.188 -1.382 1 97.94 299 ARG B O 1
ATOM 7159 N N . PHE B 1 300 ? -10.43 -33.438 -3.57 1 98.56 300 PHE B N 1
ATOM 7160 C CA . PHE B 1 300 ? -9.016 -33.125 -3.758 1 98.56 300 PHE B CA 1
ATOM 7161 C C . PHE B 1 300 ? -8.852 -31.828 -4.531 1 98.56 300 PHE B C 1
ATOM 7163 O O . PHE B 1 300 ? -9.391 -31.688 -5.629 1 98.56 300 PHE B O 1
ATOM 7170 N N . ARG B 1 301 ? -8.188 -30.859 -3.898 1 98.56 301 ARG B N 1
ATOM 7171 C CA . ARG B 1 301 ? -7.82 -29.625 -4.578 1 98.56 301 ARG B CA 1
ATOM 7172 C C . ARG B 1 301 ? -6.453 -29.75 -5.238 1 98.56 301 ARG B C 1
ATOM 7174 O O . ARG B 1 301 ? -5.422 -29.594 -4.578 1 98.56 301 ARG B O 1
ATOM 7181 N N . LEU B 1 302 ? -6.465 -29.906 -6.512 1 98.81 302 LEU B N 1
ATOM 7182 C CA . LEU B 1 302 ? -5.242 -30.203 -7.246 1 98.81 302 LEU B CA 1
ATOM 7183 C C . LEU B 1 302 ? -4.598 -28.922 -7.773 1 98.81 302 LEU B C 1
ATOM 7185 O O . LEU B 1 302 ? -5.285 -28.047 -8.312 1 98.81 302 LEU B O 1
ATOM 7189 N N . LEU B 1 303 ? -3.336 -28.766 -7.52 1 98.88 303 LEU B N 1
ATOM 7190 C CA . LEU B 1 303 ? -2.506 -27.688 -8.047 1 98.88 303 LEU B CA 1
ATOM 7191 C C . LEU B 1 303 ? -1.272 -28.25 -8.75 1 98.88 303 LEU B C 1
ATOM 7193 O O . LEU B 1 303 ? -0.567 -29.094 -8.195 1 98.88 303 LEU B O 1
ATOM 7197 N N . ASN B 1 304 ? -1.079 -27.906 -10.031 1 98.88 304 ASN B N 1
ATOM 7198 C CA . ASN B 1 304 ? 0.227 -28.125 -10.648 1 98.88 304 ASN B CA 1
ATOM 7199 C C . ASN B 1 304 ? 1.213 -27.016 -10.266 1 98.88 304 ASN B C 1
ATOM 7201 O O . ASN B 1 304 ? 1.17 -25.922 -10.82 1 98.88 304 ASN B O 1
ATOM 7205 N N . GLY B 1 305 ? 2.082 -27.328 -9.352 1 98.75 305 GLY B N 1
ATOM 7206 C CA . GLY B 1 305 ? 3.062 -26.375 -8.875 1 98.75 305 GLY B CA 1
ATOM 7207 C C . GLY B 1 305 ? 4.441 -26.578 -9.477 1 98.75 305 GLY B C 1
ATOM 7208 O O . GLY B 1 305 ? 5.441 -26.141 -8.906 1 98.75 305 GLY B O 1
ATOM 7209 N N . SER B 1 306 ? 4.535 -27.312 -10.594 1 98.81 306 SER B N 1
ATOM 7210 C CA . SER B 1 306 ? 5.82 -27.609 -11.219 1 98.81 306 SER B CA 1
ATOM 7211 C C . SER B 1 306 ? 6.324 -26.406 -12.016 1 98.81 306 SER B C 1
ATOM 7213 O O . SER B 1 306 ? 5.551 -25.516 -12.359 1 98.81 306 SER B O 1
ATOM 7215 N N . ASN B 1 307 ? 7.594 -26.438 -12.297 1 98.62 307 ASN B N 1
ATOM 7216 C CA . ASN B 1 307 ? 8.203 -25.391 -13.102 1 98.62 307 ASN B CA 1
ATOM 7217 C C . ASN B 1 307 ? 7.672 -25.406 -14.531 1 98.62 307 ASN B C 1
ATOM 7219 O O . ASN B 1 307 ? 7.324 -24.359 -15.078 1 98.62 307 ASN B O 1
ATOM 7223 N N . ALA B 1 308 ? 7.594 -26.672 -15.062 1 98.69 308 ALA B N 1
ATOM 7224 C CA . ALA B 1 308 ? 7.305 -26.719 -16.5 1 98.69 308 ALA B CA 1
ATOM 7225 C C . ALA B 1 308 ? 6.418 -27.906 -16.844 1 98.69 308 ALA B C 1
ATOM 7227 O O . ALA B 1 308 ? 5.703 -27.891 -17.844 1 98.69 308 ALA B O 1
ATOM 7228 N N . ARG B 1 309 ? 6.398 -28.953 -16.078 1 98.75 309 ARG B N 1
ATOM 7229 C CA . ARG B 1 309 ? 5.773 -30.219 -16.422 1 98.75 309 ARG B CA 1
ATOM 7230 C C . ARG B 1 309 ? 4.254 -30.109 -16.422 1 98.75 309 ARG B C 1
ATOM 7232 O O . ARG B 1 309 ? 3.67 -29.609 -15.445 1 98.75 309 ARG B O 1
ATOM 7239 N N . PHE B 1 310 ? 3.67 -30.5 -17.469 1 98.81 310 PHE B N 1
ATOM 7240 C CA . PHE B 1 310 ? 2.23 -30.734 -17.516 1 98.81 310 PHE B CA 1
ATOM 7241 C C . PHE B 1 310 ? 1.881 -32.094 -16.922 1 98.81 310 PHE B C 1
ATOM 7243 O O . PHE B 1 310 ? 2.715 -33 -16.906 1 98.81 310 PHE B O 1
ATOM 7250 N N . TYR B 1 311 ? 0.71 -32.219 -16.484 1 98.81 311 TYR B N 1
ATOM 7251 C CA . TYR B 1 311 ? 0.189 -33.5 -16.031 1 98.81 311 TYR B CA 1
ATOM 7252 C C . TYR B 1 311 ? -1.12 -33.812 -16.75 1 98.81 311 TYR B C 1
ATOM 7254 O O . TYR B 1 311 ? -1.968 -32.938 -16.938 1 98.81 311 TYR B O 1
ATOM 7262 N N . LYS B 1 312 ? -1.23 -34.938 -17.234 1 98.62 312 LYS B N 1
ATOM 7263 C CA . LYS B 1 312 ? -2.494 -35.562 -17.594 1 98.62 312 LYS B CA 1
ATOM 7264 C C . LYS B 1 312 ? -2.82 -36.719 -16.641 1 98.62 312 LYS B C 1
ATOM 7266 O O . LYS B 1 312 ? -2.268 -37.812 -16.766 1 98.62 312 LYS B O 1
ATOM 7271 N N . LEU B 1 313 ? -3.781 -36.5 -15.789 1 98.81 313 LEU B N 1
ATOM 7272 C CA . LEU B 1 313 ? -3.979 -37.344 -14.602 1 98.81 313 LEU B CA 1
ATOM 7273 C C . LEU B 1 313 ? -5.102 -38.344 -14.82 1 98.81 313 LEU B C 1
ATOM 7275 O O . LEU B 1 313 ? -6.125 -38 -15.422 1 98.81 313 LEU B O 1
ATOM 7279 N N . LYS B 1 314 ? -4.918 -39.5 -14.406 1 98.38 314 LYS B N 1
ATOM 7280 C CA . LYS B 1 314 ? -5.934 -40.562 -14.367 1 98.38 314 LYS B CA 1
ATOM 7281 C C . LYS B 1 314 ? -5.645 -41.562 -13.25 1 98.38 314 LYS B C 1
ATOM 7283 O O . LYS B 1 314 ? -4.496 -41.719 -12.836 1 98.38 314 LYS B O 1
ATOM 7288 N N . PHE B 1 315 ? -6.66 -42.156 -12.766 1 98.56 315 PHE B N 1
ATOM 7289 C CA . PHE B 1 315 ? -6.488 -43.188 -11.75 1 98.56 315 PHE B CA 1
ATOM 7290 C C . PHE B 1 315 ? -6.184 -44.562 -12.398 1 98.56 315 PHE B C 1
ATOM 7292 O O . PHE B 1 315 ? -6.742 -44.875 -13.453 1 98.56 315 PHE B O 1
ATOM 7299 N N . SER B 1 316 ? -5.352 -45.344 -11.781 1 98.19 316 SER B N 1
ATOM 7300 C CA . SER B 1 316 ? -4.867 -46.625 -12.336 1 98.19 316 SER B CA 1
ATOM 7301 C C . SER B 1 316 ? -6.016 -47.594 -12.57 1 98.19 316 SER B C 1
ATOM 7303 O O . SER B 1 316 ? -5.922 -48.469 -13.438 1 98.19 316 SER B O 1
ATOM 7305 N N . ASN B 1 317 ? -7.098 -47.438 -11.797 1 97.25 317 ASN B N 1
ATOM 7306 C CA . ASN B 1 317 ? -8.25 -48.344 -11.977 1 97.25 317 ASN B CA 1
ATOM 7307 C C . ASN B 1 317 ? -9.312 -47.688 -12.859 1 97.25 317 ASN B C 1
ATOM 7309 O O . ASN B 1 317 ? -10.445 -48.156 -12.922 1 97.25 317 ASN B O 1
ATOM 7313 N N . ASN B 1 318 ? -9.055 -46.562 -13.352 1 97.19 318 ASN B N 1
ATOM 7314 C CA . ASN B 1 318 ? -9.883 -45.844 -14.328 1 97.19 318 ASN B CA 1
ATOM 7315 C C . ASN B 1 318 ? -11.188 -45.375 -13.703 1 97.19 318 ASN B C 1
ATOM 7317 O O . ASN B 1 318 ? -12.172 -45.156 -14.414 1 97.19 318 ASN B O 1
ATOM 7321 N N . ILE B 1 319 ? -11.211 -45.25 -12.445 1 96.62 319 ILE B N 1
ATOM 7322 C CA . ILE B 1 319 ? -12.406 -44.688 -11.836 1 96.62 319 ILE B CA 1
ATOM 7323 C C . ILE B 1 319 ? -12.594 -43.25 -12.305 1 96.62 319 ILE B C 1
ATOM 7325 O O . ILE B 1 319 ? -11.625 -42.5 -12.43 1 96.62 319 ILE B O 1
ATOM 7329 N N . PRO B 1 320 ? -13.812 -42.938 -12.711 1 97.31 320 PRO B N 1
ATOM 7330 C CA . PRO B 1 320 ? -14.07 -41.531 -13.047 1 97.31 320 PRO B CA 1
ATOM 7331 C C . PRO B 1 320 ? -14.141 -40.625 -11.82 1 97.31 320 PRO B C 1
ATOM 7333 O O . PRO B 1 320 ? -14.164 -41.125 -10.688 1 97.31 320 PRO B O 1
ATOM 7336 N N . PHE B 1 321 ? -14.117 -39.406 -12.023 1 98.06 321 PHE B N 1
ATOM 7337 C CA . PHE B 1 321 ? -14.266 -38.406 -10.977 1 98.06 321 PHE B CA 1
ATOM 7338 C C . PHE B 1 321 ? -15.008 -37.156 -11.492 1 98.06 321 PHE B C 1
ATOM 7340 O O . PHE B 1 321 ? -15.242 -37.031 -12.695 1 98.06 321 PHE B O 1
ATOM 7347 N N . MET B 1 322 ? -15.469 -36.312 -10.594 1 98.12 322 MET B N 1
ATOM 7348 C CA . MET B 1 322 ? -16.188 -35.094 -10.938 1 98.12 322 MET B CA 1
ATOM 7349 C C . MET B 1 322 ? -15.312 -33.875 -10.68 1 98.12 322 MET B C 1
ATOM 7351 O O . MET B 1 322 ? -14.828 -33.688 -9.562 1 98.12 322 MET B O 1
ATOM 7355 N N . GLN B 1 323 ? -15.062 -33.094 -11.695 1 98.69 323 GLN B N 1
ATOM 7356 C CA . GLN B 1 323 ? -14.484 -31.781 -11.445 1 98.69 323 GLN B CA 1
ATOM 7357 C C . GLN B 1 323 ? -15.562 -30.781 -11.047 1 98.69 323 GLN B C 1
ATOM 7359 O O . GLN B 1 323 ? -16.578 -30.641 -11.742 1 98.69 323 GLN B O 1
ATOM 7364 N N . ILE B 1 324 ? -15.375 -30.047 -9.945 1 98.44 324 ILE B N 1
ATOM 7365 C CA . ILE B 1 324 ? -16.422 -29.141 -9.477 1 98.44 324 ILE B CA 1
ATOM 7366 C C . ILE B 1 324 ? -15.906 -27.703 -9.516 1 98.44 324 ILE B C 1
ATOM 7368 O O . ILE B 1 324 ? -16.688 -26.766 -9.383 1 98.44 324 ILE B O 1
ATOM 7372 N N . SER B 1 325 ? -14.602 -27.516 -9.633 1 98.38 325 SER B N 1
ATOM 7373 C CA . SER B 1 325 ? -14.016 -26.172 -9.664 1 98.38 325 SER B CA 1
ATOM 7374 C C . SER B 1 325 ? -12.828 -26.109 -10.609 1 98.38 325 SER B C 1
ATOM 7376 O O . SER B 1 325 ? -12.172 -27.125 -10.859 1 98.38 325 SER B O 1
ATOM 7378 N N . SER B 1 326 ? -12.594 -24.953 -11.188 1 98 326 SER B N 1
ATOM 7379 C CA . SER B 1 326 ? -11.359 -24.578 -11.875 1 98 326 SER B CA 1
ATOM 7380 C C . SER B 1 326 ? -10.594 -23.516 -11.117 1 98 326 SER B C 1
ATOM 7382 O O . SER B 1 326 ? -10.742 -23.391 -9.898 1 98 326 SER B O 1
ATOM 7384 N N . ASP B 1 327 ? -9.711 -22.688 -11.805 1 97.56 327 ASP B N 1
ATOM 7385 C CA . ASP B 1 327 ? -8.82 -21.719 -11.172 1 97.56 327 ASP B CA 1
ATOM 7386 C C . ASP B 1 327 ? -9.602 -20.719 -10.328 1 97.56 327 ASP B C 1
ATOM 7388 O O . ASP B 1 327 ? -9.219 -20.438 -9.195 1 97.56 327 ASP B O 1
ATOM 7392 N N . GLY B 1 328 ? -10.734 -20.281 -10.953 1 97.56 328 GLY B N 1
ATOM 7393 C CA . GLY B 1 328 ? -11.438 -19.156 -10.367 1 97.56 328 GLY B CA 1
ATOM 7394 C C . GLY B 1 328 ? -12.664 -19.547 -9.57 1 97.56 328 GLY B C 1
ATOM 7395 O O . GLY B 1 328 ? -13.594 -18.766 -9.414 1 97.56 328 GLY B O 1
ATOM 7396 N N . GLY B 1 329 ? -12.75 -20.828 -9.148 1 98.12 329 GLY B N 1
ATOM 7397 C CA . GLY B 1 329 ? -13.867 -21.234 -8.312 1 98.12 329 GLY B CA 1
ATOM 7398 C C . GLY B 1 329 ? -14.742 -22.297 -8.969 1 98.12 329 GLY B C 1
ATOM 7399 O O . GLY B 1 329 ? -14.297 -23 -9.883 1 98.12 329 GLY B O 1
ATOM 7400 N N . TYR B 1 330 ? -15.945 -22.438 -8.477 1 98.31 330 TYR B N 1
ATOM 7401 C CA . TYR B 1 330 ? -16.859 -23.5 -8.883 1 98.31 330 TYR B CA 1
ATOM 7402 C C . TYR B 1 330 ? -17.25 -23.359 -10.352 1 98.31 330 TYR B C 1
ATOM 7404 O O . TYR B 1 330 ? -17.453 -22.234 -10.836 1 98.31 330 TYR B O 1
ATOM 7412 N N . LEU B 1 331 ? -17.312 -24.484 -11.016 1 98.38 331 LEU B N 1
ATOM 7413 C CA . LEU B 1 331 ? -17.906 -24.547 -12.344 1 98.38 331 LEU B CA 1
ATOM 7414 C C . LEU B 1 331 ? -19.422 -24.344 -12.266 1 98.38 331 LEU B C 1
ATOM 7416 O O . LEU B 1 331 ? -20.016 -24.453 -11.195 1 98.38 331 LEU B O 1
ATOM 7420 N N . ALA B 1 332 ? -19.984 -24.047 -13.453 1 97.5 332 ALA B N 1
ATOM 7421 C CA . ALA B 1 332 ? -21.438 -23.953 -13.484 1 97.5 332 ALA B CA 1
ATOM 7422 C C . ALA B 1 332 ? -22.094 -25.281 -13.117 1 97.5 332 ALA B C 1
ATOM 7424 O O . ALA B 1 332 ? -23.078 -25.328 -12.398 1 97.5 332 ALA B O 1
ATOM 7425 N N . HIS B 1 333 ? -21.484 -26.344 -13.711 1 97.5 333 HIS B N 1
ATOM 7426 C CA . HIS B 1 333 ? -21.922 -27.719 -13.445 1 97.5 333 HIS B CA 1
ATOM 7427 C C . HIS B 1 333 ? -20.719 -28.641 -13.25 1 97.5 333 HIS B C 1
ATOM 7429 O O . HIS B 1 333 ? -19.672 -28.438 -13.867 1 97.5 333 HIS B O 1
ATOM 7435 N N . ALA B 1 334 ? -20.938 -29.609 -12.375 1 98.06 334 ALA B N 1
ATOM 7436 C CA . ALA B 1 334 ? -19.891 -30.609 -12.234 1 98.06 334 ALA B CA 1
ATOM 7437 C C . ALA B 1 334 ? -19.625 -31.328 -13.555 1 98.06 334 ALA B C 1
ATOM 7439 O O . ALA B 1 334 ? -20.562 -31.594 -14.312 1 98.06 334 ALA B O 1
ATOM 7440 N N . VAL B 1 335 ? -18.453 -31.656 -13.797 1 98.5 335 VAL B N 1
ATOM 7441 C CA . VAL B 1 335 ? -18.094 -32.312 -15.047 1 98.5 335 VAL B CA 1
ATOM 7442 C C . VAL B 1 335 ? -17.484 -33.688 -14.734 1 98.5 335 VAL B C 1
ATOM 7444 O O . VAL B 1 335 ? -16.5 -33.781 -14 1 98.5 335 VAL B O 1
ATOM 7447 N N . LYS B 1 336 ? -18.016 -34.719 -15.305 1 98 336 LYS B N 1
ATOM 7448 C CA . LYS B 1 336 ? -17.469 -36.062 -15.148 1 98 336 LYS B CA 1
ATOM 7449 C C . LYS B 1 336 ? -16.281 -36.281 -16.078 1 98 336 LYS B C 1
ATOM 7451 O O . LYS B 1 336 ? -16.391 -36.062 -17.281 1 98 336 LYS B O 1
ATOM 7456 N N . LEU B 1 337 ? -15.211 -36.719 -15.516 1 98.38 337 LEU B N 1
ATOM 7457 C CA . LEU B 1 337 ? -13.984 -36.906 -16.281 1 98.38 337 LEU B CA 1
ATOM 7458 C C . LEU B 1 337 ? -13.359 -38.25 -15.969 1 98.38 337 LEU B C 1
ATOM 7460 O O . LEU B 1 337 ? -13.578 -38.812 -14.891 1 98.38 337 LEU B O 1
ATOM 7464 N N . SER B 1 338 ? -12.578 -38.75 -16.906 1 97 338 SER B N 1
ATOM 7465 C CA . SER B 1 338 ? -11.727 -39.906 -16.672 1 97 338 SER B CA 1
ATOM 7466 C C . SER B 1 338 ? -10.25 -39.531 -16.625 1 97 338 SER B C 1
ATOM 7468 O O . SER B 1 338 ? -9.406 -40.312 -16.188 1 97 338 SER B O 1
ATOM 7470 N N . SER B 1 339 ? -9.984 -38.375 -17.078 1 97.94 339 SER B N 1
ATOM 7471 C CA . SER B 1 339 ? -8.648 -37.812 -17.047 1 97.94 339 SER B CA 1
ATOM 7472 C C . SER B 1 339 ? -8.703 -36.281 -16.969 1 97.94 339 SER B C 1
ATOM 7474 O O . SER B 1 339 ? -9.711 -35.656 -17.312 1 97.94 339 SER B O 1
ATOM 7476 N N . LEU B 1 340 ? -7.695 -35.656 -16.438 1 98.56 340 LEU B N 1
ATOM 7477 C CA . LEU B 1 340 ? -7.625 -34.219 -16.25 1 98.56 340 LEU B CA 1
ATOM 7478 C C . LEU B 1 340 ? -6.234 -33.688 -16.594 1 98.56 340 LEU B C 1
ATOM 7480 O O . LEU B 1 340 ? -5.234 -34.188 -16.078 1 98.56 340 LEU B O 1
ATOM 7484 N N . THR B 1 341 ? -6.148 -32.781 -17.516 1 98.44 341 THR B N 1
ATOM 7485 C CA . THR B 1 341 ? -4.887 -32.094 -17.828 1 98.44 341 THR B CA 1
ATOM 7486 C C . THR B 1 341 ? -4.719 -30.844 -16.984 1 98.44 341 THR B C 1
ATOM 7488 O O . THR B 1 341 ? -5.637 -30.016 -16.891 1 98.44 341 THR B O 1
ATOM 7491 N N . LEU B 1 342 ? -3.621 -30.703 -16.344 1 98.69 342 LEU B N 1
ATOM 7492 C CA . LEU B 1 342 ? -3.262 -29.5 -15.594 1 98.69 342 LEU B CA 1
ATOM 7493 C C . LEU B 1 342 ? -1.923 -28.938 -16.062 1 98.69 342 LEU B C 1
ATOM 7495 O O . LEU B 1 342 ? -0.904 -29.625 -16.016 1 98.69 342 LEU B O 1
ATOM 7499 N N . ALA B 1 343 ? -1.939 -27.75 -16.562 1 98.69 343 ALA B N 1
ATOM 7500 C CA . ALA B 1 343 ? -0.711 -27.031 -16.859 1 98.69 343 ALA B CA 1
ATOM 7501 C C . ALA B 1 343 ? -0.132 -26.375 -15.617 1 98.69 343 ALA B C 1
ATOM 7503 O O . ALA B 1 343 ? -0.826 -26.219 -14.609 1 98.69 343 ALA B O 1
ATOM 7504 N N . PRO B 1 344 ? 1.163 -26 -15.641 1 98.81 344 PRO B N 1
ATOM 7505 C CA . PRO B 1 344 ? 1.736 -25.297 -14.484 1 98.81 344 PRO B CA 1
ATOM 7506 C C . PRO B 1 344 ? 0.917 -24.078 -14.07 1 98.81 344 PRO B C 1
ATOM 7508 O O . PRO B 1 344 ? 0.602 -23.234 -14.906 1 98.81 344 PRO B O 1
ATOM 7511 N N . GLY B 1 345 ? 0.554 -24.047 -12.789 1 98.62 345 GLY B N 1
ATOM 7512 C CA . GLY B 1 345 ? -0.191 -22.922 -12.25 1 98.62 345 GLY B CA 1
ATOM 7513 C C . GLY B 1 345 ? -1.69 -23.156 -12.234 1 98.62 345 GLY B C 1
ATOM 7514 O O . GLY B 1 345 ? -2.428 -22.422 -11.562 1 98.62 345 GLY B O 1
ATOM 7515 N N . GLU B 1 346 ? -2.242 -24.141 -12.945 1 98.81 346 GLU B N 1
ATOM 7516 C CA . GLU B 1 346 ? -3.672 -24.438 -12.977 1 98.81 346 GLU B CA 1
ATOM 7517 C C . GLU B 1 346 ? -4.102 -25.234 -11.75 1 98.81 346 GLU B C 1
ATOM 7519 O O . GLU B 1 346 ? -3.289 -25.938 -11.148 1 98.81 346 GLU B O 1
ATOM 7524 N N . ARG B 1 347 ? -5.344 -25.062 -11.406 1 98.75 347 ARG B N 1
ATOM 7525 C CA . ARG B 1 347 ? -5.965 -25.7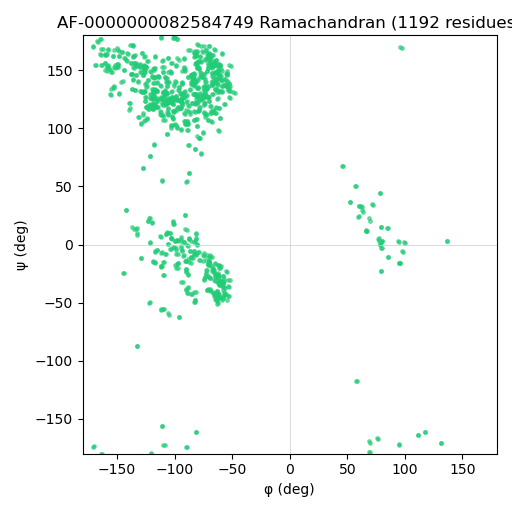97 -10.305 1 98.75 347 ARG B CA 1
ATOM 7526 C C . ARG B 1 347 ? -7.289 -26.406 -10.742 1 98.75 347 ARG B C 1
ATOM 7528 O O . ARG B 1 347 ? -7.922 -25.938 -11.688 1 98.75 347 ARG B O 1
ATOM 7535 N N . ALA B 1 348 ? -7.672 -27.438 -10.062 1 98.75 348 ALA B N 1
ATOM 7536 C CA . ALA B 1 348 ? -8.977 -28.094 -10.195 1 98.75 348 ALA B CA 1
ATOM 7537 C C . ALA B 1 348 ? -9.352 -28.828 -8.906 1 98.75 348 ALA B C 1
ATOM 7539 O O . ALA B 1 348 ? -8.516 -29.5 -8.305 1 98.75 348 ALA B O 1
ATOM 7540 N N . ASP B 1 349 ? -10.57 -28.625 -8.492 1 98.69 349 ASP B N 1
ATOM 7541 C CA . ASP B 1 349 ? -11.109 -29.453 -7.422 1 98.69 349 ASP B CA 1
ATOM 7542 C C . ASP B 1 349 ? -11.898 -30.641 -7.988 1 98.69 349 ASP B C 1
ATOM 7544 O O . ASP B 1 349 ? -12.812 -30.453 -8.797 1 98.69 349 ASP B O 1
ATOM 7548 N N . ILE B 1 350 ? -11.547 -31.766 -7.488 1 98.75 350 ILE B N 1
ATOM 7549 C CA . ILE B 1 350 ? -12.242 -32.938 -7.988 1 98.75 350 ILE B CA 1
ATOM 7550 C C . ILE B 1 350 ? -12.82 -33.75 -6.82 1 98.75 350 ILE B C 1
ATOM 7552 O O . ILE B 1 350 ? -12.297 -33.688 -5.703 1 98.75 350 ILE B O 1
ATOM 7556 N N . LEU B 1 351 ? -13.906 -34.438 -7.098 1 98.31 351 LEU B N 1
ATOM 7557 C CA . LEU B 1 351 ? -14.516 -35.375 -6.18 1 98.31 351 LEU B CA 1
ATOM 7558 C C . LEU B 1 351 ? -14.227 -36.812 -6.621 1 98.31 351 LEU B C 1
ATOM 7560 O O . LEU B 1 351 ? -14.555 -37.188 -7.75 1 98.31 351 LEU B O 1
ATOM 7564 N N . VAL B 1 352 ? -13.641 -37.562 -5.77 1 98.38 352 VAL B N 1
ATOM 7565 C CA . VAL B 1 352 ? -13.328 -38.969 -6.035 1 98.38 352 VAL B CA 1
ATOM 7566 C C . VAL B 1 352 ? -14.07 -39.844 -5.039 1 98.38 352 VAL B C 1
ATOM 7568 O O . VAL B 1 352 ? -13.945 -39.656 -3.824 1 98.38 352 VAL B O 1
ATOM 7571 N N . ASP B 1 353 ? -14.766 -40.781 -5.555 1 97.81 353 ASP B N 1
ATOM 7572 C CA . ASP B 1 353 ? -15.578 -41.688 -4.738 1 97.81 353 ASP B CA 1
ATOM 7573 C C . ASP B 1 353 ? -14.891 -43.031 -4.543 1 97.81 353 ASP B C 1
ATOM 7575 O O . ASP B 1 353 ? -14.758 -43.812 -5.492 1 97.81 353 ASP B O 1
ATOM 7579 N N . PHE B 1 354 ? -14.531 -43.344 -3.312 1 97.75 354 PHE B N 1
ATOM 7580 C CA . PHE B 1 354 ? -13.867 -44.594 -2.994 1 97.75 354 PHE B CA 1
ATOM 7581 C C . PHE B 1 354 ? -14.844 -45.562 -2.326 1 97.75 354 PHE B C 1
ATOM 7583 O O . PHE B 1 354 ? -14.43 -46.625 -1.819 1 97.75 354 PHE B O 1
ATOM 7590 N N . SER B 1 355 ? -16.094 -45.281 -2.303 1 96.94 355 SER B N 1
ATOM 7591 C CA . SER B 1 355 ? -17.078 -46.031 -1.514 1 96.94 355 SER B CA 1
ATOM 7592 C C . SER B 1 355 ? -17.203 -47.469 -2.004 1 96.94 355 SER B C 1
ATOM 7594 O O . SER B 1 355 ? -17.547 -48.375 -1.229 1 96.94 355 SER B O 1
ATOM 7596 N N . ASN B 1 356 ? -16.953 -47.719 -3.23 1 95.25 356 ASN B N 1
ATOM 7597 C CA . ASN B 1 356 ? -17.156 -49.062 -3.801 1 95.25 356 ASN B CA 1
ATOM 7598 C C . ASN B 1 356 ? -15.836 -49.812 -3.945 1 95.25 356 ASN B C 1
ATOM 7600 O O . ASN B 1 356 ? -15.805 -50.906 -4.504 1 95.25 356 ASN B O 1
ATOM 7604 N N . GLU B 1 357 ? -14.805 -49.25 -3.49 1 96 357 GLU B N 1
ATOM 7605 C CA . GLU B 1 357 ? -13.5 -49.906 -3.607 1 96 357 GLU B CA 1
ATOM 7606 C C . GLU B 1 357 ? -13.312 -50.969 -2.521 1 96 357 GLU B C 1
ATOM 7608 O O . GLU B 1 357 ? -13.898 -50.844 -1.441 1 96 357 GLU B O 1
ATOM 7613 N N . HIS B 1 358 ? -12.438 -51.938 -2.781 1 95.94 358 HIS B N 1
ATOM 7614 C CA . HIS B 1 358 ? -12.172 -52.969 -1.817 1 95.94 358 HIS B CA 1
ATOM 7615 C C . HIS B 1 358 ? -11.141 -52.531 -0.786 1 95.94 358 HIS B C 1
ATOM 7617 O O . HIS B 1 358 ? -10.172 -51.875 -1.125 1 95.94 358 HIS B O 1
ATOM 7623 N N . SER B 1 359 ? -11.375 -53.031 0.392 1 95.5 359 SER B N 1
ATOM 7624 C CA . SER B 1 359 ? -10.406 -52.75 1.451 1 95.5 359 SER B CA 1
ATOM 7625 C C . SER B 1 359 ? -9.023 -53.25 1.086 1 95.5 359 SER B C 1
ATOM 7627 O O . SER B 1 359 ? -8.891 -54.344 0.497 1 95.5 359 SER B O 1
ATOM 7629 N N . LYS B 1 360 ? -8.055 -52.469 1.345 1 95.06 360 LYS B N 1
ATOM 7630 C CA . LYS B 1 360 ? -6.633 -52.75 1.188 1 95.06 360 LYS B CA 1
ATOM 7631 C C . LYS B 1 360 ? -6.207 -52.656 -0.274 1 95.06 360 LYS B C 1
ATOM 7633 O O . LYS B 1 360 ? -5.039 -52.875 -0.603 1 95.06 360 LYS B O 1
ATOM 7638 N N . SER B 1 361 ? -7.145 -52.25 -1.039 1 96.69 361 SER B N 1
ATOM 7639 C CA . SER B 1 361 ? -6.754 -52 -2.424 1 96.69 361 SER B CA 1
ATOM 7640 C C . SER B 1 361 ? -5.895 -50.75 -2.537 1 96.69 361 SER B C 1
ATOM 7642 O O . SER B 1 361 ? -5.953 -49.875 -1.676 1 96.69 361 SER B O 1
ATOM 7644 N N . LYS B 1 362 ? -5.031 -50.812 -3.523 1 98.06 362 LYS B N 1
ATOM 7645 C CA . LYS B 1 362 ? -4.148 -49.688 -3.818 1 98.06 362 LYS B CA 1
ATOM 7646 C C . LYS B 1 362 ? -4.453 -49.094 -5.191 1 98.06 362 LYS B C 1
ATOM 7648 O O . LYS B 1 362 ? -4.586 -49.812 -6.172 1 98.06 362 LYS B O 1
ATOM 7653 N N . ILE B 1 363 ? -4.695 -47.812 -5.207 1 98.5 363 ILE B N 1
ATOM 7654 C CA . ILE B 1 363 ? -4.973 -47.062 -6.438 1 98.5 363 ILE B CA 1
ATOM 7655 C C . ILE B 1 363 ? -3.898 -46 -6.656 1 98.5 363 ILE B C 1
ATOM 7657 O O . ILE B 1 363 ? -3.572 -45.25 -5.742 1 98.5 363 ILE B O 1
ATOM 7661 N N . ILE B 1 364 ? -3.328 -45.938 -7.855 1 98.69 364 ILE B N 1
ATOM 7662 C CA . ILE B 1 364 ? -2.277 -44.969 -8.172 1 98.69 364 ILE B CA 1
ATOM 7663 C C . ILE B 1 364 ? -2.844 -43.875 -9.039 1 98.69 364 ILE B C 1
ATOM 7665 O O . ILE B 1 364 ? -3.557 -44.125 -10.016 1 98.69 364 ILE B O 1
ATOM 7669 N N . LEU B 1 365 ? -2.691 -42.625 -8.617 1 98.81 365 LEU B N 1
ATOM 7670 C CA . LEU B 1 365 ? -2.85 -41.5 -9.539 1 98.81 365 LEU B CA 1
ATOM 7671 C C . LEU B 1 365 ? -1.681 -41.438 -10.516 1 98.81 365 LEU B C 1
ATOM 7673 O O . LEU B 1 365 ? -0.521 -41.375 -10.102 1 98.81 365 LEU B O 1
ATOM 7677 N N . GLN B 1 366 ? -1.963 -41.406 -11.812 1 98.75 366 GLN B N 1
ATOM 7678 C CA . GLN B 1 366 ? -0.934 -41.531 -12.836 1 98.75 366 GLN B CA 1
ATOM 7679 C C . GLN B 1 366 ? -0.86 -40.25 -13.68 1 98.75 366 GLN B C 1
ATOM 7681 O O . GLN B 1 366 ? -1.756 -39.406 -13.617 1 98.75 366 GLN B O 1
ATOM 7686 N N . ASN B 1 367 ? 0.221 -40.125 -14.352 1 98.75 367 ASN B N 1
ATOM 7687 C CA . ASN B 1 367 ? 0.461 -39.031 -15.32 1 98.75 367 ASN B CA 1
ATOM 7688 C C . ASN B 1 367 ? 0.834 -39.594 -16.688 1 98.75 367 ASN B C 1
ATOM 7690 O O . ASN B 1 367 ? 1.673 -40.5 -16.781 1 98.75 367 ASN B O 1
ATOM 7694 N N . TYR B 1 368 ? 0.294 -39.094 -17.734 1 97.56 368 TYR B N 1
ATOM 7695 C CA . TYR B 1 368 ? 0.663 -39.562 -19.062 1 97.56 368 TYR B CA 1
ATOM 7696 C C . TYR B 1 368 ? 0.932 -38.406 -20.016 1 97.56 368 TYR B C 1
ATOM 7698 O O . TYR B 1 368 ? 0.897 -38.562 -21.234 1 97.56 368 TYR B O 1
ATOM 7706 N N . ALA B 1 369 ? 1.076 -37.25 -19.484 1 98.44 369 ALA B N 1
ATOM 7707 C CA . ALA B 1 369 ? 1.412 -36.094 -20.312 1 98.44 369 ALA B CA 1
ATOM 7708 C C . ALA B 1 369 ? 2.877 -36.125 -20.734 1 98.44 369 ALA B C 1
ATOM 7710 O O . ALA B 1 369 ? 3.76 -36.406 -19.922 1 98.44 369 ALA B O 1
ATOM 7711 N N . ASN B 1 370 ? 3.137 -35.844 -21.984 1 97.94 370 ASN B N 1
ATOM 7712 C CA . ASN B 1 370 ? 4.5 -35.719 -22.5 1 97.94 370 ASN B CA 1
ATOM 7713 C C . ASN B 1 370 ? 5.215 -34.5 -21.859 1 97.94 370 ASN B C 1
ATOM 7715 O O . ASN B 1 370 ? 4.57 -33.594 -21.359 1 97.94 370 ASN B O 1
ATOM 7719 N N . ALA B 1 371 ? 6.504 -34.562 -21.891 1 97.25 371 ALA B N 1
ATOM 7720 C CA . ALA B 1 371 ? 7.344 -33.438 -21.438 1 97.25 371 ALA B CA 1
ATOM 7721 C C . ALA B 1 371 ? 8.531 -33.25 -22.375 1 97.25 371 ALA B C 1
ATOM 7723 O O . ALA B 1 371 ? 9.359 -34.156 -22.531 1 97.25 371 ALA B O 1
ATOM 7724 N N . PRO B 1 372 ? 8.727 -32.219 -23.094 1 96.25 372 PRO B N 1
ATOM 7725 C CA . PRO B 1 372 ? 7.836 -31.047 -23.016 1 96.25 372 PRO B CA 1
ATOM 7726 C C . PRO B 1 372 ? 6.465 -31.328 -23.625 1 96.25 372 PRO B C 1
ATOM 7728 O O . PRO B 1 372 ? 6.312 -32.25 -24.422 1 96.25 372 PRO B O 1
ATOM 7731 N N . TYR B 1 373 ? 5.52 -30.625 -23.188 1 97.31 373 TYR B N 1
ATOM 7732 C CA . TYR B 1 373 ? 4.145 -30.828 -23.641 1 97.31 373 TYR B CA 1
ATOM 7733 C C . TYR B 1 373 ? 3.836 -29.953 -24.859 1 97.31 373 TYR B C 1
ATOM 7735 O O . TYR B 1 373 ? 4.152 -28.766 -24.875 1 97.31 373 TYR B O 1
ATOM 7743 N N . PRO B 1 374 ? 3.221 -30.469 -26 1 96.38 374 PRO B N 1
ATOM 7744 C CA . PRO B 1 374 ? 2.621 -31.812 -26.078 1 96.38 374 PRO B CA 1
ATOM 7745 C C . PRO B 1 374 ? 3.496 -32.812 -26.828 1 96.38 374 PRO B C 1
ATOM 7747 O O . PRO B 1 374 ? 3.156 -34 -26.922 1 96.38 374 PRO B O 1
ATOM 7750 N N . MET B 1 375 ? 4.609 -32.438 -27.391 1 92.69 375 MET B N 1
ATOM 7751 C CA . MET B 1 375 ? 5.293 -33.281 -28.375 1 92.69 375 MET B CA 1
ATOM 7752 C C . MET B 1 375 ? 6.5 -33.969 -27.75 1 92.69 375 MET B C 1
ATOM 7754 O O . MET B 1 375 ? 7.195 -34.719 -28.422 1 92.69 375 MET B O 1
ATOM 7758 N N . GLY B 1 376 ? 6.766 -33.875 -26.5 1 95.38 376 GLY B N 1
ATOM 7759 C CA . GLY B 1 376 ? 7.938 -34.438 -25.859 1 95.38 376 GLY B CA 1
ATOM 7760 C C . GLY B 1 376 ? 7.785 -35.906 -25.547 1 95.38 376 GLY B C 1
ATOM 7761 O O . GLY B 1 376 ? 7.055 -36.625 -26.234 1 95.38 376 GLY B O 1
ATOM 7762 N N . ASP B 1 377 ? 8.555 -36.406 -24.688 1 96.94 377 ASP B N 1
ATOM 7763 C CA . ASP B 1 377 ? 8.602 -37.812 -24.328 1 96.94 377 ASP B CA 1
ATOM 7764 C C . ASP B 1 377 ? 7.488 -38.156 -23.344 1 96.94 377 ASP B C 1
ATOM 7766 O O . ASP B 1 377 ? 7.156 -37.375 -22.469 1 96.94 377 ASP B O 1
ATOM 7770 N N . ALA B 1 378 ? 6.988 -39.312 -23.562 1 97.81 378 ALA B N 1
ATOM 7771 C CA . ALA B 1 378 ? 6.055 -39.844 -22.562 1 97.81 378 ALA B CA 1
ATOM 7772 C C . ALA B 1 378 ? 6.738 -40.031 -21.219 1 97.81 378 ALA B C 1
ATOM 7774 O O . ALA B 1 378 ? 7.934 -40.312 -21.156 1 97.81 378 ALA B O 1
ATOM 7775 N N . PRO B 1 379 ? 5.961 -39.844 -20.203 1 98 379 PRO B N 1
ATOM 7776 C CA . PRO B 1 379 ? 6.578 -40.062 -18.891 1 98 379 PRO B CA 1
ATOM 7777 C C . PRO B 1 379 ? 6.93 -41.5 -18.656 1 98 379 PRO B C 1
ATOM 7779 O O . PRO B 1 379 ? 6.223 -42.406 -19.125 1 98 379 PRO B O 1
ATOM 7782 N N . ASP B 1 380 ? 7.996 -41.75 -17.906 1 97.69 380 ASP B N 1
ATOM 7783 C CA . ASP B 1 380 ? 8.352 -43.094 -17.484 1 97.69 380 ASP B CA 1
ATOM 7784 C C . ASP B 1 380 ? 7.281 -43.688 -16.562 1 97.69 380 ASP B C 1
ATOM 7786 O O . ASP B 1 380 ? 7.035 -43.156 -15.477 1 97.69 380 ASP B O 1
ATOM 7790 N N . PRO B 1 381 ? 6.684 -44.75 -17 1 96.81 381 PRO B N 1
ATOM 7791 C CA . PRO B 1 381 ? 5.582 -45.312 -16.219 1 96.81 381 PRO B CA 1
ATOM 7792 C C . PRO B 1 381 ? 6 -45.719 -14.805 1 96.81 381 PRO B C 1
ATOM 7794 O O . PRO B 1 381 ? 5.148 -45.875 -13.922 1 96.81 381 PRO B O 1
ATOM 7797 N N . ASN B 1 382 ? 7.277 -45.875 -14.602 1 96.44 382 ASN B N 1
ATOM 7798 C CA . ASN B 1 382 ? 7.742 -46.344 -13.305 1 96.44 382 ASN B CA 1
ATOM 7799 C C . ASN B 1 382 ? 8.211 -45.219 -12.422 1 96.44 382 ASN B C 1
ATOM 7801 O O . ASN B 1 382 ? 8.492 -45.406 -11.234 1 96.44 382 ASN B O 1
ATOM 7805 N N . THR B 1 383 ? 8.32 -44 -12.93 1 98 383 THR B N 1
ATOM 7806 C CA . THR B 1 383 ? 8.781 -42.844 -12.141 1 98 383 THR B CA 1
ATOM 7807 C C . THR B 1 383 ? 7.871 -41.656 -12.344 1 98 383 THR B C 1
ATOM 7809 O O . THR B 1 383 ? 6.848 -41.531 -11.664 1 98 383 THR B O 1
ATOM 7812 N N . THR B 1 384 ? 8.133 -40.844 -13.367 1 98.38 384 THR B N 1
ATOM 7813 C CA . THR B 1 384 ? 7.391 -39.625 -13.57 1 98.38 384 THR B CA 1
ATOM 7814 C C . THR B 1 384 ? 5.969 -39.906 -14.047 1 98.38 384 THR B C 1
ATOM 7816 O O . THR B 1 384 ? 5.113 -39.031 -14.031 1 98.38 384 THR B O 1
ATOM 7819 N N . GLY B 1 385 ? 5.648 -41.125 -14.391 1 98.62 385 GLY B N 1
ATOM 7820 C CA . GLY B 1 385 ? 4.297 -41.531 -14.75 1 98.62 385 GLY B CA 1
ATOM 7821 C C . GLY B 1 385 ? 3.432 -41.844 -13.547 1 98.62 385 GLY B C 1
ATOM 7822 O O . GLY B 1 385 ? 2.23 -42.062 -13.688 1 98.62 385 GLY B O 1
ATOM 7823 N N . GLN B 1 386 ? 3.998 -41.875 -12.391 1 98.44 386 GLN B N 1
ATOM 7824 C CA . GLN B 1 386 ? 3.289 -42.094 -11.133 1 98.44 386 GLN B CA 1
ATOM 7825 C C . GLN B 1 386 ? 3.299 -40.844 -10.266 1 98.44 386 GLN B C 1
ATOM 7827 O O . GLN B 1 386 ? 4.328 -40.188 -10.141 1 98.44 386 GLN B O 1
ATOM 7832 N N . ILE B 1 387 ? 2.117 -40.562 -9.68 1 98.75 387 ILE B N 1
ATOM 7833 C CA . ILE B 1 387 ? 2.008 -39.344 -8.883 1 98.75 387 ILE B CA 1
ATOM 7834 C C . ILE B 1 387 ? 1.996 -39.688 -7.398 1 98.75 387 ILE B C 1
ATOM 7836 O O . ILE B 1 387 ? 2.889 -39.281 -6.648 1 98.75 387 ILE B O 1
ATOM 7840 N N . MET B 1 388 ? 1.063 -40.469 -6.965 1 98.81 388 MET B N 1
ATOM 7841 C CA . MET B 1 388 ? 0.886 -40.906 -5.586 1 98.81 388 MET B CA 1
ATOM 7842 C C . MET B 1 388 ? -0.04 -42.094 -5.516 1 98.81 388 MET B C 1
ATOM 7844 O O . MET B 1 388 ? -0.683 -42.469 -6.508 1 98.81 388 MET B O 1
ATOM 7848 N N . GLN B 1 389 ? -0.06 -42.719 -4.328 1 98.81 389 GLN B N 1
ATOM 7849 C CA . GLN B 1 389 ? -0.885 -43.906 -4.102 1 98.81 389 GLN B CA 1
ATOM 7850 C C . GLN B 1 389 ? -1.972 -43.625 -3.066 1 98.81 389 GLN B C 1
ATOM 7852 O O . GLN B 1 389 ? -1.754 -42.875 -2.117 1 98.81 389 GLN B O 1
ATOM 7857 N N . PHE B 1 390 ? -3.16 -44.156 -3.338 1 98.75 390 PHE B N 1
ATOM 7858 C CA . PHE B 1 390 ? -4.234 -44.219 -2.354 1 98.75 390 PHE B CA 1
ATOM 7859 C C . PHE B 1 390 ? -4.426 -45.656 -1.847 1 98.75 390 PHE B C 1
ATOM 7861 O O . PHE B 1 390 ? -4.629 -46.562 -2.637 1 98.75 390 PHE B O 1
ATOM 7868 N N . THR B 1 391 ? -4.289 -45.812 -0.575 1 98.62 391 THR B N 1
ATOM 7869 C CA . THR B 1 391 ? -4.594 -47.094 0.048 1 98.62 391 THR B CA 1
ATOM 7870 C C . THR B 1 391 ? -5.957 -47.031 0.732 1 98.62 391 THR B C 1
ATOM 7872 O O . THR B 1 391 ? -6.184 -46.219 1.627 1 98.62 391 THR B O 1
ATOM 7875 N N . ILE B 1 392 ? -6.852 -47.969 0.349 1 98.19 392 ILE B N 1
ATOM 7876 C CA . ILE B 1 392 ? -8.203 -47.969 0.886 1 98.19 392 ILE B CA 1
ATOM 7877 C C . ILE B 1 392 ? -8.211 -48.656 2.254 1 98.19 392 ILE B C 1
ATOM 7879 O O . ILE B 1 392 ? -7.875 -49.844 2.371 1 98.19 392 ILE B O 1
ATOM 7883 N N . LYS B 1 393 ? -8.641 -47.906 3.15 1 97.44 393 LYS B N 1
ATOM 7884 C CA . LYS B 1 393 ? -8.734 -48.469 4.504 1 97.44 393 LYS B CA 1
ATOM 7885 C C . LYS B 1 393 ? -9.953 -49.375 4.645 1 97.44 393 LYS B C 1
ATOM 7887 O O . LYS B 1 393 ? -10.906 -49.281 3.875 1 97.44 393 LYS B O 1
ATOM 7892 N N . ASN B 1 394 ? -9.789 -50.281 5.711 1 95.75 394 ASN B N 1
ATOM 7893 C CA . ASN B 1 394 ? -10.984 -51.031 6.109 1 95.75 394 ASN B CA 1
ATOM 7894 C C . ASN B 1 394 ? -11.953 -50.156 6.898 1 95.75 394 ASN B C 1
ATOM 7896 O O . ASN B 1 394 ? -11.75 -49.906 8.094 1 95.75 394 ASN B O 1
ATOM 7900 N N . SER B 1 395 ? -12.898 -49.625 6.191 1 93.38 395 SER B N 1
ATOM 7901 C CA . SER B 1 395 ? -13.875 -48.719 6.797 1 93.38 395 SER B CA 1
ATOM 7902 C C . SER B 1 395 ? -15.273 -48.969 6.238 1 93.38 395 SER B C 1
ATOM 7904 O O . SER B 1 395 ? -15.438 -49.656 5.238 1 93.38 395 SER B O 1
ATOM 7906 N N . HIS B 1 396 ? -16.234 -48.438 6.977 1 94.25 396 HIS B N 1
ATOM 7907 C CA . HIS B 1 396 ? -17.594 -48.469 6.457 1 94.25 396 HIS B CA 1
ATOM 7908 C C . HIS B 1 396 ? -17.734 -47.656 5.176 1 94.25 396 HIS B C 1
ATOM 7910 O O . HIS B 1 396 ? -17.125 -46.594 5.043 1 94.25 396 HIS B O 1
ATOM 7916 N N . SER B 1 397 ? -18.469 -48.25 4.336 1 94.81 397 SER B N 1
ATOM 7917 C CA . SER B 1 397 ? -18.719 -47.562 3.082 1 94.81 397 SER B CA 1
ATOM 7918 C C . SER B 1 397 ? -19.766 -46.469 3.27 1 94.81 397 SER B C 1
ATOM 7920 O O . SER B 1 397 ? -20.828 -46.719 3.838 1 94.81 397 SER B O 1
ATOM 7922 N N . GLU B 1 398 ? -19.422 -45.312 2.797 1 94.75 398 GLU B N 1
ATOM 7923 C CA . GLU B 1 398 ? -20.344 -44.156 2.834 1 94.75 398 GLU B CA 1
ATOM 7924 C C . GLU B 1 398 ? -20.672 -43.656 1.429 1 94.75 398 GLU B C 1
ATOM 7926 O O . GLU B 1 398 ? -19.766 -43.312 0.67 1 94.75 398 GLU B O 1
ATOM 7931 N N . THR B 1 399 ? -21.953 -43.562 1.111 1 91.88 399 THR B N 1
ATOM 7932 C CA . THR B 1 399 ? -22.406 -43.094 -0.201 1 91.88 399 THR B CA 1
ATOM 7933 C C . THR B 1 399 ? -22.188 -41.594 -0.346 1 91.88 399 THR B C 1
ATOM 7935 O O . THR B 1 399 ? -22.438 -40.844 0.592 1 91.88 399 THR B O 1
ATOM 7938 N N . PRO B 1 400 ? -21.75 -41.25 -1.551 1 93.31 400 PRO B N 1
ATOM 7939 C CA . PRO B 1 400 ? -21.531 -39.812 -1.778 1 93.31 400 PRO B CA 1
ATOM 7940 C C . PRO B 1 400 ? -22.812 -39 -1.676 1 93.31 400 PRO B C 1
ATOM 7942 O O . PRO B 1 400 ? -23.891 -39.5 -2.035 1 93.31 400 PRO B O 1
ATOM 7945 N N . ASN B 1 401 ? -22.609 -37.781 -1.239 1 90.56 401 ASN B N 1
ATOM 7946 C CA . ASN B 1 401 ? -23.719 -36.844 -1.246 1 90.56 401 ASN B CA 1
ATOM 7947 C C . ASN B 1 401 ? -24.141 -36.5 -2.668 1 90.56 401 ASN B C 1
ATOM 7949 O O . ASN B 1 401 ? -23.344 -36.594 -3.604 1 90.56 401 ASN B O 1
ATOM 7953 N N . LYS B 1 402 ? -25.438 -36.125 -2.729 1 91.5 402 LYS B N 1
ATOM 7954 C CA . LYS B 1 402 ? -25.938 -35.656 -4.023 1 91.5 402 LYS B CA 1
ATOM 7955 C C . LYS B 1 402 ? -25.469 -34.25 -4.309 1 91.5 402 LYS B C 1
ATOM 7957 O O . LYS B 1 402 ? -25.656 -33.344 -3.482 1 91.5 402 LYS B O 1
ATOM 7962 N N . LEU B 1 403 ? -24.891 -34.094 -5.484 1 94.5 403 LEU B N 1
ATOM 7963 C CA . LEU B 1 403 ? -24.469 -32.75 -5.887 1 94.5 403 LEU B CA 1
ATOM 7964 C C . LEU B 1 403 ? -25.641 -31.969 -6.465 1 94.5 403 LEU B C 1
ATOM 7966 O O . LEU B 1 403 ? -26.469 -32.531 -7.188 1 94.5 403 LEU B O 1
ATOM 7970 N N . PRO B 1 404 ? -25.703 -30.703 -6.148 1 95.12 404 PRO B N 1
ATOM 7971 C CA . PRO B 1 404 ? -26.672 -29.875 -6.871 1 95.12 404 PRO B CA 1
ATOM 7972 C C . PRO B 1 404 ? -26.406 -29.828 -8.375 1 95.12 404 PRO B C 1
ATOM 7974 O O . PRO B 1 404 ? -25.25 -29.938 -8.797 1 95.12 404 PRO B O 1
ATOM 7977 N N . LYS B 1 405 ? -27.438 -29.609 -9.078 1 94.94 405 LYS B N 1
ATOM 7978 C CA . LYS B 1 405 ? -27.312 -29.531 -10.531 1 94.94 405 LYS B CA 1
ATOM 7979 C C . LYS B 1 405 ? -26.469 -28.312 -10.938 1 94.94 405 LYS B C 1
ATOM 7981 O O . LYS B 1 405 ? -25.688 -28.391 -11.891 1 94.94 405 LYS B O 1
ATOM 7986 N N . THR B 1 406 ? -26.734 -27.25 -10.281 1 96.56 406 THR B N 1
ATOM 7987 C CA . THR B 1 406 ? -26 -26.016 -10.531 1 96.56 406 THR B CA 1
ATOM 7988 C C . THR B 1 406 ? -25.109 -25.672 -9.344 1 96.56 406 THR B C 1
ATOM 7990 O O . THR B 1 406 ? -25.578 -25.578 -8.211 1 96.56 406 THR B O 1
ATOM 7993 N N . LEU B 1 407 ? -23.797 -25.547 -9.625 1 97.12 407 LEU B N 1
ATOM 7994 C CA . LEU B 1 407 ? -22.844 -25.219 -8.57 1 97.12 407 LEU B CA 1
ATOM 7995 C C . LEU B 1 407 ? -22.609 -23.703 -8.523 1 97.12 407 LEU B C 1
ATOM 7997 O O . LEU B 1 407 ? -22.281 -23.156 -7.469 1 97.12 407 LEU B O 1
ATOM 8001 N N . ASN B 1 408 ? -22.688 -23.078 -9.641 1 95.88 408 ASN B N 1
ATOM 8002 C CA . ASN B 1 408 ? -22.359 -21.672 -9.82 1 95.88 408 ASN B CA 1
ATOM 8003 C C . ASN B 1 408 ? -23.094 -21.062 -11.023 1 95.88 408 ASN B C 1
ATOM 8005 O O . ASN B 1 408 ? -23.516 -21.797 -11.922 1 95.88 408 ASN B O 1
ATOM 8009 N N . LYS B 1 409 ? -23.406 -19.859 -10.984 1 93.94 409 LYS B N 1
ATOM 8010 C CA . LYS B 1 409 ? -23.922 -19.109 -12.141 1 93.94 409 LYS B CA 1
ATOM 8011 C C . LYS B 1 409 ? -22.828 -18.25 -12.766 1 93.94 409 LYS B C 1
ATOM 8013 O O . LYS B 1 409 ? -22.375 -17.281 -12.156 1 93.94 409 LYS B O 1
ATOM 8018 N N . ILE B 1 410 ? -22.375 -18.641 -13.906 1 95.69 410 ILE B N 1
ATOM 8019 C CA . ILE B 1 410 ? -21.328 -17.906 -14.609 1 95.69 410 ILE B CA 1
ATOM 8020 C C . ILE B 1 410 ? -21.906 -17.234 -15.852 1 95.69 410 ILE B C 1
ATOM 8022 O O . ILE B 1 410 ? -22.312 -17.906 -16.797 1 95.69 410 ILE B O 1
ATOM 8026 N N . THR B 1 411 ? -21.969 -15.914 -15.797 1 93.62 411 THR B N 1
ATOM 8027 C CA . THR B 1 411 ? -22.484 -15.164 -16.938 1 93.62 411 THR B CA 1
ATOM 8028 C C . THR B 1 411 ? -21.422 -15.023 -18.016 1 93.62 411 THR B C 1
ATOM 8030 O O . THR B 1 411 ? -20.25 -14.719 -17.719 1 93.62 411 THR B O 1
ATOM 8033 N N . LYS B 1 412 ? -21.844 -15.266 -19.219 1 94.12 412 LYS B N 1
ATOM 8034 C CA . LYS B 1 412 ? -20.906 -15.109 -20.344 1 94.12 412 LYS B CA 1
ATOM 8035 C C . LYS B 1 412 ? -20.531 -13.641 -20.547 1 94.12 412 LYS B C 1
ATOM 8037 O O . LYS B 1 412 ? -21.391 -12.758 -20.453 1 94.12 412 LYS B O 1
ATOM 8042 N N . LEU B 1 413 ? -19.312 -13.453 -20.781 1 96.88 413 LEU B N 1
ATOM 8043 C CA . LEU B 1 413 ? -18.812 -12.094 -20.969 1 96.88 413 LEU B CA 1
ATOM 8044 C C . LEU B 1 413 ? -19.047 -11.625 -22.406 1 96.88 413 LEU B C 1
ATOM 8046 O O . LEU B 1 413 ? -18.891 -12.406 -23.344 1 96.88 413 LEU B O 1
ATOM 8050 N N . LYS B 1 414 ? -19.453 -10.336 -22.531 1 95.56 414 LYS B N 1
ATOM 8051 C CA . LYS B 1 414 ? -19.594 -9.695 -23.828 1 95.56 414 LYS B CA 1
ATOM 8052 C C . LYS B 1 414 ? -18.516 -8.641 -24.062 1 95.56 414 LYS B C 1
ATOM 8054 O O . LYS B 1 414 ? -18.344 -7.742 -23.234 1 95.56 414 LYS B O 1
ATOM 8059 N N . VAL B 1 415 ? -17.859 -8.734 -25.109 1 96.94 415 VAL B N 1
ATOM 8060 C CA . VAL B 1 415 ? -16.766 -7.824 -25.438 1 96.94 415 VAL B CA 1
ATOM 8061 C C . VAL B 1 415 ? -17.328 -6.441 -25.766 1 96.94 415 VAL B C 1
ATOM 8063 O O . VAL B 1 415 ? -18.312 -6.324 -26.5 1 96.94 415 VAL B O 1
ATOM 8066 N N . ASP B 1 416 ? -16.703 -5.391 -25.25 1 96.75 416 ASP B N 1
ATOM 8067 C CA . ASP B 1 416 ? -17.156 -4.031 -25.516 1 96.75 416 ASP B CA 1
ATOM 8068 C C . ASP B 1 416 ? -15.984 -3.127 -25.906 1 96.75 416 ASP B C 1
ATOM 8070 O O . ASP B 1 416 ? -16.094 -1.901 -25.844 1 96.75 416 ASP B O 1
ATOM 8074 N N . SER B 1 417 ? -14.82 -3.752 -26.094 1 95.62 417 SER B N 1
ATOM 8075 C CA . SER B 1 417 ? -13.609 -3.025 -26.469 1 95.62 417 SER B CA 1
ATOM 8076 C C . SER B 1 417 ? -12.828 -3.76 -27.547 1 95.62 417 SER B C 1
ATOM 8078 O O . SER B 1 417 ? -13.164 -4.891 -27.906 1 95.62 417 SER B O 1
ATOM 8080 N N . LYS B 1 418 ? -11.828 -3.135 -28.078 1 91.94 418 LYS B N 1
ATOM 8081 C CA . LYS B 1 418 ? -11.008 -3.719 -29.141 1 91.94 418 LYS B CA 1
ATOM 8082 C C . LYS B 1 418 ? -10.258 -4.949 -28.641 1 91.94 418 LYS B C 1
ATOM 8084 O O . LYS B 1 418 ? -9.812 -4.984 -27.484 1 91.94 418 LYS B O 1
ATOM 8089 N N . LYS B 1 419 ? -10.141 -5.922 -29.5 1 94.81 419 LYS B N 1
ATOM 8090 C CA . LYS B 1 419 ? -9.414 -7.141 -29.156 1 94.81 419 LYS B CA 1
ATOM 8091 C C . LYS B 1 419 ? -7.91 -6.879 -29.078 1 94.81 419 LYS B C 1
ATOM 8093 O O . LYS B 1 419 ? -7.406 -5.926 -29.672 1 94.81 419 LYS B O 1
ATOM 8098 N N . ARG B 1 420 ? -7.262 -7.602 -28.328 1 96.88 420 ARG B N 1
ATOM 8099 C CA . ARG B 1 420 ? -5.805 -7.617 -28.266 1 96.88 420 ARG B CA 1
ATOM 8100 C C . ARG B 1 420 ? -5.238 -8.883 -28.906 1 96.88 420 ARG B C 1
ATOM 8102 O O . ARG B 1 420 ? -5.73 -9.984 -28.641 1 96.88 420 ARG B O 1
ATOM 8109 N N . ILE B 1 421 ? -4.266 -8.727 -29.797 1 98 421 ILE B N 1
ATOM 8110 C CA . ILE B 1 421 ? -3.553 -9.844 -30.406 1 98 421 ILE B CA 1
ATOM 8111 C C . ILE B 1 421 ? -2.148 -9.945 -29.812 1 98 421 ILE B C 1
ATOM 8113 O O . ILE B 1 421 ? -1.343 -9.023 -29.953 1 98 421 ILE B O 1
ATOM 8117 N N . LEU B 1 422 ? -1.886 -11.008 -29.172 1 98 422 LEU B N 1
ATOM 8118 C CA . LEU B 1 422 ? -0.666 -11.219 -28.406 1 98 422 LEU B CA 1
ATOM 8119 C C . LEU B 1 422 ? 0.114 -12.414 -28.953 1 98 422 LEU B C 1
ATOM 8121 O O . LEU B 1 422 ? -0.339 -13.555 -28.844 1 98 422 LEU B O 1
ATOM 8125 N N . VAL B 1 423 ? 1.267 -12.148 -29.406 1 98.56 423 VAL B N 1
ATOM 8126 C CA . VAL B 1 423 ? 2.045 -13.156 -30.109 1 98.56 423 VAL B CA 1
ATOM 8127 C C . VAL B 1 423 ? 3.068 -13.781 -29.172 1 98.56 423 VAL B C 1
ATOM 8129 O O . VAL B 1 423 ? 3.805 -13.07 -28.484 1 98.56 423 VAL B O 1
ATOM 8132 N N . LEU B 1 424 ? 3.086 -15.102 -29.094 1 98.69 424 LEU B N 1
ATOM 8133 C CA . LEU B 1 424 ? 4.078 -15.867 -28.344 1 98.69 424 LEU B CA 1
ATOM 8134 C C . LEU B 1 424 ? 5.234 -16.297 -29.25 1 98.69 424 LEU B C 1
ATOM 8136 O O . LEU B 1 424 ? 5.023 -16.953 -30.266 1 98.69 424 LEU B O 1
ATOM 8140 N N . PHE B 1 425 ? 6.426 -15.906 -28.891 1 97.56 425 PHE B N 1
ATOM 8141 C CA . PHE B 1 425 ? 7.57 -16.016 -29.781 1 97.56 425 PHE B CA 1
ATOM 8142 C C . PHE B 1 425 ? 8.773 -16.594 -29.047 1 97.56 425 PHE B C 1
ATOM 8144 O O . PHE B 1 425 ? 9.055 -16.219 -27.906 1 97.56 425 PHE B O 1
ATOM 8151 N N . GLU B 1 426 ? 9.445 -17.547 -29.609 1 97.06 426 GLU B N 1
ATOM 8152 C CA . GLU B 1 426 ? 10.719 -18.062 -29.109 1 97.06 426 GLU B CA 1
ATOM 8153 C C . GLU B 1 426 ? 11.875 -17.625 -30.016 1 97.06 426 GLU B C 1
ATOM 8155 O O . GLU B 1 426 ? 11.844 -17.844 -31.219 1 97.06 426 GLU B O 1
ATOM 8160 N N . VAL B 1 427 ? 12.797 -16.969 -29.422 1 97.25 427 VAL B N 1
ATOM 8161 C CA . VAL B 1 427 ? 14.023 -16.641 -30.141 1 97.25 427 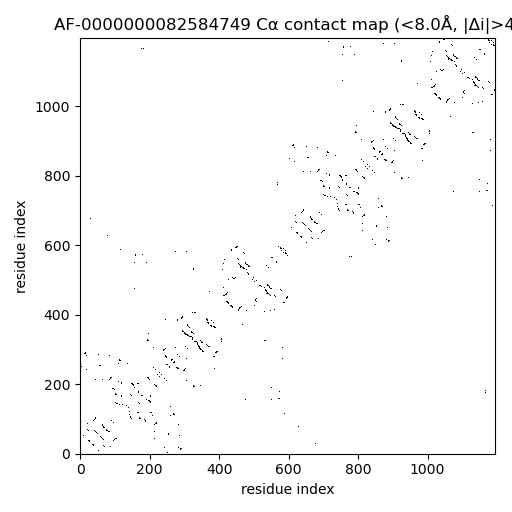VAL B CA 1
ATOM 8162 C C . VAL B 1 427 ? 15 -17.812 -30.062 1 97.25 427 VAL B C 1
ATOM 8164 O O . VAL B 1 427 ? 15.453 -18.172 -28.984 1 97.25 427 VAL B O 1
ATOM 8167 N N . GLN B 1 428 ? 15.406 -18.344 -31.156 1 95.06 428 GLN B N 1
ATOM 8168 C CA . GLN B 1 428 ? 16.188 -19.562 -31.203 1 95.06 428 GLN B CA 1
ATOM 8169 C C . GLN B 1 428 ? 17.672 -19.281 -31.031 1 95.06 428 GLN B C 1
ATOM 8171 O O . GLN B 1 428 ? 18.172 -18.266 -31.516 1 95.06 428 GLN B O 1
ATOM 8176 N N . GLY B 1 429 ? 18.297 -20.078 -30.281 1 94.81 429 GLY B N 1
ATOM 8177 C CA . GLY B 1 429 ? 19.75 -20.172 -30.219 1 94.81 429 GLY B CA 1
ATOM 8178 C C . GLY B 1 429 ? 20.281 -21.438 -30.844 1 94.81 429 GLY B C 1
ATOM 8179 O O . GLY B 1 429 ? 19.547 -22.188 -31.484 1 94.81 429 GLY B O 1
ATOM 8180 N N . PRO B 1 430 ? 21.609 -21.672 -30.688 1 95.44 430 PRO B N 1
ATOM 8181 C CA . PRO B 1 430 ? 22.266 -22.828 -31.328 1 95.44 430 PRO B CA 1
ATOM 8182 C C . PRO B 1 430 ? 21.688 -24.156 -30.844 1 95.44 430 PRO B C 1
ATOM 8184 O O . PRO B 1 430 ? 21.578 -25.109 -31.625 1 95.44 430 PRO B O 1
ATOM 8187 N N . ASN B 1 431 ? 21.297 -24.266 -29.609 1 95.25 431 ASN B N 1
ATOM 8188 C CA . ASN B 1 431 ? 20.891 -25.547 -29.047 1 95.25 431 ASN B CA 1
ATOM 8189 C C . ASN B 1 431 ? 19.453 -25.484 -28.516 1 95.25 431 ASN B C 1
ATOM 8191 O O . ASN B 1 431 ? 19.094 -26.25 -27.609 1 95.25 431 ASN B O 1
ATOM 8195 N N . GLY B 1 432 ? 18.672 -24.562 -29.016 1 94.06 432 GLY B N 1
ATOM 8196 C CA . GLY B 1 432 ? 17.328 -24.297 -28.531 1 94.06 432 GLY B CA 1
ATOM 8197 C C . GLY B 1 432 ? 17.062 -22.828 -28.266 1 94.06 432 GLY B C 1
ATOM 8198 O O . GLY B 1 432 ? 17.891 -21.984 -28.578 1 94.06 432 GLY B O 1
ATOM 8199 N N . PRO B 1 433 ? 15.953 -22.578 -27.656 1 95.94 433 PRO B N 1
ATOM 8200 C CA . PRO B 1 433 ? 15.625 -21.156 -27.453 1 95.94 433 PRO B CA 1
ATOM 8201 C C . PRO B 1 433 ? 16.625 -20.438 -26.562 1 95.94 433 PRO B C 1
ATOM 8203 O O . PRO B 1 433 ? 17.109 -21.016 -25.578 1 95.94 433 PRO B O 1
ATOM 8206 N N . LYS B 1 434 ? 17.016 -19.266 -26.906 1 96.25 434 LYS B N 1
ATOM 8207 C CA . LYS B 1 434 ? 17.859 -18.438 -26.047 1 96.25 434 LYS B CA 1
ATOM 8208 C C . LYS B 1 434 ? 17.016 -17.422 -25.266 1 96.25 434 LYS B C 1
ATOM 8210 O O . LYS B 1 434 ? 17.5 -16.828 -24.297 1 96.25 434 LYS B O 1
ATOM 8215 N N . GLU B 1 435 ? 15.781 -17.203 -25.703 1 96.44 435 GLU B N 1
ATOM 8216 C CA . GLU B 1 435 ? 14.812 -16.328 -25.047 1 96.44 435 GLU B CA 1
ATOM 8217 C C . GLU B 1 435 ? 13.391 -16.656 -25.484 1 96.44 435 GLU B C 1
ATOM 8219 O O . GLU B 1 435 ? 13.172 -17.125 -26.594 1 96.44 435 GLU B O 1
ATOM 8224 N N . VAL B 1 436 ? 12.461 -16.438 -24.625 1 97.88 436 VAL B N 1
ATOM 8225 C CA . VAL B 1 436 ? 11.055 -16.625 -24.953 1 97.88 436 VAL B CA 1
ATOM 8226 C C . VAL B 1 436 ? 10.273 -15.344 -24.641 1 97.88 436 VAL B C 1
ATOM 8228 O O . VAL B 1 436 ? 10.367 -14.805 -23.547 1 97.88 436 VAL B O 1
ATOM 8231 N N . LEU B 1 437 ? 9.531 -14.836 -25.609 1 98.12 437 LEU B N 1
ATOM 8232 C CA . LEU B 1 437 ? 9.039 -13.469 -25.531 1 98.12 437 LEU B CA 1
ATOM 8233 C C . LEU B 1 437 ? 7.527 -13.43 -25.734 1 98.12 437 LEU B C 1
ATOM 8235 O O . LEU B 1 437 ? 6.953 -14.328 -26.344 1 98.12 437 LEU B O 1
ATOM 8239 N N . LEU B 1 438 ? 6.895 -12.453 -25.188 1 98.31 438 LEU B N 1
ATOM 8240 C CA . LEU B 1 438 ? 5.527 -12.039 -25.484 1 98.31 438 LEU B CA 1
ATOM 8241 C C . LEU B 1 438 ? 5.512 -10.805 -26.375 1 98.31 438 LEU B C 1
ATOM 8243 O O . LEU B 1 438 ? 6.117 -9.781 -26.047 1 98.31 438 LEU B O 1
ATOM 8247 N N . ASN B 1 439 ? 4.871 -10.93 -27.531 1 97.38 439 ASN B N 1
ATOM 8248 C CA . ASN B 1 439 ? 4.855 -9.883 -28.562 1 97.38 439 ASN B CA 1
ATOM 8249 C C . ASN B 1 439 ? 6.262 -9.562 -29.047 1 97.38 439 ASN B C 1
ATOM 8251 O O . ASN B 1 439 ? 6.555 -8.406 -29.375 1 97.38 439 ASN B O 1
ATOM 8255 N N . GLY B 1 440 ? 7.117 -10.492 -28.906 1 97.19 440 GLY B N 1
ATOM 8256 C CA . GLY B 1 440 ? 8.492 -10.305 -29.328 1 97.19 440 GLY B CA 1
ATOM 8257 C C . GLY B 1 440 ? 9.227 -9.25 -28.516 1 97.19 440 GLY B C 1
ATOM 8258 O O . GLY B 1 440 ? 10.328 -8.828 -28.891 1 97.19 440 GLY B O 1
ATOM 8259 N N . GLN B 1 441 ? 8.68 -8.82 -27.422 1 97.19 441 GLN B N 1
ATOM 8260 C CA . GLN B 1 441 ? 9.219 -7.699 -26.656 1 97.19 441 GLN B CA 1
ATOM 8261 C C . GLN B 1 441 ? 9.953 -8.188 -25.422 1 97.19 441 GLN B C 1
ATOM 8263 O O . GLN B 1 441 ? 9.539 -9.172 -24.797 1 97.19 441 GLN B O 1
ATOM 8268 N N . LYS B 1 442 ? 10.969 -7.457 -25.016 1 95.31 442 LYS B N 1
ATOM 8269 C CA . LYS B 1 442 ? 11.625 -7.68 -23.734 1 95.31 442 LYS B CA 1
ATOM 8270 C C . LYS B 1 442 ? 10.859 -7.004 -22.594 1 95.31 442 LYS B C 1
ATOM 8272 O O . LYS B 1 442 ? 9.992 -6.164 -22.844 1 95.31 442 LYS B O 1
ATOM 8277 N N . TRP B 1 443 ? 11.156 -7.41 -21.391 1 95.94 443 TRP B N 1
ATOM 8278 C CA . TRP B 1 443 ? 10.594 -6.789 -20.188 1 95.94 443 TRP B CA 1
ATOM 8279 C C . TRP B 1 443 ? 10.812 -5.281 -20.203 1 95.94 443 TRP B C 1
ATOM 8281 O O . TRP B 1 443 ? 9.953 -4.516 -19.781 1 95.94 443 TRP B O 1
ATOM 8291 N N . SER B 1 444 ? 11.945 -4.828 -20.719 1 94.06 444 SER B N 1
ATOM 8292 C CA . SER B 1 444 ? 12.375 -3.438 -20.656 1 94.06 444 SER B CA 1
ATOM 8293 C C . SER B 1 444 ? 11.656 -2.584 -21.688 1 94.06 444 SER B C 1
ATOM 8295 O O . SER B 1 444 ? 11.734 -1.355 -21.656 1 94.06 444 SER B O 1
ATOM 8297 N N . ALA B 1 445 ? 10.984 -3.271 -22.641 1 96 445 ALA B N 1
ATOM 8298 C CA . ALA B 1 445 ? 10.234 -2.51 -23.641 1 96 445 ALA B CA 1
ATOM 8299 C C . ALA B 1 445 ? 9.109 -1.71 -23 1 96 445 ALA B C 1
ATOM 8301 O O . ALA B 1 445 ? 8.664 -2.039 -21.891 1 96 445 ALA B O 1
ATOM 8302 N N . PRO B 1 446 ? 8.703 -0.637 -23.609 1 94.44 446 PRO B N 1
ATOM 8303 C CA . PRO B 1 446 ? 7.578 0.117 -23.062 1 94.44 446 PRO B CA 1
ATOM 8304 C C . PRO B 1 446 ? 6.332 -0.743 -22.859 1 94.44 446 PRO B C 1
ATOM 8306 O O . PRO B 1 446 ? 6.082 -1.662 -23.641 1 94.44 446 PRO B O 1
ATOM 8309 N N . VAL B 1 447 ? 5.641 -0.421 -21.875 1 95.94 447 VAL B N 1
ATOM 8310 C CA . VAL B 1 447 ? 4.379 -1.112 -21.641 1 95.94 447 VAL B CA 1
ATOM 8311 C C . VAL B 1 447 ? 3.424 -0.858 -22.812 1 95.94 447 VAL B C 1
ATOM 8313 O O . VAL B 1 447 ? 3.18 0.292 -23.188 1 95.94 447 VAL B O 1
ATOM 8316 N N . SER B 1 448 ? 2.934 -1.839 -23.375 1 94.75 448 SER B N 1
ATOM 8317 C CA . SER B 1 448 ? 2.064 -1.708 -24.547 1 94.75 448 SER B CA 1
ATOM 8318 C C . SER B 1 448 ? 0.624 -2.076 -24.203 1 94.75 448 SER B C 1
ATOM 8320 O O . SER B 1 448 ? -0.312 -1.634 -24.875 1 94.75 448 SER B O 1
ATOM 8322 N N . GLU B 1 449 ? 0.407 -2.896 -23.219 1 96.12 449 GLU B N 1
ATOM 8323 C CA . GLU B 1 449 ? -0.934 -3.305 -22.812 1 96.12 449 GLU B CA 1
ATOM 8324 C C . GLU B 1 449 ? -1.509 -2.352 -21.766 1 96.12 449 GLU B C 1
ATOM 8326 O O . GLU B 1 449 ? -1.114 -2.391 -20.594 1 96.12 449 GLU B O 1
ATOM 8331 N N . LEU B 1 450 ? -2.438 -1.551 -22.172 1 96.88 450 LEU B N 1
ATOM 8332 C CA . LEU B 1 450 ? -3.055 -0.527 -21.344 1 96.88 450 LEU B CA 1
ATOM 8333 C C . LEU B 1 450 ? -4.574 -0.646 -21.375 1 96.88 450 LEU B C 1
ATOM 8335 O O . LEU B 1 450 ? -5.262 0.262 -21.844 1 96.88 450 LEU B O 1
ATOM 8339 N N . PRO B 1 451 ? -5.102 -1.75 -20.828 1 97.75 451 PRO B N 1
ATOM 8340 C CA . PRO B 1 451 ? -6.559 -1.883 -20.828 1 97.75 451 PRO B CA 1
ATOM 8341 C C . PRO B 1 451 ? -7.25 -0.817 -19.984 1 97.75 451 PRO B C 1
ATOM 8343 O O . PRO B 1 451 ? -6.711 -0.392 -18.953 1 97.75 451 PRO B O 1
ATOM 8346 N N . ARG B 1 452 ? -8.453 -0.475 -20.453 1 97.19 452 ARG B N 1
ATOM 8347 C CA . ARG B 1 452 ? -9.258 0.478 -19.703 1 97.19 452 ARG B CA 1
ATOM 8348 C C . ARG B 1 452 ? -10.023 -0.217 -18.578 1 97.19 452 ARG B C 1
ATOM 8350 O O . ARG B 1 452 ? -10.57 -1.303 -18.766 1 97.19 452 ARG B O 1
ATOM 8357 N N . ILE B 1 453 ? -10.047 0.357 -17.438 1 97.25 453 ILE B N 1
ATOM 8358 C CA . ILE B 1 453 ? -10.789 -0.199 -16.312 1 97.25 453 ILE B CA 1
ATOM 8359 C C . ILE B 1 453 ? -12.258 -0.385 -16.703 1 97.25 453 ILE B C 1
ATOM 8361 O O . ILE B 1 453 ? -12.828 0.447 -17.406 1 97.25 453 ILE B O 1
ATOM 8365 N N . GLY B 1 454 ? -12.867 -1.505 -16.344 1 97.25 454 GLY B N 1
ATOM 8366 C CA . GLY B 1 454 ? -14.266 -1.782 -16.609 1 97.25 454 GLY B CA 1
ATOM 8367 C C . GLY B 1 454 ? -14.516 -2.381 -17.984 1 97.25 454 GLY B C 1
ATOM 8368 O O . GLY B 1 454 ? -15.602 -2.9 -18.25 1 97.25 454 GLY B O 1
ATOM 8369 N N . SER B 1 455 ? -13.555 -2.389 -18.812 1 97.81 455 SER B N 1
ATOM 8370 C CA . SER B 1 455 ? -13.727 -2.893 -20.172 1 97.81 455 SER B CA 1
ATOM 8371 C C . SER B 1 455 ? -13.68 -4.414 -20.219 1 97.81 455 SER B C 1
ATOM 8373 O O . SER B 1 455 ? -13.18 -5.047 -19.281 1 97.81 455 SER B O 1
ATOM 8375 N N . THR B 1 456 ? -14.234 -4.953 -21.219 1 98.25 456 THR B N 1
ATOM 8376 C CA . THR B 1 456 ? -14.117 -6.367 -21.562 1 98.25 456 THR B CA 1
ATOM 8377 C C . THR B 1 456 ? -13.453 -6.531 -22.938 1 98.25 456 THR B C 1
ATOM 8379 O O . THR B 1 456 ? -13.953 -6.035 -23.938 1 98.25 456 THR B O 1
ATOM 8382 N N . GLU B 1 457 ? -12.375 -7.215 -22.906 1 98.31 457 GLU B N 1
ATOM 8383 C CA . GLU B 1 457 ? -11.602 -7.414 -24.125 1 98.31 457 GLU B CA 1
ATOM 8384 C C . GLU B 1 457 ? -11.539 -8.891 -24.5 1 98.31 457 GLU B C 1
ATOM 8386 O O . GLU B 1 457 ? -11.695 -9.766 -23.641 1 98.31 457 GLU B O 1
ATOM 8391 N N . GLU B 1 458 ? -11.398 -9.102 -25.781 1 98.5 458 GLU B N 1
ATOM 8392 C CA . GLU B 1 458 ? -10.938 -10.406 -26.25 1 98.5 458 GLU B CA 1
ATOM 8393 C C . GLU B 1 458 ? -9.43 -10.414 -26.453 1 98.5 458 GLU B C 1
ATOM 8395 O O . GLU B 1 458 ? -8.891 -9.547 -27.141 1 98.5 458 GLU B O 1
ATOM 8400 N N . TRP B 1 459 ? -8.766 -11.281 -25.797 1 98.75 459 TRP B N 1
ATOM 8401 C CA . TRP B 1 459 ? -7.336 -11.477 -26 1 98.75 459 TRP B CA 1
ATOM 8402 C C . TRP B 1 459 ? -7.078 -12.719 -26.859 1 98.75 459 TRP B C 1
ATOM 8404 O O . TRP B 1 459 ? -7.594 -13.797 -26.562 1 98.75 459 TRP B O 1
ATOM 8414 N N . GLU B 1 460 ? -6.34 -12.562 -27.891 1 98.75 460 GLU B N 1
ATOM 8415 C CA . GLU B 1 460 ? -5.902 -13.656 -28.75 1 98.75 460 GLU B CA 1
ATOM 8416 C C . GLU B 1 460 ? -4.43 -13.984 -28.531 1 98.75 460 GLU B C 1
ATOM 8418 O O . GLU B 1 460 ? -3.555 -13.18 -28.844 1 98.75 460 GLU B O 1
ATOM 8423 N N . PHE B 1 461 ? -4.203 -15.125 -27.984 1 98.81 461 PHE B N 1
ATOM 8424 C CA . PHE B 1 461 ? -2.836 -15.617 -27.906 1 98.81 461 PHE B CA 1
ATOM 8425 C C . PHE B 1 461 ? -2.453 -16.375 -29.172 1 98.81 461 PHE B C 1
ATOM 8427 O O . PHE B 1 461 ? -3.006 -17.438 -29.453 1 98.81 461 PHE B O 1
ATOM 8434 N N . VAL B 1 462 ? -1.527 -15.828 -29.906 1 98.88 462 VAL B N 1
ATOM 8435 C CA . VAL B 1 462 ? -1.043 -16.438 -31.141 1 98.88 462 VAL B CA 1
ATOM 8436 C C . VAL B 1 462 ? 0.276 -17.156 -30.875 1 98.88 462 VAL B C 1
ATOM 8438 O O . VAL B 1 462 ? 1.338 -16.531 -30.828 1 98.88 462 VAL B O 1
ATOM 8441 N N . ASN B 1 463 ? 0.202 -18.484 -30.797 1 98.81 463 ASN B N 1
ATOM 8442 C CA . ASN B 1 463 ? 1.382 -19.25 -30.391 1 98.81 463 ASN B CA 1
ATOM 8443 C C . ASN B 1 463 ? 2.203 -19.688 -31.594 1 98.81 463 ASN B C 1
ATOM 8445 O O . ASN B 1 463 ? 1.847 -20.656 -32.281 1 98.81 463 ASN B O 1
ATOM 8449 N N . LEU B 1 464 ? 3.303 -19.078 -31.797 1 98.38 464 LEU B N 1
ATOM 8450 C CA . LEU B 1 464 ? 4.188 -19.391 -32.906 1 98.38 464 LEU B CA 1
ATOM 8451 C C . LEU B 1 464 ? 5.18 -20.484 -32.531 1 98.38 464 LEU B C 1
ATOM 8453 O O . LEU B 1 464 ? 6.008 -20.891 -33.344 1 98.38 464 LEU B O 1
ATOM 8457 N N . THR B 1 465 ? 5.117 -20.953 -31.328 1 97 465 THR B N 1
ATOM 8458 C CA . THR B 1 465 ? 6.137 -21.844 -30.766 1 97 465 THR B CA 1
ATOM 8459 C C . THR B 1 465 ? 5.664 -23.297 -30.797 1 97 465 THR B C 1
ATOM 8461 O O . THR B 1 465 ? 4.531 -23.578 -31.203 1 97 465 THR B O 1
ATOM 8464 N N . GLN B 1 466 ? 6.535 -24.219 -30.359 1 94.81 466 GLN B N 1
ATOM 8465 C CA . GLN B 1 466 ? 6.238 -25.641 -30.422 1 94.81 466 GLN B CA 1
ATOM 8466 C C . GLN B 1 466 ? 5.734 -26.156 -29.078 1 94.81 466 GLN B C 1
ATOM 8468 O O . GLN B 1 466 ? 5.312 -27.312 -28.969 1 94.81 466 GLN B O 1
ATOM 8473 N N . ASP B 1 467 ? 5.723 -25.344 -28.078 1 96.12 467 ASP B N 1
ATOM 8474 C CA . ASP B 1 467 ? 5.285 -25.719 -26.734 1 96.12 467 ASP B CA 1
ATOM 8475 C C . ASP B 1 467 ? 3.898 -25.156 -26.438 1 96.12 467 ASP B C 1
ATOM 8477 O O . ASP B 1 467 ? 3.512 -24.109 -26.969 1 96.12 467 ASP B O 1
ATOM 8481 N N . ALA B 1 468 ? 3.141 -25.906 -25.594 1 98.31 468 ALA B N 1
ATOM 8482 C CA . ALA B 1 468 ? 1.982 -25.281 -24.969 1 98.31 468 ALA B CA 1
ATOM 8483 C C . ALA B 1 468 ? 2.414 -24.328 -23.859 1 98.31 468 ALA B C 1
ATOM 8485 O O . ALA B 1 468 ? 3.277 -24.656 -23.047 1 98.31 468 ALA B O 1
ATOM 8486 N N . HIS B 1 469 ? 1.942 -23.125 -23.953 1 98.69 469 HIS B N 1
ATOM 8487 C CA . HIS B 1 469 ? 2.262 -22.125 -22.922 1 98.69 469 HIS B CA 1
ATOM 8488 C C . HIS B 1 469 ? 1.062 -21.859 -22.016 1 98.69 469 HIS B C 1
ATOM 8490 O O . HIS B 1 469 ? 0.017 -21.406 -22.484 1 98.69 469 HIS B O 1
ATOM 8496 N N . PRO B 1 470 ? 1.101 -22.219 -20.703 1 98.81 470 PRO B N 1
ATOM 8497 C CA . PRO B 1 470 ? 0.072 -21.75 -19.766 1 98.81 470 PRO B CA 1
ATOM 8498 C C . PRO B 1 470 ? 0.141 -20.234 -19.531 1 98.81 470 PRO B C 1
ATOM 8500 O O . PRO B 1 470 ? 1.012 -19.766 -18.797 1 98.81 470 PRO B O 1
ATOM 8503 N N . MET B 1 471 ? -0.767 -19.516 -20.094 1 98.88 471 MET B N 1
ATOM 8504 C CA . MET B 1 471 ? -0.772 -18.047 -20 1 98.88 471 MET B CA 1
ATOM 8505 C C . MET B 1 471 ? -1.559 -17.594 -18.766 1 98.88 471 MET B C 1
ATOM 8507 O O . MET B 1 471 ? -2.73 -17.938 -18.609 1 98.88 471 MET B O 1
ATOM 8511 N N . HIS B 1 472 ? -0.888 -16.828 -17.922 1 98.81 472 HIS B N 1
ATOM 8512 C CA . HIS B 1 472 ? -1.454 -16.344 -16.672 1 98.81 472 HIS B CA 1
ATOM 8513 C C . HIS B 1 472 ? -1.57 -14.82 -16.688 1 98.81 472 HIS B C 1
ATOM 8515 O O . HIS B 1 472 ? -0.638 -14.125 -17.109 1 98.81 472 HIS B O 1
ATOM 8521 N N . LEU B 1 473 ? -2.695 -14.328 -16.312 1 98.69 473 LEU B N 1
ATOM 8522 C CA . LEU B 1 473 ? -2.916 -12.898 -16.109 1 98.69 473 LEU B CA 1
ATOM 8523 C C . LEU B 1 473 ? -3.123 -12.586 -14.633 1 98.69 473 LEU B C 1
ATOM 8525 O O . LEU B 1 473 ? -3.955 -13.203 -13.969 1 98.69 473 LEU B O 1
ATOM 8529 N N . HIS B 1 474 ? -2.322 -11.625 -14.125 1 98.69 474 HIS B N 1
ATOM 8530 C CA . HIS B 1 474 ? -2.553 -11.133 -12.773 1 98.69 474 HIS B CA 1
ATOM 8531 C C . HIS B 1 474 ? -3.857 -10.344 -12.688 1 98.69 474 HIS B C 1
ATOM 8533 O O . HIS B 1 474 ? -4.32 -9.789 -13.688 1 98.69 474 HIS B O 1
ATOM 8539 N N . LEU B 1 475 ? -4.496 -10.32 -11.484 1 98.38 475 LEU B N 1
ATOM 8540 C CA . LEU B 1 475 ? -5.668 -9.516 -11.133 1 98.38 475 LEU B CA 1
ATOM 8541 C C . LEU B 1 475 ? -6.941 -10.148 -11.68 1 98.38 475 LEU B C 1
ATOM 8543 O O . LEU B 1 475 ? -8.023 -9.961 -11.117 1 98.38 475 LEU B O 1
ATOM 8547 N N . ILE B 1 476 ? -6.914 -10.992 -12.711 1 96.38 476 ILE B N 1
ATOM 8548 C CA . ILE B 1 476 ? -8.07 -11.266 -13.562 1 96.38 476 ILE B CA 1
ATOM 8549 C C . ILE B 1 476 ? -8.438 -12.742 -13.484 1 96.38 476 ILE B C 1
ATOM 8551 O O . ILE B 1 476 ? -7.559 -13.609 -13.516 1 96.38 476 ILE B O 1
ATOM 8555 N N . GLN B 1 477 ? -9.719 -13.023 -13.32 1 97.69 477 GLN B N 1
ATOM 8556 C CA . GLN B 1 477 ? -10.344 -14.273 -13.727 1 97.69 477 GLN B CA 1
ATOM 8557 C C . GLN B 1 477 ? -11.062 -14.117 -15.07 1 97.69 477 GLN B C 1
ATOM 8559 O O . GLN B 1 477 ? -11.977 -13.305 -15.203 1 97.69 477 GLN B O 1
ATOM 8564 N N . PHE B 1 478 ? -10.648 -14.805 -16.078 1 98.5 478 PHE B N 1
ATOM 8565 C CA . PHE B 1 478 ? -11.188 -14.648 -17.422 1 98.5 478 PHE B CA 1
ATOM 8566 C C . PHE B 1 478 ? -11.961 -15.898 -17.844 1 98.5 478 PHE B C 1
ATOM 8568 O O . PHE B 1 478 ? -12.023 -16.875 -17.094 1 98.5 478 PHE B O 1
ATOM 8575 N N . GLN B 1 479 ? -12.547 -15.891 -19.047 1 98.31 479 GLN B N 1
ATOM 8576 C CA . GLN B 1 479 ? -13.258 -17.016 -19.656 1 98.31 479 GLN B CA 1
ATOM 8577 C C . GLN B 1 479 ? -12.594 -17.438 -20.953 1 98.31 479 GLN B C 1
ATOM 8579 O O . GLN B 1 479 ? -12.242 -16.594 -21.781 1 98.31 479 GLN B O 1
ATOM 8584 N N . VAL B 1 480 ? -12.367 -18.734 -21.078 1 98.69 480 VAL B N 1
ATOM 8585 C CA . VAL B 1 480 ? -11.859 -19.25 -22.344 1 98.69 480 VAL B CA 1
ATOM 8586 C C . VAL B 1 480 ? -12.969 -19.234 -23.391 1 98.69 480 VAL B C 1
ATOM 8588 O O . VAL B 1 480 ? -14.078 -19.719 -23.141 1 98.69 480 VAL B O 1
ATOM 8591 N N . TYR B 1 481 ? -12.711 -18.688 -24.516 1 98.19 481 TYR B N 1
ATOM 8592 C CA . TYR B 1 481 ? -13.711 -18.547 -25.578 1 98.19 481 TYR B CA 1
ATOM 8593 C C . TYR B 1 481 ? -13.594 -19.688 -26.578 1 98.19 481 TYR B C 1
ATOM 8595 O O . TYR B 1 481 ? -14.523 -20.484 -26.75 1 98.19 481 TYR B O 1
ATOM 8603 N N . ASN B 1 482 ? -12.469 -19.797 -27.25 1 98.5 482 ASN B N 1
ATOM 8604 C CA . ASN B 1 482 ? -12.227 -20.891 -28.188 1 98.5 482 ASN B CA 1
ATOM 8605 C C . ASN B 1 482 ? -10.758 -20.969 -28.594 1 98.5 482 ASN B C 1
ATOM 8607 O O . ASN B 1 482 ? -9.945 -20.156 -28.172 1 98.5 482 ASN B O 1
ATOM 8611 N N . ARG B 1 483 ? -10.43 -22 -29.359 1 98.75 483 ARG B N 1
ATOM 8612 C CA . ARG B 1 483 ? -9.125 -22.219 -29.969 1 98.75 483 ARG B CA 1
ATOM 8613 C C . ARG B 1 483 ? -9.258 -22.531 -31.453 1 98.75 483 ARG B C 1
ATOM 8615 O O . ARG B 1 483 ? -10.258 -23.125 -31.875 1 98.75 483 ARG B O 1
ATOM 8622 N N . GLN B 1 484 ? -8.258 -22.125 -32.188 1 98.81 484 GLN B N 1
ATOM 8623 C CA . GLN B 1 484 ? -8.328 -22.375 -33.625 1 98.81 484 GLN B CA 1
ATOM 8624 C C . GLN B 1 484 ? -6.93 -22.469 -34.25 1 98.81 484 GLN B C 1
ATOM 8626 O O . GLN B 1 484 ? -6.035 -21.703 -33.875 1 98.81 484 GLN B O 1
ATOM 8631 N N . ALA B 1 485 ? -6.738 -23.453 -35.094 1 98.69 485 ALA B N 1
ATOM 8632 C CA . ALA B 1 485 ? -5.465 -23.594 -35.781 1 98.69 485 ALA B CA 1
ATOM 8633 C C . ALA B 1 485 ? -5.258 -22.469 -36.812 1 98.69 485 ALA B C 1
ATOM 8635 O O . ALA B 1 485 ? -6.219 -21.828 -37.25 1 98.69 485 ALA B O 1
ATOM 8636 N N . PHE B 1 486 ? -4.055 -22.156 -37.156 1 98.75 486 PHE B N 1
ATOM 8637 C CA . PHE B 1 486 ? -3.717 -21.141 -38.125 1 98.75 486 PHE B CA 1
ATOM 8638 C C . PHE B 1 486 ? -2.414 -21.484 -38.844 1 98.75 486 PHE B C 1
ATOM 8640 O O . PHE B 1 486 ? -1.707 -22.406 -38.438 1 98.75 486 PHE B O 1
ATOM 8647 N N . LYS B 1 487 ? -2.105 -20.766 -39.906 1 98.56 487 LYS B N 1
ATOM 8648 C CA . LYS B 1 487 ? -0.897 -20.984 -40.688 1 98.56 487 LYS B CA 1
ATOM 8649 C C . LYS B 1 487 ? 0.314 -20.328 -40.031 1 98.56 487 LYS B C 1
ATOM 8651 O O . LYS B 1 487 ? 0.715 -19.219 -40.406 1 98.56 487 LYS B O 1
ATOM 8656 N N . VAL B 1 488 ? 1 -21.078 -39.25 1 98.62 488 VAL B N 1
ATOM 8657 C CA . VAL B 1 488 ? 2.037 -20.578 -38.344 1 98.62 488 VAL B CA 1
ATOM 8658 C C . VAL B 1 488 ? 3.166 -19.953 -39.188 1 98.62 488 VAL B C 1
ATOM 8660 O O . VAL B 1 488 ? 3.6 -18.828 -38.906 1 98.62 488 VAL B O 1
ATOM 8663 N N . LYS B 1 489 ? 3.688 -20.625 -40.156 1 98 489 LYS B N 1
ATOM 8664 C CA . LYS B 1 489 ? 4.84 -20.172 -40.906 1 98 489 LYS B CA 1
ATOM 8665 C C . LYS B 1 489 ? 4.523 -18.859 -41.656 1 98 489 LYS B C 1
ATOM 8667 O O . LYS B 1 489 ? 5.312 -17.922 -41.625 1 98 489 LYS B O 1
ATOM 8672 N N . GLU B 1 490 ? 3.396 -18.844 -42.344 1 98.5 490 GLU B N 1
ATOM 8673 C CA . GLU B 1 490 ? 3.002 -17.656 -43.094 1 98.5 490 GLU B CA 1
ATOM 8674 C C . GLU B 1 490 ? 2.797 -16.469 -42.156 1 98.5 490 GLU B C 1
ATOM 8676 O O . GLU B 1 490 ? 3.254 -15.359 -42.438 1 98.5 490 GLU B O 1
ATOM 8681 N N . TYR B 1 491 ? 2.105 -16.719 -41.062 1 98.69 491 TYR B N 1
ATOM 8682 C CA . TYR B 1 491 ? 1.865 -15.641 -40.094 1 98.69 491 TYR B CA 1
ATOM 8683 C C . TYR B 1 491 ? 3.178 -15.117 -39.531 1 98.69 491 TYR B C 1
ATOM 8685 O O . TYR B 1 491 ? 3.359 -13.906 -39.406 1 98.69 491 TYR B O 1
ATOM 8693 N N . THR B 1 492 ? 4.051 -16.047 -39.188 1 98.31 492 THR B N 1
ATOM 8694 C CA . THR B 1 492 ? 5.344 -15.656 -38.625 1 98.31 492 THR B CA 1
ATOM 8695 C C . THR B 1 492 ? 6.098 -14.75 -39.594 1 98.31 492 THR B C 1
ATOM 8697 O O . THR B 1 492 ? 6.629 -13.711 -39.188 1 98.31 492 THR B O 1
ATOM 8700 N N . ASN B 1 493 ? 6.141 -15.109 -40.812 1 98.12 493 ASN B N 1
ATOM 8701 C CA . ASN B 1 493 ? 6.848 -14.328 -41.844 1 98.12 493 ASN B CA 1
ATOM 8702 C C . ASN B 1 493 ? 6.262 -12.93 -41.969 1 98.12 493 ASN B C 1
ATOM 8704 O O . ASN B 1 493 ? 6.996 -11.938 -42 1 98.12 493 ASN B O 1
ATOM 8708 N N . ASP B 1 494 ? 4.98 -12.898 -42 1 98.56 494 ASP B N 1
ATOM 8709 C CA . ASP B 1 494 ? 4.316 -11.609 -42.188 1 98.56 494 ASP B CA 1
ATOM 8710 C C . ASP B 1 494 ? 4.465 -10.742 -40.938 1 98.56 494 ASP B C 1
ATOM 8712 O O . ASP B 1 494 ? 4.613 -9.523 -41.031 1 98.56 494 ASP B O 1
ATOM 8716 N N . TRP B 1 495 ? 4.391 -11.359 -39.812 1 98.31 495 TRP B N 1
ATOM 8717 C CA . TRP B 1 495 ? 4.535 -10.625 -38.562 1 98.31 495 TRP B CA 1
ATOM 8718 C C . TRP B 1 495 ? 5.93 -10.023 -38.438 1 98.31 495 TRP B C 1
ATOM 8720 O O . TRP B 1 495 ? 6.078 -8.867 -38.031 1 98.31 495 TRP B O 1
ATOM 8730 N N . ILE B 1 496 ? 6.973 -10.781 -38.75 1 98 496 ILE B N 1
ATOM 8731 C CA . ILE B 1 496 ? 8.352 -10.305 -38.719 1 98 496 ILE B CA 1
ATOM 8732 C C . ILE B 1 496 ? 8.555 -9.18 -39.719 1 98 496 ILE B C 1
ATOM 8734 O O . ILE B 1 496 ? 9.234 -8.195 -39.438 1 98 496 ILE B O 1
ATOM 8738 N N . ALA B 1 497 ? 7.98 -9.344 -40.906 1 98.06 497 ALA B N 1
ATOM 8739 C CA . ALA B 1 497 ? 8.07 -8.305 -41.906 1 98.06 497 ALA B CA 1
ATOM 8740 C C . ALA B 1 497 ? 7.477 -6.992 -41.406 1 98.06 497 ALA B C 1
ATOM 8742 O O . ALA B 1 497 ? 7.961 -5.91 -41.75 1 98.06 497 ALA B O 1
ATOM 8743 N N . LEU B 1 498 ? 6.465 -7.148 -40.625 1 97.69 498 LEU B N 1
ATOM 8744 C CA . LEU B 1 498 ? 5.73 -5.984 -40.125 1 97.69 498 LEU B CA 1
ATOM 8745 C C . LEU B 1 498 ? 6.438 -5.359 -38.938 1 97.69 498 LEU B C 1
ATOM 8747 O O . LEU B 1 498 ? 6.477 -4.133 -38.781 1 97.69 498 LEU B O 1
ATOM 8751 N N . ASN B 1 499 ? 6.988 -6.125 -38 1 97.31 499 ASN B N 1
ATOM 8752 C CA . ASN B 1 499 ? 7.441 -5.645 -36.688 1 97.31 499 ASN B CA 1
ATOM 8753 C C . ASN B 1 499 ? 8.961 -5.719 -36.562 1 97.31 499 ASN B C 1
ATOM 8755 O O . ASN B 1 499 ? 9.547 -5.07 -35.688 1 97.31 499 ASN B O 1
ATOM 8759 N N . GLY B 1 500 ? 9.609 -6.469 -37.375 1 96.88 500 GLY B N 1
ATOM 8760 C CA . GLY B 1 500 ? 11.031 -6.746 -37.25 1 96.88 500 GLY B CA 1
ATOM 8761 C C . GLY B 1 500 ? 11.328 -8.047 -36.531 1 96.88 500 GLY B C 1
ATOM 8762 O O . GLY B 1 500 ? 10.414 -8.68 -36 1 96.88 500 GLY B O 1
ATOM 8763 N N . ASN B 1 501 ? 12.531 -8.438 -36.562 1 95.94 501 ASN B N 1
ATOM 8764 C CA . ASN B 1 501 ? 12.969 -9.656 -35.906 1 95.94 501 ASN B CA 1
ATOM 8765 C C . ASN B 1 501 ? 13.102 -9.453 -34.406 1 95.94 501 ASN B C 1
ATOM 8767 O O . ASN B 1 501 ? 13.812 -8.547 -33.938 1 95.94 501 ASN B O 1
ATOM 8771 N N . PRO B 1 502 ? 12.461 -10.258 -33.594 1 96.81 502 PRO B N 1
ATOM 8772 C CA . PRO B 1 502 ? 12.633 -10.156 -32.156 1 96.81 502 PRO B CA 1
ATOM 8773 C C . PRO B 1 502 ? 14.055 -10.461 -31.703 1 96.81 502 PRO B C 1
ATOM 8775 O O . PRO B 1 502 ? 14.797 -11.156 -32.406 1 96.81 502 PRO B O 1
ATOM 8778 N N . PRO B 1 503 ? 14.469 -10.016 -30.516 1 96.56 503 PRO B N 1
ATOM 8779 C CA . PRO B 1 503 ? 13.703 -9.258 -29.516 1 96.56 503 PRO B CA 1
ATOM 8780 C C . PRO B 1 503 ? 13.492 -7.797 -29.922 1 96.56 503 PRO B C 1
ATOM 8782 O O . PRO B 1 503 ? 14.383 -7.188 -30.516 1 96.56 503 PRO B O 1
ATOM 8785 N N . LEU B 1 504 ? 12.367 -7.262 -29.547 1 95.81 504 LEU B N 1
ATOM 8786 C CA . LEU B 1 504 ? 11.984 -5.891 -29.859 1 95.81 504 LEU B CA 1
ATOM 8787 C C . LEU B 1 504 ? 12.008 -5.016 -28.609 1 95.81 504 LEU B C 1
ATOM 8789 O O . LEU B 1 504 ? 11.789 -5.504 -27.5 1 95.81 504 LEU B O 1
ATOM 8793 N N . ASN B 1 505 ? 12.234 -3.746 -28.766 1 91.44 505 ASN B N 1
ATOM 8794 C CA . ASN B 1 505 ? 12.227 -2.783 -27.672 1 91.44 505 ASN B CA 1
ATOM 8795 C C . ASN B 1 505 ? 11.234 -1.649 -27.922 1 91.44 505 ASN B C 1
ATOM 8797 O O . ASN B 1 505 ? 11.445 -0.523 -27.469 1 91.44 505 ASN B O 1
ATOM 8801 N N . HIS B 1 506 ? 10.305 -1.915 -28.781 1 91.88 506 HIS B N 1
ATOM 8802 C CA . HIS B 1 506 ? 9.227 -0.986 -29.094 1 91.88 506 HIS B CA 1
ATOM 8803 C C . HIS B 1 506 ? 7.883 -1.7 -29.141 1 91.88 506 HIS B C 1
ATOM 8805 O O . HIS B 1 506 ? 7.828 -2.928 -29.25 1 91.88 506 HIS B O 1
ATOM 8811 N N . PRO B 1 507 ? 6.824 -0.979 -29.062 1 90 507 PRO B N 1
ATOM 8812 C CA . PRO B 1 507 ? 5.512 -1.617 -29.203 1 90 507 PRO B CA 1
ATOM 8813 C C . PRO B 1 507 ? 5.32 -2.283 -30.562 1 90 507 PRO B C 1
ATOM 8815 O O . PRO B 1 507 ? 5.793 -1.77 -31.578 1 90 507 PRO B O 1
ATOM 8818 N N . THR B 1 508 ? 4.617 -3.344 -30.562 1 93.5 508 THR B N 1
ATOM 8819 C CA . THR B 1 508 ? 4.398 -4.098 -31.781 1 93.5 508 THR B CA 1
ATOM 8820 C C . THR B 1 508 ? 3.137 -3.615 -32.5 1 93.5 508 THR B C 1
ATOM 8822 O O . THR B 1 508 ? 2.195 -3.148 -31.859 1 93.5 508 THR B O 1
ATOM 8825 N N . LYS B 1 509 ? 3.201 -3.75 -33.906 1 93.75 509 LYS B N 1
ATOM 8826 C CA . LYS B 1 509 ? 2.027 -3.518 -34.75 1 93.75 509 LYS B CA 1
ATOM 8827 C C . LYS B 1 509 ? 1.164 -4.773 -34.844 1 93.75 509 LYS B C 1
ATOM 8829 O O . LYS B 1 509 ? 1.685 -5.883 -34.938 1 93.75 509 LYS B O 1
ATOM 8834 N N . ARG B 1 510 ? -0.102 -4.656 -34.812 1 93.5 510 ARG B N 1
ATOM 8835 C CA . ARG B 1 510 ? -1.048 -5.77 -34.844 1 93.5 510 ARG B CA 1
ATOM 8836 C C . ARG B 1 510 ? -1.139 -6.371 -36.25 1 93.5 510 ARG B C 1
ATOM 8838 O O . ARG B 1 510 ? -1.277 -5.648 -37.219 1 93.5 510 ARG B O 1
ATOM 8845 N N . LEU B 1 511 ? -1.076 -7.629 -36.25 1 97.62 511 LEU B N 1
ATOM 8846 C CA . LEU B 1 511 ? -1.384 -8.391 -37.438 1 97.62 511 LEU B CA 1
ATOM 8847 C C . LEU B 1 511 ? -2.594 -9.297 -37.219 1 97.62 511 LEU B C 1
ATOM 8849 O O . LEU B 1 511 ? -2.55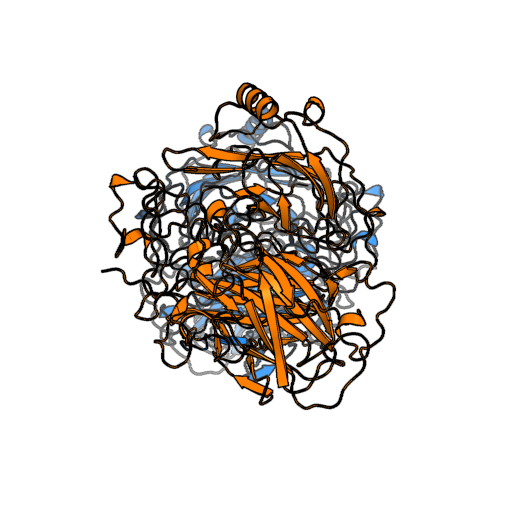3 -10.203 -36.375 1 97.62 511 LEU B O 1
ATOM 8853 N N . SER B 1 512 ? -3.6 -9.094 -38 1 97.94 512 SER B N 1
ATOM 8854 C CA . SER B 1 512 ? -4.816 -9.883 -37.844 1 97.94 512 SER B CA 1
ATOM 8855 C C . SER B 1 512 ? -4.543 -11.359 -38.094 1 97.94 512 SER B C 1
ATOM 8857 O O . SER B 1 512 ? -3.789 -11.711 -39 1 97.94 512 SER B O 1
ATOM 8859 N N . VAL B 1 513 ? -5.203 -12.203 -37.344 1 98.5 513 VAL B N 1
ATOM 8860 C CA . VAL B 1 513 ? -5.012 -13.641 -37.531 1 98.5 513 VAL B CA 1
ATOM 8861 C C . VAL B 1 513 ? -6.004 -14.18 -38.562 1 98.5 513 VAL B C 1
ATOM 8863 O O . VAL B 1 513 ? -5.832 -15.289 -39.062 1 98.5 513 VAL B O 1
ATOM 8866 N N . LYS B 1 514 ? -6.977 -13.547 -38.938 1 97.94 514 LYS B N 1
ATOM 8867 C CA . LYS B 1 514 ? -8.133 -14.008 -39.719 1 97.94 514 LYS B CA 1
ATOM 8868 C C . LYS B 1 514 ? -7.703 -14.672 -41.031 1 97.94 514 LYS B C 1
ATOM 8870 O O . LYS B 1 514 ? -8.172 -15.758 -41.344 1 97.94 514 LYS B O 1
ATOM 8875 N N . PRO B 1 515 ? -6.766 -13.969 -41.781 1 98.31 515 PRO B N 1
ATOM 8876 C CA . PRO B 1 515 ? -6.402 -14.562 -43.062 1 98.31 515 PRO B CA 1
ATOM 8877 C C . PRO B 1 515 ? -5.629 -15.875 -42.906 1 98.31 515 PRO B C 1
ATOM 8879 O O . PRO B 1 515 ? -5.449 -16.609 -43.906 1 98.31 515 PRO B O 1
ATOM 8882 N N . TYR B 1 516 ? -5.234 -16.156 -41.75 1 98.75 516 TYR B N 1
ATOM 8883 C CA . TYR B 1 516 ? -4.316 -17.281 -41.531 1 98.75 516 TYR B CA 1
ATOM 8884 C C . TYR B 1 516 ? -5.02 -18.453 -40.875 1 98.75 516 TYR B C 1
ATOM 8886 O O . TYR B 1 516 ? -4.441 -19.531 -40.75 1 98.75 516 TYR B O 1
ATOM 8894 N N . LEU B 1 517 ? -6.172 -18.281 -40.469 1 98.75 517 LEU B N 1
ATOM 8895 C CA . LEU B 1 517 ? -6.887 -19.266 -39.688 1 98.75 517 LEU B CA 1
ATOM 8896 C C . LEU B 1 517 ? -7.191 -20.516 -40.5 1 98.75 517 LEU B C 1
ATOM 8898 O O . LEU B 1 517 ? -7.445 -20.406 -41.719 1 98.75 517 LEU B O 1
ATOM 8902 N N . ILE B 1 518 ? -7.137 -21.594 -39.844 1 98.5 518 ILE B N 1
ATOM 8903 C CA . ILE B 1 518 ? -7.422 -22.891 -40.438 1 98.5 518 ILE B CA 1
ATOM 8904 C C . ILE B 1 518 ? -8.578 -23.562 -39.719 1 98.5 518 ILE B C 1
ATOM 8906 O O . ILE B 1 518 ? -8.562 -23.672 -38.469 1 98.5 518 ILE B O 1
ATOM 8910 N N . GLY B 1 519 ? -9.57 -24 -40.5 1 97.81 519 GLY B N 1
ATOM 8911 C CA . GLY B 1 519 ? -10.68 -24.734 -39.906 1 97.81 519 GLY B CA 1
ATOM 8912 C C . GLY B 1 519 ? -11.57 -23.859 -39.031 1 97.81 519 GLY B C 1
ATOM 8913 O O . GLY B 1 519 ? -11.5 -22.625 -39.094 1 97.81 519 GLY B O 1
ATOM 8914 N N . ASN B 1 520 ? -12.477 -24.5 -38.312 1 97.75 520 ASN B N 1
ATOM 8915 C CA . ASN B 1 520 ? -13.414 -23.828 -37.406 1 97.75 520 ASN B CA 1
ATOM 8916 C C . ASN B 1 520 ? -12.859 -23.734 -36 1 97.75 520 ASN B C 1
ATOM 8918 O O . ASN B 1 520 ? -12.047 -24.562 -35.562 1 97.75 520 ASN B O 1
ATOM 8922 N N . PRO B 1 521 ? -13.227 -22.734 -35.281 1 98.19 521 PRO B N 1
ATOM 8923 C CA . PRO B 1 521 ? -12.844 -22.688 -33.875 1 98.19 521 PRO B CA 1
ATOM 8924 C C . PRO B 1 521 ? -13.375 -23.875 -33.094 1 98.19 521 PRO B C 1
ATOM 8926 O O . PRO B 1 521 ? -14.445 -24.391 -33.375 1 98.19 521 PRO B O 1
ATOM 8929 N N . ILE B 1 522 ? -12.656 -24.188 -32.125 1 98.06 522 ILE B N 1
ATOM 8930 C CA . ILE B 1 522 ? -13.031 -25.25 -31.203 1 98.06 522 ILE B CA 1
ATOM 8931 C C . ILE B 1 522 ? -13.375 -24.656 -29.828 1 98.06 522 ILE B C 1
ATOM 8933 O O . ILE B 1 522 ? -12.555 -23.969 -29.234 1 98.06 522 ILE B O 1
ATOM 8937 N N . ASN B 1 523 ? -14.547 -24.969 -29.359 1 97.31 523 ASN B N 1
ATOM 8938 C CA . ASN B 1 523 ? -14.961 -24.516 -28.031 1 97.31 523 ASN B CA 1
ATOM 8939 C C . ASN B 1 523 ? -14.125 -25.156 -26.938 1 97.31 523 ASN B C 1
ATOM 8941 O O . ASN B 1 523 ? -13.547 -26.234 -27.125 1 97.31 523 ASN B O 1
ATOM 8945 N N . PRO B 1 524 ? -14.023 -24.5 -25.859 1 96.94 524 PRO B N 1
ATOM 8946 C CA . PRO B 1 524 ? -13.305 -25.125 -24.75 1 96.94 524 PRO B CA 1
ATOM 8947 C C . PRO B 1 524 ? -14 -26.391 -24.25 1 96.94 524 PRO B C 1
ATOM 8949 O O . PRO B 1 524 ? -15.227 -26.516 -24.375 1 96.94 524 PRO B O 1
ATOM 8952 N N . ASP B 1 525 ? -13.195 -27.25 -23.656 1 95.31 525 ASP B N 1
ATOM 8953 C CA . ASP B 1 525 ? -13.789 -28.391 -22.969 1 95.31 525 ASP B CA 1
ATOM 8954 C C . ASP B 1 525 ? -14.68 -27.938 -21.828 1 95.31 525 ASP B C 1
ATOM 8956 O O . ASP B 1 525 ? -14.492 -26.859 -21.266 1 95.31 525 ASP B O 1
ATOM 8960 N N . SER B 1 526 ? -15.625 -28.781 -21.469 1 95.69 526 SER B N 1
ATOM 8961 C CA . SER B 1 526 ? -16.578 -28.438 -20.422 1 95.69 526 SER B CA 1
ATOM 8962 C C . SER B 1 526 ? -15.883 -28.109 -19.109 1 95.69 526 SER B C 1
ATOM 8964 O O . SER B 1 526 ? -16.344 -27.25 -18.359 1 95.69 526 SER B O 1
ATOM 8966 N N . ASN B 1 527 ? -14.75 -28.781 -18.844 1 96.25 527 ASN B N 1
ATOM 8967 C CA . ASN B 1 527 ? -14.055 -28.578 -17.578 1 96.25 527 ASN B CA 1
ATOM 8968 C C . ASN B 1 527 ? -13.203 -27.312 -17.609 1 96.25 527 ASN B C 1
ATOM 8970 O O . ASN B 1 527 ? -12.594 -26.938 -16.594 1 96.25 527 ASN B O 1
ATOM 8974 N N . GLU B 1 528 ? -13.203 -26.609 -18.703 1 96 528 GLU B N 1
ATOM 8975 C CA . GLU B 1 528 ? -12.484 -25.344 -18.828 1 96 528 GLU B CA 1
ATOM 8976 C C . GLU B 1 528 ? -13.453 -24.172 -18.969 1 96 528 GLU B C 1
ATOM 8978 O O . GLU B 1 528 ? -13.031 -23.031 -19.203 1 96 528 GLU B O 1
ATOM 8983 N N . GLU B 1 529 ? -14.719 -24.406 -18.812 1 96.12 529 GLU B N 1
ATOM 8984 C CA . GLU B 1 529 ? -15.719 -23.375 -19.078 1 96.12 529 GLU B CA 1
ATOM 8985 C C . GLU B 1 529 ? -15.969 -22.516 -17.859 1 96.12 529 GLU B C 1
ATOM 8987 O O . GLU B 1 529 ? -16.812 -21.625 -17.875 1 96.12 529 GLU B O 1
ATOM 8992 N N . GLY B 1 530 ? -15.258 -22.672 -16.781 1 96.88 530 GLY B N 1
ATOM 8993 C CA . GLY B 1 530 ? -15.367 -21.828 -15.609 1 96.88 530 GLY B CA 1
ATOM 8994 C C . GLY B 1 530 ? -14.438 -20.625 -15.648 1 96.88 530 GLY B C 1
ATOM 8995 O O . GLY B 1 530 ? -13.906 -20.281 -16.703 1 96.88 530 GLY B O 1
ATOM 8996 N N . TRP B 1 531 ? -14.398 -19.859 -14.539 1 98.25 531 TRP B N 1
ATOM 8997 C CA . TRP B 1 531 ? -13.43 -18.766 -14.383 1 98.25 531 TRP B CA 1
ATOM 8998 C C . TRP B 1 531 ? -12.008 -19.312 -14.281 1 98.25 531 TRP B C 1
ATOM 9000 O O . TRP B 1 531 ? -11.75 -20.25 -13.523 1 98.25 531 TRP B O 1
ATOM 9010 N N . LYS B 1 532 ? -11.156 -18.766 -15.078 1 98.56 532 LYS B N 1
ATOM 9011 C CA . LYS B 1 532 ? -9.758 -19.188 -15.086 1 98.56 532 LYS B CA 1
ATOM 9012 C C . LYS B 1 532 ? -8.82 -17.984 -14.992 1 98.56 532 LYS B C 1
ATOM 9014 O O . LYS B 1 532 ? -9.195 -16.859 -15.352 1 98.56 532 LYS B O 1
ATOM 9019 N N . ASP B 1 533 ? -7.633 -18.203 -14.445 1 98.75 533 ASP B N 1
ATOM 9020 C CA . ASP B 1 533 ? -6.582 -17.188 -14.469 1 98.75 533 ASP B CA 1
ATOM 9021 C C . ASP B 1 533 ? -5.375 -17.672 -15.266 1 98.75 533 ASP B C 1
ATOM 9023 O O . ASP B 1 533 ? -4.426 -16.922 -15.484 1 98.75 533 ASP B O 1
ATOM 9027 N N . THR B 1 534 ? -5.355 -18.875 -15.695 1 98.81 534 THR B N 1
ATOM 9028 C CA . THR B 1 534 ? -4.328 -19.531 -16.5 1 98.81 534 THR B CA 1
ATOM 9029 C C . THR B 1 534 ? -4.961 -20.375 -17.609 1 98.81 534 THR B C 1
ATOM 9031 O O . THR B 1 534 ? -5.918 -21.109 -17.359 1 98.81 534 THR B O 1
ATOM 9034 N N . VAL B 1 535 ? -4.461 -20.266 -18.828 1 98.69 535 VAL B N 1
ATOM 9035 C CA . VAL B 1 535 ? -5.004 -21.031 -19.938 1 98.69 535 VAL B CA 1
ATOM 9036 C C . VAL B 1 535 ? -3.865 -21.609 -20.781 1 98.69 535 VAL B C 1
ATOM 9038 O O . VAL B 1 535 ? -2.844 -20.938 -20.984 1 98.69 535 VAL B O 1
ATOM 9041 N N . ARG B 1 536 ? -4.062 -22.797 -21.234 1 98 536 ARG B N 1
ATOM 9042 C CA . ARG B 1 536 ? -3.096 -23.422 -22.141 1 98 536 ARG B CA 1
ATOM 9043 C C . ARG B 1 536 ? -3.203 -22.812 -23.547 1 98 536 ARG B C 1
ATOM 9045 O O . ARG B 1 536 ? -4.238 -22.938 -24.203 1 98 536 ARG B O 1
ATOM 9052 N N . ALA B 1 537 ? -2.23 -22.156 -23.953 1 98.69 537 ALA B N 1
ATOM 9053 C CA . ALA B 1 537 ? -2.082 -21.75 -25.344 1 98.69 537 ALA B CA 1
ATOM 9054 C C . ALA B 1 537 ? -1.303 -22.797 -26.141 1 98.69 537 ALA B C 1
ATOM 9056 O O . ALA B 1 537 ? -0.071 -22.828 -26.094 1 98.69 537 ALA B O 1
ATOM 9057 N N . ASN B 1 538 ? -1.979 -23.562 -26.922 1 98.12 538 ASN B N 1
ATOM 9058 C CA . ASN B 1 538 ? -1.378 -24.703 -27.594 1 98.12 538 ASN B CA 1
ATOM 9059 C C . ASN B 1 538 ? -0.587 -24.281 -28.828 1 98.12 538 ASN B C 1
ATOM 9061 O O . ASN B 1 538 ? -0.894 -23.266 -29.453 1 98.12 538 ASN B O 1
ATOM 9065 N N . PRO B 1 539 ? 0.432 -25.109 -29.141 1 98.06 539 PRO B N 1
ATOM 9066 C CA . PRO B 1 539 ? 1.219 -24.797 -30.328 1 98.06 539 PRO B CA 1
ATOM 9067 C C . PRO B 1 539 ? 0.38 -24.797 -31.609 1 98.06 539 PRO B C 1
ATOM 9069 O O . PRO B 1 539 ? -0.436 -25.703 -31.812 1 98.06 539 PRO B O 1
ATOM 9072 N N . GLY B 1 540 ? 0.563 -23.75 -32.375 1 97.94 540 GLY B N 1
ATOM 9073 C CA . GLY B 1 540 ? -0.086 -23.688 -33.688 1 97.94 540 GLY B CA 1
ATOM 9074 C C . GLY B 1 540 ? -1.548 -23.281 -33.594 1 97.94 540 GLY B C 1
ATOM 9075 O O . GLY B 1 540 ? -2.299 -23.469 -34.562 1 97.94 540 GLY B O 1
ATOM 9076 N N . GLU B 1 541 ? -1.913 -22.781 -32.5 1 98.62 541 GLU B N 1
ATOM 9077 C CA . GLU B 1 541 ? -3.301 -22.344 -32.344 1 98.62 541 GLU B CA 1
ATOM 9078 C C . GLU B 1 541 ? -3.385 -20.891 -31.891 1 98.62 541 GLU B C 1
ATOM 9080 O O . GLU B 1 541 ? -2.432 -20.359 -31.328 1 98.62 541 GLU B O 1
ATOM 9085 N N . VAL B 1 542 ? -4.484 -20.234 -32.25 1 98.88 542 VAL B N 1
ATOM 9086 C CA . VAL B 1 542 ? -4.938 -19.016 -31.609 1 98.88 542 VAL B CA 1
ATOM 9087 C C . VAL B 1 542 ? -5.895 -19.344 -30.469 1 98.88 542 VAL B C 1
ATOM 9089 O O . VAL B 1 542 ? -6.957 -19.938 -30.688 1 98.88 542 VAL B O 1
ATOM 9092 N N . THR B 1 543 ? -5.465 -19.094 -29.281 1 98.88 543 THR B N 1
ATOM 9093 C CA . THR B 1 543 ? -6.324 -19.25 -28.125 1 98.88 543 THR B CA 1
ATOM 9094 C C . THR B 1 543 ? -6.969 -17.938 -27.719 1 98.88 543 THR B C 1
ATOM 9096 O O . THR B 1 543 ? -6.27 -16.938 -27.5 1 98.88 543 THR B O 1
ATOM 9099 N N . ARG B 1 544 ? -8.273 -17.906 -27.641 1 98.69 544 ARG B N 1
ATOM 9100 C CA . ARG B 1 544 ? -9.008 -16.688 -27.344 1 98.69 544 ARG B CA 1
ATOM 9101 C C . ARG B 1 544 ? -9.641 -16.75 -25.969 1 98.69 544 ARG B C 1
ATOM 9103 O O . ARG B 1 544 ? -10.266 -17.75 -25.609 1 98.69 544 ARG B O 1
ATOM 9110 N N . ILE B 1 545 ? -9.43 -15.688 -25.188 1 98.75 545 ILE B N 1
ATOM 9111 C CA . ILE B 1 545 ? -10.07 -15.539 -23.891 1 98.75 545 ILE B CA 1
ATOM 9112 C C . ILE B 1 545 ? -10.82 -14.211 -23.828 1 98.75 545 ILE B C 1
ATOM 9114 O O . ILE B 1 545 ? -10.516 -13.289 -24.594 1 98.75 545 ILE B O 1
ATOM 9118 N N . LYS B 1 546 ? -11.836 -14.148 -23.031 1 98.5 546 LYS B N 1
ATOM 9119 C CA . LYS B 1 546 ? -12.531 -12.906 -22.703 1 98.5 546 LYS B CA 1
ATOM 9120 C C . LYS B 1 546 ? -12.117 -12.391 -21.328 1 98.5 546 LYS B C 1
ATOM 9122 O O . LYS B 1 546 ? -12.266 -13.086 -20.328 1 98.5 546 LYS B O 1
ATOM 9127 N N . VAL B 1 547 ? -11.602 -11.219 -21.328 1 98.38 547 VAL B N 1
ATOM 9128 C CA . VAL B 1 547 ? -11 -10.609 -20.141 1 98.38 547 VAL B CA 1
ATOM 9129 C C . VAL B 1 547 ? -11.797 -9.375 -19.734 1 98.38 547 VAL B C 1
ATOM 9131 O O . VAL B 1 547 ? -11.906 -8.422 -20.516 1 98.38 547 VAL B O 1
ATOM 9134 N N . ARG B 1 548 ? -12.367 -9.352 -18.562 1 97.94 548 ARG B N 1
ATOM 9135 C CA . ARG B 1 548 ? -13.047 -8.18 -18.047 1 97.94 548 ARG B CA 1
ATOM 9136 C C . ARG B 1 548 ? -12.25 -7.535 -16.922 1 97.94 548 ARG B C 1
ATOM 9138 O O . ARG B 1 548 ? -11.922 -8.195 -15.922 1 97.94 548 ARG B O 1
ATOM 9145 N N . PHE B 1 549 ? -11.945 -6.336 -17.062 1 98 549 PHE B N 1
ATOM 9146 C CA . PHE B 1 549 ? -11.148 -5.609 -16.078 1 98 549 PHE B CA 1
ATOM 9147 C C . PHE B 1 549 ? -12.047 -5.008 -15 1 98 549 PHE B C 1
ATOM 9149 O O . PHE B 1 549 ? -12.062 -3.789 -14.812 1 98 549 PHE B O 1
ATOM 9156 N N . ALA B 1 550 ? -12.703 -5.828 -14.328 1 97.81 550 ALA B N 1
ATOM 9157 C CA . ALA B 1 550 ? -13.617 -5.633 -13.203 1 97.81 550 ALA B CA 1
ATOM 9158 C C . ALA B 1 550 ? -13.672 -6.879 -12.32 1 97.81 550 ALA B C 1
ATOM 9160 O O . ALA B 1 550 ? -13.219 -7.953 -12.719 1 97.81 550 ALA B O 1
ATOM 9161 N N . PRO B 1 551 ? -14.148 -6.754 -11.102 1 97.25 551 PRO B N 1
ATOM 9162 C CA . PRO B 1 551 ? -14.242 -7.93 -10.227 1 97.25 551 PRO B CA 1
ATOM 9163 C C . PRO B 1 551 ? -15.023 -9.078 -10.867 1 97.25 551 PRO B C 1
ATOM 9165 O O . PRO B 1 551 ? -16 -8.844 -11.586 1 97.25 551 PRO B O 1
ATOM 9168 N N . GLN B 1 552 ? -14.617 -10.25 -10.516 1 96.69 552 GLN B N 1
ATOM 9169 C CA . GLN B 1 552 ? -15.156 -11.477 -11.078 1 96.69 552 GLN B CA 1
ATOM 9170 C C . GLN B 1 552 ? -16.672 -11.547 -10.906 1 96.69 552 GLN B C 1
ATOM 9172 O O . GLN B 1 552 ? -17.391 -11.992 -11.812 1 96.69 552 GLN B O 1
ATOM 9177 N N . ASP B 1 553 ? -17.172 -11.078 -9.812 1 94.06 553 ASP B N 1
ATOM 9178 C CA . ASP B 1 553 ? -18.562 -11.367 -9.453 1 94.06 553 ASP B CA 1
ATOM 9179 C C . ASP B 1 553 ? -19.484 -10.211 -9.859 1 94.06 553 ASP B C 1
ATOM 9181 O O . ASP B 1 553 ? -20.688 -10.25 -9.594 1 94.06 553 ASP B O 1
ATOM 9185 N N . ILE B 1 554 ? -18.969 -9.219 -10.484 1 94.62 554 ILE B N 1
ATOM 9186 C CA . ILE B 1 554 ? -19.828 -8.094 -10.867 1 94.62 554 ILE B CA 1
ATOM 9187 C C . ILE B 1 554 ? -20.703 -8.5 -12.039 1 94.62 554 ILE B C 1
ATOM 9189 O O . ILE B 1 554 ? -20.297 -9.281 -12.906 1 94.62 554 ILE B O 1
ATOM 9193 N N . ASP B 1 555 ? -21.922 -8.047 -12.07 1 93.69 555 ASP B N 1
ATOM 9194 C CA . ASP B 1 555 ? -22.812 -8.234 -13.219 1 93.69 555 ASP B CA 1
ATOM 9195 C C . ASP B 1 555 ? -22.234 -7.566 -14.469 1 93.69 555 ASP B C 1
ATOM 9197 O O . ASP B 1 555 ? -22.031 -6.352 -14.492 1 93.69 555 ASP B O 1
ATOM 9201 N N . PRO B 1 556 ? -21.969 -8.438 -15.43 1 92.44 556 PRO B N 1
ATOM 9202 C CA . PRO B 1 556 ? -21.375 -7.855 -16.641 1 92.44 556 PRO B CA 1
ATOM 9203 C C . PRO B 1 556 ? -22.219 -6.723 -17.219 1 92.44 556 PRO B C 1
ATOM 9205 O O . PRO B 1 556 ? -21.703 -5.844 -17.906 1 92.44 556 PRO B O 1
ATOM 9208 N N . LYS B 1 557 ? -23.672 -6.598 -16.953 1 92.38 557 LYS B N 1
ATOM 9209 C CA . LYS B 1 557 ? -24.562 -5.562 -17.484 1 92.38 557 LYS B CA 1
ATOM 9210 C C . LYS B 1 557 ? -24.25 -4.207 -16.844 1 92.38 557 LYS B C 1
ATOM 9212 O O . LYS B 1 557 ? -24.609 -3.166 -17.406 1 92.38 557 LYS B O 1
ATOM 9217 N N . LEU B 1 558 ? -23.438 -4.305 -15.695 1 93.38 558 LEU B N 1
ATOM 9218 C CA . LEU B 1 558 ? -23.172 -3.072 -14.961 1 93.38 558 LEU B CA 1
ATOM 9219 C C . LEU B 1 558 ? -21.828 -2.479 -15.359 1 93.38 558 LEU B C 1
ATOM 9221 O O . LEU B 1 558 ? -21.547 -1.311 -15.07 1 93.38 558 LEU B O 1
ATOM 9225 N N . THR B 1 559 ? -20.984 -3.262 -16 1 95 559 THR B N 1
ATOM 9226 C CA . THR B 1 559 ? -19.625 -2.824 -16.297 1 95 559 THR B CA 1
ATOM 9227 C C . THR B 1 559 ? -19.578 -2.023 -17.594 1 95 559 THR B C 1
ATOM 9229 O O . THR B 1 559 ? -20.422 -2.205 -18.469 1 95 559 THR B O 1
ATOM 9232 N N . SER B 1 560 ? -18.75 -1.056 -17.672 1 95.44 560 SER B N 1
ATOM 9233 C CA . SER B 1 560 ? -18.453 -0.251 -18.859 1 95.44 560 SER B CA 1
ATOM 9234 C C . SER B 1 560 ? -17.062 0.377 -18.766 1 95.44 560 SER B C 1
ATOM 9236 O O . SER B 1 560 ? -16.547 0.588 -17.656 1 95.44 560 SER B O 1
ATOM 9238 N N . PRO B 1 561 ? -16.422 0.608 -19.922 1 95.81 561 PRO B N 1
ATOM 9239 C CA . PRO B 1 561 ? -15.102 1.233 -19.859 1 95.81 561 PRO B CA 1
ATOM 9240 C C . PRO B 1 561 ? -15.094 2.52 -19.031 1 95.81 561 PRO B C 1
ATOM 9242 O O . PRO B 1 561 ? -15.961 3.379 -19.219 1 95.81 561 PRO B O 1
ATOM 9245 N N . GLY B 1 562 ? -14.141 2.592 -18.172 1 93.94 562 GLY B N 1
ATOM 9246 C CA . GLY B 1 562 ? -13.953 3.811 -17.406 1 93.94 562 GLY B CA 1
ATOM 9247 C C . GLY B 1 562 ? -14.578 3.742 -16.016 1 93.94 562 GLY B C 1
ATOM 9248 O O . GLY B 1 562 ? -14.375 4.637 -15.195 1 93.94 562 GLY B O 1
ATOM 9249 N N . LYS B 1 563 ? -15.273 2.721 -15.688 1 93.12 563 LYS B N 1
ATOM 9250 C CA . LYS B 1 563 ? -15.922 2.582 -14.383 1 93.12 563 LYS B CA 1
ATOM 9251 C C . LYS B 1 563 ? -15.195 1.561 -13.516 1 93.12 563 LYS B C 1
ATOM 9253 O O . LYS B 1 563 ? -15 0.413 -13.93 1 93.12 563 LYS B O 1
ATOM 9258 N N . ASN B 1 564 ? -14.789 2.006 -12.336 1 94.81 564 ASN B N 1
ATOM 9259 C CA . ASN B 1 564 ? -14.094 1.123 -11.406 1 94.81 564 ASN B CA 1
ATOM 9260 C C . ASN B 1 564 ? -15.055 0.455 -10.43 1 94.81 564 ASN B C 1
ATOM 9262 O O . ASN B 1 564 ? -15.797 1.136 -9.727 1 94.81 564 ASN B O 1
ATOM 9266 N N . PHE B 1 565 ? -15.023 -0.87 -10.352 1 95.44 565 PHE B N 1
ATOM 9267 C CA . PHE B 1 565 ? -15.898 -1.593 -9.438 1 95.44 565 PHE B CA 1
ATOM 9268 C C . PHE B 1 565 ? -15.078 -2.32 -8.375 1 95.44 565 PHE B C 1
ATOM 9270 O O . PHE B 1 565 ? -15.641 -2.947 -7.473 1 95.44 565 PHE B O 1
ATOM 9277 N N . TYR B 1 566 ? -13.719 -2.27 -8.484 1 96.38 566 TYR B N 1
ATOM 9278 C CA . TYR B 1 566 ? -12.883 -2.846 -7.438 1 96.38 566 TYR B CA 1
ATOM 9279 C C . TYR B 1 566 ? -12.977 -2.033 -6.152 1 96.38 566 TYR B C 1
ATOM 9281 O O . TYR B 1 566 ? -13.352 -0.859 -6.18 1 96.38 566 TYR B O 1
ATOM 9289 N N . SER B 1 567 ? -12.617 -2.623 -5.051 1 95.75 567 SER B N 1
ATOM 9290 C CA . SER B 1 567 ? -12.578 -1.941 -3.76 1 95.75 567 SER B CA 1
ATOM 9291 C C . SER B 1 567 ? -11.297 -1.124 -3.605 1 95.75 567 SER B C 1
ATOM 9293 O O . SER B 1 567 ? -10.992 -0.64 -2.512 1 95.75 567 SER B O 1
ATOM 9295 N N . PHE B 1 568 ? -10.5 -0.944 -4.59 1 96.75 568 PHE B N 1
ATOM 9296 C CA . PHE B 1 568 ? -9.281 -0.151 -4.723 1 96.75 568 PHE B CA 1
ATOM 9297 C C . PHE B 1 568 ? -9.133 0.369 -6.148 1 96.75 568 PHE B C 1
ATOM 9299 O O . PHE B 1 568 ? -9.859 -0.051 -7.051 1 96.75 568 PHE B O 1
ATOM 9306 N N . ASN B 1 569 ? -8.266 1.289 -6.375 1 95.56 569 ASN B N 1
ATOM 9307 C CA . ASN B 1 569 ? -7.949 1.743 -7.727 1 95.56 569 ASN B CA 1
ATOM 9308 C C . ASN B 1 569 ? -6.805 0.938 -8.336 1 95.56 569 ASN B C 1
ATOM 9310 O O . ASN B 1 569 ? -5.645 1.115 -7.953 1 95.56 569 ASN B O 1
ATOM 9314 N N . PRO B 1 570 ? -7.113 0.054 -9.25 1 97.06 570 PRO B N 1
ATOM 9315 C CA . PRO B 1 570 ? -6.074 -0.823 -9.797 1 97.06 570 PRO B CA 1
ATOM 9316 C C . PRO B 1 570 ? -5.07 -0.075 -10.672 1 97.06 570 PRO B C 1
ATOM 9318 O O . PRO B 1 570 ? -4.035 -0.633 -11.047 1 97.06 570 PRO B O 1
ATOM 9321 N N . GLU B 1 571 ? -5.348 1.184 -11.016 1 96 571 GLU B N 1
ATOM 9322 C CA . GLU B 1 571 ? -4.426 2.004 -11.797 1 96 571 GLU B CA 1
ATOM 9323 C C . GLU B 1 571 ? -3.182 2.361 -10.984 1 96 571 GLU B C 1
ATOM 9325 O O . GLU B 1 571 ? -2.107 2.58 -11.547 1 96 571 GLU B O 1
ATOM 9330 N N . ILE B 1 572 ? -3.395 2.42 -9.719 1 96.38 572 ILE B N 1
ATOM 9331 C CA . ILE B 1 572 ? -2.338 2.91 -8.844 1 96.38 572 ILE B CA 1
ATOM 9332 C C . ILE B 1 572 ? -1.362 1.778 -8.531 1 96.38 572 ILE B C 1
ATOM 9334 O O . ILE B 1 572 ? -1.778 0.658 -8.219 1 96.38 572 ILE B O 1
ATOM 9338 N N . GLY B 1 573 ? -0.088 2.104 -8.531 1 96.44 573 GLY B N 1
ATOM 9339 C CA . GLY B 1 573 ? 0.949 1.135 -8.211 1 96.44 573 GLY B CA 1
ATOM 9340 C C . GLY B 1 573 ? 1.808 0.77 -9.414 1 96.44 573 GLY B C 1
ATOM 9341 O O . GLY B 1 573 ? 1.789 1.464 -10.43 1 96.44 573 GLY B O 1
ATOM 9342 N N . PRO B 1 574 ? 2.557 -0.348 -9.281 1 96.88 574 PRO B N 1
ATOM 9343 C CA . PRO B 1 574 ? 3.521 -0.69 -10.328 1 96.88 574 PRO B CA 1
ATOM 9344 C C . PRO B 1 574 ? 2.877 -1.388 -11.523 1 96.88 574 PRO B C 1
ATOM 9346 O O . PRO B 1 574 ? 3.527 -1.591 -12.547 1 96.88 574 PRO B O 1
ATOM 9349 N N . GLY B 1 575 ? 1.642 -1.736 -11.398 1 97.81 575 GLY B N 1
ATOM 9350 C CA . GLY B 1 575 ? 0.96 -2.475 -12.453 1 97.81 575 GLY B CA 1
ATOM 9351 C C . GLY B 1 575 ? 0.969 -3.975 -12.234 1 97.81 575 GLY B C 1
ATOM 9352 O O . GLY B 1 575 ? 1.297 -4.445 -11.141 1 97.81 575 GLY B O 1
ATOM 9353 N N . TYR B 1 576 ? 0.504 -4.664 -13.242 1 98.62 576 TYR B N 1
ATOM 9354 C CA . TYR B 1 576 ? 0.374 -6.117 -13.219 1 98.62 576 TYR B CA 1
ATOM 9355 C C . TYR B 1 576 ? 1.204 -6.754 -14.328 1 98.62 576 TYR B C 1
ATOM 9357 O O . TYR B 1 576 ? 1.943 -6.066 -15.039 1 98.62 576 TYR B O 1
ATOM 9365 N N . VAL B 1 577 ? 1.124 -8.086 -14.375 1 98.75 577 VAL B N 1
ATOM 9366 C CA . VAL B 1 577 ? 1.856 -8.773 -15.43 1 98.75 577 VAL B CA 1
ATOM 9367 C C . VAL B 1 577 ? 0.973 -9.852 -16.062 1 98.75 577 VAL B C 1
ATOM 9369 O O . VAL B 1 577 ? -0.016 -10.281 -15.453 1 98.75 577 VAL B O 1
ATOM 9372 N N . TRP B 1 578 ? 1.243 -10.211 -17.234 1 98.62 578 TRP B N 1
ATOM 9373 C CA . TRP B 1 578 ? 0.819 -11.438 -17.891 1 98.62 578 TRP B CA 1
ATOM 9374 C C . TRP B 1 578 ? 2.023 -12.227 -18.391 1 98.62 578 TRP B C 1
ATOM 9376 O O . TRP B 1 578 ? 3.039 -11.641 -18.781 1 98.62 578 TRP B O 1
ATOM 9386 N N . HIS B 1 579 ? 1.925 -13.523 -18.266 1 98.75 579 HIS B N 1
ATOM 9387 C CA . HIS B 1 579 ? 3.137 -14.289 -18.531 1 98.75 579 HIS B CA 1
ATOM 9388 C C . HIS B 1 579 ? 2.822 -15.773 -18.734 1 98.75 579 HIS B C 1
ATOM 9390 O O . HIS B 1 579 ? 1.707 -16.219 -18.453 1 98.75 579 HIS B O 1
ATOM 9396 N N . CYS B 1 580 ? 3.77 -16.484 -19.312 1 98.75 580 CYS B N 1
ATOM 9397 C CA . CYS B 1 580 ? 3.748 -17.953 -19.312 1 98.75 580 CYS B CA 1
ATOM 9398 C C . CYS B 1 580 ? 4.105 -18.5 -17.953 1 98.75 580 CYS B C 1
ATOM 9400 O O . CYS B 1 580 ? 5.105 -18.109 -17.344 1 98.75 580 CYS B O 1
ATOM 9402 N N . HIS B 1 581 ? 3.334 -19.391 -17.438 1 98.62 581 HIS B N 1
ATOM 9403 C CA . HIS B 1 581 ? 3.562 -19.891 -16.094 1 98.62 581 HIS B CA 1
ATOM 9404 C C . HIS B 1 581 ? 4.469 -21.125 -16.109 1 98.62 581 HIS B C 1
ATOM 9406 O O . HIS B 1 581 ? 4.48 -21.906 -15.164 1 98.62 581 HIS B O 1
ATOM 9412 N N . ILE B 1 582 ? 5.102 -21.391 -17.219 1 98.75 582 ILE B N 1
ATOM 9413 C CA . ILE B 1 582 ? 6.371 -22.109 -17.156 1 98.75 582 ILE B CA 1
ATOM 9414 C C . ILE B 1 582 ? 7.453 -21.188 -16.578 1 98.75 582 ILE B C 1
ATOM 9416 O O . ILE B 1 582 ? 7.902 -20.266 -17.25 1 98.75 582 ILE B O 1
ATOM 9420 N N . LEU B 1 583 ? 7.805 -21.484 -15.367 1 98.69 583 LEU B N 1
ATOM 9421 C CA . LEU B 1 583 ? 8.594 -20.531 -14.57 1 98.69 583 LEU B CA 1
ATOM 9422 C C . LEU B 1 583 ? 9.93 -20.25 -15.242 1 98.69 583 LEU B C 1
ATOM 9424 O O . LEU B 1 583 ? 10.438 -19.125 -15.164 1 98.69 583 LEU B O 1
ATOM 9428 N N . ASP B 1 584 ? 10.477 -21.219 -15.969 1 98.5 584 ASP B N 1
ATOM 9429 C CA . ASP B 1 584 ? 11.734 -21.031 -16.688 1 98.5 584 ASP B CA 1
ATOM 9430 C C . ASP B 1 584 ? 11.555 -20.062 -17.875 1 98.5 584 ASP B C 1
ATOM 9432 O O . ASP B 1 584 ? 12.438 -19.25 -18.141 1 98.5 584 ASP B O 1
ATOM 9436 N N . HIS B 1 585 ? 10.438 -20.203 -18.562 1 98.56 585 HIS B N 1
ATOM 9437 C CA . HIS B 1 585 ? 10.117 -19.25 -19.625 1 98.56 585 HIS B CA 1
ATOM 9438 C C . HIS B 1 585 ? 9.914 -17.844 -19.062 1 98.56 585 HIS B C 1
ATOM 9440 O O . HIS B 1 585 ? 10.453 -16.875 -19.594 1 98.56 585 HIS B O 1
ATOM 9446 N N . GLU B 1 586 ? 9.133 -17.766 -18 1 98.38 586 GLU B N 1
ATOM 9447 C CA . GLU B 1 586 ? 8.859 -16.5 -17.328 1 98.38 586 GLU B CA 1
ATOM 9448 C C . GLU B 1 586 ? 10.148 -15.773 -16.969 1 98.38 586 GLU B C 1
ATOM 9450 O O . GLU B 1 586 ? 10.297 -14.586 -17.266 1 98.38 586 GLU B O 1
ATOM 9455 N N . ASP B 1 587 ? 11.109 -16.5 -16.438 1 98.44 587 ASP B N 1
ATOM 9456 C CA . ASP B 1 587 ? 12.328 -15.906 -15.891 1 98.44 587 ASP B CA 1
ATOM 9457 C C . ASP B 1 587 ? 13.234 -15.391 -17.016 1 98.44 587 ASP B C 1
ATOM 9459 O O . ASP B 1 587 ? 14.117 -14.562 -16.766 1 98.44 587 ASP B O 1
ATOM 9463 N N . ASN B 1 588 ? 13.07 -16 -18.172 1 98.12 588 ASN B N 1
ATOM 9464 C CA . ASN B 1 588 ? 13.844 -15.492 -19.297 1 98.12 588 ASN B CA 1
ATOM 9465 C C . ASN B 1 588 ? 12.945 -14.805 -20.328 1 98.12 588 ASN B C 1
ATOM 9467 O O . ASN B 1 588 ? 12.898 -15.219 -21.484 1 98.12 588 ASN B O 1
ATOM 9471 N N . GLU B 1 589 ? 12.211 -13.844 -19.859 1 96.19 589 GLU B N 1
ATOM 9472 C CA . GLU B 1 589 ? 11.641 -12.742 -20.625 1 96.19 589 GLU B CA 1
ATOM 9473 C C . GLU B 1 589 ? 10.219 -13.055 -21.078 1 96.19 589 GLU B C 1
ATOM 9475 O O . GLU B 1 589 ? 9.57 -12.227 -21.719 1 96.19 589 GLU B O 1
ATOM 9480 N N . MET B 1 590 ? 9.617 -14.188 -20.719 1 98.44 590 MET B N 1
ATOM 9481 C CA . MET B 1 590 ? 8.258 -14.398 -21.203 1 98.44 590 MET B CA 1
ATOM 9482 C C . MET B 1 590 ? 7.238 -13.828 -20.219 1 98.44 590 MET B C 1
ATOM 9484 O O . MET B 1 590 ? 6.34 -14.547 -19.781 1 98.44 590 MET B O 1
ATOM 9488 N N . MET B 1 591 ? 7.371 -12.641 -19.891 1 98.5 591 MET B N 1
ATOM 9489 C CA . MET B 1 591 ? 6.543 -11.844 -19 1 98.5 591 MET B CA 1
ATOM 9490 C C . MET B 1 591 ? 6.535 -10.383 -19.422 1 98.5 591 MET B C 1
ATOM 9492 O O . MET B 1 591 ? 7.586 -9.805 -19.703 1 98.5 591 MET B O 1
ATOM 9496 N N . ARG B 1 592 ? 5.383 -9.844 -19.531 1 98.25 592 ARG B N 1
ATOM 9497 C CA . ARG B 1 592 ? 5.227 -8.43 -19.859 1 98.25 592 ARG B CA 1
ATOM 9498 C C . ARG B 1 592 ? 4.32 -7.734 -18.844 1 98.25 592 ARG B C 1
ATOM 9500 O O . ARG B 1 592 ? 3.371 -8.336 -18.344 1 98.25 592 ARG B O 1
ATOM 9507 N N . PRO B 1 593 ? 4.672 -6.492 -18.625 1 97.75 593 PRO B N 1
ATOM 9508 C CA . PRO B 1 593 ? 3.773 -5.719 -17.766 1 97.75 593 PRO B CA 1
ATOM 9509 C C . PRO B 1 593 ? 2.527 -5.23 -18.516 1 97.75 593 PRO B C 1
ATOM 9511 O O . PRO B 1 593 ? 2.545 -5.094 -19.734 1 97.75 593 PRO B O 1
ATOM 9514 N N . TYR B 1 594 ? 1.473 -5.059 -17.797 1 97.81 594 TYR B N 1
ATOM 9515 C CA . TYR B 1 594 ? 0.347 -4.258 -18.25 1 97.81 594 TYR B CA 1
ATOM 9516 C C . TYR B 1 594 ? -0.163 -3.34 -17.156 1 97.81 594 TYR B C 1
ATOM 9518 O O . TYR B 1 594 ? 0.07 -3.598 -15.969 1 97.81 594 TYR B O 1
ATOM 9526 N N . LYS B 1 595 ? -0.728 -2.258 -17.562 1 97.5 595 LYS B N 1
ATOM 9527 C CA . LYS B 1 595 ? -1.252 -1.269 -16.625 1 97.5 595 LYS B CA 1
ATOM 9528 C C . LYS B 1 595 ? -2.699 -0.912 -16.953 1 97.5 595 LYS B C 1
ATOM 9530 O O . LYS B 1 595 ? -3.029 -0.645 -18.109 1 97.5 595 LYS B O 1
ATOM 9535 N N . ILE B 1 596 ? -3.518 -0.938 -15.945 1 97.5 596 ILE B N 1
ATOM 9536 C CA . ILE B 1 596 ? -4.91 -0.531 -16.094 1 97.5 596 ILE B CA 1
ATOM 9537 C C . ILE B 1 596 ? -5.008 0.992 -16.078 1 97.5 596 ILE B C 1
ATOM 9539 O O . ILE B 1 596 ? -4.375 1.647 -15.242 1 97.5 596 ILE B O 1
ATOM 9543 N N . ILE B 1 597 ? -5.734 1.546 -16.938 1 94.69 597 ILE B N 1
ATOM 9544 C CA . ILE B 1 597 ? -5.859 2.998 -17 1 94.69 597 ILE B CA 1
ATOM 9545 C C . ILE B 1 597 ? -7.332 3.393 -16.891 1 94.69 597 ILE B C 1
ATOM 9547 O O . ILE B 1 597 ? -8.219 2.578 -17.141 1 94.69 597 ILE B O 1
ATOM 9551 N N . LEU B 1 598 ? -7.66 4.633 -16.484 1 86.12 598 LEU B N 1
ATOM 9552 C CA . LEU B 1 598 ? -9.016 5.16 -16.422 1 86.12 598 LEU B CA 1
ATOM 9553 C C . LEU B 1 598 ? -9.57 5.414 -17.828 1 86.12 598 LEU B C 1
ATOM 9555 O O . LEU B 1 598 ? -8.812 5.773 -18.734 1 86.12 598 LEU B O 1
#

Solvent-accessible surface area (backbone atoms only — not comparable to full-atom values): 60081 Å² total; per-residue (Å²): 129,86,50,64,43,62,54,88,74,54,77,68,52,74,38,67,54,50,70,64,43,41,53,50,61,50,77,38,59,38,88,87,74,66,45,74,60,29,39,35,43,64,36,36,34,35,69,49,77,43,70,33,46,50,85,92,48,47,49,20,76,31,30,18,36,24,27,38,25,36,36,86,88,79,64,43,80,38,73,72,38,67,36,43,39,16,47,22,44,74,45,44,46,70,38,25,34,38,38,39,57,38,46,61,43,86,57,60,53,92,61,70,60,52,49,52,35,71,51,69,56,74,72,68,74,62,65,45,59,34,90,73,50,54,69,53,81,84,34,45,63,68,63,25,36,72,43,66,42,21,64,17,53,52,68,40,70,43,46,21,75,48,40,26,41,36,45,34,15,30,18,42,88,57,74,34,66,34,83,54,18,64,69,56,63,35,62,38,51,40,72,57,71,39,24,58,34,30,34,29,44,31,20,30,41,41,26,45,55,47,38,69,38,21,32,34,28,45,31,35,36,36,30,93,87,38,61,72,66,72,34,71,71,48,35,54,50,72,93,33,44,41,72,40,40,39,30,53,41,32,33,22,68,73,24,38,76,48,68,72,54,58,19,65,45,38,85,60,33,42,30,54,47,73,60,60,78,41,54,33,26,25,31,40,44,20,44,21,15,21,39,81,36,59,17,26,48,30,28,39,37,38,31,28,66,20,45,44,51,42,37,31,34,33,39,72,80,57,57,57,34,32,37,44,25,26,35,48,7,53,15,44,45,66,36,82,38,59,59,48,76,35,43,20,73,30,32,36,30,32,39,42,70,34,37,84,58,56,63,70,37,74,41,36,40,28,32,64,34,20,51,57,38,73,78,39,48,68,42,46,74,87,38,50,11,37,43,36,33,37,36,30,40,88,52,72,66,37,82,66,56,72,70,66,78,65,66,37,87,76,79,83,85,70,69,77,48,75,66,44,80,41,36,36,37,62,43,74,44,98,67,43,67,74,39,30,22,48,55,30,21,43,61,86,24,63,76,70,48,64,51,43,26,17,25,20,27,36,39,31,39,37,28,68,38,81,46,48,38,25,39,30,42,58,56,34,51,27,36,61,54,31,33,27,40,39,44,49,69,64,50,51,53,52,47,33,74,69,63,47,73,65,78,32,71,56,73,69,74,86,72,81,61,75,92,37,52,39,86,69,71,39,68,59,54,80,82,49,66,25,35,24,29,53,44,76,32,43,48,40,22,38,31,31,31,40,41,43,48,46,54,75,81,57,60,75,91,74,53,40,68,57,45,82,72,54,93,38,38,56,55,45,38,81,24,44,44,36,30,35,37,29,29,36,32,29,24,40,33,16,35,41,57,32,37,45,36,111,128,86,50,64,42,63,54,87,74,54,75,68,51,73,38,67,55,49,68,64,43,39,52,51,62,50,77,39,58,37,90,86,77,66,44,76,60,30,37,33,44,62,36,36,34,37,70,49,77,42,71,33,47,50,84,93,48,48,48,20,75,31,30,18,35,23,27,40,25,37,36,84,86,78,64,44,80,38,73,72,38,67,36,42,39,15,48,23,45,75,44,44,44,69,39,25,33,37,37,39,57,39,48,61,43,86,55,61,53,92,62,70,60,52,49,53,35,70,51,68,56,74,71,68,73,61,65,45,61,34,90,76,51,54,68,52,80,83,34,44,64,68,62,26,37,72,42,66,42,20,63,18,54,51,68,40,70,42,45,22,75,47,39,26,40,35,45,33,15,29,19,43,88,58,75,34,68,34,84,55,18,65,69,58,63,36,60,40,52,40,72,56,70,38,22,58,35,29,32,29,43,32,21,32,44,43,27,46,55,46,37,70,38,21,33,35,28,44,30,33,37,36,31,92,86,40,62,73,67,72,35,70,70,47,34,53,50,73,94,33,44,42,72,41,39,40,31,53,42,32,33,22,68,75,25,38,75,49,69,74,54,58,20,63,45,39,83,62,32,43,30,54,47,72,60,60,78,41,55,32,27,25,31,40,44,20,44,21,15,21,40,81,37,58,18,26,47,30,27,38,37,37,30,28,68,21,45,42,49,42,38,29,33,32,41,72,80,58,56,58,35,33,37,44,25,25,36,49,6,54,15,41,45,68,33,80,36,60,59,48,78,34,43,20,75,30,32,35,30,31,40,41,70,35,37,83,57,56,64,69,37,75,41,36,38,29,31,64,33,19,52,56,36,73,79,39,47,68,41,47,73,87,38,50,11,38,43,35,33,36,36,32,38,88,54,72,65,38,83,67,55,72,71,66,76,64,66,38,89,76,79,83,85,69,69,78,48,75,67,45,80,42,37,36,38,63,43,74,43,97,67,42,66,73,38,28,22,51,55,30,23,43,60,85,24,63,75,69,48,63,51,42,26,17,26,20,27,36,40,31,39,37,27,69,37,80,47,48,39,25,39,30,41,58,53,34,53,27,36,63,55,31,35,27,40,39,44,48,70,63,49,50,54,52,47,32,73,72,62,45,73,67,81,34,70,55,74,71,74,87,68,83,59,74,91,37,53,39,86,70,72,40,68,59,54,81,80,50,64,26,34,24,31,52,43,76,33,42,47,39,22,37,30,31,32,40,42,44,49,46,55,74,81,57,60,74,90,75,51,40,70,57,43,81,72,52,92,38,38,55,56,44,38,80,22,45,43,37,29,35,38,30,29,36,33,30,24,38,33,16,35,41,56,31,37,45,36,113